Protein AF-0000000076656487 (afdb_homodimer)

Solvent-accessible surface area (backbone atoms only — not comparable to full-atom values): 69327 Å² total; per-residue (Å²): 127,83,83,84,80,89,81,85,84,72,68,58,32,57,60,30,57,75,67,74,43,91,41,79,41,43,81,70,52,23,66,66,30,58,73,63,71,46,88,78,35,45,56,78,72,77,64,76,72,67,75,60,79,67,73,49,72,67,50,54,47,40,47,51,42,39,52,40,38,48,45,38,44,49,39,44,50,46,52,57,55,64,62,66,72,78,80,74,74,78,73,80,79,76,80,75,79,82,77,78,81,76,82,73,82,84,75,84,69,83,70,85,79,80,87,70,90,79,86,76,83,74,80,77,82,72,82,71,81,64,78,79,68,79,73,66,45,65,41,53,43,55,62,68,40,82,79,50,66,53,49,63,65,45,84,58,42,56,76,17,54,47,43,48,44,57,31,70,55,35,29,73,74,72,37,87,57,64,86,55,46,49,57,56,35,49,72,67,32,82,70,50,79,64,72,51,70,53,36,41,58,57,91,75,53,76,74,64,86,63,46,67,90,73,45,46,65,21,50,52,35,18,53,66,68,44,33,43,71,55,71,49,69,58,66,69,64,44,52,53,51,46,51,50,33,50,72,72,44,67,55,87,46,66,70,38,25,36,50,24,33,43,38,13,40,10,36,36,50,72,39,76,81,52,57,88,42,81,68,68,52,58,33,40,77,36,29,31,45,20,53,18,43,48,47,40,51,53,60,70,48,76,40,80,55,73,65,54,29,50,34,30,36,50,45,13,40,45,30,19,45,64,58,34,63,68,64,15,47,54,31,31,41,50,15,41,52,36,46,44,26,32,45,67,73,34,46,73,55,52,63,72,64,66,52,56,55,52,58,48,31,42,54,53,50,42,52,52,54,51,47,56,50,46,55,61,36,82,62,77,63,58,53,55,51,74,54,53,45,42,50,74,64,55,79,66,88,56,94,81,40,66,45,49,56,49,39,51,50,50,56,56,49,46,40,53,49,19,42,46,37,40,74,75,27,48,46,71,58,79,71,58,76,61,57,58,63,61,58,46,52,54,46,56,71,41,39,65,60,51,36,51,52,53,49,50,50,51,51,48,54,56,69,62,41,57,74,93,68,45,62,61,86,91,48,83,59,70,60,66,69,24,26,53,50,51,34,52,54,21,52,52,45,22,65,58,23,40,65,36,39,50,54,56,47,60,45,57,90,87,59,80,67,56,66,69,46,48,50,39,22,42,51,18,50,52,21,32,54,53,26,59,67,38,48,55,67,64,64,70,43,47,34,64,57,42,52,57,53,46,47,49,40,52,43,35,45,49,51,52,49,44,34,41,70,55,72,42,78,85,40,62,46,92,58,47,71,60,50,45,52,49,45,39,53,60,34,52,63,63,33,32,76,57,36,44,44,32,52,47,35,54,52,48,51,54,52,51,60,61,54,63,74,75,105,137,84,80,83,79,86,80,85,83,67,66,55,32,58,63,29,56,74,66,74,43,91,39,77,39,42,80,69,51,22,66,65,31,57,72,64,71,45,87,80,34,46,56,76,70,77,62,75,71,66,73,59,79,68,70,49,71,67,51,54,47,41,46,50,41,41,50,40,39,49,44,38,44,47,41,46,50,45,54,56,55,66,64,66,73,80,80,75,74,77,73,82,76,78,82,70,78,81,80,80,85,78,83,83,82,85,75,88,81,77,87,76,90,79,89,71,91,76,86,76,85,76,79,76,81,71,82,69,83,66,78,80,71,81,73,66,46,64,46,52,43,55,64,67,41,82,78,51,67,53,48,64,66,45,83,57,40,54,75,18,53,49,42,49,45,58,31,70,57,35,30,74,74,74,37,89,58,62,85,55,46,51,57,54,34,49,72,67,32,83,70,50,77,65,72,52,70,54,38,42,57,58,91,75,53,74,74,64,87,64,47,67,91,72,44,48,66,22,49,51,36,19,54,68,68,45,33,43,71,55,70,48,69,58,67,69,65,44,52,55,51,47,51,50,34,48,73,72,44,67,56,88,46,68,71,37,25,36,50,24,32,43,39,14,39,10,36,36,50,73,40,78,82,52,58,87,42,84,67,69,52,59,33,39,78,37,30,32,44,20,52,16,42,47,46,41,49,54,61,69,49,76,41,79,55,74,63,53,29,49,35,30,37,49,47,14,40,45,29,19,45,64,58,34,64,68,66,15,45,53,32,30,43,51,16,42,53,35,45,43,27,33,44,67,75,34,46,73,56,53,64,71,63,67,51,56,55,51,58,46,31,43,54,54,51,43,52,52,53,52,48,55,51,45,56,63,37,82,63,75,62,59,53,56,52,75,54,52,45,42,49,75,64,56,79,65,96,50,94,82,42,64,46,49,54,50,40,51,50,50,55,56,48,46,40,55,50,20,42,47,36,41,75,75,26,48,46,69,54,79,69,49,80,62,60,58,62,63,57,47,52,52,46,56,73,40,38,66,60,50,38,51,52,51,48,50,50,52,51,48,54,56,71,62,42,57,74,92,69,45,60,61,87,88,49,84,57,71,59,67,70,23,26,53,50,50,34,53,54,21,52,53,46,23,66,56,24,41,65,34,39,52,54,58,48,61,44,57,90,87,60,78,67,58,65,69,45,49,50,41,22,40,50,17,50,53,21,32,53,53,26,59,67,38,48,54,66,62,62,70,42,47,34,61,57,42,52,56,52,47,46,48,39,52,44,33,44,51,52,50,49,45,34,41,70,55,72,40,77,85,40,62,46,92,59,46,69,60,50,43,51,49,43,38,54,60,34,51,65,64,33,32,77,58,35,44,43,32,52,47,34,55,52,48,52,55,54,51,60,62,54,62,74,74,106

Radius of gyration: 35.4 Å; Cα contacts (8 Å, |Δi|>4): 1581; chains: 2; bounding box: 87×119×113 Å

Structure (mmCIF, N/CA/C/O backbone):
data_AF-0000000076656487-model_v1
#
loop_
_entity.id
_entity.type
_entity.pdbx_description
1 polymer 'Zn(2)-C6 fungal-type domain-containing protein'
#
loop_
_atom_site.group_PDB
_atom_site.id
_atom_site.type_symbol
_atom_site.label_atom_id
_atom_site.label_alt_id
_atom_site.label_comp_id
_atom_site.label_asym_id
_atom_site.label_entity_id
_atom_site.label_seq_id
_atom_site.pdbx_PDB_ins_code
_atom_site.Cartn_x
_atom_site.Cartn_y
_atom_site.Cartn_z
_atom_site.occupancy
_atom_site.B_iso_or_equiv
_atom_site.auth_seq_id
_atom_site.auth_comp_id
_atom_site.auth_asym_id
_atom_site.auth_atom_id
_atom_site.pdbx_PDB_model_num
ATOM 1 N N . MET A 1 1 ? 6.395 6.832 -57.031 1 23.2 1 MET A N 1
ATOM 2 C CA . MET A 1 1 ? 7.281 7.945 -56.719 1 23.2 1 MET A CA 1
ATOM 3 C C . MET A 1 1 ? 7.98 7.719 -55.375 1 23.2 1 MET A C 1
ATOM 5 O O . MET A 1 1 ? 7.324 7.59 -54.344 1 23.2 1 MET A O 1
ATOM 9 N N . GLU A 1 2 ? 9.227 7.117 -55.375 1 25.98 2 GLU A N 1
ATOM 10 C CA . GLU A 1 2 ? 10.156 6.461 -54.469 1 25.98 2 GLU A CA 1
ATOM 11 C C . GLU A 1 2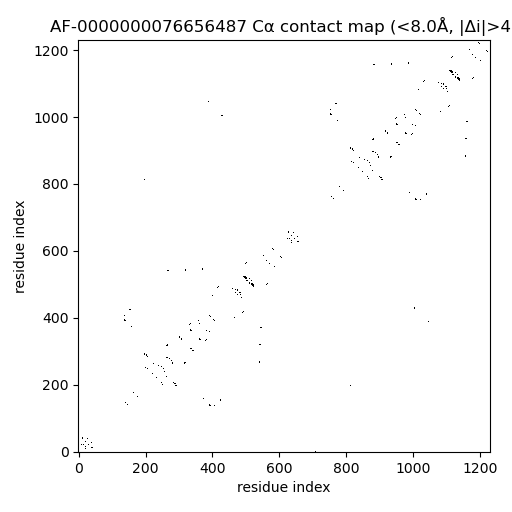 ? 10.812 7.473 -53.531 1 25.98 2 GLU A C 1
ATOM 13 O O . GLU A 1 2 ? 11.406 8.453 -54 1 25.98 2 GLU A O 1
ATOM 18 N N . SER A 1 3 ? 10.336 7.77 -52.281 1 26.08 3 SER A N 1
ATOM 19 C CA . SER A 1 3 ? 10.664 8.836 -51.344 1 26.08 3 SER A CA 1
ATOM 20 C C . SER A 1 3 ? 12.148 8.805 -50.969 1 26.08 3 SER A C 1
ATOM 22 O O . SER A 1 3 ? 12.688 7.75 -50.625 1 26.08 3 SER A O 1
ATOM 24 N N . ALA A 1 4 ? 12.969 9.789 -51.406 1 28.12 4 ALA A N 1
ATOM 25 C CA . ALA A 1 4 ? 14.398 10.07 -51.344 1 28.12 4 ALA A CA 1
ATOM 26 C C . ALA A 1 4 ? 14.914 10.039 -49.906 1 28.12 4 ALA A C 1
ATOM 28 O O . ALA A 1 4 ? 14.461 10.812 -49.062 1 28.12 4 ALA A O 1
ATOM 29 N N . LYS A 1 5 ? 15.773 9.039 -49.469 1 28.95 5 LYS A N 1
ATOM 30 C CA . LYS A 1 5 ? 16.406 8.758 -48.188 1 28.95 5 LYS A CA 1
ATOM 31 C C . LYS A 1 5 ? 17.484 9.797 -47.875 1 28.95 5 LYS A C 1
ATOM 33 O O . LYS A 1 5 ? 18.422 9.992 -48.656 1 28.95 5 LYS A O 1
ATOM 38 N N . ARG A 1 6 ? 17.453 10.859 -46.969 1 29.67 6 ARG A N 1
ATOM 39 C CA . ARG A 1 6 ? 18.422 11.891 -46.656 1 29.67 6 ARG A CA 1
ATOM 40 C C . ARG A 1 6 ? 19.719 11.289 -46.125 1 29.67 6 ARG A C 1
ATOM 42 O O . ARG A 1 6 ? 19.703 10.508 -45.156 1 29.67 6 ARG A O 1
ATOM 49 N N . LYS A 1 7 ? 20.938 11.258 -46.844 1 30.69 7 LYS A N 1
ATOM 50 C CA . LYS A 1 7 ? 22.297 10.781 -46.656 1 30.69 7 LYS A CA 1
ATOM 51 C C . LYS A 1 7 ? 22.938 11.43 -45.406 1 30.69 7 LYS A C 1
ATOM 53 O O . LYS A 1 7 ? 22.844 12.648 -45.25 1 30.69 7 LYS A O 1
ATOM 58 N N . ARG A 1 8 ? 23.516 10.68 -44.406 1 33.5 8 ARG A N 1
ATOM 59 C CA . ARG A 1 8 ? 24.188 10.961 -43.156 1 33.5 8 ARG A CA 1
ATOM 60 C C . ARG A 1 8 ? 25.5 11.68 -43.375 1 33.5 8 ARG A C 1
ATOM 62 O O . ARG A 1 8 ? 26.281 11.312 -44.25 1 33.5 8 ARG A O 1
ATOM 69 N N . ALA A 1 9 ? 25.828 12.938 -43.031 1 43.03 9 ALA A N 1
ATOM 70 C CA . ALA A 1 9 ? 26.875 13.945 -43.188 1 43.03 9 ALA A CA 1
ATOM 71 C C . ALA A 1 9 ? 28.234 13.406 -42.719 1 43.03 9 ALA A C 1
ATOM 73 O O . ALA A 1 9 ? 28.297 12.648 -41.75 1 43.03 9 ALA A O 1
ATOM 74 N N . ALA A 1 10 ? 29.375 13.477 -43.438 1 48.47 10 ALA A N 1
ATOM 75 C CA . ALA A 1 10 ? 30.781 13.047 -43.406 1 48.47 10 ALA A CA 1
ATOM 76 C C . ALA A 1 10 ? 31.484 13.578 -42.188 1 48.47 10 ALA A C 1
ATOM 78 O O . ALA A 1 10 ? 31.188 14.68 -41.719 1 48.47 10 ALA A O 1
ATOM 79 N N . LYS A 1 11 ? 32.375 12.844 -41.438 1 55.44 11 LYS A N 1
ATOM 80 C CA . LYS A 1 11 ? 33.125 13.055 -40.219 1 55.44 11 LYS A CA 1
ATOM 81 C C . LYS A 1 11 ? 34.281 14.047 -40.438 1 55.44 11 LYS A C 1
ATOM 83 O O . LYS A 1 11 ? 35.031 13.906 -41.375 1 55.44 11 LYS A O 1
ATOM 88 N N . ALA A 1 12 ? 34.406 15.18 -39.875 1 72.5 12 ALA A N 1
ATOM 89 C CA . ALA A 1 12 ? 35.344 16.281 -40.062 1 72.5 12 ALA A CA 1
ATOM 90 C C . ALA A 1 12 ? 36.656 16.016 -39.344 1 72.5 12 ALA A C 1
ATOM 92 O O . ALA A 1 12 ? 36.656 15.375 -38.281 1 72.5 12 ALA A O 1
ATOM 93 N N . CYS A 1 13 ? 37.875 16.25 -39.844 1 71.44 13 CYS A N 1
ATOM 94 C CA . CYS A 1 13 ? 39.219 16.078 -39.25 1 71.44 13 CYS A CA 1
ATOM 95 C C . CYS A 1 13 ? 39.469 17.094 -38.156 1 71.44 13 CYS A C 1
ATOM 97 O O . CYS A 1 13 ? 38.781 18.094 -38.062 1 71.44 13 CYS A O 1
ATOM 99 N N . ASN A 1 14 ? 40.438 16.938 -37.188 1 71.94 14 ASN A N 1
ATOM 100 C CA . ASN A 1 14 ? 40.719 17.781 -36.031 1 71.94 14 ASN A CA 1
ATOM 101 C C . ASN A 1 14 ? 41.062 19.219 -36.469 1 71.94 14 ASN A C 1
ATOM 103 O O . ASN A 1 14 ? 40.719 20.172 -35.781 1 71.94 14 ASN A O 1
ATOM 107 N N . TYR A 1 15 ? 41.688 19.359 -37.562 1 72.56 15 TYR A N 1
ATOM 108 C CA . TYR A 1 15 ? 42.094 20.672 -38.062 1 72.56 15 TYR A CA 1
ATOM 109 C C . TYR A 1 15 ? 40.906 21.469 -38.531 1 72.56 15 TYR A C 1
ATOM 111 O O . TYR A 1 15 ? 40.75 22.656 -38.188 1 72.56 15 TYR A O 1
ATOM 119 N N . CYS A 1 16 ? 40.062 20.859 -39.281 1 73.44 16 CYS A N 1
ATOM 120 C CA . CYS A 1 16 ? 38.875 21.5 -39.781 1 73.44 16 CYS A CA 1
ATOM 121 C C . CYS A 1 16 ? 37.875 21.812 -38.688 1 73.44 16 CYS A C 1
ATOM 123 O O . CYS A 1 16 ? 37.219 22.859 -38.688 1 73.44 16 CYS A O 1
ATOM 125 N N . ARG A 1 17 ? 37.844 20.984 -37.625 1 72.19 17 ARG A N 1
ATOM 126 C CA . ARG A 1 17 ? 37 21.203 -36.438 1 72.19 17 ARG A CA 1
ATOM 127 C C . ARG A 1 17 ? 37.469 22.422 -35.656 1 72.19 17 ARG A C 1
ATOM 129 O O . ARG A 1 17 ? 36.656 23.234 -35.219 1 72.19 17 ARG A O 1
ATOM 136 N N . LYS A 1 18 ? 38.688 22.594 -35.469 1 70.94 18 LYS A N 1
ATOM 137 C CA . LYS A 1 18 ? 39.25 23.703 -34.719 1 70.94 18 LYS A CA 1
ATOM 138 C C . LYS A 1 18 ? 39 25.031 -35.438 1 70.94 18 LYS A C 1
ATOM 140 O O . LYS A 1 18 ? 38.781 26.062 -34.781 1 70.94 18 LYS A O 1
ATOM 145 N N . ARG A 1 19 ? 38.938 24.984 -36.688 1 72.75 19 ARG A N 1
ATOM 146 C CA . ARG A 1 19 ? 38.812 26.234 -37.438 1 72.75 19 ARG A CA 1
ATOM 147 C C . ARG A 1 19 ? 37.375 26.438 -37.938 1 72.75 19 ARG A C 1
ATOM 149 O O . ARG A 1 19 ? 37.094 27.375 -38.688 1 72.75 19 ARG A O 1
ATOM 156 N N . LYS A 1 20 ? 36.469 25.484 -37.406 1 68 20 LYS A N 1
ATOM 157 C CA . LYS A 1 20 ? 35.031 25.516 -37.688 1 68 20 LYS A CA 1
ATOM 158 C C . LYS A 1 20 ? 34.781 25.641 -39.188 1 68 20 LYS A C 1
ATOM 160 O O . LYS A 1 20 ? 33.906 26.391 -39.625 1 68 20 LYS A O 1
ATOM 165 N N . ARG A 1 21 ? 35.656 24.969 -39.938 1 74.44 21 ARG A N 1
ATOM 166 C CA . ARG A 1 21 ? 35.469 24.953 -41.375 1 74.44 21 ARG A CA 1
ATOM 167 C C . ARG A 1 21 ? 34.938 23.609 -41.844 1 74.44 21 ARG A C 1
ATOM 169 O O . ARG A 1 21 ? 35.125 22.578 -41.188 1 74.44 21 ARG A O 1
ATOM 176 N N . LYS A 1 22 ? 34.219 23.562 -42.875 1 73.38 22 LYS A N 1
ATOM 177 C CA . LYS A 1 22 ? 33.594 22.375 -43.438 1 73.38 22 LYS A CA 1
ATOM 178 C C . LYS A 1 22 ? 34.625 21.422 -44 1 73.38 22 LYS A C 1
ATOM 180 O O . LYS A 1 22 ? 35.312 21.734 -44.969 1 73.38 22 LYS A O 1
ATOM 185 N N . CYS A 1 23 ? 34.812 20.328 -43.219 1 71.25 23 CYS A N 1
ATOM 186 C CA . CYS A 1 23 ? 35.812 19.312 -43.594 1 71.25 23 CYS A CA 1
ATOM 187 C C . CYS A 1 23 ? 35.219 18.375 -44.656 1 71.25 23 CYS A C 1
ATOM 189 O O . CYS A 1 23 ? 34.031 18.016 -44.562 1 71.25 23 CYS A O 1
ATOM 191 N N . ASP A 1 24 ? 35.656 18.031 -45.688 1 73.56 24 ASP A N 1
ATOM 192 C CA . ASP A 1 24 ? 35.156 17.156 -46.75 1 73.56 24 ASP A CA 1
ATOM 193 C C . ASP A 1 24 ? 35.375 15.688 -46.375 1 73.56 24 ASP A C 1
ATOM 195 O O . ASP A 1 24 ? 35 14.789 -47.125 1 73.56 24 ASP A O 1
ATOM 199 N N . GLY A 1 25 ? 35.969 15.273 -45.125 1 68.88 25 GLY A N 1
ATOM 200 C CA . GLY A 1 25 ? 36.062 13.961 -44.5 1 68.88 25 GLY A CA 1
ATOM 201 C C . GLY A 1 25 ? 37 13.039 -45.281 1 68.88 25 GLY A C 1
ATOM 202 O O . GLY A 1 25 ? 37.062 11.836 -44.969 1 68.88 25 GLY A O 1
ATOM 203 N N . ARG A 1 26 ? 37.781 13.547 -46.125 1 73.19 26 ARG A N 1
ATOM 204 C CA . ARG A 1 26 ? 38.688 12.727 -46.906 1 73.19 26 ARG A CA 1
ATOM 205 C C . ARG A 1 26 ? 39.875 12.289 -46.031 1 73.19 26 ARG A C 1
ATOM 207 O O . ARG A 1 26 ? 40.469 13.102 -45.312 1 73.19 26 ARG A O 1
ATOM 214 N N . GLN A 1 27 ? 40.188 10.914 -45.781 1 70.31 27 GLN A N 1
ATOM 215 C CA . GLN A 1 27 ? 41.312 10.352 -45.062 1 70.31 27 GLN A CA 1
ATOM 216 C C . GLN A 1 27 ? 42.438 9.945 -46.062 1 70.31 27 GLN A C 1
ATOM 218 O O . GLN A 1 27 ? 42.156 9.586 -47.188 1 70.31 27 GLN A O 1
ATOM 223 N N . PRO A 1 28 ? 43.562 10.195 -45.688 1 71.62 28 PRO A N 1
ATOM 224 C CA . PRO A 1 28 ? 44.125 10.547 -44.375 1 71.62 28 PRO A CA 1
ATOM 225 C C . PRO A 1 28 ? 44.188 12.055 -44.156 1 71.62 28 PRO A C 1
ATOM 227 O O . PRO A 1 28 ? 44.312 12.5 -43 1 71.62 28 PRO A O 1
ATOM 230 N N . VAL A 1 29 ? 44.094 12.742 -45.219 1 75.56 29 VAL A N 1
ATOM 231 C CA . VAL A 1 29 ? 44.219 14.195 -45.125 1 75.56 29 VAL A CA 1
ATOM 232 C C . VAL A 1 29 ? 43.031 14.859 -45.875 1 75.56 29 VAL A C 1
ATOM 234 O O . VAL A 1 29 ? 42.812 14.57 -47.031 1 75.56 29 VAL A O 1
ATOM 237 N N . CYS A 1 30 ? 42.312 15.688 -45.156 1 76.44 30 CYS A N 1
ATOM 238 C CA . CYS A 1 30 ? 41.219 16.406 -45.812 1 76.44 30 CYS A CA 1
ATOM 239 C C . CYS A 1 30 ? 41.75 17.562 -46.656 1 76.44 30 CYS A C 1
ATOM 241 O O . CYS A 1 30 ? 42.875 17.969 -46.5 1 76.44 30 CYS A O 1
ATOM 243 N N . THR A 1 31 ? 40.906 17.969 -47.594 1 79.88 31 THR A N 1
ATOM 244 C CA . THR A 1 31 ? 41.312 18.969 -48.594 1 79.88 31 THR A CA 1
ATOM 245 C C . THR A 1 31 ? 41.812 20.234 -47.906 1 79.88 31 THR A C 1
ATOM 247 O O . THR A 1 31 ? 42.75 20.859 -48.375 1 79.88 31 THR A O 1
ATOM 250 N N . LEU A 1 32 ? 41.188 20.516 -46.781 1 78.56 32 LEU A N 1
ATOM 251 C CA . LEU A 1 32 ? 41.562 21.734 -46.094 1 78.56 32 LEU A CA 1
ATOM 252 C C . LEU A 1 32 ? 42.938 21.578 -45.438 1 78.56 32 LEU A C 1
ATOM 254 O O . LEU A 1 32 ? 43.75 22.5 -45.438 1 78.56 32 LEU A O 1
ATOM 258 N N . CYS A 1 33 ? 43.125 20.438 -44.875 1 76 33 CYS A N 1
ATOM 259 C CA . CYS A 1 33 ? 44.406 20.141 -44.281 1 76 33 CYS A CA 1
ATOM 260 C C . CYS A 1 33 ? 45.5 20.078 -45.344 1 76 33 CYS A C 1
ATOM 262 O O . CYS A 1 33 ? 46.625 20.5 -45.125 1 76 33 CYS A O 1
ATOM 264 N N . GLU A 1 34 ? 45.188 19.516 -46.531 1 78.44 34 GLU A N 1
ATOM 265 C CA . GLU A 1 34 ? 46.125 19.453 -47.656 1 78.44 34 GLU A CA 1
ATOM 266 C C . GLU A 1 34 ? 46.531 20.859 -48.125 1 78.44 34 GLU A C 1
ATOM 268 O O . GLU A 1 34 ? 47.719 21.125 -48.406 1 78.44 34 GLU A O 1
ATOM 273 N N . GLU A 1 35 ? 45.5 21.766 -48.219 1 77.25 35 GLU A N 1
ATOM 274 C CA . GLU A 1 35 ? 45.781 23.125 -48.656 1 77.25 35 GLU A CA 1
ATOM 275 C C . GLU A 1 35 ? 46.594 23.906 -47.656 1 77.25 35 GLU A C 1
ATOM 277 O O . GLU A 1 35 ? 47.406 24.766 -48.031 1 77.25 35 GLU A O 1
ATOM 282 N N . ALA A 1 36 ? 46.25 23.609 -46.344 1 72.81 36 ALA A N 1
ATOM 283 C CA . ALA A 1 36 ? 46.938 24.344 -45.312 1 72.81 36 ALA A CA 1
ATOM 284 C C . ALA A 1 36 ? 48.312 23.75 -45.031 1 72.81 36 ALA A C 1
ATOM 286 O O . ALA A 1 36 ? 49.031 24.219 -44.125 1 72.81 36 ALA A O 1
ATOM 287 N N . ASN A 1 37 ? 48.938 22.859 -45.906 1 66.38 37 ASN A N 1
ATOM 288 C CA . ASN A 1 37 ? 50.188 22.156 -45.781 1 66.38 37 ASN A CA 1
ATOM 289 C C . ASN A 1 37 ? 50.406 21.625 -44.375 1 66.38 37 ASN A C 1
ATOM 291 O O . ASN A 1 37 ? 51.5 21.703 -43.812 1 66.38 37 ASN A O 1
ATOM 295 N N . ASN A 1 38 ? 49.156 21.484 -43.656 1 55.91 38 ASN A N 1
ATOM 296 C CA . ASN A 1 38 ? 49.219 21 -42.281 1 55.91 38 ASN A CA 1
ATOM 297 C C . ASN A 1 38 ? 49.469 19.5 -42.219 1 55.91 38 ASN A C 1
ATOM 299 O O . ASN A 1 38 ? 48.719 18.719 -42.812 1 55.91 38 ASN A O 1
ATOM 303 N N . SER A 1 39 ? 50.688 18.906 -42.062 1 58.12 39 SER A N 1
ATOM 304 C CA . SER A 1 39 ? 51.156 17.516 -41.969 1 58.12 39 SER A CA 1
ATOM 305 C C . SER A 1 39 ? 50.344 16.734 -40.938 1 58.12 39 SER A C 1
ATOM 307 O O . SER A 1 39 ? 50.375 15.5 -40.938 1 58.12 39 SER A O 1
ATOM 309 N N . GLU A 1 40 ? 49.688 17.266 -39.906 1 54.94 40 GLU A N 1
ATOM 310 C CA . GLU A 1 40 ? 49.062 16.531 -38.812 1 54.94 40 GLU A CA 1
ATOM 311 C C . GLU A 1 40 ? 47.562 16.453 -39.031 1 54.94 40 GLU A C 1
ATOM 313 O O . GLU A 1 40 ? 46.781 17.109 -38.281 1 54.94 40 GLU A O 1
ATOM 318 N N . CYS A 1 41 ? 46.969 16.234 -40.281 1 61.16 41 CYS A N 1
ATOM 319 C CA . CYS A 1 41 ? 45.562 16 -40.562 1 61.16 41 CYS A CA 1
ATOM 320 C C . CYS A 1 41 ? 45.062 14.75 -39.875 1 61.16 41 CYS A C 1
ATOM 322 O O . CYS A 1 41 ? 45.25 13.641 -40.344 1 61.16 41 CYS A O 1
ATOM 324 N N . GLU A 1 42 ? 45.125 14.625 -38.594 1 61.94 42 GLU A N 1
ATOM 325 C CA . GLU A 1 42 ? 44.75 13.461 -37.781 1 61.94 42 GLU A CA 1
ATOM 326 C C . GLU A 1 42 ? 43.25 13.328 -37.656 1 61.94 42 GLU A C 1
ATOM 328 O O . GLU A 1 42 ? 42.562 14.328 -37.438 1 61.94 42 GLU A O 1
ATOM 333 N N . TYR A 1 43 ? 42.719 12.406 -38.281 1 57.5 43 TYR A N 1
ATOM 334 C CA . TYR A 1 43 ? 41.344 12.031 -37.969 1 57.5 43 TYR A CA 1
ATOM 335 C C . TYR A 1 43 ? 41.25 11.328 -36.625 1 57.5 43 TYR A C 1
ATOM 337 O O . TYR A 1 43 ? 42.094 10.484 -36.312 1 57.5 43 TYR A O 1
ATOM 345 N N . ARG A 1 44 ? 40.812 11.922 -35.656 1 44.44 44 ARG A N 1
ATOM 346 C CA . ARG A 1 44 ? 40.688 11.203 -34.406 1 44.44 44 ARG A CA 1
ATOM 347 C C . ARG A 1 44 ? 40.094 9.812 -34.625 1 44.44 44 ARG A C 1
ATOM 349 O O . ARG A 1 44 ? 39.031 9.688 -35.219 1 44.44 44 ARG A O 1
ATOM 356 N N . ASP A 1 45 ? 40.906 8.75 -34.844 1 34.94 45 ASP A N 1
ATOM 357 C CA . ASP A 1 45 ? 40.438 7.379 -34.75 1 34.94 45 ASP A CA 1
ATOM 358 C C . ASP A 1 45 ? 39.625 7.18 -33.469 1 34.94 45 ASP A C 1
ATOM 360 O O . ASP A 1 45 ? 40.156 7.289 -32.344 1 34.94 45 ASP A O 1
ATOM 364 N N . GLU A 1 46 ? 38.531 7.77 -33.344 1 33.09 46 GLU A N 1
ATOM 365 C CA . GLU A 1 46 ? 37.844 7.473 -32.125 1 33.09 46 GLU A CA 1
ATOM 366 C C . GLU A 1 46 ? 37.844 5.977 -31.812 1 33.09 46 GLU A C 1
ATOM 368 O O . GLU A 1 46 ? 37.031 5.223 -32.344 1 33.09 46 GLU A O 1
ATOM 373 N N . GLY A 1 47 ? 38.938 5.285 -32.062 1 26.55 47 GLY A N 1
ATOM 374 C CA . GLY A 1 47 ? 39.094 3.957 -31.5 1 26.55 47 GLY A CA 1
ATOM 375 C C . GLY A 1 47 ? 38.5 3.852 -30.094 1 26.55 47 GLY A C 1
ATOM 376 O O . GLY A 1 47 ? 38.562 4.801 -29.312 1 26.55 47 GLY A O 1
ATOM 377 N N . ASN A 1 48 ? 37.562 2.971 -30.172 1 25.86 48 ASN A N 1
ATOM 378 C CA . ASN A 1 48 ? 36.719 2.502 -29.062 1 25.86 48 ASN A CA 1
ATOM 379 C C . ASN A 1 48 ? 37.562 2.217 -27.812 1 25.86 48 ASN A C 1
ATOM 381 O O . ASN A 1 48 ? 38.031 1.091 -27.625 1 25.86 48 ASN A O 1
ATOM 385 N N . GLU A 1 49 ? 38.656 2.768 -27.75 1 23.56 49 GLU A N 1
ATOM 386 C CA . GLU A 1 49 ? 39.281 2.348 -26.5 1 23.56 49 GLU A CA 1
ATOM 387 C C . GLU A 1 49 ? 38.281 2.387 -25.344 1 23.56 49 GLU A C 1
ATOM 389 O O . GLU A 1 49 ? 37.75 3.443 -25.016 1 23.56 49 GLU A O 1
ATOM 394 N N . SER A 1 50 ? 37.625 1.358 -25.422 1 23.83 50 SER A N 1
ATOM 395 C CA . SER A 1 50 ? 36.719 0.854 -24.406 1 23.83 50 SER A CA 1
ATOM 396 C C . SER A 1 50 ? 37.25 1.078 -23 1 23.83 50 SER A C 1
ATOM 398 O O . SER A 1 50 ? 38.031 0.277 -22.5 1 23.83 50 SER A O 1
ATOM 400 N N . LYS A 1 51 ? 37.812 2.123 -22.844 1 26.42 51 LYS A N 1
ATOM 401 C CA . LYS A 1 51 ? 38.312 2.246 -21.484 1 26.42 51 LYS A CA 1
ATOM 402 C C . LYS A 1 51 ? 37.281 1.771 -20.469 1 26.42 51 LYS A C 1
ATOM 404 O O . LYS A 1 51 ? 36.312 2.482 -20.188 1 26.42 51 LYS A O 1
ATOM 409 N N . ARG A 1 52 ? 37 0.602 -20.719 1 25.02 52 ARG A N 1
ATOM 410 C CA . ARG A 1 52 ? 36.281 -0.191 -19.719 1 25.02 52 ARG A CA 1
ATOM 411 C C . ARG A 1 52 ? 36.906 -0.049 -18.344 1 25.02 52 ARG A C 1
ATOM 413 O O . ARG A 1 52 ? 38.125 -0.312 -18.188 1 25.02 52 ARG A O 1
ATOM 420 N N . ILE A 1 53 ? 36.75 0.963 -17.844 1 24.5 53 ILE A N 1
ATOM 421 C CA . ILE A 1 53 ? 37.25 0.936 -16.469 1 24.5 53 ILE A CA 1
ATOM 422 C C . ILE A 1 53 ? 36.812 -0.372 -15.805 1 24.5 53 ILE A C 1
ATOM 424 O O . ILE A 1 53 ? 35.625 -0.639 -15.633 1 24.5 53 ILE A O 1
ATOM 428 N N . ALA A 1 54 ? 37.531 -1.366 -16.109 1 24.19 54 ALA A N 1
ATOM 429 C CA . ALA A 1 54 ? 37.562 -2.701 -15.523 1 24.19 54 ALA A CA 1
ATOM 430 C C . ALA A 1 54 ? 37.625 -2.623 -14 1 24.19 54 ALA A C 1
ATOM 432 O O . ALA A 1 54 ? 38.625 -2.141 -13.438 1 24.19 54 ALA A O 1
ATOM 433 N N . ILE A 1 55 ? 36.656 -2.281 -13.508 1 26.19 55 ILE A N 1
ATOM 434 C CA . ILE A 1 55 ? 36.688 -2.385 -12.055 1 26.19 55 ILE A CA 1
ATOM 435 C C . ILE A 1 55 ? 37.094 -3.797 -11.648 1 26.19 55 ILE A C 1
ATOM 437 O O . ILE A 1 55 ? 36.438 -4.773 -12 1 26.19 55 ILE A O 1
ATOM 441 N N . PRO A 1 56 ? 38.344 -4.086 -11.594 1 26.03 56 PRO A N 1
ATOM 442 C CA . PRO A 1 56 ? 38.844 -5.426 -11.297 1 26.03 56 PRO A CA 1
ATOM 443 C C . PRO A 1 56 ? 37.969 -6.184 -10.297 1 26.03 56 PRO A C 1
ATOM 445 O O . PRO A 1 56 ? 37.281 -5.566 -9.477 1 26.03 56 PRO A O 1
ATOM 448 N N . VAL A 1 57 ? 37.844 -7.43 -10.547 1 29.27 57 VAL A N 1
ATOM 449 C CA . VAL A 1 57 ? 37.094 -8.43 -9.773 1 29.27 57 VAL A CA 1
ATOM 450 C C . VAL A 1 57 ? 37.406 -8.25 -8.289 1 29.27 57 VAL A C 1
ATOM 452 O O . VAL A 1 57 ? 36.531 -8.453 -7.445 1 29.27 57 VAL A O 1
ATOM 455 N N . ASP A 1 58 ? 38.625 -7.871 -8.016 1 29.39 58 ASP A N 1
ATOM 456 C CA . ASP A 1 58 ? 39.062 -7.691 -6.633 1 29.39 58 ASP A CA 1
ATOM 457 C C . ASP A 1 58 ? 38.344 -6.523 -5.973 1 29.39 58 ASP A C 1
ATOM 459 O O . ASP A 1 58 ? 38.156 -6.496 -4.754 1 29.39 58 ASP A O 1
ATOM 463 N N . ARG A 1 59 ? 37.938 -5.582 -6.797 1 32.69 59 ARG A N 1
ATOM 464 C CA . ARG A 1 59 ? 37.344 -4.418 -6.176 1 32.69 59 ARG A CA 1
ATOM 465 C C . ARG A 1 59 ? 35.844 -4.664 -5.906 1 32.69 59 ARG A C 1
ATOM 467 O O . ARG A 1 59 ? 35.25 -4 -5.055 1 32.69 59 ARG A O 1
ATOM 474 N N . VAL A 1 60 ? 35.281 -5.461 -6.656 1 30.89 60 VAL A N 1
ATOM 475 C CA . VAL A 1 60 ? 33.938 -5.922 -6.375 1 30.89 60 VAL A CA 1
ATOM 476 C C . VAL A 1 60 ? 33.906 -6.754 -5.094 1 30.89 60 VAL A C 1
ATOM 478 O O . VAL A 1 60 ? 33 -6.625 -4.273 1 30.89 60 VAL A O 1
ATOM 481 N N . ASP A 1 61 ? 34.906 -7.551 -4.906 1 32.72 61 ASP A N 1
ATOM 482 C CA . ASP A 1 61 ? 35.125 -8.203 -3.619 1 32.72 61 ASP A CA 1
ATOM 483 C C . ASP A 1 61 ? 35.344 -7.184 -2.51 1 32.72 61 ASP A C 1
ATOM 485 O O . ASP A 1 61 ? 34.875 -7.363 -1.385 1 32.72 61 ASP A O 1
ATOM 489 N N . GLU A 1 62 ? 36 -6.113 -2.873 1 35.62 62 GLU A N 1
ATOM 490 C CA . GLU A 1 62 ? 36.25 -5.055 -1.895 1 35.62 62 GLU A CA 1
ATOM 491 C C . GLU A 1 62 ? 34.969 -4.281 -1.603 1 35.62 62 GLU A C 1
ATOM 493 O O . GLU A 1 62 ? 34.719 -3.889 -0.461 1 35.62 62 GLU A O 1
ATOM 498 N N . ILE A 1 63 ? 34.125 -4.109 -2.564 1 34.91 63 ILE A N 1
ATOM 499 C CA . ILE A 1 63 ? 32.844 -3.48 -2.277 1 34.91 63 ILE A CA 1
ATOM 500 C C . ILE A 1 63 ? 31.969 -4.43 -1.454 1 34.91 63 ILE A C 1
ATOM 502 O O . ILE A 1 63 ? 31.344 -4.02 -0.47 1 34.91 63 ILE A O 1
ATOM 506 N N . PHE A 1 64 ? 31.938 -5.641 -1.879 1 36.5 64 PHE A N 1
ATOM 507 C CA . PHE A 1 64 ? 31.25 -6.633 -1.056 1 36.5 64 PHE A CA 1
ATOM 508 C C . PHE A 1 64 ? 32 -6.867 0.246 1 36.5 64 PHE A C 1
ATOM 510 O O . PHE A 1 64 ? 31.391 -7.027 1.305 1 36.5 64 PHE A O 1
ATOM 517 N N . ASP A 1 65 ? 33.375 -6.828 0.204 1 40.25 65 ASP A N 1
ATOM 518 C CA . ASP A 1 65 ? 34.156 -6.871 1.436 1 40.25 65 ASP A CA 1
ATOM 519 C C . ASP A 1 65 ? 33.969 -5.59 2.246 1 40.25 65 ASP A C 1
ATOM 521 O O . ASP A 1 65 ? 33.875 -5.633 3.475 1 40.25 65 ASP A O 1
ATOM 525 N N . ARG A 1 66 ? 33.906 -4.477 1.58 1 36 66 ARG A N 1
ATOM 526 C CA . ARG A 1 66 ? 33.625 -3.217 2.268 1 36 66 ARG A CA 1
ATOM 527 C C . ARG A 1 66 ? 32.188 -3.131 2.715 1 36 66 ARG A C 1
ATOM 529 O O . ARG A 1 66 ? 31.891 -2.648 3.812 1 36 66 ARG A O 1
ATOM 536 N N . LEU A 1 67 ? 31.2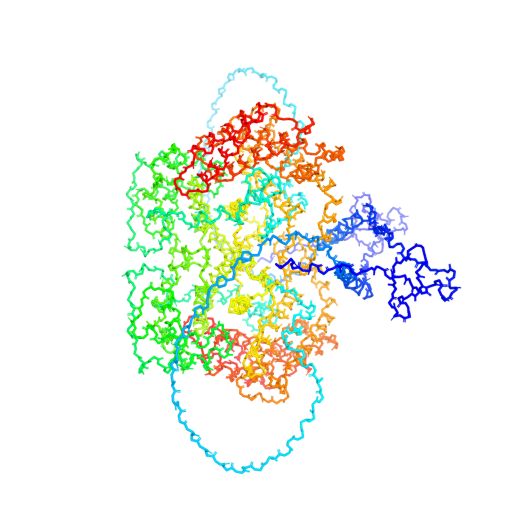81 -3.471 1.883 1 37.41 67 LEU A N 1
ATOM 537 C CA . LEU A 1 67 ? 29.906 -3.631 2.354 1 37.41 67 LEU A CA 1
ATOM 538 C C . LEU A 1 67 ? 29.812 -4.734 3.402 1 37.41 67 LEU A C 1
ATOM 540 O O . LEU A 1 67 ? 29.109 -4.586 4.406 1 37.41 67 LEU A O 1
ATOM 544 N N . GLU A 1 68 ? 30.562 -5.742 3.207 1 37.97 68 GLU A N 1
ATOM 545 C CA . GLU A 1 68 ? 30.719 -6.75 4.25 1 37.97 68 GLU A CA 1
ATOM 546 C C . GLU A 1 68 ? 31.562 -6.207 5.41 1 37.97 68 GLU A C 1
ATOM 548 O O . GLU A 1 68 ? 31.266 -6.488 6.574 1 37.97 68 GLU A O 1
ATOM 553 N N . SER A 1 69 ? 32.625 -5.492 5.098 1 37.72 69 SER A N 1
ATOM 554 C CA . SER A 1 69 ? 33.406 -4.82 6.141 1 37.72 69 SER A CA 1
ATOM 555 C C . SER A 1 69 ? 32.594 -3.695 6.781 1 37.72 69 SER A C 1
ATOM 557 O O . SER A 1 69 ? 32.656 -3.498 7.996 1 37.72 69 SER A O 1
ATOM 559 N N . LEU A 1 70 ? 31.969 -2.904 5.98 1 34.47 70 LEU A N 1
ATOM 560 C CA . LEU A 1 70 ? 31.047 -1.942 6.59 1 34.47 70 LEU A CA 1
ATOM 561 C C . LEU A 1 70 ? 29.906 -2.654 7.312 1 34.47 70 LEU A C 1
ATOM 563 O O . LEU A 1 70 ? 29.547 -2.277 8.43 1 34.47 70 LEU A O 1
ATOM 567 N N . GLU A 1 71 ? 29.375 -3.637 6.73 1 33.03 71 GLU A N 1
ATOM 568 C CA . GLU A 1 71 ? 28.422 -4.508 7.422 1 33.03 71 GLU A CA 1
ATOM 569 C C . GLU A 1 71 ? 29.109 -5.309 8.523 1 33.03 71 GLU A C 1
ATOM 571 O O . GLU A 1 71 ? 28.578 -5.453 9.625 1 33.03 71 GLU A O 1
ATOM 576 N N . SER A 1 72 ? 30.234 -5.844 8.211 1 36.44 72 SER A N 1
ATOM 577 C CA . SER A 1 72 ? 31.031 -6.477 9.266 1 36.44 72 SER A CA 1
ATOM 578 C C . SER A 1 72 ? 31.531 -5.445 10.273 1 36.44 72 SER A C 1
ATOM 580 O O . SER A 1 72 ? 31.594 -5.719 11.469 1 36.44 72 SER A O 1
ATOM 582 N N . THR A 1 73 ? 32.062 -4.312 9.797 1 33.22 73 THR A N 1
ATOM 583 C CA . THR A 1 73 ? 32.406 -3.234 10.727 1 33.22 73 THR A CA 1
ATOM 584 C C . THR A 1 73 ? 31.141 -2.736 11.438 1 33.22 73 THR A C 1
ATOM 586 O O . THR A 1 73 ? 31.172 -2.463 12.641 1 33.22 73 THR A O 1
ATOM 589 N N . PHE A 1 74 ? 30.094 -2.566 10.68 1 29.12 74 PHE A N 1
ATOM 590 C CA . PHE A 1 74 ? 28.828 -2.305 11.352 1 29.12 74 PHE A CA 1
ATOM 591 C C . PHE A 1 74 ? 28.406 -3.5 12.203 1 29.12 74 PHE A C 1
ATOM 593 O O . PHE A 1 74 ? 27.953 -3.336 13.336 1 29.12 74 PHE A O 1
ATOM 600 N N . GLN A 1 75 ? 28.625 -4.637 11.711 1 29.83 75 GLN A N 1
ATOM 601 C CA . GLN A 1 75 ? 28.391 -5.832 12.516 1 29.83 75 GLN A CA 1
ATOM 602 C C . GLN A 1 75 ? 29.438 -5.984 13.602 1 29.83 75 GLN A C 1
ATOM 604 O O . GLN A 1 75 ? 29.125 -6.352 14.734 1 29.83 75 GLN A O 1
ATOM 609 N N . SER A 1 76 ? 30.625 -5.832 13.234 1 30.59 76 SER A N 1
ATOM 610 C CA . SER A 1 76 ? 31.641 -5.883 14.281 1 30.59 76 SER A CA 1
ATOM 611 C C . SER A 1 76 ? 31.516 -4.711 15.242 1 30.59 76 SER A C 1
ATOM 613 O O . SER A 1 76 ? 31.781 -4.852 16.438 1 30.59 76 SER A O 1
ATOM 615 N N . ALA A 1 77 ? 31.25 -3.539 14.75 1 28.62 77 ALA A N 1
ATOM 616 C CA . ALA A 1 77 ? 30.953 -2.445 15.672 1 28.62 77 ALA A CA 1
ATOM 617 C C . ALA A 1 77 ? 29.656 -2.705 16.438 1 28.62 77 ALA A C 1
ATOM 619 O O . ALA A 1 77 ? 29.578 -2.408 17.625 1 28.62 77 ALA A O 1
ATOM 620 N N . ILE A 1 78 ? 28.734 -3.234 15.75 1 26.12 78 ILE A N 1
ATOM 621 C CA . ILE A 1 78 ? 27.562 -3.656 16.5 1 26.12 78 ILE A CA 1
ATOM 622 C C . ILE A 1 78 ? 27.891 -4.898 17.328 1 26.12 78 ILE A C 1
ATOM 624 O O . ILE A 1 78 ? 27.469 -5.012 18.484 1 26.12 78 ILE A O 1
ATOM 628 N N . ALA A 1 79 ? 28.672 -5.766 16.812 1 26.56 79 ALA A N 1
ATOM 629 C CA . ALA A 1 79 ? 29.062 -6.914 17.625 1 26.56 79 ALA A CA 1
ATOM 630 C C . ALA A 1 79 ? 29.859 -6.473 18.844 1 26.56 79 ALA A C 1
ATOM 632 O O . ALA A 1 79 ? 29.75 -7.066 19.922 1 26.56 79 ALA A O 1
ATOM 633 N N . ARG A 1 80 ? 30.844 -5.57 18.562 1 27.31 80 ARG A N 1
ATOM 634 C CA . ARG A 1 80 ? 31.609 -5.211 19.75 1 27.31 80 ARG A CA 1
ATOM 635 C C . ARG A 1 80 ? 30.734 -4.469 20.766 1 27.31 80 ARG A C 1
ATOM 637 O O . ARG A 1 80 ? 31.047 -4.43 21.953 1 27.31 80 ARG A O 1
ATOM 644 N N . GLN A 1 81 ? 29.891 -3.664 20.156 1 23.44 81 GLN A N 1
ATOM 645 C CA . GLN A 1 81 ? 29.156 -2.898 21.156 1 23.44 81 GLN A CA 1
ATOM 646 C C . GLN A 1 81 ? 28.188 -3.789 21.922 1 23.44 81 GLN A C 1
ATOM 648 O O . GLN A 1 81 ? 27.562 -3.346 22.891 1 23.44 81 GLN A O 1
ATOM 653 N N . ARG A 1 82 ? 27.859 -4.988 21.344 1 23.84 82 ARG A N 1
ATOM 654 C CA . ARG A 1 82 ? 27.016 -5.887 22.109 1 23.84 82 ARG A CA 1
ATOM 655 C C . ARG A 1 82 ? 27.641 -6.223 23.453 1 23.84 82 ARG A C 1
ATOM 657 O O . ARG A 1 82 ? 27 -6.824 24.312 1 23.84 82 ARG A O 1
ATOM 664 N N . ASP A 1 83 ? 28.938 -6.148 23.484 1 22.84 83 ASP A N 1
ATOM 665 C CA . ASP A 1 83 ? 29.406 -6.723 24.734 1 22.84 83 ASP A CA 1
ATOM 666 C C . ASP A 1 83 ? 29.109 -5.797 25.906 1 22.84 83 ASP A C 1
ATOM 668 O O . ASP A 1 83 ? 29.469 -6.09 27.047 1 22.84 83 ASP A O 1
ATOM 672 N N . ARG A 1 84 ? 29.125 -4.484 25.609 1 22.02 84 ARG A N 1
ATOM 673 C CA . ARG A 1 84 ? 29.25 -3.822 26.906 1 22.02 84 ARG A CA 1
ATOM 674 C C . ARG A 1 84 ? 27.906 -3.783 27.625 1 22.02 84 ARG A C 1
ATOM 676 O O . ARG A 1 84 ? 26.891 -3.377 27.047 1 22.02 84 ARG A O 1
ATOM 683 N N . SER A 1 85 ? 27.719 -4.473 28.828 1 20.25 85 SER A N 1
ATOM 684 C CA . SER A 1 85 ? 26.75 -4.773 29.875 1 20.25 85 SER A CA 1
ATOM 685 C C . SER A 1 85 ? 26.109 -3.502 30.422 1 20.25 85 SER A C 1
ATOM 687 O O . SER A 1 85 ? 26.812 -2.602 30.891 1 20.25 85 SER A O 1
ATOM 689 N N . PRO A 1 86 ? 25.109 -2.92 29.766 1 20.66 86 PRO A N 1
ATOM 690 C CA . PRO A 1 86 ? 24.594 -1.733 30.438 1 20.66 86 PRO A CA 1
ATOM 691 C C . PRO A 1 86 ? 24.469 -1.924 31.953 1 20.66 86 PRO A C 1
ATOM 693 O O . PRO A 1 86 ? 24.203 -3.033 32.406 1 20.66 86 PRO A O 1
ATOM 696 N N . ILE A 1 87 ? 25.141 -1.206 32.688 1 18.7 87 ILE A N 1
ATOM 697 C CA . ILE A 1 87 ? 25.172 -1.128 34.156 1 18.7 87 ILE A CA 1
ATOM 698 C C . ILE A 1 87 ? 23.766 -0.92 34.688 1 18.7 87 ILE A C 1
ATOM 700 O O . ILE A 1 87 ? 23.062 0.012 34.281 1 18.7 87 ILE A O 1
ATOM 704 N N . SER A 1 88 ? 23.141 -1.95 35.25 1 19.33 88 SER A N 1
ATOM 705 C CA . SER A 1 88 ? 21.922 -2.199 36.031 1 19.33 88 SER A CA 1
ATOM 706 C C . SER A 1 88 ? 21.766 -1.193 37.156 1 19.33 88 SER A C 1
ATOM 708 O O . SER A 1 88 ? 22.516 -1.234 38.125 1 19.33 88 SER A O 1
ATOM 710 N N . THR A 1 89 ? 21.719 0.082 36.906 1 18.12 89 THR A N 1
ATOM 711 C CA . THR A 1 89 ? 21.578 0.743 38.188 1 18.12 89 THR A CA 1
ATOM 712 C C . THR A 1 89 ? 20.359 0.201 38.938 1 18.12 89 THR A C 1
ATOM 714 O O . THR A 1 89 ? 19.297 0.042 38.375 1 18.12 89 THR A O 1
ATOM 717 N N . PRO A 1 90 ? 20.562 -0.354 40.125 1 18.61 90 PRO A N 1
ATOM 718 C CA . PRO A 1 90 ? 19.734 -1.088 41.062 1 18.61 90 PRO A CA 1
ATOM 719 C C . PRO A 1 90 ? 18.547 -0.264 41.594 1 18.61 90 PRO A C 1
ATOM 721 O O . PRO A 1 90 ? 18.75 0.797 42.188 1 18.61 90 PRO A O 1
ATOM 724 N N . PHE A 1 91 ? 17.625 0.189 40.719 1 18.33 91 PHE A N 1
ATOM 725 C CA . PHE A 1 91 ? 16.625 0.969 41.438 1 18.33 91 PHE A CA 1
ATOM 726 C C . PHE A 1 91 ? 16.109 0.192 42.625 1 18.33 91 PHE A C 1
ATOM 728 O O . PHE A 1 91 ? 15.992 -1.034 42.594 1 18.33 91 PHE A O 1
ATOM 735 N N . PRO A 1 92 ? 15.992 0.786 43.812 1 17.39 92 PRO A N 1
ATOM 736 C CA . PRO A 1 92 ? 15.734 0.22 45.125 1 17.39 92 PRO A CA 1
ATOM 737 C C . PRO A 1 92 ? 14.414 -0.544 45.188 1 17.39 92 PRO A C 1
ATOM 739 O O . PRO A 1 92 ? 13.516 -0.301 44.375 1 17.39 92 PRO A O 1
ATOM 742 N N . ALA A 1 93 ? 14.484 -1.688 45.844 1 17.56 93 ALA A N 1
ATOM 743 C CA . ALA A 1 93 ? 13.633 -2.82 46.188 1 17.56 93 ALA A CA 1
ATOM 744 C C . ALA A 1 93 ? 12.367 -2.352 46.906 1 17.56 93 ALA A C 1
ATOM 746 O O . ALA A 1 93 ? 12.414 -1.893 48.031 1 17.56 93 ALA A O 1
ATOM 747 N N . SER A 1 94 ? 11.492 -1.423 46.312 1 17.12 94 SER A N 1
ATOM 748 C CA . SER A 1 94 ? 10.477 -1.091 47.312 1 17.12 94 SER A CA 1
ATOM 749 C C . SER A 1 94 ? 9.883 -2.35 47.938 1 17.12 94 SER A C 1
ATOM 751 O O . SER A 1 94 ? 9.953 -3.432 47.344 1 17.12 94 SER A O 1
ATOM 753 N N . THR A 1 95 ? 9.195 -2.168 49.125 1 17.72 95 THR A N 1
ATOM 754 C CA . THR A 1 95 ? 8.75 -2.951 50.281 1 17.72 95 THR A CA 1
ATOM 755 C C . THR A 1 95 ? 7.723 -3.996 49.844 1 17.72 95 THR A C 1
ATOM 757 O O . THR A 1 95 ? 6.957 -3.775 48.906 1 17.72 95 THR A O 1
ATOM 760 N N . PRO A 1 96 ? 7.699 -5.145 50.531 1 17.36 96 PRO A N 1
ATOM 761 C CA . PRO A 1 96 ? 7.223 -6.523 50.469 1 17.36 96 PRO A CA 1
ATOM 762 C C . PRO A 1 96 ? 5.699 -6.621 50.5 1 17.36 96 PRO A C 1
ATOM 764 O O . PRO A 1 96 ? 5.141 -7.707 50.281 1 17.36 96 PRO A O 1
ATOM 767 N N . TYR A 1 97 ? 4.82 -5.766 49.75 1 17.42 97 TYR A N 1
ATOM 768 C CA . TYR A 1 97 ? 3.582 -5.961 50.5 1 17.42 97 TYR A CA 1
ATOM 769 C C . TYR A 1 97 ? 3.234 -7.441 50.594 1 17.42 97 TYR A C 1
ATOM 771 O O . TYR A 1 97 ? 3.645 -8.242 49.75 1 17.42 97 TYR A O 1
ATOM 779 N N . PRO A 1 98 ? 2.443 -7.852 51.688 1 16.27 98 PRO A N 1
ATOM 780 C CA . PRO A 1 98 ? 2.137 -9.125 52.344 1 16.27 98 PRO A CA 1
ATOM 781 C C . PRO A 1 98 ? 1.387 -10.094 51.438 1 16.27 98 PRO A C 1
ATOM 783 O O . PRO A 1 98 ? 0.76 -9.672 50.438 1 16.27 98 PRO A O 1
ATOM 786 N N . ALA A 1 99 ? 1.791 -11.297 51.5 1 17.78 99 ALA A N 1
ATOM 787 C CA . ALA A 1 99 ? 1.591 -12.641 50.969 1 17.78 99 ALA A CA 1
ATOM 788 C C . ALA A 1 99 ? 0.124 -13.047 51.062 1 17.78 99 ALA A C 1
ATOM 790 O O . ALA A 1 99 ? -0.218 -14.203 50.781 1 17.78 99 ALA A O 1
ATOM 791 N N . SER A 1 100 ? -0.887 -12.117 50.719 1 15.69 100 SER A N 1
ATOM 792 C CA . SER A 1 100 ? -2.066 -12.695 51.375 1 15.69 100 SER A CA 1
ATOM 793 C C . SER A 1 100 ? -2.217 -14.172 51.031 1 15.69 100 SER A C 1
ATOM 795 O O . SER A 1 100 ? -1.613 -14.656 50.062 1 15.69 100 SER A O 1
ATOM 797 N N . THR A 1 101 ? -3.344 -14.695 51.531 1 16.27 101 THR A N 1
ATOM 798 C CA . THR A 1 101 ? -3.889 -15.898 52.156 1 16.27 101 THR A CA 1
ATOM 799 C C . THR A 1 101 ? -4.117 -16.984 51.125 1 16.27 101 THR A C 1
ATOM 801 O O . THR A 1 101 ? -4.312 -16.703 49.938 1 16.27 101 THR A O 1
ATOM 804 N N . PRO A 1 102 ? -4.156 -18.234 51.531 1 17.34 102 PRO A N 1
ATOM 805 C CA . PRO A 1 102 ? -3.998 -19.672 51.281 1 17.34 102 PRO A CA 1
ATOM 806 C C . PRO A 1 102 ? -5.105 -20.25 50.406 1 17.34 102 PRO A C 1
ATOM 808 O O . PRO A 1 102 ? -5.066 -21.422 50.062 1 17.34 102 PRO A O 1
ATOM 811 N N . TYR A 1 103 ? -5.797 -19.422 49.438 1 15.66 103 TYR A N 1
ATOM 812 C CA . TYR A 1 103 ? -7.09 -20.094 49.344 1 15.66 103 TYR A CA 1
ATOM 813 C C . TYR A 1 103 ? -6.93 -21.547 48.969 1 15.66 103 TYR A C 1
ATOM 815 O O . TYR A 1 103 ? -5.992 -21.906 48.25 1 15.66 103 TYR A O 1
ATOM 823 N N . ALA A 1 104 ? -7.711 -22.5 49.531 1 15.98 104 ALA A N 1
ATOM 824 C CA . ALA A 1 104 ? -7.918 -23.891 49.938 1 15.98 104 ALA A CA 1
ATOM 825 C C . ALA A 1 104 ? -8.289 -24.75 48.719 1 15.98 104 ALA A C 1
ATOM 827 O O . ALA A 1 104 ? -8.094 -25.969 48.75 1 15.98 104 ALA A O 1
ATOM 828 N N . PRO A 1 105 ? -8.688 -24.219 47.5 1 16.48 105 PRO A N 1
ATOM 829 C CA . PRO A 1 105 ? -9.859 -25.062 47.281 1 16.48 105 PRO A CA 1
ATOM 830 C C . PRO A 1 105 ? -9.5 -26.531 47.094 1 16.48 105 PRO A C 1
ATOM 832 O O . PRO A 1 105 ? -8.336 -26.875 46.906 1 16.48 105 PRO A O 1
ATOM 835 N N . TYR A 1 106 ? -10.617 -27.312 46.75 1 15.99 106 TYR A N 1
ATOM 836 C CA . TYR A 1 106 ? -11.336 -28.562 46.906 1 15.99 106 TYR A CA 1
ATOM 837 C C . TYR A 1 106 ? -10.781 -29.641 45.969 1 15.99 106 TYR A C 1
ATOM 839 O O . TYR A 1 106 ? -10.148 -29.328 44.969 1 15.99 106 TYR A O 1
ATOM 847 N N . SER A 1 107 ? -11.008 -30.906 46.281 1 16.75 107 SER A N 1
ATOM 848 C CA . SER A 1 107 ? -10.602 -32.312 46.344 1 16.75 107 SER A CA 1
ATOM 849 C C . SER A 1 107 ? -10.891 -33.031 45.031 1 16.75 107 SER A C 1
ATOM 851 O O . SER A 1 107 ? -10.484 -34.156 44.844 1 16.75 107 SER A O 1
ATOM 853 N N . ILE A 1 108 ? -11.383 -32.406 43.875 1 17.14 108 ILE A N 1
ATOM 854 C CA . ILE A 1 108 ? -12.289 -33.406 43.312 1 17.14 108 ILE A CA 1
ATOM 855 C C . ILE A 1 108 ? -11.492 -34.625 42.875 1 17.14 108 ILE A C 1
ATOM 857 O O . ILE A 1 108 ? -10.445 -34.5 42.219 1 17.14 108 ILE A O 1
ATOM 861 N N . ALA A 1 109 ? -11.969 -35.844 43.188 1 17.41 109 ALA A N 1
ATOM 862 C CA . ALA A 1 109 ? -11.68 -37.25 43.375 1 17.41 109 ALA A CA 1
ATOM 863 C C . ALA A 1 109 ? -11.516 -37.969 42.031 1 17.41 109 ALA A C 1
ATOM 865 O O . ALA A 1 109 ? -11.164 -39.156 41.969 1 17.41 109 ALA A O 1
ATOM 866 N N . ARG A 1 110 ? -11.328 -37.312 40.844 1 17.72 110 ARG A N 1
ATOM 867 C CA . ARG A 1 110 ? -11.867 -38.188 39.812 1 17.72 110 ARG A CA 1
ATOM 868 C C . ARG A 1 110 ? -11.062 -39.5 39.75 1 17.72 110 ARG A C 1
ATOM 870 O O . ARG A 1 110 ? -9.836 -39.469 39.875 1 17.72 110 ARG A O 1
ATOM 877 N N . HIS A 1 111 ? -11.586 -40.625 39.969 1 16.52 111 HIS A N 1
ATOM 878 C CA . HIS A 1 111 ? -11.344 -42.062 40.219 1 16.52 111 HIS A CA 1
ATOM 879 C C . HIS A 1 111 ? -10.789 -42.719 38.969 1 16.52 111 HIS A C 1
ATOM 881 O O . HIS A 1 111 ? -10.641 -43.969 38.938 1 16.52 111 HIS A O 1
ATOM 887 N N . ASN A 1 112 ? -10.328 -42.031 37.938 1 17.33 112 ASN A N 1
ATOM 888 C CA . ASN A 1 112 ? -10.328 -42.906 36.781 1 17.33 112 ASN A CA 1
ATOM 889 C C . ASN A 1 112 ? -9.406 -44.125 36.969 1 17.33 112 ASN A C 1
ATOM 891 O O . ASN A 1 112 ? -8.32 -44 37.531 1 17.33 112 ASN A O 1
ATOM 895 N N . GLU A 1 113 ? -9.906 -45.344 36.781 1 17.52 113 GLU A N 1
ATOM 896 C CA . GLU A 1 113 ? -9.555 -46.75 36.906 1 17.52 113 GLU A CA 1
ATOM 897 C C . GLU A 1 113 ? -8.375 -47.125 36.031 1 17.52 113 GLU A C 1
ATOM 899 O O . GLU A 1 113 ? -8.141 -46.469 35 1 17.52 113 GLU A O 1
ATOM 904 N N . PRO A 1 114 ? -7.699 -48.406 36.25 1 17.72 114 PRO A N 1
ATOM 905 C CA . PRO A 1 114 ? -6.367 -49 36.25 1 17.72 114 PRO A CA 1
ATOM 906 C C . PRO A 1 114 ? -5.961 -49.594 34.906 1 17.72 114 PRO A C 1
ATOM 908 O O . PRO A 1 114 ? -4.781 -49.875 34.688 1 17.72 114 PRO A O 1
ATOM 911 N N . ILE A 1 115 ? -6.637 -49.625 33.719 1 19.28 115 ILE A N 1
ATOM 912 C CA . ILE A 1 115 ? -6.551 -50.938 33.094 1 19.28 115 ILE A CA 1
ATOM 913 C C . ILE A 1 115 ? -5.137 -51.156 32.562 1 19.28 115 ILE A C 1
ATOM 915 O O . ILE A 1 115 ? -4.555 -50.281 31.938 1 19.28 115 ILE A O 1
ATOM 919 N N . SER A 1 116 ? -4.445 -52.375 32.812 1 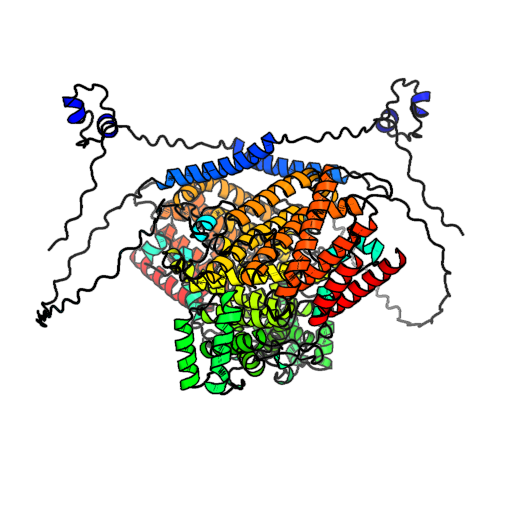16.66 116 SER A N 1
ATOM 920 C CA . SER A 1 116 ? -3.133 -53 32.969 1 16.66 116 SER A CA 1
ATOM 921 C C . SER A 1 116 ? -2.537 -53.375 31.625 1 16.66 116 SER A C 1
ATOM 923 O O . SER A 1 116 ? -1.404 -53.875 31.562 1 16.66 116 SER A O 1
ATOM 925 N N . PRO A 1 117 ? -3.049 -53.281 30.422 1 19.11 117 PRO A N 1
ATOM 926 C CA . PRO A 1 117 ? -2.664 -54.469 29.688 1 19.11 117 PRO A CA 1
ATOM 927 C C . PRO A 1 117 ? -1.159 -54.562 29.438 1 19.11 117 PRO A C 1
ATOM 929 O O . PRO A 1 117 ? -0.479 -53.531 29.391 1 19.11 117 PRO A O 1
ATOM 932 N N . GLU A 1 118 ? -0.466 -55.75 29.453 1 17.08 118 GLU A N 1
ATOM 933 C CA . GLU A 1 118 ? 0.783 -56.5 29.672 1 17.08 118 GLU A CA 1
ATOM 934 C C . GLU A 1 118 ? 1.723 -56.344 28.484 1 17.08 118 GLU A C 1
ATOM 936 O O . GLU A 1 118 ? 2.924 -56.094 28.656 1 17.08 118 GLU A O 1
ATOM 941 N N . ASP A 1 119 ? 1.468 -56.844 27.266 1 19.22 119 ASP A N 1
ATOM 942 C CA . ASP A 1 119 ? 2.391 -57.812 26.703 1 19.22 119 ASP A CA 1
ATOM 943 C C . ASP A 1 119 ? 3.648 -57.156 26.156 1 19.22 119 ASP A C 1
ATOM 945 O O . ASP A 1 119 ? 3.643 -55.969 25.859 1 19.22 119 ASP A O 1
ATOM 949 N N . GLY A 1 120 ? 4.738 -58 25.672 1 18.7 120 GLY A N 1
ATOM 950 C CA . GLY A 1 120 ? 6.172 -58.25 25.672 1 18.7 120 GLY A CA 1
ATOM 951 C C . GLY A 1 120 ? 6.891 -57.625 24.5 1 18.7 120 GLY A C 1
ATOM 952 O O . GLY A 1 120 ? 8.078 -57.844 24.281 1 18.7 120 GLY A O 1
ATOM 953 N N . ILE A 1 121 ? 6.266 -56.938 23.562 1 20.58 121 ILE A N 1
ATOM 954 C CA . ILE A 1 121 ? 6.973 -57 22.297 1 20.58 121 ILE A CA 1
ATOM 955 C C . ILE A 1 121 ? 8.383 -56.438 22.453 1 20.58 121 ILE A C 1
ATOM 957 O O . ILE A 1 121 ? 8.586 -55.438 23.156 1 20.58 121 ILE A O 1
ATOM 961 N N . VAL A 1 122 ? 9.367 -57.219 22 1 21.94 122 VAL A N 1
ATOM 962 C CA . VAL A 1 122 ? 10.828 -57.281 22.047 1 21.94 122 VAL A CA 1
ATOM 963 C C . VAL A 1 122 ? 11.438 -56.031 21.453 1 21.94 122 VAL A C 1
ATOM 965 O O . VAL A 1 122 ? 11 -55.562 20.391 1 21.94 122 VAL A O 1
ATOM 968 N N . PRO A 1 123 ? 12.289 -55.344 22.234 1 19.31 123 PRO A N 1
ATOM 969 C CA . PRO A 1 123 ? 12.867 -54.031 21.984 1 19.31 123 PRO A CA 1
ATOM 970 C C . PRO A 1 123 ? 13.906 -54.031 20.875 1 19.31 123 PRO A C 1
ATOM 972 O O . PRO A 1 123 ? 14.898 -54.75 20.953 1 19.31 123 PRO A O 1
ATOM 975 N N . ALA A 1 124 ? 13.5 -54.188 19.531 1 20.44 124 ALA A N 1
ATOM 976 C CA . ALA A 1 124 ? 14.539 -54.156 18.516 1 20.44 124 ALA A CA 1
ATOM 977 C C . ALA A 1 124 ? 15.516 -53 18.75 1 20.44 124 ALA A C 1
ATOM 979 O O . ALA A 1 124 ? 15.117 -51.906 19.125 1 20.44 124 ALA A O 1
ATOM 980 N N . SER A 1 125 ? 16.734 -53.25 19.031 1 19.41 125 SER A N 1
ATOM 981 C CA . SER A 1 125 ? 17.938 -52.5 19.422 1 19.41 125 SER A CA 1
ATOM 982 C C . SER A 1 125 ? 18.281 -51.438 18.406 1 19.41 125 SER A C 1
ATOM 984 O O . SER A 1 125 ? 18.766 -51.719 17.312 1 19.41 125 SER A O 1
ATOM 986 N N . SER A 1 126 ? 17.328 -50.562 18.031 1 19.27 126 SER A N 1
ATOM 987 C CA . SER A 1 126 ? 17.578 -49.594 16.969 1 19.27 126 SER A CA 1
ATOM 988 C C . SER A 1 126 ? 18.766 -48.688 17.297 1 19.27 126 SER A C 1
ATOM 990 O O . SER A 1 126 ? 18.828 -48.094 18.375 1 19.27 126 SER A O 1
ATOM 992 N N . VAL A 1 127 ? 19.953 -48.969 16.797 1 20.77 127 VAL A N 1
ATOM 993 C CA . VAL A 1 127 ? 21.234 -48.281 16.969 1 20.77 127 VAL A CA 1
ATOM 994 C C . VAL A 1 127 ? 21.062 -46.812 16.656 1 20.77 127 VAL A C 1
ATOM 996 O O . VAL A 1 127 ? 20.672 -46.438 15.539 1 20.77 127 VAL A O 1
ATOM 999 N N . HIS A 1 128 ? 20.703 -46 17.625 1 21.11 128 HIS A N 1
ATOM 1000 C CA . HIS A 1 128 ? 20.531 -44.531 17.719 1 21.11 128 HIS A CA 1
ATOM 1001 C C . HIS A 1 128 ? 21.859 -43.812 17.531 1 21.11 128 HIS A C 1
ATOM 1003 O O . HIS A 1 128 ? 22.656 -43.719 18.484 1 21.11 128 HIS A O 1
ATOM 1009 N N . SER A 1 129 ? 22.656 -44.156 16.562 1 22.09 129 SER A N 1
ATOM 1010 C CA . SER A 1 129 ? 23.875 -43.312 16.594 1 22.09 129 SER A CA 1
ATOM 1011 C C . SER A 1 129 ? 23.531 -41.844 16.672 1 22.09 129 SER A C 1
ATOM 1013 O O . SER A 1 129 ? 22.766 -41.312 15.852 1 22.09 129 SER A O 1
ATOM 1015 N N . THR A 1 130 ? 23.516 -41.188 17.828 1 25.55 130 THR A N 1
ATOM 1016 C CA . THR A 1 130 ? 23.234 -39.875 18.453 1 25.55 130 THR A CA 1
ATOM 1017 C C . THR A 1 130 ? 24.188 -38.812 17.938 1 25.55 130 THR A C 1
ATOM 1019 O O . THR A 1 130 ? 24.391 -37.781 18.578 1 25.55 130 THR A O 1
ATOM 1022 N N . GLY A 1 131 ? 25 -39.031 16.906 1 27.23 131 GLY A N 1
ATOM 1023 C CA . GLY A 1 131 ? 25.875 -37.844 16.828 1 27.23 131 GLY A CA 1
ATOM 1024 C C . GLY A 1 131 ? 25.109 -36.531 16.719 1 27.23 131 GLY A C 1
ATOM 1025 O O . GLY A 1 131 ? 24.031 -36.5 16.141 1 27.23 131 GLY A O 1
ATOM 1026 N N . PRO A 1 132 ? 25.172 -35.656 17.781 1 28.95 132 PRO A N 1
ATOM 1027 C CA . PRO A 1 132 ? 24.406 -34.406 17.969 1 28.95 132 PRO A CA 1
ATOM 1028 C C . PRO A 1 132 ? 24.406 -33.531 16.719 1 28.95 132 PRO A C 1
ATOM 1030 O O . PRO A 1 132 ? 25.422 -32.906 16.422 1 28.95 132 PRO A O 1
ATOM 1033 N N . GLY A 1 133 ? 24.312 -34 15.562 1 28.78 133 GLY A N 1
ATOM 1034 C CA . GLY A 1 133 ? 24.203 -33.062 14.461 1 28.78 133 GLY A CA 1
ATOM 1035 C C . GLY A 1 133 ? 23.172 -31.969 14.711 1 28.78 133 GLY A C 1
ATOM 1036 O O . GLY A 1 133 ? 21.984 -32.25 14.922 1 28.78 133 GLY A O 1
ATOM 1037 N N . THR A 1 134 ? 23.641 -30.875 15.445 1 31.88 134 THR A N 1
ATOM 1038 C CA . THR A 1 134 ? 22.859 -29.656 15.656 1 31.88 134 THR A CA 1
ATOM 1039 C C . THR A 1 134 ? 22.078 -29.297 14.398 1 31.88 134 THR A C 1
ATOM 1041 O O . THR A 1 134 ? 22.672 -28.922 13.383 1 31.88 134 THR A O 1
ATOM 1044 N N . GLN A 1 135 ? 21.172 -30 14.016 1 33.31 135 GLN A N 1
ATOM 1045 C CA . GLN A 1 135 ? 20.188 -29.625 13.008 1 33.31 135 GLN A CA 1
ATOM 1046 C C . GLN A 1 135 ? 19.703 -28.188 13.211 1 33.31 135 GLN A C 1
ATOM 1048 O O . GLN A 1 135 ? 18.891 -27.922 14.102 1 33.31 135 GLN A O 1
ATOM 1053 N N . THR A 1 136 ? 20.578 -27.188 12.969 1 42.03 136 THR A N 1
ATOM 1054 C CA . THR A 1 136 ? 20.109 -25.812 12.93 1 42.03 136 THR A CA 1
ATOM 1055 C C . THR A 1 136 ? 18.828 -25.688 12.109 1 42.03 136 THR A C 1
ATOM 1057 O O . THR A 1 136 ? 18.766 -26.156 10.977 1 42.03 136 THR A O 1
ATOM 1060 N N . SER A 1 137 ? 17.766 -25.609 12.773 1 51.16 137 SER A N 1
ATOM 1061 C CA . SER A 1 137 ? 16.438 -25.469 12.164 1 51.16 137 SER A CA 1
ATOM 1062 C C . SER A 1 137 ? 16.469 -24.5 10.992 1 51.16 137 SER A C 1
ATOM 1064 O O . SER A 1 137 ? 17.328 -23.609 10.93 1 51.16 137 SER A O 1
ATOM 1066 N N . LEU A 1 138 ? 15.898 -24.906 9.922 1 50.41 138 LEU A N 1
ATOM 1067 C CA . LEU A 1 138 ? 15.758 -24.047 8.75 1 50.41 138 LEU A CA 1
ATOM 1068 C C . LEU A 1 138 ? 15.477 -22.609 9.164 1 50.41 138 LEU A C 1
ATOM 1070 O O . LEU A 1 138 ? 16 -21.672 8.562 1 50.41 138 LEU A O 1
ATOM 1074 N N . SER A 1 139 ? 14.742 -22.547 10.227 1 52.75 139 SER A N 1
ATOM 1075 C CA . SER A 1 139 ? 14.445 -21.203 10.727 1 52.75 139 SER A CA 1
ATOM 1076 C C . SER A 1 139 ? 15.711 -20.516 11.242 1 52.75 139 SER A C 1
ATOM 1078 O O . SER A 1 139 ? 15.93 -19.344 10.977 1 52.75 139 SER A O 1
ATOM 1080 N N . GLN A 1 140 ? 16.391 -21.281 11.977 1 51.38 140 GLN A N 1
ATOM 1081 C CA . GLN A 1 140 ? 17.641 -20.734 12.523 1 51.38 140 GLN A CA 1
ATOM 1082 C C . GLN A 1 140 ? 18.625 -20.406 11.406 1 51.38 140 GLN A C 1
ATOM 1084 O O . GLN A 1 140 ? 19.297 -19.359 11.453 1 51.38 140 GLN A O 1
ATOM 1089 N N . PHE A 1 141 ? 18.594 -21.297 10.508 1 46.72 141 PHE A N 1
ATOM 1090 C CA . PHE A 1 141 ? 19.469 -21.078 9.359 1 46.72 141 PHE A CA 1
ATOM 1091 C C . PHE A 1 141 ? 19.031 -19.828 8.586 1 46.72 141 PHE A C 1
ATOM 1093 O O . PHE A 1 141 ? 19.859 -19 8.227 1 46.72 141 PHE A O 1
ATOM 1100 N N . ALA A 1 142 ? 17.797 -19.844 8.359 1 51 142 ALA A N 1
ATOM 1101 C CA . ALA A 1 142 ? 17.25 -18.719 7.613 1 51 142 ALA A CA 1
ATOM 1102 C C . ALA A 1 142 ? 17.484 -17.406 8.359 1 51 142 ALA A C 1
ATOM 1104 O O . ALA A 1 142 ? 17.797 -16.375 7.754 1 51 142 ALA A O 1
ATOM 1105 N N . ASN A 1 143 ? 17.297 -17.516 9.555 1 50.66 143 ASN A N 1
ATOM 1106 C CA . ASN A 1 143 ? 17.453 -16.328 10.383 1 50.66 143 ASN A CA 1
ATOM 1107 C C . ASN A 1 143 ? 18.922 -15.93 10.516 1 50.66 143 ASN A C 1
ATOM 1109 O O . ASN A 1 143 ? 19.234 -14.75 10.727 1 50.66 143 ASN A O 1
ATOM 1113 N N . ASN A 1 144 ? 19.766 -16.969 10.461 1 43.66 144 ASN A N 1
ATOM 1114 C CA . ASN A 1 144 ? 21.203 -16.719 10.625 1 43.66 144 ASN A CA 1
ATOM 1115 C C . ASN A 1 144 ? 21.859 -16.391 9.289 1 43.66 144 ASN A C 1
ATOM 1117 O O . ASN A 1 144 ? 23.016 -15.938 9.266 1 43.66 144 ASN A O 1
ATOM 1121 N N . ASN A 1 145 ? 21.25 -16.812 8.25 1 43.81 145 ASN A N 1
ATOM 1122 C CA . ASN A 1 145 ? 21.875 -16.594 6.945 1 43.81 145 ASN A CA 1
ATOM 1123 C C . ASN A 1 145 ? 21.562 -15.195 6.41 1 43.81 145 ASN A C 1
ATOM 1125 O O . ASN A 1 145 ? 20.516 -14.625 6.711 1 43.81 145 ASN A O 1
ATOM 1129 N N . VAL A 1 146 ? 22.578 -14.43 5.914 1 41.84 146 VAL A N 1
ATOM 1130 C CA . VAL A 1 146 ? 22.891 -13.07 5.469 1 41.84 146 VAL A CA 1
ATOM 1131 C C . VAL A 1 146 ? 21.859 -12.609 4.445 1 41.84 146 VAL A C 1
ATOM 1133 O O . VAL A 1 146 ? 21.859 -11.445 4.043 1 41.84 146 VAL A O 1
ATOM 1136 N N . PHE A 1 147 ? 21.297 -13.523 3.717 1 43.34 147 PHE A N 1
ATOM 1137 C CA . PHE A 1 147 ? 20.516 -12.992 2.602 1 43.34 147 PHE A CA 1
ATOM 1138 C C . PHE A 1 147 ? 19.234 -12.344 3.1 1 43.34 147 PHE A C 1
ATOM 1140 O O . PHE A 1 147 ? 18.188 -12.438 2.451 1 43.34 147 PHE A O 1
ATOM 1147 N N . ASN A 1 148 ? 19.297 -11.688 4.211 1 49.75 148 ASN A N 1
ATOM 1148 C CA . ASN A 1 148 ? 18.109 -11.477 5.027 1 49.75 148 ASN A CA 1
ATOM 1149 C C . ASN A 1 148 ? 17.328 -10.25 4.57 1 49.75 148 ASN A C 1
ATOM 1151 O O . ASN A 1 148 ? 16.406 -9.805 5.254 1 49.75 148 ASN A O 1
ATOM 1155 N N . THR A 1 149 ? 17.859 -9.562 3.514 1 51.66 149 THR A N 1
ATOM 1156 C CA . THR A 1 149 ? 16.969 -8.469 3.152 1 51.66 149 THR A CA 1
ATOM 1157 C C . THR A 1 149 ? 15.992 -8.906 2.062 1 51.66 149 THR A C 1
ATOM 1159 O O . THR A 1 149 ? 16.406 -9.484 1.052 1 51.66 149 THR A O 1
ATOM 1162 N N . THR A 1 150 ? 14.797 -9 2.41 1 52.75 150 THR A N 1
ATOM 1163 C CA . THR A 1 150 ? 13.758 -9.273 1.425 1 52.75 150 THR A CA 1
ATOM 1164 C C . THR A 1 150 ? 13.664 -8.141 0.404 1 52.75 150 THR A C 1
ATOM 1166 O O . THR A 1 150 ? 13.438 -6.988 0.768 1 52.75 150 THR A O 1
ATOM 1169 N N . MET A 1 151 ? 14.266 -8.367 -0.768 1 67.06 151 MET A N 1
ATOM 1170 C CA . MET A 1 151 ? 14.109 -7.379 -1.834 1 67.06 151 MET A CA 1
ATOM 1171 C C . MET A 1 151 ? 12.719 -7.461 -2.445 1 67.06 151 MET A C 1
ATOM 1173 O O . MET A 1 151 ? 12.133 -8.539 -2.537 1 67.06 151 MET A O 1
ATOM 1177 N N . ASP A 1 152 ? 12.172 -6.348 -2.693 1 75.56 152 ASP A N 1
ATOM 1178 C CA . ASP A 1 152 ? 10.906 -6.293 -3.42 1 75.56 152 ASP A CA 1
ATOM 1179 C C . ASP A 1 152 ? 11.102 -6.637 -4.895 1 75.56 152 ASP A C 1
ATOM 1181 O O . ASP A 1 152 ? 12.18 -6.414 -5.449 1 75.56 152 ASP A O 1
ATOM 1185 N N . ILE A 1 153 ? 10.094 -7.273 -5.379 1 86.75 153 ILE A N 1
ATOM 1186 C CA . ILE A 1 153 ? 10.078 -7.387 -6.832 1 86.75 153 ILE A CA 1
ATOM 1187 C C . ILE A 1 153 ? 9.969 -5.996 -7.457 1 86.75 153 ILE A C 1
ATOM 1189 O O . ILE A 1 153 ? 9.062 -5.23 -7.137 1 86.75 153 ILE A O 1
ATOM 1193 N N . PRO A 1 154 ? 10.875 -5.711 -8.273 1 83.5 154 PRO A N 1
ATOM 1194 C CA . PRO A 1 154 ? 10.805 -4.379 -8.883 1 83.5 154 PRO A CA 1
ATOM 1195 C C . PRO A 1 154 ? 9.523 -4.164 -9.68 1 83.5 154 PRO A C 1
ATOM 1197 O O . PRO A 1 154 ? 8.992 -5.109 -10.266 1 83.5 154 PRO A O 1
ATOM 1200 N N . LEU A 1 155 ? 9.055 -2.994 -9.797 1 79.69 155 LEU A N 1
ATOM 1201 C CA . LEU A 1 155 ? 7.809 -2.641 -10.469 1 79.69 155 LEU A CA 1
ATOM 1202 C C . LEU A 1 155 ? 7.891 -2.947 -11.961 1 79.69 155 LEU A C 1
ATOM 1204 O O . LEU A 1 155 ? 6.895 -3.338 -12.578 1 79.69 155 LEU A O 1
ATOM 1208 N N . SER A 1 156 ? 9.094 -2.834 -12.562 1 79.06 156 SER A N 1
ATOM 1209 C CA . SER A 1 156 ? 9.219 -2.982 -14.008 1 79.06 156 SER A CA 1
ATOM 1210 C C . SER A 1 156 ? 10.117 -4.16 -14.367 1 79.06 156 SER A C 1
ATOM 1212 O O . SER A 1 156 ? 10.852 -4.109 -15.352 1 79.06 156 SER A O 1
ATOM 1214 N N . HIS A 1 157 ? 9.93 -5.227 -13.523 1 88.06 157 HIS A N 1
ATOM 1215 C CA . HIS A 1 157 ? 10.766 -6.375 -13.852 1 88.06 157 HIS A CA 1
ATOM 1216 C C . HIS A 1 157 ? 10.32 -7.035 -15.148 1 88.06 157 HIS A C 1
ATOM 1218 O O . HIS A 1 157 ? 9.125 -7.02 -15.477 1 88.06 157 HIS A O 1
ATOM 1224 N N . SER A 1 158 ? 11.227 -7.629 -15.883 1 90.5 158 SER A N 1
ATOM 1225 C CA . SER A 1 158 ? 10.938 -8.141 -17.219 1 90.5 158 SER A CA 1
ATOM 1226 C C . SER A 1 158 ? 10.93 -9.664 -17.234 1 90.5 158 SER A C 1
ATOM 1228 O O . SER A 1 158 ? 11.219 -10.281 -18.25 1 90.5 158 SER A O 1
ATOM 1230 N N . SER A 1 159 ? 10.609 -10.25 -16.125 1 92 159 SER A N 1
ATOM 1231 C CA . SER A 1 159 ? 10.656 -11.703 -16.047 1 92 159 SER A CA 1
ATOM 1232 C C . SER A 1 159 ? 9.281 -12.32 -16.281 1 92 159 SER A C 1
ATOM 1234 O O . SER A 1 159 ? 9.117 -13.539 -16.203 1 92 159 SER A O 1
ATOM 1236 N N . THR A 1 160 ? 8.258 -11.547 -16.625 1 93.94 160 THR A N 1
ATOM 1237 C CA . THR A 1 160 ? 6.902 -12.07 -16.766 1 93.94 160 THR A CA 1
ATOM 1238 C C . THR A 1 160 ? 6.758 -12.836 -18.078 1 93.94 160 THR A C 1
ATOM 1240 O O . THR A 1 160 ? 7.555 -12.648 -19 1 93.94 160 THR A O 1
ATOM 1243 N N . THR A 1 161 ? 5.777 -13.688 -18.094 1 95.38 161 THR A N 1
ATOM 1244 C CA . THR A 1 161 ? 5.465 -14.383 -19.328 1 95.38 161 THR A CA 1
ATOM 1245 C C . THR A 1 161 ? 5.078 -13.383 -20.422 1 95.38 161 THR A C 1
ATOM 1247 O O . THR A 1 161 ? 5.359 -13.609 -21.609 1 95.38 161 THR A O 1
ATOM 1250 N N . GLY A 1 162 ? 4.438 -12.289 -19.969 1 93.25 162 GLY A N 1
ATOM 1251 C CA . GLY A 1 162 ? 4.156 -11.227 -20.922 1 93.25 162 GLY A CA 1
ATOM 1252 C C . GLY A 1 162 ? 5.406 -10.641 -21.547 1 93.25 162 GLY A C 1
ATOM 1253 O O . GLY A 1 162 ? 5.449 -10.406 -22.766 1 93.25 162 GLY A O 1
ATOM 1254 N N . ASN A 1 163 ? 6.402 -10.422 -20.797 1 91.38 163 ASN A N 1
ATOM 1255 C CA . ASN A 1 163 ? 7.68 -9.93 -21.297 1 91.38 163 ASN A CA 1
ATOM 1256 C C . ASN A 1 163 ? 8.352 -10.945 -22.219 1 91.38 163 ASN A C 1
ATOM 1258 O O . ASN A 1 163 ? 8.969 -10.578 -23.203 1 91.38 163 ASN A O 1
ATOM 1262 N N . LEU A 1 164 ? 8.195 -12.18 -21.844 1 93.56 164 LEU A N 1
ATOM 1263 C CA . LEU A 1 164 ? 8.758 -13.25 -22.672 1 93.56 164 LEU A CA 1
ATOM 1264 C C . LEU A 1 164 ? 8.141 -13.242 -24.062 1 93.56 164 LEU A C 1
ATOM 1266 O O . LEU A 1 164 ? 8.852 -13.406 -25.062 1 93.56 164 LEU A O 1
ATOM 1270 N N . LEU A 1 165 ? 6.898 -13.039 -24.141 1 94.06 165 LEU A N 1
ATOM 1271 C CA . LEU A 1 165 ? 6.191 -13 -25.406 1 94.06 165 LEU A CA 1
ATOM 1272 C C . LEU A 1 165 ? 6.656 -11.82 -26.25 1 94.06 165 LEU A C 1
ATOM 1274 O O . LEU A 1 165 ? 6.5 -11.828 -27.484 1 94.06 165 LEU A O 1
ATOM 1278 N N . ARG A 1 166 ? 7.277 -10.875 -25.641 1 91.62 166 ARG A N 1
ATOM 1279 C CA . ARG A 1 166 ? 7.719 -9.688 -26.359 1 91.62 166 ARG A CA 1
ATOM 1280 C C . ARG A 1 166 ? 9.211 -9.758 -26.672 1 91.62 166 ARG A C 1
ATOM 1282 O O . ARG A 1 166 ? 9.781 -8.82 -27.234 1 91.62 166 ARG A O 1
ATOM 1289 N N . SER A 1 167 ? 9.812 -10.797 -26.297 1 90.12 167 SER A N 1
ATOM 1290 C CA . SER A 1 167 ? 11.227 -10.984 -26.594 1 90.12 167 SER A CA 1
ATOM 1291 C C . SER A 1 167 ? 11.461 -11.125 -28.094 1 90.12 167 SER A C 1
ATOM 1293 O O . SER A 1 167 ? 10.531 -11.398 -28.844 1 90.12 167 SER A O 1
ATOM 1295 N N . ALA A 1 168 ? 12.68 -10.938 -28.5 1 88.88 168 ALA A N 1
ATOM 1296 C CA . ALA A 1 168 ? 13.031 -10.969 -29.922 1 88.88 168 ALA A CA 1
ATOM 1297 C C . ALA A 1 168 ? 12.727 -12.336 -30.531 1 88.88 168 ALA A C 1
ATOM 1299 O O . ALA A 1 168 ? 12.102 -12.43 -31.578 1 88.88 168 ALA A O 1
ATOM 1300 N N . PRO A 1 169 ? 13.086 -13.391 -29.844 1 89.12 169 PRO A N 1
ATOM 1301 C CA . PRO A 1 169 ? 12.773 -14.695 -30.438 1 89.12 169 PRO A CA 1
ATOM 1302 C C . PRO A 1 169 ? 11.273 -14.961 -30.516 1 89.12 169 PRO A C 1
ATOM 1304 O O . PRO A 1 169 ? 10.797 -15.594 -31.453 1 89.12 169 PRO A O 1
ATOM 1307 N N . ALA A 1 170 ? 10.555 -14.539 -29.562 1 92.44 170 ALA A N 1
ATOM 1308 C CA . ALA A 1 170 ? 9.109 -14.734 -29.578 1 92.44 170 ALA A CA 1
ATOM 1309 C C . ALA A 1 170 ? 8.453 -13.969 -30.719 1 92.44 170 ALA A C 1
ATOM 1311 O O . ALA A 1 170 ? 7.555 -14.484 -31.391 1 92.44 170 ALA A O 1
ATOM 1312 N N . LYS A 1 171 ? 8.969 -12.797 -30.891 1 90 171 LYS A N 1
ATOM 1313 C CA . LYS A 1 171 ? 8.445 -11.969 -31.984 1 90 171 LYS A CA 1
ATOM 1314 C C . LYS A 1 171 ? 8.703 -12.625 -33.344 1 90 171 LYS A C 1
ATOM 1316 O O . LYS A 1 171 ? 7.855 -12.57 -34.219 1 90 171 LYS A O 1
ATOM 1321 N N . ALA A 1 172 ? 9.836 -13.141 -33.438 1 86.75 172 ALA A N 1
ATOM 1322 C CA . ALA A 1 172 ? 10.219 -13.789 -34.688 1 86.75 172 ALA A CA 1
ATOM 1323 C C . ALA A 1 172 ? 9.32 -14.984 -34.969 1 86.75 172 ALA A C 1
ATOM 1325 O O . ALA A 1 172 ? 8.992 -15.258 -36.125 1 86.75 172 ALA A O 1
ATOM 1326 N N . LEU A 1 173 ? 8.883 -15.641 -33.969 1 88.56 173 LEU A N 1
ATOM 1327 C CA . LEU A 1 173 ? 8.133 -16.875 -34.156 1 88.56 173 LEU A CA 1
ATOM 1328 C C . LEU A 1 173 ? 6.633 -16.594 -34.188 1 88.56 173 LEU A C 1
ATOM 1330 O O . LEU A 1 173 ? 5.898 -17.234 -34.938 1 88.56 173 LEU A O 1
ATOM 1334 N N . LEU A 1 174 ? 6.168 -15.664 -33.312 1 93.31 174 LEU A N 1
ATOM 1335 C CA . LEU A 1 174 ? 4.734 -15.539 -33.062 1 93.31 174 LEU A CA 1
ATOM 1336 C C . LEU A 1 174 ? 4.227 -14.164 -33.469 1 93.31 174 LEU A C 1
ATOM 1338 O O . LEU A 1 174 ? 3.018 -13.938 -33.531 1 93.31 174 LEU A O 1
ATOM 1342 N N . GLY A 1 175 ? 5.102 -13.297 -33.781 1 91.38 175 GLY A N 1
ATOM 1343 C CA . GLY A 1 175 ? 4.703 -11.938 -34.094 1 91.38 175 GLY A CA 1
ATOM 1344 C C . GLY A 1 175 ? 4.652 -11.039 -32.875 1 91.38 175 GLY A C 1
ATOM 1345 O O . GLY A 1 175 ? 5.18 -11.383 -31.812 1 91.38 175 GLY A O 1
ATOM 1346 N N . HIS A 1 176 ? 4.012 -9.953 -33.031 1 91.94 176 HIS A N 1
ATOM 1347 C CA . HIS A 1 176 ? 4.016 -8.922 -32 1 91.94 176 HIS A CA 1
ATOM 1348 C C . HIS A 1 176 ? 2.818 -9.07 -31.078 1 91.94 176 HIS A C 1
ATOM 1350 O O . HIS A 1 176 ? 1.688 -9.258 -31.531 1 91.94 176 HIS A O 1
ATOM 1356 N N . TYR A 1 177 ? 3.109 -9.086 -29.828 1 92.44 177 TYR A N 1
ATOM 1357 C CA . TYR A 1 177 ? 2.078 -9.055 -28.797 1 92.44 177 TYR A CA 1
ATOM 1358 C C . TYR A 1 177 ? 2.174 -7.773 -27.969 1 92.44 177 TYR A C 1
ATOM 1360 O O . TYR A 1 177 ? 3.266 -7.238 -27.766 1 92.44 177 TYR A O 1
ATOM 1368 N N . PRO A 1 178 ? 1.015 -7.297 -27.531 1 86.75 178 PRO A N 1
ATOM 1369 C CA . PRO A 1 178 ? 1.047 -6.066 -26.734 1 86.75 178 PRO A CA 1
ATOM 1370 C C . PRO A 1 178 ? 1.658 -6.277 -25.344 1 86.75 178 PRO A C 1
ATOM 1372 O O . PRO A 1 178 ? 1.739 -7.414 -24.875 1 86.75 178 PRO A O 1
ATOM 1375 N N . SER A 1 179 ? 2.043 -5.078 -24.859 1 82.88 179 SER A N 1
ATOM 1376 C CA . SER A 1 179 ? 2.535 -5.105 -23.484 1 82.88 179 SER A CA 1
ATOM 1377 C C . SER A 1 179 ? 1.42 -5.453 -22.5 1 82.88 179 SER A C 1
ATOM 1379 O O . SER A 1 179 ? 0.268 -5.062 -22.703 1 82.88 179 SER A O 1
ATOM 1381 N N . ASP A 1 180 ? 1.599 -6.262 -21.5 1 82.94 180 ASP A N 1
ATOM 1382 C CA . ASP A 1 180 ? 0.708 -6.629 -20.406 1 82.94 180 ASP A CA 1
ATOM 1383 C C . ASP A 1 180 ? -0.53 -7.355 -20.922 1 82.94 180 ASP A C 1
ATOM 1385 O O . ASP A 1 180 ? -1.642 -7.121 -20.438 1 82.94 180 ASP A O 1
ATOM 1389 N N . LEU A 1 181 ? -0.369 -8.102 -21.953 1 92.25 181 LEU A N 1
ATOM 1390 C CA . LEU A 1 181 ? -1.43 -8.867 -22.609 1 92.25 181 LEU A CA 1
ATOM 1391 C C . LEU A 1 181 ? -2.285 -9.586 -21.562 1 92.25 181 LEU A C 1
ATOM 1393 O O . LEU A 1 181 ? -3.506 -9.43 -21.547 1 92.25 181 LEU A O 1
ATOM 1397 N N . PHE A 1 182 ? -1.686 -10.297 -20.719 1 95.75 182 PHE A N 1
ATOM 1398 C CA . PHE A 1 182 ? -2.414 -11.164 -19.797 1 95.75 182 PHE A CA 1
ATOM 1399 C C . PHE A 1 182 ? -3.148 -10.344 -18.734 1 95.75 182 PHE A C 1
ATOM 1401 O O . PHE A 1 182 ? -4.238 -10.711 -18.297 1 95.75 182 PHE A O 1
ATOM 1408 N N . LEU A 1 183 ? -2.57 -9.273 -18.312 1 93.25 183 LEU A N 1
ATOM 1409 C CA . LEU A 1 183 ? -3.266 -8.375 -17.406 1 93.25 183 LEU A CA 1
ATOM 1410 C C . LEU A 1 183 ? -4.531 -7.82 -18.047 1 93.25 183 LEU A C 1
ATOM 1412 O O . LEU A 1 183 ? -5.594 -7.793 -17.406 1 93.25 183 LEU A O 1
ATOM 1416 N N . HIS A 1 184 ? -4.43 -7.418 -19.312 1 91.5 184 HIS A N 1
ATOM 1417 C CA . HIS A 1 184 ? -5.57 -6.852 -20.016 1 91.5 184 HIS A CA 1
ATOM 1418 C C . HIS A 1 184 ? -6.688 -7.879 -20.172 1 91.5 184 HIS A C 1
ATOM 1420 O O . HIS A 1 184 ? -7.871 -7.535 -20.078 1 91.5 184 HIS A O 1
ATOM 1426 N N . ILE A 1 185 ? -6.293 -9.062 -20.375 1 96.06 185 ILE A N 1
ATOM 1427 C CA . ILE A 1 185 ? -7.273 -10.133 -20.516 1 96.06 185 ILE A CA 1
ATOM 1428 C C . ILE A 1 185 ? -8.008 -10.336 -19.188 1 96.06 185 ILE A C 1
ATOM 1430 O O . ILE A 1 185 ? -9.234 -10.422 -19.156 1 96.06 185 ILE A O 1
ATOM 1434 N N . GLU A 1 186 ? -7.27 -10.359 -18.094 1 96.19 186 GLU A N 1
ATOM 1435 C CA . GLU A 1 186 ? -7.879 -10.594 -16.797 1 96.19 186 GLU A CA 1
ATOM 1436 C C . GLU A 1 186 ? -8.75 -9.406 -16.375 1 96.19 186 GLU A C 1
ATOM 1438 O O . GLU A 1 186 ? -9.758 -9.586 -15.695 1 96.19 186 GLU A O 1
ATOM 1443 N N . LEU A 1 187 ? -8.414 -8.227 -16.812 1 93.06 187 LEU A N 1
ATOM 1444 C CA . LEU A 1 187 ? -9.195 -7.031 -16.516 1 93.06 187 LEU A CA 1
ATOM 1445 C C . LEU A 1 187 ? -10.57 -7.098 -17.172 1 93.06 187 LEU A C 1
ATOM 1447 O O . LEU A 1 187 ? -11.547 -6.555 -16.641 1 93.06 187 LEU A O 1
ATOM 1451 N N . ARG A 1 188 ? -10.641 -7.742 -18.281 1 93.06 188 ARG A N 1
ATOM 1452 C CA . ARG A 1 188 ? -11.883 -7.812 -19.031 1 93.06 188 ARG A CA 1
ATOM 1453 C C . ARG A 1 188 ? -12.656 -9.086 -18.703 1 93.06 188 ARG A C 1
ATOM 1455 O O . ARG A 1 188 ? -13.797 -9.258 -19.125 1 93.06 188 ARG A O 1
ATOM 1462 N N . ARG A 1 189 ? -11.977 -9.961 -17.969 1 95.38 189 ARG A N 1
ATOM 1463 C CA . ARG A 1 189 ? -12.609 -11.234 -17.656 1 95.38 189 ARG A CA 1
ATOM 1464 C C . ARG A 1 189 ? -13.844 -11.031 -16.781 1 95.38 189 ARG A C 1
ATOM 1466 O O . ARG A 1 189 ? -13.758 -10.43 -15.711 1 95.38 189 ARG A O 1
ATOM 1473 N N . PRO A 1 190 ? -15 -11.484 -17.203 1 93.88 190 PRO A N 1
ATOM 1474 C CA . PRO A 1 190 ? -16.203 -11.336 -16.391 1 93.88 190 PRO A CA 1
ATOM 1475 C C . PRO A 1 190 ? -16.078 -11.992 -15.016 1 93.88 190 PRO A C 1
ATOM 1477 O O . PRO A 1 190 ? -15.492 -13.07 -14.898 1 93.88 190 PRO A O 1
ATOM 1480 N N . ILE A 1 191 ? -16.625 -11.375 -14.055 1 95 191 ILE A N 1
ATOM 1481 C CA . ILE A 1 191 ? -16.594 -11.898 -12.688 1 95 191 ILE A CA 1
ATOM 1482 C C . ILE A 1 191 ? -17.984 -12.414 -12.312 1 95 191 ILE A C 1
ATOM 1484 O O . ILE A 1 191 ? -18.953 -11.648 -12.266 1 95 191 ILE A O 1
ATOM 1488 N N . PRO A 1 192 ? -18.078 -13.664 -12.031 1 94.81 192 PRO A N 1
ATOM 1489 C CA . PRO A 1 192 ? -19.375 -14.18 -11.57 1 94.81 192 PRO A CA 1
ATOM 1490 C C . PRO A 1 192 ? -19.891 -13.438 -10.344 1 94.81 192 PRO A C 1
ATOM 1492 O O . PRO A 1 192 ? -19.109 -12.984 -9.508 1 94.81 192 PRO A O 1
ATOM 1495 N N . GLU A 1 193 ? -21.188 -13.359 -10.125 1 92.44 193 GLU A N 1
ATOM 1496 C CA . GLU A 1 193 ? -21.859 -12.555 -9.102 1 92.44 193 GLU A CA 1
ATOM 1497 C C . GLU A 1 193 ? -21.359 -12.922 -7.707 1 92.44 193 GLU A C 1
ATOM 1499 O O . GLU A 1 193 ? -21.078 -12.039 -6.891 1 92.44 193 GLU A O 1
ATOM 1504 N N . GLY A 1 194 ? -21.203 -14.219 -7.52 1 94.06 194 GLY A N 1
ATOM 1505 C CA . GLY A 1 194 ? -20.812 -14.68 -6.199 1 94.06 194 GLY A CA 1
ATOM 1506 C C . GLY A 1 194 ? -19.359 -14.375 -5.867 1 94.06 194 GLY A C 1
ATOM 1507 O O . GLY A 1 194 ? -18.953 -14.438 -4.703 1 94.06 194 GLY A O 1
ATOM 1508 N N . LEU A 1 195 ? -18.547 -13.977 -6.855 1 96.75 195 LEU A N 1
ATOM 1509 C CA . LEU A 1 195 ? -17.125 -13.727 -6.672 1 96.75 195 LEU A CA 1
ATOM 1510 C C . LEU A 1 195 ? -16.828 -12.234 -6.688 1 96.75 195 LEU A C 1
ATOM 1512 O O . LEU A 1 195 ? -15.688 -11.82 -6.449 1 96.75 195 LEU A O 1
ATOM 1516 N N . ARG A 1 196 ? -17.906 -11.383 -6.852 1 94.56 196 ARG A N 1
ATOM 1517 C CA . ARG A 1 196 ? -17.719 -9.945 -6.941 1 94.56 196 ARG A CA 1
ATOM 1518 C C . ARG A 1 196 ? -17.328 -9.359 -5.586 1 94.56 196 ARG A C 1
ATOM 1520 O O . ARG A 1 196 ? -17.812 -9.82 -4.547 1 94.56 196 ARG A O 1
ATOM 1527 N N . LEU A 1 197 ? -16.438 -8.398 -5.66 1 94.81 197 LEU A N 1
ATOM 1528 C CA . LEU A 1 197 ? -15.984 -7.723 -4.449 1 94.81 197 LEU A CA 1
ATOM 1529 C C . LEU A 1 197 ? -16.969 -6.645 -4.02 1 94.81 197 LEU A C 1
ATOM 1531 O O . LEU A 1 197 ? -16.641 -5.461 -3.979 1 94.81 197 LEU A O 1
ATOM 1535 N N . ASN A 1 198 ? -18.156 -7.082 -3.59 1 89.56 198 ASN A N 1
ATOM 1536 C CA . ASN A 1 198 ? -19.219 -6.203 -3.115 1 89.56 198 ASN A CA 1
ATOM 1537 C C . ASN A 1 198 ? -19.312 -6.203 -1.592 1 89.56 198 ASN A C 1
ATOM 1539 O O . ASN A 1 198 ? -19.656 -7.223 -0.986 1 89.56 198 ASN A O 1
ATOM 1543 N N . ALA A 1 199 ? -19 -5.062 -1.118 1 89 199 ALA A N 1
ATOM 1544 C CA . ALA A 1 199 ? -19.25 -4.938 0.318 1 89 199 ALA A CA 1
ATOM 1545 C C . ALA A 1 199 ? -20.734 -4.734 0.613 1 89 199 ALA A C 1
ATOM 1547 O O . ALA A 1 199 ? -21.422 -4.023 -0.12 1 89 199 ALA A O 1
ATOM 1548 N N . GLU A 1 200 ? -21.25 -5.434 1.645 1 85.5 200 GLU A N 1
ATOM 1549 C CA . GLU A 1 200 ? -22.641 -5.328 2.07 1 85.5 200 GLU A CA 1
ATOM 1550 C C . GLU A 1 200 ? -22.75 -5.207 3.588 1 85.5 200 GLU A C 1
ATOM 1552 O O . GLU A 1 200 ? -22 -5.848 4.32 1 85.5 200 GLU A O 1
ATOM 1557 N N . PRO A 1 201 ? -23.703 -4.359 3.963 1 83.38 201 PRO A N 1
ATOM 1558 C CA . PRO A 1 201 ? -23.906 -4.309 5.41 1 83.38 201 PRO A CA 1
ATOM 1559 C C . PRO A 1 201 ? -24.25 -5.676 6.008 1 83.38 201 PRO A C 1
ATOM 1561 O O . PRO A 1 201 ? -24.969 -6.457 5.387 1 83.38 201 PRO A O 1
ATOM 1564 N N . ALA A 1 202 ? -23.797 -5.91 7.203 1 82.88 202 ALA A N 1
ATOM 1565 C CA . ALA A 1 202 ? -23.906 -7.199 7.879 1 82.88 202 ALA A CA 1
ATOM 1566 C C . ALA A 1 202 ? -25.359 -7.652 7.945 1 82.88 202 ALA A C 1
ATOM 1568 O O . ALA A 1 202 ? -25.656 -8.844 7.82 1 82.88 202 ALA A O 1
ATOM 1569 N N . SER A 1 203 ? -26.25 -6.691 8.086 1 83.06 203 SER A N 1
ATOM 1570 C CA . SER A 1 203 ? -27.672 -6.992 8.258 1 83.06 203 SER A CA 1
ATOM 1571 C C . SER A 1 203 ? -28.297 -7.512 6.961 1 83.06 203 SER A C 1
ATOM 1573 O O . SER A 1 203 ? -29.359 -8.133 6.98 1 83.06 203 SER A O 1
ATOM 1575 N N . GLN A 1 204 ? -27.578 -7.363 5.879 1 85.12 204 GLN A N 1
ATOM 1576 C CA . GLN A 1 204 ? -28.141 -7.719 4.582 1 85.12 204 GLN A CA 1
ATOM 1577 C C . GLN A 1 204 ? -27.484 -8.984 4.031 1 85.12 204 GLN A C 1
ATOM 1579 O O . GLN A 1 204 ? -27.797 -9.422 2.922 1 85.12 204 GLN A O 1
ATOM 1584 N N . ILE A 1 205 ? -26.625 -9.562 4.816 1 90.38 205 ILE A N 1
ATOM 1585 C CA . ILE A 1 205 ? -25.906 -10.742 4.34 1 90.38 205 ILE A CA 1
ATOM 1586 C C . ILE A 1 205 ? -26.609 -12.008 4.801 1 90.38 205 ILE A C 1
ATOM 1588 O O . ILE A 1 205 ? -26.875 -12.172 5.996 1 90.38 205 ILE A O 1
ATOM 1592 N N . ASP A 1 206 ? -26.953 -12.789 3.859 1 91.75 206 ASP A N 1
ATOM 1593 C CA . ASP A 1 206 ? -27.547 -14.094 4.156 1 91.75 206 ASP A CA 1
ATOM 1594 C C . ASP A 1 206 ? -26.484 -15.133 4.449 1 91.75 206 ASP A C 1
ATOM 1596 O O . ASP A 1 206 ? -25.719 -15.523 3.559 1 91.75 206 ASP A O 1
ATOM 1600 N N . LEU A 1 207 ? -26.469 -15.664 5.652 1 95.81 207 LEU A N 1
ATOM 1601 C CA . LEU A 1 207 ? -25.453 -16.641 6.059 1 95.81 207 LEU A CA 1
ATOM 1602 C C . LEU A 1 207 ? -25.984 -18.062 5.926 1 95.81 207 LEU A C 1
ATOM 1604 O O . LEU A 1 207 ? -27.156 -18.328 6.211 1 95.81 207 LEU A O 1
ATOM 1608 N N . PRO A 1 208 ? -25.203 -18.953 5.48 1 96.12 208 PRO A N 1
ATOM 1609 C CA . PRO A 1 208 ? -25.641 -20.344 5.34 1 96.12 208 PRO A CA 1
ATOM 1610 C C . PRO A 1 208 ? -25.75 -21.062 6.68 1 96.12 208 PRO A C 1
ATOM 1612 O O . PRO A 1 208 ? -25.078 -20.703 7.641 1 96.12 208 PRO A O 1
ATOM 1615 N N . THR A 1 209 ? -26.594 -22.062 6.688 1 94.88 209 THR A N 1
ATOM 1616 C CA . THR A 1 209 ? -26.672 -22.953 7.844 1 94.88 209 THR A CA 1
ATOM 1617 C C . THR A 1 209 ? -25.594 -24.031 7.773 1 94.88 209 THR A C 1
ATOM 1619 O O . THR A 1 209 ? -25.391 -24.641 6.723 1 94.88 209 THR A O 1
ATOM 1622 N N . LEU A 1 210 ? -24.969 -24.25 8.867 1 96.19 210 LEU A N 1
ATOM 1623 C CA . LEU A 1 210 ? -23.875 -25.203 8.922 1 96.19 210 LEU A CA 1
ATOM 1624 C C . LEU A 1 210 ? -24.297 -26.469 9.656 1 96.19 210 LEU A C 1
ATOM 1626 O O . LEU A 1 210 ? -24.938 -26.406 10.703 1 96.19 210 LEU A O 1
ATOM 1630 N N . SER A 1 211 ? -24.062 -27.578 9.008 1 95.25 211 SER A N 1
ATOM 1631 C CA . SER A 1 211 ? -24.266 -28.875 9.633 1 95.25 211 SER A CA 1
ATOM 1632 C C . SER A 1 211 ? -23.016 -29.734 9.547 1 95.25 211 SER A C 1
ATOM 1634 O O . SER A 1 211 ? -22.359 -29.797 8.5 1 95.25 211 SER A O 1
ATOM 1636 N N . PRO A 1 212 ? -22.719 -30.422 10.625 1 94.81 212 PRO A N 1
ATOM 1637 C CA . PRO A 1 212 ? -21.516 -31.266 10.617 1 94.81 212 PRO A CA 1
ATOM 1638 C C . PRO A 1 212 ? -21.516 -32.281 9.484 1 94.81 212 PRO A C 1
ATOM 1640 O O . PRO A 1 212 ? -20.453 -32.562 8.914 1 94.81 212 PRO A O 1
ATOM 1643 N N . ASN A 1 213 ? -22.609 -32.75 9.109 1 94.69 213 ASN A N 1
ATOM 1644 C CA . ASN A 1 213 ? -22.719 -33.75 8.047 1 94.69 213 ASN A CA 1
ATOM 1645 C C . ASN A 1 213 ? -22.281 -33.188 6.699 1 94.69 213 ASN A C 1
ATOM 1647 O O . ASN A 1 213 ? -21.734 -33.875 5.855 1 94.69 213 ASN A O 1
ATOM 1651 N N . GLU A 1 214 ? -22.453 -31.938 6.625 1 94.88 214 GLU A N 1
ATOM 1652 C CA . GLU A 1 214 ? -22.156 -31.297 5.344 1 94.88 214 GLU A CA 1
ATOM 1653 C C . GLU A 1 214 ? -20.797 -30.609 5.367 1 94.88 214 GLU A C 1
ATOM 1655 O O . GLU A 1 214 ? -20.172 -30.422 4.32 1 94.88 214 GLU A O 1
ATOM 1660 N N . THR A 1 215 ? -20.344 -30.203 6.52 1 97.88 215 THR A N 1
ATOM 1661 C CA . THR A 1 215 ? -19.219 -29.266 6.523 1 97.88 215 THR A CA 1
ATOM 1662 C C . THR A 1 215 ? -17.984 -29.906 7.152 1 97.88 215 THR A C 1
ATOM 1664 O O . THR A 1 215 ? -16.859 -29.422 6.949 1 97.88 215 THR A O 1
ATOM 1667 N N . ASP A 1 216 ? -18.047 -31 7.867 1 98 216 ASP A N 1
ATOM 1668 C CA . ASP A 1 216 ? -16.906 -31.625 8.523 1 98 216 ASP A CA 1
ATOM 1669 C C . ASP A 1 216 ? -15.852 -32.031 7.512 1 98 216 ASP A C 1
ATOM 1671 O O . ASP A 1 216 ? -14.656 -31.828 7.73 1 98 216 ASP A O 1
ATOM 1675 N N . HIS A 1 217 ? -16.328 -32.688 6.465 1 98 217 HIS A N 1
ATOM 1676 C CA . HIS A 1 217 ? -15.367 -33.188 5.473 1 98 217 HIS A CA 1
ATOM 1677 C C . HIS A 1 217 ? -14.656 -32 4.789 1 98 217 HIS A C 1
ATOM 1679 O O . HIS A 1 217 ? -13.508 -32.156 4.355 1 98 217 HIS A O 1
ATOM 1685 N N . LEU A 1 218 ? -15.328 -30.859 4.66 1 98.56 218 LEU A N 1
ATOM 1686 C CA . LEU A 1 218 ? -14.711 -29.672 4.062 1 98.56 218 LEU A CA 1
ATOM 1687 C C . LEU A 1 218 ? -13.594 -29.141 4.949 1 98.56 218 LEU A C 1
ATOM 1689 O O . LEU A 1 218 ? -12.547 -28.719 4.445 1 98.56 218 LEU A O 1
ATOM 1693 N N . VAL A 1 219 ? -13.766 -29.172 6.25 1 98.62 219 VAL A N 1
ATOM 1694 C CA . VAL A 1 219 ? -12.727 -28.75 7.18 1 98.62 219 VAL A CA 1
ATOM 1695 C C . VAL A 1 219 ? -11.531 -29.688 7.082 1 98.62 219 VAL A C 1
ATOM 1697 O O . VAL A 1 219 ? -10.383 -29.25 7.066 1 98.62 219 VAL A O 1
ATOM 1700 N N . ARG A 1 220 ? -11.797 -30.938 6.977 1 98.06 220 ARG A N 1
ATOM 1701 C CA . ARG A 1 220 ? -10.719 -31.922 6.805 1 98.06 220 ARG A CA 1
ATOM 1702 C C . ARG A 1 220 ? -9.961 -31.672 5.508 1 98.06 220 ARG A C 1
ATOM 1704 O O . ARG A 1 220 ? -8.727 -31.719 5.488 1 98.06 220 ARG A O 1
ATOM 1711 N N . ASN A 1 221 ? -10.766 -31.453 4.449 1 98.19 221 ASN A N 1
ATOM 1712 C CA . ASN A 1 221 ? -10.141 -31.125 3.176 1 98.19 221 ASN A CA 1
ATOM 1713 C C . ASN A 1 221 ? -9.211 -29.922 3.299 1 98.19 221 ASN A C 1
ATOM 1715 O O . ASN A 1 221 ? -8.102 -29.938 2.766 1 98.19 221 ASN A O 1
ATOM 1719 N N . TYR A 1 222 ? -9.727 -28.938 3.969 1 98.38 222 TYR A N 1
ATOM 1720 C CA . TYR A 1 222 ? -8.914 -27.734 4.117 1 98.38 222 TYR A CA 1
ATOM 1721 C C . TYR A 1 222 ? -7.574 -28.062 4.773 1 98.38 222 TYR A C 1
ATOM 1723 O O . TYR A 1 222 ? -6.523 -27.641 4.285 1 98.38 222 TYR A O 1
ATOM 1731 N N . PHE A 1 223 ? -7.516 -28.688 5.863 1 97.06 223 PHE A N 1
ATOM 1732 C CA . PHE A 1 223 ? -6.285 -28.922 6.613 1 97.06 223 PHE A CA 1
ATOM 1733 C C . PHE A 1 223 ? -5.379 -29.891 5.871 1 97.06 223 PHE A C 1
ATOM 1735 O O . PHE A 1 223 ? -4.152 -29.797 5.949 1 97.06 223 PHE A O 1
ATOM 1742 N N . GLN A 1 224 ? -5.922 -30.766 5.031 1 95.19 224 GLN A N 1
ATOM 1743 C CA . GLN A 1 224 ? -5.129 -31.75 4.312 1 95.19 224 GLN A CA 1
ATOM 1744 C C . GLN A 1 224 ? -4.562 -31.172 3.021 1 95.19 224 GLN A C 1
ATOM 1746 O O . GLN A 1 224 ? -3.455 -31.531 2.607 1 95.19 224 GLN A O 1
ATOM 1751 N N . LEU A 1 225 ? -5.359 -30.297 2.43 1 96.25 225 LEU A N 1
ATOM 1752 C CA . LEU A 1 225 ? -5.016 -29.938 1.062 1 96.25 225 LEU A CA 1
ATOM 1753 C C . LEU A 1 225 ? -4.562 -28.484 0.987 1 96.25 225 LEU A C 1
ATOM 1755 O O . LEU A 1 225 ? -3.842 -28.094 0.065 1 96.25 225 LEU A O 1
ATOM 1759 N N . VAL A 1 226 ? -5.035 -27.609 1.903 1 97.69 226 VAL A N 1
ATOM 1760 C CA . VAL A 1 226 ? -4.734 -26.188 1.834 1 97.69 226 VAL A CA 1
ATOM 1761 C C . VAL A 1 226 ? -3.754 -25.812 2.943 1 97.69 226 VAL A C 1
ATOM 1763 O O . VAL A 1 226 ? -2.654 -25.328 2.672 1 97.69 226 VAL A O 1
ATOM 1766 N N . HIS A 1 227 ? -4.113 -26.141 4.168 1 96.12 227 HIS A N 1
ATOM 1767 C CA . HIS A 1 227 ? -3.316 -25.781 5.336 1 96.12 227 HIS A CA 1
ATOM 1768 C C . HIS A 1 227 ? -1.911 -26.375 5.242 1 96.12 227 HIS A C 1
ATOM 1770 O O . HIS A 1 227 ? -0.946 -25.75 5.699 1 96.12 227 HIS A O 1
ATOM 1776 N N . ARG A 1 228 ? -1.884 -27.469 4.621 1 92.25 228 ARG A N 1
ATOM 1777 C CA . ARG A 1 228 ? -0.61 -28.156 4.414 1 92.25 228 ARG A CA 1
ATOM 1778 C C . ARG A 1 228 ? 0.389 -27.25 3.709 1 92.25 228 ARG A C 1
ATOM 1780 O O . ARG A 1 228 ? 1.585 -27.281 4.008 1 92.25 228 ARG A O 1
ATOM 1787 N N . PHE A 1 229 ? -0.045 -26.375 2.865 1 94.56 229 PHE A N 1
ATOM 1788 C CA . PHE A 1 229 ? 0.829 -25.516 2.072 1 94.56 229 PHE A CA 1
ATOM 1789 C C . PHE A 1 229 ? 0.768 -24.078 2.566 1 94.56 229 PHE A C 1
ATOM 1791 O O . PHE A 1 229 ? 1.639 -23.266 2.242 1 94.56 229 PHE A O 1
ATOM 1798 N N . HIS A 1 230 ? -0.227 -23.766 3.318 1 96.12 230 HIS A N 1
ATOM 1799 C CA . HIS A 1 230 ? -0.462 -22.422 3.857 1 96.12 230 HIS A CA 1
ATOM 1800 C C . HIS A 1 230 ? -0.856 -22.484 5.328 1 96.12 230 HIS A C 1
ATOM 1802 O O . HIS A 1 230 ? -1.98 -22.125 5.691 1 96.12 230 HIS A O 1
ATOM 1808 N N . PRO A 1 231 ? 0.111 -22.812 6.195 1 94.38 231 PRO A N 1
ATOM 1809 C CA . PRO A 1 231 ? -0.196 -23.125 7.594 1 94.38 231 PRO A CA 1
ATOM 1810 C C . PRO A 1 231 ? -0.287 -21.891 8.469 1 94.38 231 PRO A C 1
ATOM 1812 O O . PRO A 1 231 ? 0.492 -21.734 9.414 1 94.38 231 PRO A O 1
ATOM 1815 N N . ILE A 1 232 ? -1.355 -21.109 8.328 1 95.25 232 ILE A N 1
ATOM 1816 C CA . ILE A 1 232 ? -1.421 -19.859 9.062 1 95.25 232 ILE A CA 1
ATOM 1817 C C . ILE A 1 232 ? -2.396 -19.984 10.227 1 95.25 232 ILE A C 1
ATOM 1819 O O . ILE A 1 232 ? -2.473 -19.109 11.086 1 95.25 232 ILE A O 1
ATOM 1823 N N . LEU A 1 233 ? -3.148 -21.125 10.289 1 94.75 233 LEU A N 1
ATOM 1824 C CA . LEU A 1 233 ? -4.113 -21.312 11.367 1 94.75 233 LEU A CA 1
ATOM 1825 C C . LEU A 1 233 ? -3.611 -22.344 12.375 1 94.75 233 LEU A C 1
ATOM 1827 O O . LEU A 1 233 ? -2.928 -23.312 12 1 94.75 233 LEU A O 1
ATOM 1831 N N . ASP A 1 234 ? -3.951 -22.078 13.578 1 89.44 234 ASP A N 1
ATOM 1832 C CA . ASP A 1 234 ? -3.82 -23.125 14.578 1 89.44 234 ASP A CA 1
ATOM 1833 C C . ASP A 1 234 ? -4.98 -24.125 14.492 1 89.44 234 ASP A C 1
ATOM 1835 O O . ASP A 1 234 ? -6.141 -23.75 14.68 1 89.44 234 ASP A O 1
ATOM 1839 N N . GLN A 1 235 ? -4.707 -25.375 14.305 1 92.5 235 GLN A N 1
ATOM 1840 C CA . GLN A 1 235 ? -5.727 -26.375 14.008 1 92.5 235 GLN A CA 1
ATOM 1841 C C . GLN A 1 235 ? -6.664 -26.562 15.195 1 92.5 235 GLN A C 1
ATOM 1843 O O . GLN A 1 235 ? -7.883 -26.594 15.031 1 92.5 235 GLN A O 1
ATOM 1848 N N . ARG A 1 236 ? -6.074 -26.672 16.359 1 92.44 236 ARG A N 1
ATOM 1849 C CA . ARG A 1 236 ? -6.898 -26.906 17.547 1 92.44 236 ARG A CA 1
ATOM 1850 C C . ARG A 1 236 ? -7.812 -25.719 17.812 1 92.44 236 ARG A C 1
ATOM 1852 O O . ARG A 1 236 ? -9.008 -25.891 18.062 1 92.44 236 ARG A O 1
ATOM 1859 N N . ALA A 1 237 ? -7.203 -24.578 17.734 1 92.31 237 ALA A N 1
ATOM 1860 C CA . ALA A 1 237 ? -7.98 -23.359 17.969 1 92.31 237 ALA A CA 1
ATOM 1861 C C . ALA A 1 237 ? -9.102 -23.219 16.938 1 92.31 237 ALA A C 1
ATOM 1863 O O . ALA A 1 237 ? -10.195 -22.766 17.266 1 92.31 237 ALA A O 1
ATOM 1864 N N . PHE A 1 238 ? -8.859 -23.641 15.758 1 96.25 238 PHE A N 1
ATOM 1865 C CA . PHE A 1 238 ? -9.867 -23.516 14.711 1 96.25 238 PHE A CA 1
ATOM 1866 C C . PHE A 1 238 ? -11.008 -24.5 14.938 1 96.25 238 PHE A C 1
ATOM 1868 O O . PHE A 1 238 ? -12.18 -24.156 14.734 1 96.25 238 PHE A O 1
ATOM 1875 N N . TYR A 1 239 ? -10.672 -25.719 15.258 1 96.81 239 TYR A N 1
ATOM 1876 C CA . TYR A 1 239 ? -11.719 -26.703 15.484 1 96.81 239 TYR A CA 1
ATOM 1877 C C . TYR A 1 239 ? -12.656 -26.25 16.609 1 96.81 239 TYR A C 1
ATOM 1879 O O . TYR A 1 239 ? -13.867 -26.469 16.531 1 96.81 239 TYR A O 1
ATOM 1887 N N . ASP A 1 240 ? -12.062 -25.578 17.625 1 96.44 240 ASP A N 1
ATOM 1888 C CA . ASP A 1 240 ? -12.891 -25.016 18.688 1 96.44 240 ASP A CA 1
ATOM 1889 C C . ASP A 1 240 ? -13.828 -23.953 18.125 1 96.44 240 ASP A C 1
ATOM 1891 O O . ASP A 1 240 ? -15.008 -23.906 18.484 1 96.44 240 ASP A O 1
ATOM 1895 N N . LEU A 1 241 ? -13.289 -23.156 17.344 1 96.62 241 LEU A N 1
ATOM 1896 C CA . LEU A 1 241 ? -14.07 -22.094 16.703 1 96.62 241 LEU A CA 1
ATOM 1897 C C . LEU A 1 241 ? -15.156 -22.672 15.812 1 96.62 241 LEU A C 1
ATOM 1899 O O . LEU A 1 241 ? -16.297 -22.203 15.82 1 96.62 241 LEU A O 1
ATOM 1903 N N . TYR A 1 242 ? -14.797 -23.688 15.039 1 98 242 TYR A N 1
ATOM 1904 C CA . TYR A 1 242 ? -15.711 -24.359 14.125 1 98 242 TYR A CA 1
ATOM 1905 C C . TYR A 1 242 ? -16.875 -24.984 14.883 1 98 242 TYR A C 1
ATOM 1907 O O . TYR A 1 242 ? -18.031 -24.797 14.531 1 98 242 TYR A O 1
ATOM 1915 N N . ASP A 1 243 ? -16.562 -25.641 15.938 1 97.25 243 ASP A N 1
ATOM 1916 C CA . ASP A 1 243 ? -17.578 -26.297 16.75 1 97.25 243 ASP A CA 1
ATOM 1917 C C . ASP A 1 243 ? -18.562 -25.297 17.344 1 97.25 243 ASP A C 1
ATOM 1919 O O . ASP A 1 243 ? -19.781 -25.5 17.312 1 97.25 243 ASP A O 1
ATOM 1923 N N . ARG A 1 244 ? -18.031 -24.234 17.797 1 96.75 244 ARG A N 1
ATOM 1924 C CA . ARG A 1 244 ? -18.875 -23.188 18.375 1 96.75 244 ARG A CA 1
ATOM 1925 C C . ARG A 1 244 ? -19.781 -22.578 17.328 1 96.75 244 ARG A C 1
ATOM 1927 O O . ARG A 1 244 ? -20.953 -22.297 17.594 1 96.75 244 ARG A O 1
ATOM 1934 N N . THR A 1 245 ? -19.234 -22.375 16.141 1 97.25 245 THR A N 1
ATOM 1935 C CA . THR A 1 245 ? -20 -21.766 15.055 1 97.25 245 THR A CA 1
ATOM 1936 C C . THR A 1 245 ? -21.109 -22.703 14.594 1 97.25 245 THR A C 1
ATOM 1938 O O . THR A 1 245 ? -22.219 -22.25 14.258 1 97.25 245 THR A O 1
ATOM 1941 N N . VAL A 1 246 ? -20.812 -23.984 14.531 1 96.62 246 VAL A N 1
ATOM 1942 C CA . VAL A 1 246 ? -21.812 -24.969 14.133 1 96.62 246 VAL A CA 1
ATOM 1943 C C . VAL A 1 246 ? -22.906 -25.078 15.195 1 96.62 246 VAL A C 1
ATOM 1945 O O . VAL A 1 246 ? -24.094 -25.156 14.875 1 96.62 246 VAL A O 1
ATOM 1948 N N . ASP A 1 247 ? -22.484 -25.016 16.453 1 95.44 247 ASP A N 1
ATOM 1949 C CA . ASP A 1 247 ? -23.406 -25.172 17.562 1 95.44 247 ASP A CA 1
ATOM 1950 C C . ASP A 1 247 ? -24.344 -23.953 17.672 1 95.44 247 ASP A C 1
ATOM 1952 O O . ASP A 1 247 ? -25.547 -24.109 17.891 1 95.44 247 ASP A O 1
ATOM 1956 N N . HIS A 1 248 ? -23.766 -22.781 17.531 1 95.12 248 HIS A N 1
ATOM 1957 C CA . HIS A 1 248 ? -24.531 -21.562 17.766 1 95.12 248 HIS A CA 1
ATOM 1958 C C . HIS A 1 248 ? -25.062 -20.984 16.469 1 95.12 248 HIS A C 1
ATOM 1960 O O . HIS A 1 248 ? -25.922 -20.094 16.484 1 95.12 248 HIS A O 1
ATOM 1966 N N . GLY A 1 249 ? -24.562 -21.453 15.422 1 94.94 249 GLY A N 1
ATOM 1967 C CA . GLY A 1 249 ? -24.906 -20.875 14.125 1 94.94 249 GLY A CA 1
ATOM 1968 C C . GLY A 1 249 ? -23.969 -19.75 13.711 1 94.94 249 GLY A C 1
ATOM 1969 O O . GLY A 1 249 ? -23.453 -19.016 14.562 1 94.94 249 GLY A O 1
ATOM 1970 N N . ALA A 1 250 ? -23.859 -19.562 12.422 1 95.12 250 ALA A N 1
ATOM 1971 C CA . ALA A 1 250 ? -23.016 -18.5 11.891 1 95.12 250 ALA A CA 1
ATOM 1972 C C . ALA A 1 250 ? -23.625 -17.125 12.188 1 95.12 250 ALA A C 1
ATOM 1974 O O . ALA A 1 250 ? -24.828 -16.953 12.109 1 95.12 250 ALA A O 1
ATOM 1975 N N . ARG A 1 251 ? -22.812 -16.141 12.57 1 95.19 251 ARG A N 1
ATOM 1976 C CA . ARG A 1 251 ? -23.156 -14.75 12.805 1 95.19 251 ARG A CA 1
ATOM 1977 C C . ARG A 1 251 ? -22.375 -13.82 11.883 1 95.19 251 ARG A C 1
ATOM 1979 O O . ARG A 1 251 ? -21.359 -14.219 11.32 1 95.19 251 ARG A O 1
ATOM 1986 N N . PRO A 1 252 ? -22.875 -12.633 11.656 1 94.44 252 PRO A N 1
ATOM 1987 C CA . PRO A 1 252 ? -22.172 -11.695 10.789 1 94.44 252 PRO A CA 1
ATOM 1988 C C . PRO A 1 252 ? -20.953 -11.055 11.477 1 94.44 252 PRO A C 1
ATOM 1990 O O . PRO A 1 252 ? -20.953 -9.844 11.711 1 94.44 252 PRO A O 1
ATOM 1993 N N . ASP A 1 253 ? -20.016 -11.859 11.703 1 94.56 253 ASP A N 1
ATOM 1994 C CA . ASP A 1 253 ? -18.797 -11.391 12.352 1 94.56 253 ASP A CA 1
ATOM 1995 C C . ASP A 1 253 ? -17.547 -12.031 11.727 1 94.56 253 ASP A C 1
ATOM 1997 O O . ASP A 1 253 ? -17.672 -12.812 10.781 1 94.56 253 ASP A O 1
ATOM 2001 N N . LEU A 1 254 ? -16.438 -11.688 12.195 1 95.5 254 LEU A N 1
ATOM 2002 C CA . LEU A 1 254 ? -15.164 -12.117 11.617 1 95.5 254 LEU A CA 1
ATOM 2003 C C . LEU A 1 254 ? -14.93 -13.602 11.875 1 95.5 254 LEU A C 1
ATOM 2005 O O . LEU A 1 254 ? -14.383 -14.305 11.023 1 95.5 254 LEU A O 1
ATOM 2009 N N . THR A 1 255 ? -15.297 -14.109 13.008 1 96.5 255 THR A N 1
ATOM 2010 C CA . THR A 1 255 ? -15.109 -15.516 13.344 1 96.5 255 THR A CA 1
ATOM 2011 C C . THR A 1 255 ? -15.867 -16.406 12.375 1 96.5 255 THR A C 1
ATOM 2013 O O . THR A 1 255 ? -15.312 -17.391 11.867 1 96.5 255 THR A O 1
ATOM 2016 N N . SER A 1 256 ? -17.094 -16.062 12.133 1 97.19 256 SER A N 1
ATOM 2017 C CA . SER A 1 256 ? -17.875 -16.812 11.172 1 97.19 256 SER A CA 1
ATOM 2018 C C . SER A 1 256 ? -17.297 -16.703 9.766 1 97.19 256 SER A C 1
ATOM 2020 O O . SER A 1 256 ? -17.312 -17.672 9.008 1 97.19 256 SER A O 1
ATOM 2022 N N . SER A 1 257 ? -16.859 -15.492 9.406 1 97.62 257 SER A N 1
ATOM 2023 C CA . SER A 1 257 ? -16.25 -15.297 8.094 1 97.62 257 SER A CA 1
ATOM 2024 C C . SER A 1 257 ? -15.055 -16.219 7.895 1 97.62 257 SER A C 1
ATOM 2026 O O . SER A 1 257 ? -14.867 -16.781 6.816 1 97.62 257 SER A O 1
ATOM 2028 N N . LEU A 1 258 ? -14.242 -16.328 8.883 1 98.44 258 LEU A N 1
ATOM 2029 C CA . LEU A 1 258 ? -13.078 -17.203 8.812 1 98.44 258 LEU A CA 1
ATOM 2030 C C . LEU A 1 258 ? -13.5 -18.641 8.586 1 98.44 258 LEU A C 1
ATOM 2032 O O . LEU A 1 258 ? -12.93 -19.344 7.746 1 98.44 258 LEU A O 1
ATOM 2036 N N . VAL A 1 259 ? -14.492 -19.094 9.359 1 98.75 259 VAL A N 1
ATOM 2037 C CA . VAL A 1 259 ? -14.992 -20.453 9.227 1 98.75 259 VAL A CA 1
ATOM 2038 C C . VAL A 1 259 ? -15.516 -20.672 7.812 1 98.75 259 VAL A C 1
ATOM 2040 O O . VAL A 1 259 ? -15.211 -21.688 7.176 1 98.75 259 VAL A O 1
ATOM 2043 N N . LEU A 1 260 ? -16.266 -19.75 7.309 1 98.75 260 LEU A N 1
ATOM 2044 C CA . LEU A 1 260 ? -16.891 -19.875 5.988 1 98.75 260 LEU A CA 1
ATOM 2045 C C . LEU A 1 260 ? -15.82 -19.906 4.895 1 98.75 260 LEU A C 1
ATOM 2047 O O . LEU A 1 260 ? -15.938 -20.672 3.936 1 98.75 260 LEU A O 1
ATOM 2051 N N . VAL A 1 261 ? -14.766 -19.094 5 1 98.88 261 VAL A N 1
ATOM 2052 C CA . VAL A 1 261 ? -13.703 -19.094 4 1 98.88 261 VAL A CA 1
ATOM 2053 C C . VAL A 1 261 ? -12.977 -20.438 4.02 1 98.88 261 VAL A C 1
ATOM 2055 O O . VAL A 1 261 ? -12.594 -20.969 2.971 1 98.88 261 VAL A O 1
ATOM 2058 N N . VAL A 1 262 ? -12.758 -20.969 5.191 1 98.88 262 VAL A N 1
ATOM 2059 C CA . VAL A 1 262 ? -12.109 -22.266 5.328 1 98.88 262 VAL A CA 1
ATOM 2060 C C . VAL A 1 262 ? -12.945 -23.344 4.633 1 98.88 262 VAL A C 1
ATOM 2062 O O . VAL A 1 262 ? -12.414 -24.188 3.92 1 98.88 262 VAL A O 1
ATOM 2065 N N . LEU A 1 263 ? -14.289 -23.297 4.809 1 98.88 263 LEU A N 1
ATOM 2066 C CA . LEU A 1 263 ? -15.18 -24.234 4.148 1 98.88 263 LEU A CA 1
ATOM 2067 C C . LEU A 1 263 ? -15.109 -24.094 2.633 1 98.88 263 LEU A C 1
ATOM 2069 O O . LEU A 1 263 ? -15.094 -25.078 1.904 1 98.88 263 LEU A O 1
ATOM 2073 N N . ALA A 1 264 ? -15.039 -22.859 2.166 1 98.88 264 ALA A N 1
ATOM 2074 C CA . ALA A 1 264 ? -14.922 -22.609 0.732 1 98.88 264 ALA A CA 1
ATOM 2075 C C . ALA A 1 264 ? -13.625 -23.188 0.174 1 98.88 264 ALA A C 1
ATOM 2077 O O . ALA A 1 264 ? -13.633 -23.828 -0.88 1 98.88 264 ALA A O 1
ATOM 2078 N N . LEU A 1 265 ? -12.547 -23 0.874 1 98.88 265 LEU A N 1
ATOM 2079 C CA . LEU A 1 265 ? -11.25 -23.516 0.45 1 98.88 265 LEU A CA 1
ATOM 2080 C C . LEU A 1 265 ? -11.242 -25.047 0.463 1 98.88 265 LEU A C 1
ATOM 2082 O O . LEU A 1 265 ? -10.68 -25.672 -0.439 1 98.88 265 LEU A O 1
ATOM 2086 N N . GLY A 1 266 ? -11.859 -25.625 1.516 1 98.81 266 GLY A N 1
ATOM 2087 C CA . GLY A 1 266 ? -11.977 -27.062 1.548 1 98.81 266 GLY A CA 1
ATOM 2088 C C . GLY A 1 266 ? -12.758 -27.625 0.377 1 98.81 266 GLY A C 1
ATOM 2089 O O . GLY A 1 266 ? -12.477 -28.734 -0.09 1 98.81 266 GLY A O 1
ATOM 2090 N N . SER A 1 267 ? -13.688 -26.891 -0.107 1 98.56 267 SER A N 1
ATOM 2091 C CA . SER A 1 267 ? -14.516 -27.312 -1.233 1 98.56 267 SER A CA 1
ATOM 2092 C C . SER A 1 267 ? -13.742 -27.234 -2.547 1 98.56 267 SER A C 1
ATOM 2094 O O . SER A 1 267 ? -13.703 -28.219 -3.299 1 98.56 267 SER A O 1
ATOM 2096 N N . VAL A 1 268 ? -13.109 -26.156 -2.807 1 98.38 268 VAL A N 1
ATOM 2097 C CA . VAL A 1 268 ? -12.477 -25.938 -4.105 1 98.38 268 VAL A CA 1
ATOM 2098 C C . VAL A 1 268 ? -11.227 -26.797 -4.227 1 98.38 268 VAL A C 1
ATOM 2100 O O . VAL A 1 268 ? -10.898 -27.281 -5.312 1 98.38 268 VAL A O 1
ATOM 2103 N N . ALA A 1 269 ? -10.523 -27.016 -3.176 1 97.88 269 ALA A N 1
ATOM 2104 C CA . ALA A 1 269 ? -9.25 -27.734 -3.211 1 97.88 269 ALA A CA 1
ATOM 2105 C C . ALA A 1 269 ? -9.469 -29.203 -3.604 1 97.88 269 ALA A C 1
ATOM 2107 O O . ALA A 1 269 ? -8.57 -29.828 -4.156 1 97.88 269 ALA A O 1
ATOM 2108 N N . ALA A 1 270 ? -10.648 -29.75 -3.363 1 96.75 270 ALA A N 1
ATOM 2109 C CA . ALA A 1 270 ? -10.914 -31.156 -3.619 1 96.75 270 ALA A CA 1
ATOM 2110 C C . ALA A 1 270 ? -11.688 -31.344 -4.922 1 96.75 270 ALA A C 1
ATOM 2112 O O . ALA A 1 270 ? -11.961 -32.469 -5.336 1 96.75 270 ALA A O 1
ATOM 2113 N N . GLU A 1 271 ? -11.953 -30.297 -5.59 1 95.5 271 GLU A N 1
ATOM 2114 C CA . GLU A 1 271 ? -12.836 -30.375 -6.746 1 95.5 271 GLU A CA 1
ATOM 2115 C C . GLU A 1 271 ? -12.047 -30.547 -8.039 1 95.5 271 GLU A C 1
ATOM 2117 O O . GLU A 1 271 ? -10.883 -30.156 -8.117 1 95.5 271 GLU A O 1
ATOM 2122 N N . THR A 1 272 ? -12.648 -31.141 -8.977 1 93.75 272 THR A N 1
ATOM 2123 C CA . THR A 1 272 ? -12.109 -31.219 -10.328 1 93.75 272 THR A CA 1
ATOM 2124 C C . THR A 1 272 ? -12.617 -30.062 -11.18 1 93.75 272 THR A C 1
ATOM 2126 O O . THR A 1 272 ? -13.82 -29.781 -11.211 1 93.75 272 THR A O 1
ATOM 2129 N N . PRO A 1 273 ? -11.711 -29.422 -11.828 1 92.88 273 PRO A N 1
ATOM 2130 C CA . PRO A 1 273 ? -12.133 -28.266 -12.625 1 92.88 273 PRO A CA 1
ATOM 2131 C C . PRO A 1 273 ? -13.086 -28.641 -13.758 1 92.88 273 PRO A C 1
ATOM 2133 O O . PRO A 1 273 ? -12.914 -29.688 -14.383 1 92.88 273 PRO A O 1
ATOM 2136 N N . ASN A 1 274 ? -14.07 -27.828 -13.938 1 92.25 274 ASN A N 1
ATOM 2137 C CA . ASN A 1 274 ? -15.023 -27.953 -15.031 1 92.25 274 ASN A CA 1
ATOM 2138 C C . ASN A 1 274 ? -15.016 -26.734 -15.938 1 92.25 274 ASN A C 1
ATOM 2140 O O . ASN A 1 274 ? -15.75 -25.766 -15.688 1 92.25 274 ASN A O 1
ATOM 2144 N N . ARG A 1 275 ? -14.406 -26.812 -17.047 1 88.38 275 ARG A N 1
ATOM 2145 C CA . ARG A 1 275 ? -14.18 -25.672 -17.922 1 88.38 275 ARG A CA 1
ATOM 2146 C C . ARG A 1 275 ? -15.469 -25.266 -18.641 1 88.38 275 ARG A C 1
ATOM 2148 O O . ARG A 1 275 ? -15.586 -24.156 -19.141 1 88.38 275 ARG A O 1
ATOM 2155 N N . MET A 1 276 ? -16.375 -26.141 -18.656 1 88.62 276 MET A N 1
ATOM 2156 C CA . MET A 1 276 ? -17.625 -25.844 -19.359 1 88.62 276 MET A CA 1
ATOM 2157 C C . MET A 1 276 ? -18.516 -24.938 -18.516 1 88.62 276 MET A C 1
ATOM 2159 O O . MET A 1 276 ? -19.453 -24.328 -19.047 1 88.62 276 MET A O 1
ATOM 2163 N N . ASP A 1 277 ? -18.203 -24.906 -17.266 1 89.62 277 ASP A N 1
ATOM 2164 C CA . ASP A 1 277 ? -18.922 -24 -16.359 1 89.62 277 ASP A CA 1
ATOM 2165 C C . ASP A 1 277 ? -18.172 -22.688 -16.203 1 89.62 277 ASP A C 1
ATOM 2167 O O . ASP A 1 277 ? -17.25 -22.578 -15.383 1 89.62 277 ASP A O 1
ATOM 2171 N N . ALA A 1 278 ? -18.641 -21.703 -16.844 1 83 278 ALA A N 1
ATOM 2172 C CA . ALA A 1 278 ? -18 -20.406 -16.828 1 83 278 ALA A CA 1
ATOM 2173 C C . ALA A 1 278 ? -18 -19.812 -15.414 1 83 278 ALA A C 1
ATOM 2175 O O . ALA A 1 278 ? -17.188 -18.938 -15.102 1 83 278 ALA A O 1
ATOM 2176 N N . SER A 1 279 ? -18.844 -20.328 -14.539 1 89 279 SER A N 1
ATOM 2177 C CA . SER A 1 279 ? -18.938 -19.812 -13.18 1 89 279 SER A CA 1
ATOM 2178 C C . SER A 1 279 ? -18.422 -20.828 -12.164 1 89 279 SER A C 1
ATOM 2180 O O . SER A 1 279 ? -18.875 -20.859 -11.023 1 89 279 SER A O 1
ATOM 2182 N N . TRP A 1 280 ? -17.547 -21.641 -12.664 1 94.25 280 TRP A N 1
ATOM 2183 C CA . TRP A 1 280 ? -17 -22.656 -11.773 1 94.25 280 TRP A CA 1
ATOM 2184 C C . TRP A 1 280 ? -16.422 -22.016 -10.508 1 94.25 280 TRP A C 1
ATOM 2186 O O . TRP A 1 280 ? -15.43 -21.281 -10.57 1 94.25 280 TRP A O 1
ATOM 2196 N N . SER A 1 281 ? -17.062 -22.25 -9.375 1 96.56 281 SER A N 1
ATOM 2197 C CA . SER A 1 281 ? -16.672 -21.672 -8.086 1 96.56 281 SER A CA 1
ATOM 2198 C C . SER A 1 281 ? -17.125 -22.562 -6.934 1 96.56 281 SER A C 1
ATOM 2200 O O . SER A 1 281 ? -17.953 -22.172 -6.113 1 96.56 281 SER A O 1
ATOM 2202 N N . PRO A 1 282 ? -16.469 -23.734 -6.816 1 97.5 282 PRO A N 1
ATOM 2203 C CA . PRO A 1 282 ? -16.844 -24.609 -5.707 1 97.5 282 PRO A CA 1
ATOM 2204 C C . PRO A 1 282 ? -16.734 -23.922 -4.348 1 97.5 282 PRO A C 1
ATOM 2206 O O . PRO A 1 282 ? -15.727 -23.25 -4.066 1 97.5 282 PRO A O 1
ATOM 2209 N N . GLY A 1 283 ? -17.766 -24.109 -3.521 1 98 283 GLY A N 1
ATOM 2210 C CA . GLY A 1 283 ? -17.781 -23.531 -2.184 1 98 283 GLY A CA 1
ATOM 2211 C C . GLY A 1 283 ? -18.234 -22.094 -2.158 1 98 283 GLY A C 1
ATOM 2212 O O . GLY A 1 283 ? -18.172 -21.422 -1.119 1 98 283 GLY A O 1
ATOM 2213 N N . VAL A 1 284 ? -18.812 -21.578 -3.24 1 97.94 284 VAL A N 1
ATOM 2214 C CA . VAL A 1 284 ? -19.172 -20.156 -3.381 1 97.94 284 VAL A CA 1
ATOM 2215 C C . VAL A 1 284 ? -20.297 -19.812 -2.406 1 97.94 284 VAL A C 1
ATOM 2217 O O . VAL A 1 284 ? -20.391 -18.672 -1.938 1 97.94 284 VAL A O 1
ATOM 2220 N N . LYS A 1 285 ? -21.109 -20.781 -1.986 1 97.25 285 LYS A N 1
ATOM 2221 C CA . LYS A 1 285 ? -22.203 -20.531 -1.04 1 97.25 285 LYS A CA 1
ATOM 2222 C C . LYS A 1 285 ? -21.656 -20.109 0.32 1 97.25 285 LYS A C 1
ATOM 2224 O O . LYS A 1 285 ? -22.312 -19.359 1.053 1 97.25 285 LYS A O 1
ATOM 2229 N N . PHE A 1 286 ? -20.453 -20.609 0.647 1 98.44 286 PHE A N 1
ATOM 2230 C CA . PHE A 1 286 ? -19.781 -20.219 1.883 1 98.44 286 PHE A CA 1
ATOM 2231 C C . PHE A 1 286 ? -18.953 -18.969 1.672 1 98.44 286 PHE A C 1
ATOM 2233 O O . PHE A 1 286 ? -18.906 -18.094 2.539 1 98.44 286 PHE A O 1
ATOM 2240 N N . PHE A 1 287 ? -18.375 -18.859 0.502 1 98.62 287 PHE A N 1
ATOM 2241 C CA . PHE A 1 287 ? -17.406 -17.812 0.217 1 98.62 287 PHE A CA 1
ATOM 2242 C C . PHE A 1 287 ? -18.078 -16.453 0.109 1 98.62 287 PHE A C 1
ATOM 2244 O O . PHE A 1 287 ? -17.594 -15.461 0.653 1 98.62 287 PHE A O 1
ATOM 2251 N N . THR A 1 288 ? -19.219 -16.312 -0.572 1 98.19 288 THR A N 1
ATOM 2252 C CA . THR A 1 288 ? -19.875 -15.055 -0.914 1 98.19 288 THR A CA 1
ATOM 2253 C C . THR A 1 288 ? -20.219 -14.266 0.346 1 98.19 288 THR A C 1
ATOM 2255 O O . THR A 1 288 ? -19.828 -13.102 0.485 1 98.19 288 THR A O 1
ATOM 2258 N N . PRO A 1 289 ? -20.922 -14.883 1.298 1 97.69 289 PRO A N 1
ATOM 2259 C CA . PRO A 1 289 ? -21.219 -14.102 2.5 1 97.69 289 PRO A CA 1
ATOM 2260 C C . PRO A 1 289 ? -19.969 -13.719 3.285 1 97.69 289 PRO A C 1
ATOM 2262 O O . PRO A 1 289 ? -19.906 -12.641 3.875 1 97.69 289 PRO A O 1
ATOM 2265 N N . ALA A 1 290 ? -18.938 -14.594 3.301 1 98.12 290 ALA A N 1
ATOM 2266 C CA . ALA A 1 290 ? -17.703 -14.336 4.035 1 98.12 290 ALA A CA 1
ATOM 2267 C C . ALA A 1 290 ? -16.969 -13.125 3.465 1 98.12 290 ALA A C 1
ATOM 2269 O O . ALA A 1 290 ? -16.578 -12.219 4.207 1 98.12 290 ALA A O 1
ATOM 2270 N N . VAL A 1 291 ? -16.812 -13.109 2.119 1 97.94 291 VAL A N 1
ATOM 2271 C CA . VAL A 1 291 ? -16.016 -12.055 1.495 1 97.94 291 VAL A CA 1
ATOM 2272 C C . VAL A 1 291 ? -16.75 -10.719 1.605 1 97.94 291 VAL A C 1
ATOM 2274 O O . VAL A 1 291 ? -16.125 -9.672 1.775 1 97.94 291 VAL A O 1
ATOM 2277 N N . ARG A 1 292 ? -18.078 -10.711 1.54 1 96.12 292 ARG A N 1
ATOM 2278 C CA . ARG A 1 292 ? -18.859 -9.484 1.691 1 96.12 292 ARG A CA 1
ATOM 2279 C C . ARG A 1 292 ? -18.688 -8.898 3.09 1 96.12 292 ARG A C 1
ATOM 2281 O O . ARG A 1 292 ? -18.516 -7.684 3.244 1 96.12 292 ARG A O 1
ATOM 2288 N N . LEU A 1 293 ? -18.672 -9.734 4.074 1 95.94 293 LEU A N 1
ATOM 2289 C CA . LEU A 1 293 ? -18.469 -9.305 5.449 1 95.94 293 LEU A CA 1
ATOM 2290 C C . LEU A 1 293 ? -17.047 -8.797 5.645 1 95.94 293 LEU A C 1
ATOM 2292 O O . LEU A 1 293 ? -16.828 -7.773 6.305 1 95.94 293 LEU A O 1
ATOM 2296 N N . LEU A 1 294 ? -16.109 -9.531 5.09 1 97.12 294 LEU A N 1
ATOM 2297 C CA . LEU A 1 294 ? -14.695 -9.172 5.238 1 97.12 294 LEU A CA 1
ATOM 2298 C C . LEU A 1 294 ? -14.422 -7.809 4.609 1 97.12 294 LEU A C 1
ATOM 2300 O O . LEU A 1 294 ? -13.672 -7 5.172 1 97.12 294 LEU A O 1
ATOM 2304 N N . LEU A 1 295 ? -15.016 -7.574 3.434 1 96.62 295 LEU A N 1
ATOM 2305 C CA . LEU A 1 295 ? -14.836 -6.293 2.758 1 96.62 295 LEU A CA 1
ATOM 2306 C C . LEU A 1 295 ? -15.398 -5.152 3.596 1 96.62 295 LEU A C 1
ATOM 2308 O O . LEU A 1 295 ? -14.758 -4.113 3.748 1 96.62 295 LEU A O 1
ATOM 2312 N N . THR A 1 296 ? -16.516 -5.359 4.188 1 93.94 296 THR A N 1
ATOM 2313 C CA . THR A 1 296 ? -17.141 -4.352 5.035 1 93.94 296 THR A CA 1
ATOM 2314 C C . THR A 1 296 ? -16.281 -4.074 6.266 1 93.94 296 THR A C 1
ATOM 2316 O O . THR A 1 296 ? -16.047 -2.914 6.613 1 93.94 296 THR A O 1
ATOM 2319 N N . GLU A 1 297 ? -15.805 -5.164 6.863 1 93.81 297 GLU A N 1
ATOM 2320 C CA . GLU A 1 297 ? -14.969 -5.02 8.047 1 93.81 297 GLU A CA 1
ATOM 2321 C C . GLU A 1 297 ? -13.648 -4.34 7.715 1 93.81 297 GLU A C 1
ATOM 2323 O O . GLU A 1 297 ? -13.133 -3.541 8.5 1 93.81 297 GLU A O 1
ATOM 2328 N N . SER A 1 298 ? -13.094 -4.676 6.609 1 94.88 298 SER A N 1
ATOM 2329 C CA . SER A 1 298 ? -11.789 -4.16 6.223 1 94.88 298 SER A CA 1
ATOM 2330 C C . SER A 1 298 ? -11.836 -2.66 5.969 1 94.88 298 SER A C 1
ATOM 2332 O O . SER A 1 298 ? -10.875 -1.942 6.262 1 94.88 298 SER A O 1
ATOM 2334 N N . LEU A 1 299 ? -12.906 -2.098 5.414 1 93.31 299 LEU A N 1
ATOM 2335 C CA . LEU A 1 299 ? -13.047 -0.678 5.109 1 93.31 299 LEU A CA 1
ATOM 2336 C C . LEU A 1 299 ? -13.07 0.152 6.391 1 93.31 299 LEU A C 1
ATOM 2338 O O . LEU A 1 299 ? -12.586 1.287 6.406 1 93.31 299 LEU A O 1
ATOM 2342 N N . CYS A 1 300 ? -13.461 -0.466 7.48 1 89.31 300 CYS A N 1
ATOM 2343 C CA . CYS A 1 300 ? -13.656 0.283 8.719 1 89.31 300 CYS A CA 1
ATOM 2344 C C . CYS A 1 300 ? -12.57 -0.059 9.734 1 89.31 300 CYS A C 1
ATOM 2346 O O . CYS A 1 300 ? -12.508 0.551 10.805 1 89.31 300 CYS A O 1
ATOM 2348 N N . SER A 1 301 ? -11.727 -0.979 9.273 1 89.94 301 SER A N 1
ATOM 2349 C CA . SER A 1 301 ? -10.75 -1.456 10.25 1 89.94 301 SER A CA 1
ATOM 2350 C C . SER A 1 301 ? -9.422 -0.711 10.109 1 89.94 301 SER A C 1
ATOM 2352 O O . SER A 1 301 ? -8.977 -0.428 9 1 89.94 301 SER A O 1
ATOM 2354 N N . PHE A 1 302 ? -8.891 -0.36 11.203 1 91.19 302 PHE A N 1
ATOM 2355 C CA . PHE A 1 302 ? -7.547 0.203 11.25 1 91.19 302 PHE A CA 1
ATOM 2356 C C . PHE A 1 302 ? -6.629 -0.659 12.109 1 91.19 302 PHE A C 1
ATOM 2358 O O . PHE A 1 302 ? -5.793 -0.138 12.852 1 91.19 302 PHE A O 1
ATOM 2365 N N . GLY A 1 303 ? -6.898 -1.849 11.977 1 80 303 GLY A N 1
ATOM 2366 C CA . GLY A 1 303 ? -6.078 -2.82 12.68 1 80 303 GLY A CA 1
ATOM 2367 C C . GLY A 1 303 ? -6.605 -3.16 14.055 1 80 303 GLY A C 1
ATOM 2368 O O . GLY A 1 303 ? -7.691 -2.723 14.438 1 80 303 GLY A O 1
ATOM 2369 N N . GLY A 1 304 ? -6.344 -4.297 14.734 1 77.75 304 GLY A N 1
ATOM 2370 C CA . GLY A 1 304 ? -6.699 -4.66 16.094 1 77.75 304 GLY A CA 1
ATOM 2371 C C . GLY A 1 304 ? -7.074 -6.125 16.234 1 77.75 304 GLY A C 1
ATOM 2372 O O . GLY A 1 304 ? -6.906 -6.711 17.312 1 77.75 304 GLY A O 1
ATOM 2373 N N . ASP A 1 305 ? -7.617 -6.488 15.102 1 87.5 305 ASP A N 1
ATOM 2374 C CA . ASP A 1 305 ? -8.031 -7.883 15.172 1 87.5 305 ASP A CA 1
ATOM 2375 C C . ASP A 1 305 ? -7.246 -8.742 14.18 1 87.5 305 ASP A C 1
ATOM 2377 O O . ASP A 1 305 ? -7.41 -8.602 12.969 1 87.5 305 ASP A O 1
ATOM 2381 N N . PRO A 1 306 ? -6.52 -9.664 14.648 1 89.69 306 PRO A N 1
ATOM 2382 C CA . PRO A 1 306 ? -5.699 -10.477 13.75 1 89.69 306 PRO A CA 1
ATOM 2383 C C . PRO A 1 306 ? -6.531 -11.43 12.891 1 89.69 306 PRO A C 1
ATOM 2385 O O . PRO A 1 306 ? -6.027 -11.977 11.906 1 89.69 306 PRO A O 1
ATOM 2388 N N . LEU A 1 307 ? -7.816 -11.625 13.234 1 95 307 LEU A N 1
ATOM 2389 C CA . LEU A 1 307 ? -8.68 -12.508 12.453 1 95 307 LEU A CA 1
ATOM 2390 C C . LEU A 1 307 ? -8.938 -11.93 11.062 1 95 307 LEU A C 1
ATOM 2392 O O . LEU A 1 307 ? -9.109 -12.672 10.102 1 95 307 LEU A O 1
ATOM 2396 N N . LEU A 1 308 ? -8.891 -10.633 10.977 1 96.94 308 LEU A N 1
ATOM 2397 C CA . LEU A 1 308 ? -9.242 -9.984 9.719 1 96.94 308 LEU A CA 1
ATOM 2398 C C . LEU A 1 308 ? -8.18 -10.258 8.656 1 96.94 308 LEU A C 1
ATOM 2400 O O . LEU A 1 308 ? -8.492 -10.781 7.586 1 96.94 308 LEU A O 1
ATOM 2404 N N . PRO A 1 309 ? -6.895 -9.93 8.93 1 97.12 309 PRO A N 1
ATOM 2405 C CA . PRO A 1 309 ? -5.91 -10.242 7.895 1 97.12 309 PRO A CA 1
ATOM 2406 C C . PRO A 1 309 ? -5.801 -11.742 7.617 1 97.12 309 PRO A C 1
ATOM 2408 O O . PRO A 1 309 ? -5.516 -12.148 6.484 1 97.12 309 PRO A O 1
ATOM 2411 N N . GLN A 1 310 ? -6.027 -12.602 8.555 1 97.06 310 GLN A N 1
ATOM 2412 C CA . GLN A 1 310 ? -6.031 -14.047 8.344 1 97.06 310 GLN A CA 1
ATOM 2413 C C . GLN A 1 310 ? -7.129 -14.453 7.367 1 97.06 310 GLN A C 1
ATOM 2415 O O . GLN A 1 310 ? -6.875 -15.195 6.41 1 97.06 310 GLN A O 1
ATOM 2420 N N . ALA A 1 311 ? -8.297 -13.992 7.668 1 98.5 311 ALA A N 1
ATOM 2421 C CA . ALA A 1 311 ? -9.438 -14.344 6.828 1 98.5 311 ALA A CA 1
ATOM 2422 C C . ALA A 1 311 ? -9.297 -13.75 5.43 1 98.5 311 ALA A C 1
ATOM 2424 O O . ALA A 1 311 ? -9.641 -14.398 4.438 1 98.5 311 ALA A O 1
ATOM 2425 N N . LEU A 1 312 ? -8.82 -12.5 5.34 1 98.69 312 LEU A N 1
ATOM 2426 C CA . LEU A 1 312 ? -8.594 -11.867 4.043 1 98.69 312 LEU A CA 1
ATOM 2427 C C . LEU A 1 312 ? -7.57 -12.648 3.229 1 98.69 312 LEU A C 1
ATOM 2429 O O . LEU A 1 312 ? -7.746 -12.844 2.025 1 98.69 312 LEU A O 1
ATOM 2433 N N . TYR A 1 313 ? -6.516 -13.086 3.828 1 98.75 313 TYR A N 1
ATOM 2434 C CA . TYR A 1 313 ? -5.5 -13.891 3.158 1 98.75 313 TYR A CA 1
ATOM 2435 C C . TYR A 1 313 ? -6.098 -15.188 2.617 1 98.75 313 TYR A C 1
ATOM 2437 O O . TYR A 1 313 ? -5.863 -15.547 1.463 1 98.75 313 TYR A O 1
ATOM 2445 N N . LEU A 1 314 ? -6.816 -15.828 3.479 1 98.88 314 LEU A N 1
ATOM 2446 C CA . LEU A 1 314 ? -7.414 -17.078 3.057 1 98.88 314 LEU A CA 1
ATOM 2447 C C . LEU A 1 314 ? -8.43 -16.859 1.942 1 98.88 314 LEU A C 1
ATOM 2449 O O . LEU A 1 314 ? -8.57 -17.688 1.041 1 98.88 314 LEU A O 1
ATOM 2453 N N . ALA A 1 315 ? -9.148 -15.805 2.002 1 98.94 315 ALA A N 1
ATOM 2454 C CA . ALA A 1 315 ? -10.055 -15.461 0.908 1 98.94 315 ALA A CA 1
ATOM 2455 C C . ALA A 1 315 ? -9.289 -15.211 -0.385 1 98.94 315 ALA A C 1
ATOM 2457 O O . ALA A 1 315 ? -9.742 -15.586 -1.469 1 98.94 315 ALA A O 1
ATOM 2458 N N . ALA A 1 316 ? -8.156 -14.555 -0.295 1 98.88 316 ALA A N 1
ATOM 2459 C CA . ALA A 1 316 ? -7.297 -14.367 -1.46 1 98.88 316 ALA A CA 1
ATOM 2460 C C . ALA A 1 316 ? -6.859 -15.711 -2.039 1 98.88 316 ALA A C 1
ATOM 2462 O O . ALA A 1 316 ? -6.805 -15.875 -3.26 1 98.88 316 ALA A O 1
ATOM 2463 N N . LEU A 1 317 ? -6.57 -16.656 -1.159 1 98.81 317 LEU A N 1
ATOM 2464 C CA . LEU A 1 317 ? -6.207 -18 -1.609 1 98.81 317 LEU A CA 1
ATOM 2465 C C . LEU A 1 317 ? -7.336 -18.625 -2.416 1 98.81 317 LEU A C 1
ATOM 2467 O O . LEU A 1 317 ? -7.09 -19.297 -3.426 1 98.81 317 LEU A O 1
ATOM 2471 N N . TYR A 1 318 ? -8.562 -18.469 -1.93 1 98.88 318 TYR A N 1
ATOM 2472 C CA . TYR A 1 318 ? -9.695 -19.016 -2.656 1 98.88 318 TYR A CA 1
ATOM 2473 C C . TYR A 1 318 ? -9.703 -18.547 -4.102 1 98.88 318 TYR A C 1
ATOM 2475 O O . TYR A 1 318 ? -9.891 -19.344 -5.027 1 98.88 318 TYR A O 1
ATOM 2483 N N . TYR A 1 319 ? -9.445 -17.25 -4.316 1 98.62 319 TYR A N 1
ATOM 2484 C CA . TYR A 1 319 ? -9.375 -16.703 -5.672 1 98.62 319 TYR A CA 1
ATOM 2485 C C . TYR A 1 319 ? -8.203 -17.297 -6.434 1 98.62 319 TYR A C 1
ATOM 2487 O O . TYR A 1 319 ? -8.289 -17.531 -7.645 1 98.62 319 TYR A O 1
ATOM 2495 N N . SER A 1 320 ? -7.109 -17.547 -5.762 1 98.44 320 SER A N 1
ATOM 2496 C CA . SER A 1 320 ? -5.953 -18.156 -6.406 1 98.44 320 SER A CA 1
ATOM 2497 C C . SER A 1 320 ? -6.262 -19.578 -6.879 1 98.44 320 SER A C 1
ATOM 2499 O O . SER A 1 320 ? -5.812 -19.984 -7.949 1 98.44 320 SER A O 1
ATOM 2501 N N . TYR A 1 321 ? -7.051 -20.297 -6.055 1 98.25 321 TYR A N 1
ATOM 2502 C CA . TYR A 1 321 ? -7.461 -21.641 -6.434 1 98.25 321 TYR A CA 1
ATOM 2503 C C . TYR A 1 321 ? -8.352 -21.609 -7.672 1 98.25 321 TYR A C 1
ATOM 2505 O O . TYR A 1 321 ? -8.453 -22.609 -8.391 1 98.25 321 TYR A O 1
ATOM 2513 N N . LEU A 1 322 ? -8.93 -20.484 -7.926 1 97.06 322 LEU A N 1
ATOM 2514 C CA . LEU A 1 322 ? -9.805 -20.328 -9.086 1 97.06 322 LEU A CA 1
ATOM 2515 C C . LEU A 1 322 ? -9.047 -19.672 -10.242 1 97.06 322 LEU A C 1
ATOM 2517 O O . LEU A 1 322 ? -9.625 -19.406 -11.297 1 97.06 322 LEU A O 1
ATOM 2521 N N . SER A 1 323 ? -7.785 -19.375 -10.094 1 96.38 323 SER A N 1
ATOM 2522 C CA . SER A 1 323 ? -6.961 -18.688 -11.078 1 96.38 323 SER A CA 1
ATOM 2523 C C . SER A 1 323 ? -7.562 -17.328 -11.453 1 96.38 323 SER A C 1
ATOM 2525 O O . SER A 1 323 ? -7.777 -17.047 -12.633 1 96.38 323 SER A O 1
ATOM 2527 N N . ARG A 1 324 ? -7.902 -16.578 -10.453 1 97.19 324 ARG A N 1
ATOM 2528 C CA . ARG A 1 324 ? -8.352 -15.195 -10.602 1 97.19 324 ARG A CA 1
ATOM 2529 C C . ARG A 1 324 ? -7.387 -14.227 -9.914 1 97.19 324 ARG A C 1
ATOM 2531 O O . ARG A 1 324 ? -7.656 -13.75 -8.812 1 97.19 324 ARG A O 1
ATOM 2538 N N . PRO A 1 325 ? -6.305 -13.93 -10.633 1 97.56 325 PRO A N 1
ATOM 2539 C CA . PRO A 1 325 ? -5.172 -13.258 -9.984 1 97.56 325 PRO A CA 1
ATOM 2540 C C . PRO A 1 325 ? -5.512 -11.844 -9.523 1 97.56 325 PRO A C 1
ATOM 2542 O O . PRO A 1 325 ? -5.008 -11.391 -8.492 1 97.56 325 PRO A O 1
ATOM 2545 N N . LEU A 1 326 ? -6.367 -11.062 -10.172 1 97.38 326 LEU A N 1
ATOM 2546 C CA . LEU A 1 326 ? -6.664 -9.688 -9.805 1 97.38 326 LEU A CA 1
ATOM 2547 C C . LEU A 1 326 ? -7.477 -9.633 -8.516 1 97.38 326 LEU A C 1
ATOM 2549 O O . LEU A 1 326 ? -7.203 -8.805 -7.637 1 97.38 326 LEU A O 1
ATOM 2553 N N . LEU A 1 327 ? -8.484 -10.531 -8.43 1 98.25 327 LEU A N 1
ATOM 2554 C CA . LEU A 1 327 ? -9.289 -10.594 -7.207 1 98.25 327 LEU A CA 1
ATOM 2555 C C . LEU A 1 327 ? -8.438 -11.062 -6.027 1 98.25 327 LEU A C 1
ATOM 2557 O O . LEU A 1 327 ? -8.586 -10.547 -4.914 1 98.25 327 LEU A O 1
ATOM 2561 N N . ALA A 1 328 ? -7.551 -12.047 -6.316 1 98.69 328 ALA A N 1
ATOM 2562 C CA . ALA A 1 328 ? -6.625 -12.508 -5.285 1 98.69 328 ALA A CA 1
ATOM 2563 C C . ALA A 1 328 ? -5.727 -11.367 -4.816 1 98.69 328 ALA A C 1
ATOM 2565 O O . ALA A 1 328 ? -5.5 -11.195 -3.615 1 98.69 328 ALA A O 1
ATOM 2566 N N . TRP A 1 329 ? -5.23 -10.609 -5.73 1 98.25 329 TRP A N 1
ATOM 2567 C CA . TRP A 1 329 ? -4.359 -9.484 -5.402 1 98.25 329 TRP A CA 1
ATOM 2568 C C . TRP A 1 329 ? -5.078 -8.484 -4.504 1 98.25 329 TRP A C 1
ATOM 2570 O O . TRP A 1 329 ? -4.512 -8 -3.523 1 98.25 329 TRP A O 1
ATOM 2580 N N . ARG A 1 330 ? -6.297 -8.125 -4.824 1 98.25 330 ARG A N 1
ATOM 2581 C CA . ARG A 1 330 ? -7.043 -7.137 -4.051 1 98.25 330 ARG A CA 1
ATOM 2582 C C . ARG A 1 330 ? -7.148 -7.559 -2.588 1 98.25 330 ARG A C 1
ATOM 2584 O O . ARG A 1 330 ? -6.895 -6.754 -1.688 1 98.25 330 ARG A O 1
ATOM 2591 N N . LEU A 1 331 ? -7.492 -8.789 -2.396 1 98.62 331 LEU A N 1
ATOM 2592 C CA . LEU A 1 331 ? -7.723 -9.234 -1.027 1 98.62 331 LEU A CA 1
ATOM 2593 C C . LEU A 1 331 ? -6.406 -9.383 -0.275 1 98.62 331 LEU A C 1
ATOM 2595 O O . LEU A 1 331 ? -6.332 -9.094 0.921 1 98.62 331 LEU A O 1
ATOM 2599 N N . VAL A 1 332 ? -5.367 -9.891 -0.965 1 98.56 332 VAL A N 1
ATOM 2600 C CA . VAL A 1 332 ? -4.098 -10.039 -0.263 1 98.56 332 VAL A CA 1
ATOM 2601 C C . VAL A 1 332 ? -3.502 -8.664 0.03 1 98.56 332 VAL A C 1
ATOM 2603 O O . VAL A 1 332 ? -2.861 -8.469 1.065 1 98.56 332 VAL A O 1
ATOM 2606 N N . HIS A 1 333 ? -3.73 -7.695 -0.846 1 97.88 333 HIS A N 1
ATOM 2607 C CA . HIS A 1 333 ? -3.305 -6.32 -0.618 1 97.88 333 HIS A CA 1
ATOM 2608 C C . HIS A 1 333 ? -4.016 -5.715 0.587 1 97.88 333 HIS A C 1
ATOM 2610 O O . HIS A 1 333 ? -3.395 -5.031 1.402 1 97.88 333 HIS A O 1
ATOM 2616 N N . MET A 1 334 ? -5.297 -5.965 0.698 1 97.56 334 MET A N 1
ATOM 2617 C CA . MET A 1 334 ? -6.066 -5.516 1.853 1 97.56 334 MET A CA 1
ATOM 2618 C C . MET A 1 334 ? -5.578 -6.188 3.131 1 97.56 334 MET A C 1
ATOM 2620 O O . MET A 1 334 ? -5.453 -5.539 4.172 1 97.56 334 MET A O 1
ATOM 2624 N N . ALA A 1 335 ? -5.352 -7.488 3.006 1 98.38 335 ALA A N 1
ATOM 2625 C CA . ALA A 1 335 ? -4.805 -8.211 4.148 1 98.38 335 ALA A CA 1
ATOM 2626 C C . ALA A 1 335 ? -3.48 -7.598 4.602 1 98.38 335 ALA A C 1
ATOM 2628 O O . ALA A 1 335 ? -3.236 -7.449 5.801 1 98.38 335 ALA A O 1
ATOM 2629 N N . SER A 1 336 ? -2.664 -7.281 3.639 1 97.25 336 SER A N 1
ATOM 2630 C CA . SER A 1 336 ? -1.363 -6.68 3.912 1 97.25 336 SER A CA 1
ATOM 2631 C C . SER A 1 336 ? -1.512 -5.355 4.656 1 97.25 336 SER A C 1
ATOM 2633 O O . SER A 1 336 ? -0.812 -5.109 5.645 1 97.25 336 SER A O 1
ATOM 2635 N N . THR A 1 337 ? -2.402 -4.508 4.184 1 96.75 337 THR A N 1
ATOM 2636 C CA . THR A 1 337 ? -2.631 -3.223 4.836 1 96.75 337 THR A CA 1
ATOM 2637 C C . THR A 1 337 ? -3.086 -3.42 6.277 1 96.75 337 THR A C 1
ATOM 2639 O O . THR A 1 337 ? -2.602 -2.742 7.188 1 96.75 337 THR A O 1
ATOM 2642 N N . ASP A 1 338 ? -3.963 -4.328 6.469 1 96.25 338 ASP A N 1
ATOM 2643 C CA . ASP A 1 338 ? -4.523 -4.535 7.801 1 96.25 338 ASP A CA 1
ATOM 2644 C C . ASP A 1 338 ? -3.479 -5.113 8.75 1 96.25 338 ASP A C 1
ATOM 2646 O O . ASP A 1 338 ? -3.428 -4.738 9.93 1 96.25 338 ASP A O 1
ATOM 2650 N N . VAL A 1 339 ? -2.697 -6.078 8.273 1 95.25 339 VAL A N 1
ATOM 2651 C CA . VAL A 1 339 ? -1.717 -6.691 9.164 1 95.25 339 VAL A CA 1
ATOM 2652 C C . VAL A 1 339 ? -0.638 -5.676 9.531 1 95.25 339 VAL A C 1
ATOM 2654 O O . VAL A 1 339 ? -0.072 -5.727 10.625 1 95.25 339 VAL A O 1
ATOM 2657 N N . GLN A 1 340 ? -0.362 -4.785 8.695 1 93.12 340 GLN A N 1
ATOM 2658 C CA . GLN A 1 340 ? 0.584 -3.717 8.992 1 93.12 340 GLN A CA 1
ATOM 2659 C C . GLN A 1 340 ? 0.054 -2.809 10.102 1 93.12 340 GLN A C 1
ATOM 2661 O O . GLN A 1 340 ? 0.812 -2.377 10.969 1 93.12 340 GLN A O 1
ATOM 2666 N N . HIS A 1 341 ? -1.271 -2.504 10.016 1 92.38 341 HIS A N 1
ATOM 2667 C CA . HIS A 1 341 ? -1.883 -1.775 11.125 1 92.38 341 HIS A CA 1
ATOM 2668 C C . HIS A 1 341 ? -1.628 -2.477 12.453 1 92.38 341 HIS A C 1
ATOM 2670 O O . HIS A 1 341 ? -1.271 -1.832 13.445 1 92.38 341 HIS A O 1
ATOM 2676 N N . TYR A 1 342 ? -1.87 -3.738 12.367 1 89.06 342 TYR A N 1
ATOM 2677 C CA . TYR A 1 342 ? -1.709 -4.535 13.578 1 89.06 342 TYR A CA 1
ATOM 2678 C C . TYR A 1 342 ? -0.286 -4.43 14.117 1 89.06 342 TYR A C 1
ATOM 2680 O O . TYR A 1 342 ? -0.08 -4.262 15.32 1 89.06 342 TYR A O 1
ATOM 2688 N N . TRP A 1 343 ? 0.697 -4.539 13.234 1 86.69 343 TRP A N 1
ATOM 2689 C CA . TRP A 1 343 ? 2.105 -4.477 13.617 1 86.69 343 TRP A CA 1
ATOM 2690 C C . TRP A 1 343 ? 2.449 -3.121 14.219 1 86.69 343 TRP A C 1
ATOM 2692 O O . TRP A 1 343 ? 3.133 -3.045 15.242 1 86.69 343 TRP A O 1
ATOM 2702 N N . ILE A 1 344 ? 2.033 -2.09 13.664 1 83.62 344 ILE A N 1
ATOM 2703 C CA . ILE A 1 344 ? 2.328 -0.73 14.102 1 83.62 344 ILE A CA 1
ATOM 2704 C C . ILE A 1 344 ? 1.747 -0.501 15.5 1 83.62 344 ILE A C 1
ATOM 2706 O O . ILE A 1 344 ? 2.398 0.097 16.359 1 83.62 344 ILE A O 1
ATOM 2710 N N . ARG A 1 345 ? 0.639 -1.052 15.672 1 79.75 345 ARG A N 1
ATOM 2711 C CA . ARG A 1 345 ? -0.046 -0.851 16.938 1 79.75 345 ARG A CA 1
ATOM 2712 C C . ARG A 1 345 ? 0.541 -1.747 18.031 1 79.75 345 ARG A C 1
ATOM 2714 O O . ARG A 1 345 ? 0.483 -1.415 19.219 1 79.75 345 ARG A O 1
ATOM 2721 N N . SER A 1 346 ? 1.007 -2.936 17.484 1 73.12 346 SER A N 1
ATOM 2722 C CA . SER A 1 346 ? 1.445 -3.932 18.453 1 73.12 346 SER A CA 1
ATOM 2723 C C . SER A 1 346 ? 2.965 -3.938 18.594 1 73.12 346 SER A C 1
ATOM 2725 O O . SER A 1 346 ? 3.531 -4.82 19.25 1 73.12 346 SER A O 1
ATOM 2727 N N . GLU A 1 347 ? 3.686 -3.26 17.688 1 58.53 347 GLU A N 1
ATOM 2728 C CA . GLU A 1 347 ? 5.145 -3.314 17.656 1 58.53 347 GLU A CA 1
ATOM 2729 C C . GLU A 1 347 ? 5.727 -3.48 19.047 1 58.53 347 GLU A C 1
ATOM 2731 O O . GLU A 1 347 ? 6.66 -4.262 19.25 1 58.53 347 GLU A O 1
ATOM 2736 N N . LYS A 1 348 ? 5.09 -2.91 19.969 1 53.31 348 LYS A N 1
ATOM 2737 C CA . LYS A 1 348 ? 5.637 -3.094 21.312 1 53.31 348 LYS A CA 1
ATOM 2738 C C . LYS A 1 348 ? 5.469 -4.539 21.781 1 53.31 348 LYS A C 1
ATOM 2740 O O . LYS A 1 348 ? 6.359 -5.09 22.438 1 53.31 348 LYS A O 1
ATOM 2745 N N . LEU A 1 349 ? 4.434 -5.168 21.312 1 52.78 349 LEU A N 1
ATOM 2746 C CA . LEU A 1 349 ? 4.141 -6.512 21.812 1 52.78 349 LEU A CA 1
ATOM 2747 C C . LEU A 1 349 ? 4.965 -7.555 21.062 1 52.78 349 LEU A C 1
ATOM 2749 O O . LEU A 1 349 ? 5.352 -8.578 21.641 1 52.78 349 LEU A O 1
ATOM 2753 N N . LEU A 1 350 ? 5.25 -7.305 19.828 1 54.75 350 LEU A N 1
ATOM 2754 C CA . LEU A 1 350 ? 5.926 -8.312 19.016 1 54.75 350 LEU A CA 1
ATOM 2755 C C . LEU A 1 350 ? 7.422 -8.32 19.281 1 54.75 350 LEU A C 1
ATOM 2757 O O . LEU A 1 350 ? 8.094 -9.328 19.062 1 54.75 350 LEU A O 1
ATOM 2761 N N . ARG A 1 351 ? 7.926 -7.207 19.812 1 50.47 351 ARG A N 1
ATOM 2762 C CA . ARG A 1 351 ? 9.344 -7.094 20.141 1 50.47 351 ARG A CA 1
ATOM 2763 C C . ARG A 1 351 ? 9.703 -7.949 21.344 1 50.47 351 ARG A C 1
ATOM 2765 O O . ARG A 1 351 ? 10.828 -8.438 21.453 1 50.47 351 ARG A O 1
ATOM 2772 N N . ASP A 1 352 ? 8.82 -7.984 22.328 1 47.41 352 ASP A N 1
ATOM 2773 C CA . ASP A 1 352 ? 9.25 -8.594 23.578 1 47.41 352 ASP A CA 1
ATOM 2774 C C . ASP A 1 352 ? 9.336 -10.109 23.453 1 47.41 352 ASP A C 1
ATOM 2776 O O . ASP A 1 352 ? 9.43 -10.82 24.453 1 47.41 352 ASP A O 1
ATOM 2780 N N . GLY A 1 353 ? 9.492 -10.625 22.234 1 47.81 353 GLY A N 1
ATOM 2781 C CA . GLY A 1 353 ? 9.805 -12.039 22.109 1 47.81 353 GLY A CA 1
ATOM 2782 C C . GLY A 1 353 ? 8.578 -12.93 22.109 1 47.81 353 GLY A C 1
ATOM 2783 O O . GLY A 1 353 ? 8.672 -14.133 21.859 1 47.81 353 GLY A O 1
ATOM 2784 N N . SER A 1 354 ? 7.594 -12.57 22.828 1 49.66 354 SER A N 1
ATOM 2785 C CA . SER A 1 354 ? 6.457 -13.484 22.828 1 49.66 354 SER A CA 1
ATOM 2786 C C . SER A 1 354 ? 5.742 -13.477 21.484 1 49.66 354 SER A C 1
ATOM 2788 O O . SER A 1 354 ? 4.773 -12.734 21.297 1 49.66 354 SER A O 1
ATOM 2790 N N . GLN A 1 355 ? 6.547 -13.508 20.484 1 55 355 GLN A N 1
ATOM 2791 C CA . GLN A 1 355 ? 6.109 -13.391 19.094 1 55 355 GLN A CA 1
ATOM 2792 C C . GLN A 1 355 ? 4.875 -14.25 18.828 1 55 355 GLN A C 1
ATOM 2794 O O . GLN A 1 355 ? 4.898 -15.461 19.062 1 55 355 GLN A O 1
ATOM 2799 N N . ASP A 1 356 ? 3.715 -13.688 18.75 1 72.62 356 ASP A N 1
ATOM 2800 C CA . ASP A 1 356 ? 2.504 -14.344 18.266 1 72.62 356 ASP A CA 1
ATOM 2801 C C . ASP A 1 356 ? 2.746 -15.023 16.922 1 72.62 356 ASP A C 1
ATOM 2803 O O . ASP A 1 356 ? 2.812 -14.359 15.891 1 72.62 356 ASP A O 1
ATOM 2807 N N . GLN A 1 357 ? 3.131 -16.328 16.969 1 80 357 GLN A N 1
ATOM 2808 C CA . GLN A 1 357 ? 3.467 -17.156 15.805 1 80 357 GLN A CA 1
ATOM 2809 C C . GLN A 1 357 ? 2.377 -17.078 14.742 1 80 357 GLN A C 1
ATOM 2811 O O . GLN A 1 357 ? 2.666 -17.141 13.547 1 80 357 GLN A O 1
ATOM 2816 N N . SER A 1 358 ? 1.288 -16.875 15.234 1 83.38 358 SER A N 1
ATOM 2817 C CA . SER A 1 358 ? 0.188 -16.844 14.273 1 83.38 358 SER A CA 1
ATOM 2818 C C . SER A 1 358 ? 0.257 -15.617 13.383 1 83.38 358 SER A C 1
ATOM 2820 O O . SER A 1 358 ? 0.1 -15.711 12.164 1 83.38 358 SER A O 1
ATOM 2822 N N . ILE A 1 359 ? 0.574 -14.531 13.992 1 87.31 359 ILE A N 1
ATOM 2823 C CA . ILE A 1 359 ? 0.614 -13.289 13.227 1 87.31 359 ILE A CA 1
ATOM 2824 C C . ILE A 1 359 ? 1.871 -13.266 12.359 1 87.31 359 ILE A C 1
ATOM 2826 O O . ILE A 1 359 ? 1.853 -12.734 11.242 1 87.31 359 ILE A O 1
ATOM 2830 N N . LEU A 1 360 ? 2.93 -13.828 12.906 1 89.06 360 LEU A N 1
ATOM 2831 C CA . LEU A 1 360 ? 4.168 -13.922 12.141 1 89.06 360 LEU A CA 1
ATOM 2832 C C . LEU A 1 360 ? 3.959 -14.727 10.867 1 89.06 360 LEU A C 1
ATOM 2834 O O . LEU A 1 360 ? 4.402 -14.32 9.789 1 89.06 360 LEU A O 1
ATOM 2838 N N . ARG A 1 361 ? 3.275 -15.789 10.938 1 93.25 361 ARG A N 1
ATOM 2839 C CA . ARG A 1 361 ? 2.977 -16.625 9.781 1 93.25 361 ARG A CA 1
ATOM 2840 C C . ARG A 1 361 ? 2.141 -15.867 8.758 1 93.25 361 ARG A C 1
ATOM 2842 O O . ARG A 1 361 ? 2.359 -16 7.551 1 93.25 361 ARG A O 1
ATOM 2849 N N . VAL A 1 362 ? 1.248 -15.086 9.266 1 95.62 362 VAL A N 1
ATOM 2850 C CA . VAL A 1 362 ? 0.36 -14.336 8.383 1 95.62 362 VAL A CA 1
ATOM 2851 C C . VAL A 1 362 ? 1.166 -13.312 7.586 1 95.62 362 VAL A C 1
ATOM 2853 O O . VAL A 1 362 ? 0.96 -13.156 6.379 1 95.62 362 VAL A O 1
ATOM 2856 N N . PHE A 1 363 ? 2.139 -12.617 8.242 1 94.19 363 PHE A N 1
ATOM 2857 C CA . PHE A 1 363 ? 2.988 -11.656 7.559 1 94.19 363 PHE A CA 1
ATOM 2858 C C . PHE A 1 363 ? 3.729 -12.312 6.398 1 94.19 363 PHE A C 1
ATOM 2860 O O . PHE A 1 363 ? 3.693 -11.812 5.273 1 94.19 363 PHE A O 1
ATOM 2867 N N . TRP A 1 364 ? 4.297 -13.422 6.625 1 94.5 364 TRP A N 1
ATOM 2868 C CA . TRP A 1 364 ? 5.086 -14.109 5.613 1 94.5 364 TRP A CA 1
ATOM 2869 C C . TRP A 1 364 ? 4.195 -14.664 4.508 1 94.5 364 TRP A C 1
ATOM 2871 O O . TRP A 1 364 ? 4.531 -14.57 3.324 1 94.5 364 TRP A O 1
ATOM 2881 N N . ALA A 1 365 ? 3.117 -15.234 4.938 1 97.06 365 ALA A N 1
ATOM 2882 C CA . ALA A 1 365 ? 2.188 -15.797 3.961 1 97.06 365 ALA A CA 1
ATOM 2883 C C . ALA A 1 365 ? 1.696 -14.727 2.99 1 97.06 365 ALA A C 1
ATOM 2885 O O . ALA A 1 365 ? 1.622 -14.961 1.782 1 97.06 365 ALA A O 1
ATOM 2886 N N . ILE A 1 366 ? 1.355 -13.578 3.52 1 97.88 366 ILE A N 1
ATOM 2887 C CA . ILE A 1 366 ? 0.873 -12.469 2.701 1 97.88 366 ILE A CA 1
ATOM 2888 C C . ILE A 1 366 ? 1.968 -12.031 1.732 1 97.88 366 ILE A C 1
ATOM 2890 O O . ILE A 1 366 ? 1.708 -11.828 0.543 1 97.88 366 ILE A O 1
ATOM 2894 N N . LEU A 1 367 ? 3.18 -11.891 2.213 1 96.94 367 LEU A N 1
ATOM 2895 C CA . LEU A 1 367 ? 4.293 -11.477 1.363 1 96.94 367 LEU A CA 1
ATOM 2896 C C . LEU A 1 367 ? 4.461 -12.43 0.187 1 96.94 367 LEU A C 1
ATOM 2898 O O . LEU A 1 367 ? 4.574 -12 -0.961 1 96.94 367 LEU A O 1
ATOM 2902 N N . VAL A 1 368 ? 4.398 -13.711 0.446 1 96.69 368 VAL A N 1
ATOM 2903 C CA . VAL A 1 368 ? 4.672 -14.711 -0.58 1 96.69 368 VAL A CA 1
ATOM 2904 C C . VAL A 1 368 ? 3.557 -14.695 -1.625 1 96.69 368 VAL A C 1
ATOM 2906 O O . VAL A 1 368 ? 3.826 -14.703 -2.828 1 96.69 368 VAL A O 1
ATOM 2909 N N . LEU A 1 369 ? 2.377 -14.672 -1.155 1 97.69 369 LEU A N 1
ATOM 2910 C CA . LEU A 1 369 ? 1.27 -14.672 -2.105 1 97.69 369 LEU A CA 1
ATOM 2911 C C . LEU A 1 369 ? 1.302 -13.414 -2.973 1 97.69 369 LEU A C 1
ATOM 2913 O O . LEU A 1 369 ? 1.099 -13.492 -4.188 1 97.69 369 LEU A O 1
ATOM 2917 N N . GLU A 1 370 ? 1.515 -12.273 -2.312 1 97.25 370 GLU A N 1
ATOM 2918 C CA . GLU A 1 370 ? 1.601 -11.031 -3.082 1 97.25 370 GLU A CA 1
ATOM 2919 C C . GLU A 1 370 ? 2.711 -11.109 -4.129 1 97.25 370 GLU A C 1
ATOM 2921 O O . GLU A 1 370 ? 2.504 -10.75 -5.289 1 97.25 370 GLU A O 1
ATOM 2926 N N . CYS A 1 371 ? 3.832 -11.602 -3.771 1 96.31 371 CYS A N 1
ATOM 2927 C CA . CYS A 1 371 ? 4.965 -11.711 -4.684 1 96.31 371 CYS A CA 1
ATOM 2928 C C . CYS A 1 371 ? 4.66 -12.672 -5.824 1 96.31 371 CYS A C 1
ATOM 2930 O O . CYS A 1 371 ? 5.047 -12.43 -6.969 1 96.31 371 CYS A O 1
ATOM 2932 N N . ASP A 1 372 ? 3.994 -13.75 -5.477 1 96.25 372 ASP A N 1
ATOM 2933 C CA . ASP A 1 372 ? 3.633 -14.711 -6.52 1 96.25 372 ASP A CA 1
ATOM 2934 C C . ASP A 1 372 ? 2.762 -14.055 -7.586 1 96.25 372 ASP A C 1
ATOM 2936 O O . ASP A 1 372 ? 2.959 -14.281 -8.781 1 96.25 372 ASP A O 1
ATOM 2940 N N . ILE A 1 373 ? 1.861 -13.312 -7.172 1 97.19 373 ILE A N 1
ATOM 2941 C CA . ILE A 1 373 ? 0.979 -12.641 -8.117 1 97.19 373 ILE A CA 1
ATOM 2942 C C . ILE A 1 373 ? 1.767 -11.602 -8.914 1 97.19 373 ILE A C 1
ATOM 2944 O O . ILE A 1 373 ? 1.656 -11.531 -10.141 1 97.19 373 ILE A O 1
ATOM 2948 N N . LEU A 1 374 ? 2.631 -10.859 -8.211 1 95.56 374 LEU A N 1
ATOM 2949 C CA . LEU A 1 374 ? 3.391 -9.773 -8.805 1 95.56 374 LEU A CA 1
ATOM 2950 C C . LEU A 1 374 ? 4.441 -10.305 -9.773 1 95.56 374 LEU A C 1
ATOM 2952 O O . LEU A 1 374 ? 4.91 -9.578 -10.656 1 95.56 374 LEU A O 1
ATOM 2956 N N . ALA A 1 375 ? 4.844 -11.508 -9.602 1 95.06 375 ALA A N 1
ATOM 2957 C CA . ALA A 1 375 ? 5.836 -12.109 -10.492 1 95.06 375 ALA A CA 1
ATOM 2958 C C . ALA A 1 375 ? 5.293 -12.234 -11.914 1 95.06 375 ALA A C 1
ATOM 2960 O O . ALA A 1 375 ? 6.055 -12.195 -12.883 1 95.06 375 ALA A O 1
ATOM 2961 N N . GLU A 1 376 ? 3.957 -12.266 -12.016 1 95.19 376 GLU A N 1
ATOM 2962 C CA . GLU A 1 376 ? 3.383 -12.469 -13.344 1 95.19 376 GLU A CA 1
ATOM 2963 C C . GLU A 1 376 ? 2.59 -11.242 -13.797 1 95.19 376 GLU A C 1
ATOM 2965 O O . GLU A 1 376 ? 2.363 -11.047 -14.992 1 95.19 376 GLU A O 1
ATOM 2970 N N . HIS A 1 377 ? 2.127 -10.5 -12.82 1 94.31 377 HIS A N 1
ATOM 2971 C CA . HIS A 1 377 ? 1.294 -9.344 -13.141 1 94.31 377 HIS A CA 1
ATOM 2972 C C . HIS A 1 377 ? 1.812 -8.086 -12.453 1 94.31 377 HIS A C 1
ATOM 2974 O O . HIS A 1 377 ? 1.992 -8.07 -11.234 1 94.31 377 HIS A O 1
ATOM 2980 N N . HIS A 1 378 ? 2.062 -7.062 -13.289 1 91.31 378 HIS A N 1
ATOM 2981 C CA . HIS A 1 378 ? 2.484 -5.801 -12.695 1 91.31 378 HIS A CA 1
ATOM 2982 C C . HIS A 1 378 ? 1.329 -5.117 -11.969 1 91.31 378 HIS A C 1
ATOM 2984 O O . HIS A 1 378 ? 0.389 -4.637 -12.609 1 91.31 378 HIS A O 1
ATOM 2990 N N . LEU A 1 379 ? 1.385 -5.125 -10.703 1 94.31 379 LEU A N 1
ATOM 2991 C CA . LEU A 1 379 ? 0.386 -4.527 -9.828 1 94.31 379 LEU A CA 1
ATOM 2992 C C . LEU A 1 379 ? 1.052 -3.766 -8.688 1 94.31 379 LEU A C 1
ATOM 2994 O O . LEU A 1 379 ? 2.238 -3.961 -8.414 1 94.31 379 LEU A O 1
ATOM 2998 N N . PRO A 1 380 ? 0.299 -2.875 -8.047 1 93.38 380 PRO A N 1
ATOM 2999 C CA . PRO A 1 380 ? 0.88 -2.121 -6.934 1 93.38 380 PRO A CA 1
ATOM 3000 C C . PRO A 1 380 ? 1.343 -3.018 -5.789 1 93.38 380 PRO A C 1
ATOM 3002 O O . PRO A 1 380 ? 0.709 -4.039 -5.504 1 93.38 380 PRO A O 1
ATOM 3005 N N . ARG A 1 381 ? 2.416 -2.602 -5.137 1 93.25 381 ARG A N 1
ATOM 3006 C CA . ARG A 1 381 ? 2.934 -3.297 -3.963 1 93.25 381 ARG A CA 1
ATOM 3007 C C . ARG A 1 381 ? 2.352 -2.717 -2.68 1 93.25 381 ARG A C 1
ATOM 3009 O O . ARG A 1 381 ? 2.072 -1.518 -2.605 1 93.25 381 ARG A O 1
ATOM 3016 N N . SER A 1 382 ? 2.207 -3.555 -1.709 1 93.75 382 SER A N 1
ATOM 3017 C CA . SER A 1 382 ? 1.573 -3.109 -0.472 1 93.75 382 SER A CA 1
ATOM 3018 C C . SER A 1 382 ? 2.592 -2.494 0.48 1 93.75 382 SER A C 1
ATOM 3020 O O . SER A 1 382 ? 2.221 -1.828 1.449 1 93.75 382 SER A O 1
ATOM 3022 N N . GLY A 1 383 ? 3.877 -2.729 0.299 1 89.81 383 GLY A N 1
ATOM 3023 C CA . GLY A 1 383 ? 4.91 -2.217 1.183 1 89.81 383 GLY A CA 1
ATOM 3024 C C . GLY A 1 383 ? 5.188 -3.125 2.367 1 89.81 383 GLY A C 1
ATOM 3025 O O . GLY A 1 383 ? 5.992 -2.789 3.24 1 89.81 383 GLY A O 1
ATOM 3026 N N . ILE A 1 384 ? 4.605 -4.316 2.408 1 92.94 384 ILE A N 1
ATOM 3027 C CA . ILE A 1 384 ? 4.703 -5.223 3.547 1 92.94 384 ILE A CA 1
ATOM 3028 C C . ILE A 1 384 ? 6.152 -5.672 3.727 1 92.94 384 ILE A C 1
ATOM 3030 O O . ILE A 1 384 ? 6.547 -6.102 4.812 1 92.94 384 ILE A O 1
ATOM 3034 N N . GLU A 1 385 ? 6.973 -5.629 2.688 1 88.75 385 GLU A N 1
ATOM 3035 C CA . GLU A 1 385 ? 8.359 -6.082 2.744 1 88.75 385 GLU A CA 1
ATOM 3036 C C . GLU A 1 385 ? 9.164 -5.273 3.756 1 88.75 385 GLU A C 1
ATOM 3038 O O . GLU A 1 385 ? 10.102 -5.789 4.371 1 88.75 385 GLU A O 1
ATOM 3043 N N . LYS A 1 386 ? 8.789 -4.02 3.93 1 83.38 386 LYS A N 1
ATOM 3044 C CA . LYS A 1 386 ? 9.492 -3.16 4.879 1 83.38 386 LYS A CA 1
ATOM 3045 C C . LYS A 1 386 ? 9.383 -3.705 6.297 1 83.38 386 LYS A C 1
ATOM 3047 O O . LYS A 1 386 ? 10.297 -3.516 7.109 1 83.38 386 LYS A O 1
ATOM 3052 N N . ILE A 1 387 ? 8.297 -4.387 6.566 1 86.88 387 ILE A N 1
ATOM 3053 C CA . ILE A 1 387 ? 8.07 -4.934 7.898 1 86.88 387 ILE A CA 1
ATOM 3054 C C . ILE A 1 387 ? 8.625 -6.355 7.977 1 86.88 387 ILE A C 1
ATOM 3056 O O . ILE A 1 387 ? 9.328 -6.703 8.93 1 86.88 387 ILE A O 1
ATOM 3060 N N . VAL A 1 388 ? 8.359 -7.176 6.961 1 88.62 388 VAL A N 1
ATOM 3061 C CA . VAL A 1 388 ? 8.727 -8.586 6.98 1 88.62 388 VAL A CA 1
ATOM 3062 C C . VAL A 1 388 ? 10.25 -8.727 7.051 1 88.62 388 VAL A C 1
ATOM 3064 O O . VAL A 1 388 ? 10.766 -9.664 7.664 1 88.62 388 VAL A O 1
ATOM 3067 N N . ASP A 1 389 ? 10.922 -7.809 6.484 1 79.75 389 ASP A N 1
ATOM 3068 C CA . ASP A 1 389 ? 12.383 -7.82 6.52 1 79.75 389 ASP A CA 1
ATOM 3069 C C . ASP A 1 389 ? 12.898 -7.738 7.953 1 79.75 389 ASP A C 1
ATOM 3071 O O . ASP A 1 389 ? 14.031 -8.125 8.234 1 79.75 389 ASP A O 1
ATOM 3075 N N . LYS A 1 390 ? 12.016 -7.289 8.75 1 75.94 390 LYS A N 1
ATOM 3076 C CA . LYS A 1 390 ? 12.414 -7.113 10.141 1 75.94 390 LYS A CA 1
ATOM 3077 C C . LYS A 1 390 ? 11.914 -8.266 11.008 1 75.94 390 LYS A C 1
ATOM 3079 O O . LYS A 1 390 ? 12.211 -8.336 12.203 1 75.94 390 LYS A O 1
ATOM 3084 N N . LEU A 1 391 ? 11.219 -9.141 10.445 1 82.06 391 LEU A N 1
ATOM 3085 C CA . LEU A 1 391 ? 10.609 -10.234 11.195 1 82.06 391 LEU A CA 1
ATOM 3086 C C . LEU A 1 391 ? 11.414 -11.516 11.031 1 82.06 391 LEU A C 1
ATOM 3088 O O . LEU A 1 391 ? 11.938 -11.797 9.953 1 82.06 391 LEU A O 1
ATOM 3092 N N . PRO A 1 392 ? 11.492 -12.234 12.094 1 82.31 392 PRO A N 1
ATOM 3093 C CA . PRO A 1 392 ? 12.094 -13.562 11.938 1 82.31 392 PRO A CA 1
ATOM 3094 C C . PRO A 1 392 ? 11.195 -14.531 11.172 1 82.31 392 PRO A C 1
ATOM 3096 O O . PRO A 1 392 ? 10 -14.273 11.008 1 82.31 392 PRO A O 1
ATOM 3099 N N . TYR A 1 393 ? 11.75 -15.625 10.742 1 84.19 393 TYR A N 1
ATOM 3100 C CA . TYR A 1 393 ? 10.953 -16.703 10.172 1 84.19 393 TYR A CA 1
ATOM 3101 C C . TYR A 1 393 ? 10.086 -17.359 11.242 1 84.19 393 TYR A C 1
ATOM 3103 O O . TYR A 1 393 ? 10.5 -17.484 12.398 1 84.19 393 TYR A O 1
ATOM 3111 N N . PRO A 1 394 ? 8.898 -17.75 10.852 1 83.75 394 PRO A N 1
ATOM 3112 C CA . PRO A 1 394 ? 8.062 -18.484 11.805 1 83.75 394 PRO A CA 1
ATOM 3113 C C . PRO A 1 394 ? 8.711 -19.781 12.289 1 83.75 394 PRO A C 1
ATOM 3115 O O . PRO A 1 394 ? 9.531 -20.359 11.578 1 83.75 394 PRO A O 1
ATOM 3118 N N . TRP A 1 395 ? 8.266 -20.156 13.555 1 79 395 TRP A N 1
ATOM 3119 C CA . TRP A 1 395 ? 8.797 -21.359 14.164 1 79 395 TRP A CA 1
ATOM 3120 C C . TRP A 1 395 ? 8.062 -22.594 13.656 1 79 395 TRP A C 1
ATOM 3122 O O . TRP A 1 395 ? 6.883 -22.516 13.297 1 79 395 TRP A O 1
ATOM 3132 N N . SER A 1 396 ? 8.828 -23.656 13.438 1 67.44 396 SER A N 1
ATOM 3133 C CA . SER A 1 396 ? 8.203 -24.953 13.18 1 67.44 396 SER A CA 1
ATOM 3134 C C . SER A 1 396 ? 7.984 -25.719 14.477 1 67.44 396 SER A C 1
ATOM 3136 O O . SER A 1 396 ? 8.875 -25.797 15.328 1 67.44 396 SER A O 1
ATOM 3138 N N . ASP A 1 397 ? 6.758 -25.625 15.023 1 54.97 397 ASP A N 1
ATOM 3139 C CA . ASP A 1 397 ? 6.5 -26.359 16.25 1 54.97 397 ASP A CA 1
ATOM 3140 C C . ASP A 1 397 ? 6.906 -27.828 16.109 1 54.97 397 ASP A C 1
ATOM 3142 O O . ASP A 1 397 ? 6.102 -28.656 15.68 1 54.97 397 ASP A O 1
ATOM 3146 N N . GLY A 1 398 ? 8.195 -28.266 16.109 1 51.28 398 GLY A N 1
ATOM 3147 C CA . GLY A 1 398 ? 8.75 -29.594 16.312 1 51.28 398 GLY A CA 1
ATOM 3148 C C . GLY A 1 398 ? 9.023 -30.328 15.016 1 51.28 398 GLY A C 1
ATOM 3149 O O . GLY A 1 398 ? 8.625 -29.875 13.945 1 51.28 398 GLY A O 1
ATOM 3150 N N . PRO A 1 399 ? 10.031 -31.25 15.023 1 47.91 399 PRO A N 1
ATOM 3151 C CA . PRO A 1 399 ? 10.445 -32.094 13.898 1 47.91 399 PRO A CA 1
ATOM 3152 C C . PRO A 1 399 ? 9.258 -32.75 13.195 1 47.91 399 PRO A C 1
ATOM 3154 O O . PRO A 1 399 ? 9.406 -33.25 12.078 1 47.91 399 PRO A O 1
ATOM 3157 N N . SER A 1 400 ? 8.086 -32.625 13.836 1 49.31 400 SER A N 1
ATOM 3158 C CA . SER A 1 400 ? 7.035 -33.594 13.477 1 49.31 400 SER A CA 1
ATOM 3159 C C . SER A 1 400 ? 6.102 -33 12.422 1 49.31 400 SER A C 1
ATOM 3161 O O . SER A 1 400 ? 5.156 -33.656 11.984 1 49.31 400 SER A O 1
ATOM 3163 N N . GLU A 1 401 ? 6.402 -31.75 11.859 1 68.56 401 GLU A N 1
ATOM 3164 C CA . GLU A 1 401 ? 5.434 -31.344 10.844 1 68.56 401 GLU A CA 1
ATOM 3165 C C . GLU A 1 401 ? 6.125 -30.953 9.539 1 68.56 401 GLU A C 1
ATOM 3167 O O . GLU A 1 401 ? 6.422 -29.781 9.305 1 68.56 401 GLU A O 1
ATOM 3172 N N . PRO A 1 402 ? 6.316 -32.031 8.711 1 77.56 402 PRO A N 1
ATOM 3173 C CA . PRO A 1 402 ? 7.062 -31.828 7.469 1 77.56 402 PRO A CA 1
ATOM 3174 C C . PRO A 1 402 ? 6.484 -30.703 6.602 1 77.56 402 PRO A C 1
ATOM 3176 O O . PRO A 1 402 ? 7.227 -30.047 5.871 1 77.56 402 PRO A O 1
ATOM 3179 N N . TYR A 1 403 ? 5.172 -30.547 6.82 1 85.38 403 TYR A N 1
ATOM 3180 C CA . TYR A 1 403 ? 4.59 -29.531 5.957 1 85.38 403 TYR A CA 1
ATOM 3181 C C . TYR A 1 403 ? 5.074 -28.141 6.352 1 85.38 403 TYR A C 1
ATOM 3183 O O . TYR A 1 403 ? 5.219 -27.266 5.5 1 85.38 403 TYR A O 1
ATOM 3191 N N . MET A 1 404 ? 5.422 -27.938 7.578 1 86.44 404 MET A N 1
ATOM 3192 C CA . MET A 1 404 ? 5.938 -26.656 8.023 1 86.44 404 MET A CA 1
ATOM 3193 C C . MET A 1 404 ? 7.34 -26.406 7.465 1 86.44 404 MET A C 1
ATOM 3195 O O . MET A 1 404 ? 7.676 -25.281 7.098 1 86.44 404 MET A O 1
ATOM 3199 N N . HIS A 1 405 ? 8.117 -27.422 7.418 1 85.75 405 HIS A N 1
ATOM 3200 C CA . HIS A 1 405 ? 9.445 -27.312 6.84 1 85.75 405 HIS A CA 1
ATOM 3201 C C . HIS A 1 405 ? 9.375 -26.953 5.359 1 85.75 405 HIS A C 1
ATOM 3203 O O . HIS A 1 405 ? 10.156 -26.125 4.875 1 85.75 405 HIS A O 1
ATOM 3209 N N . ARG A 1 406 ? 8.508 -27.562 4.781 1 89.38 406 ARG A N 1
ATOM 3210 C CA . ARG A 1 406 ? 8.328 -27.266 3.365 1 89.38 406 ARG A CA 1
ATOM 3211 C C . ARG A 1 406 ? 7.879 -25.828 3.158 1 89.38 406 ARG A C 1
ATOM 3213 O O . ARG A 1 406 ? 8.336 -25.156 2.229 1 89.38 406 ARG A O 1
ATOM 3220 N N . TRP A 1 407 ? 6.969 -25.453 3.977 1 92.5 407 TRP A N 1
ATOM 3221 C CA . TRP A 1 407 ? 6.484 -24.078 3.867 1 92.5 407 TRP A CA 1
ATOM 3222 C C . TRP A 1 407 ? 7.609 -23.078 4.117 1 92.5 407 TRP A C 1
ATOM 3224 O O . TRP A 1 407 ? 7.734 -22.078 3.404 1 92.5 407 TRP A O 1
ATOM 3234 N N . LEU A 1 408 ? 8.406 -23.359 5.066 1 89.19 408 LEU A N 1
ATOM 3235 C CA . LEU A 1 408 ? 9.547 -22.5 5.363 1 89.19 408 LEU A CA 1
ATOM 3236 C C . LEU A 1 408 ? 10.531 -22.484 4.195 1 89.19 408 LEU A C 1
ATOM 3238 O O . LEU A 1 408 ? 11.125 -21.438 3.896 1 89.19 408 LEU A O 1
ATOM 3242 N N . ALA A 1 409 ? 10.68 -23.625 3.6 1 89.62 409 ALA A N 1
ATOM 3243 C CA . ALA A 1 409 ? 11.516 -23.703 2.404 1 89.62 409 ALA A CA 1
ATOM 3244 C C . ALA A 1 409 ? 10.969 -22.797 1.297 1 89.62 409 ALA A C 1
ATOM 3246 O O . ALA A 1 409 ? 11.742 -22.156 0.58 1 89.62 409 ALA A O 1
ATOM 3247 N N . ASP A 1 410 ? 9.727 -22.781 1.211 1 91.69 410 ASP A N 1
ATOM 3248 C CA . ASP A 1 410 ? 9.086 -21.922 0.215 1 91.69 410 ASP A CA 1
ATOM 3249 C C . ASP A 1 410 ? 9.32 -20.453 0.518 1 91.69 410 ASP A C 1
ATOM 3251 O O . ASP A 1 410 ? 9.555 -19.656 -0.393 1 91.69 410 ASP A O 1
ATOM 3255 N N . LEU A 1 411 ? 9.25 -20.094 1.779 1 91.06 411 LEU A N 1
ATOM 3256 C CA . LEU A 1 411 ? 9.492 -18.703 2.184 1 91.06 411 LEU A CA 1
ATOM 3257 C C . LEU A 1 411 ? 10.906 -18.266 1.825 1 91.06 411 LEU A C 1
ATOM 3259 O O . LEU A 1 411 ? 11.109 -17.188 1.272 1 91.06 411 LEU A O 1
ATOM 3263 N N . SER A 1 412 ? 11.828 -19.141 2.098 1 87.25 412 SER A N 1
ATOM 3264 C CA . SER A 1 412 ? 13.227 -18.812 1.838 1 87.25 412 SER A CA 1
ATOM 3265 C C . SER A 1 412 ? 13.508 -18.75 0.341 1 87.25 412 SER A C 1
ATOM 3267 O O . SER A 1 412 ? 14.312 -17.922 -0.108 1 87.25 412 SER A O 1
ATOM 3269 N N . SER A 1 413 ? 12.883 -19.625 -0.348 1 91.69 413 SER A N 1
ATOM 3270 C CA . SER A 1 413 ? 13.07 -19.594 -1.795 1 91.69 413 SER A CA 1
ATOM 3271 C C . SER A 1 413 ? 12.523 -18.297 -2.395 1 91.69 413 SER A C 1
ATOM 3273 O O . SER A 1 413 ? 13.039 -17.812 -3.404 1 91.69 413 SER A O 1
ATOM 3275 N N . ARG A 1 414 ? 11.469 -17.797 -1.789 1 92 414 ARG A N 1
ATOM 3276 C CA . ARG A 1 414 ? 10.875 -16.547 -2.283 1 92 414 ARG A CA 1
ATOM 3277 C C . ARG A 1 414 ? 11.852 -15.391 -2.182 1 92 414 ARG A C 1
ATOM 3279 O O . ARG A 1 414 ? 11.93 -14.555 -3.082 1 92 414 ARG A O 1
ATOM 3286 N N . ARG A 1 415 ? 12.594 -15.305 -1.193 1 88.31 415 ARG A N 1
ATOM 3287 C CA . ARG A 1 415 ? 13.609 -14.273 -1.051 1 88.31 415 ARG A CA 1
ATOM 3288 C C . ARG A 1 415 ? 14.641 -14.359 -2.172 1 88.31 415 ARG A C 1
ATOM 3290 O O . ARG A 1 415 ? 15.047 -13.336 -2.73 1 88.31 415 ARG A O 1
ATOM 3297 N N . LEU A 1 416 ? 15.055 -15.57 -2.43 1 90.62 416 LEU A N 1
ATOM 3298 C CA . LEU A 1 416 ? 16 -15.773 -3.52 1 90.62 416 LEU A CA 1
ATOM 3299 C C . LEU A 1 416 ? 15.406 -15.344 -4.852 1 90.62 416 LEU A C 1
ATOM 3301 O O . LEU A 1 416 ? 16.062 -14.672 -5.648 1 90.62 416 LEU A O 1
ATOM 3305 N N . LEU A 1 417 ? 14.172 -15.703 -5.023 1 94.25 417 LEU A N 1
ATOM 3306 C CA . LEU A 1 417 ? 13.492 -15.344 -6.262 1 94.25 417 LEU A CA 1
ATOM 3307 C C . LEU A 1 417 ? 13.375 -13.828 -6.398 1 94.25 417 LEU A C 1
ATOM 3309 O O . LEU A 1 417 ? 13.562 -13.289 -7.492 1 94.25 417 LEU A O 1
ATOM 3313 N N . ASN A 1 418 ? 13.016 -13.195 -5.336 1 92.19 418 ASN A N 1
ATOM 3314 C CA . ASN A 1 418 ? 12.945 -11.742 -5.363 1 92.19 418 ASN A CA 1
ATOM 3315 C C . ASN A 1 418 ? 14.297 -11.117 -5.699 1 92.19 418 ASN A C 1
ATOM 3317 O O . ASN A 1 418 ? 14.359 -10.133 -6.445 1 92.19 418 ASN A O 1
ATOM 3321 N N . ARG A 1 419 ? 15.297 -11.641 -5.191 1 88.12 419 ARG A N 1
ATOM 3322 C CA . ARG A 1 419 ? 16.641 -11.18 -5.512 1 88.12 419 ARG A CA 1
ATOM 3323 C C . ARG A 1 419 ? 16.938 -11.352 -6.996 1 88.12 419 ARG A C 1
ATOM 3325 O O . ARG A 1 419 ? 17.516 -10.461 -7.629 1 88.12 419 ARG A O 1
ATOM 3332 N N . ILE A 1 420 ? 16.625 -12.438 -7.5 1 92.25 420 ILE A N 1
ATOM 3333 C CA . ILE A 1 420 ? 16.859 -12.719 -8.914 1 92.25 420 ILE A CA 1
ATOM 3334 C C . ILE A 1 420 ? 16.109 -11.703 -9.773 1 92.25 420 ILE A C 1
ATOM 3336 O O . ILE A 1 420 ? 16.672 -11.133 -10.711 1 92.25 420 ILE A O 1
ATOM 3340 N N . HIS A 1 421 ? 14.852 -11.461 -9.43 1 91.94 421 HIS A N 1
ATOM 3341 C CA . HIS A 1 421 ? 14.07 -10.461 -10.164 1 91.94 421 HIS A CA 1
ATOM 3342 C C . HIS A 1 421 ? 14.75 -9.094 -10.117 1 91.94 421 HIS A C 1
ATOM 3344 O O . HIS A 1 421 ? 14.742 -8.367 -11.109 1 91.94 421 HIS A O 1
ATOM 3350 N N . TYR A 1 422 ? 15.25 -8.828 -9.039 1 85.19 422 TYR A N 1
ATOM 3351 C CA . TYR A 1 422 ? 15.859 -7.52 -8.828 1 85.19 422 TYR A CA 1
ATOM 3352 C C . TYR A 1 422 ? 17.188 -7.402 -9.578 1 85.19 422 TYR A C 1
ATOM 3354 O O . TYR A 1 422 ? 17.438 -6.387 -10.227 1 85.19 422 TYR A O 1
ATOM 3362 N N . VAL A 1 423 ? 18 -8.398 -9.562 1 84.12 423 VAL A N 1
ATOM 3363 C CA . VAL A 1 423 ? 19.375 -8.328 -10.055 1 84.12 423 VAL A CA 1
ATOM 3364 C C . VAL A 1 423 ? 19.406 -8.578 -11.562 1 84.12 423 VAL A C 1
ATOM 3366 O O . VAL A 1 423 ? 20.141 -7.918 -12.289 1 84.12 423 VAL A O 1
ATOM 3369 N N . LEU A 1 424 ? 18.578 -9.469 -12 1 89.31 424 LEU A N 1
ATOM 3370 C CA . LEU A 1 424 ? 18.703 -9.906 -13.383 1 89.31 424 LEU A CA 1
ATOM 3371 C C . LEU A 1 424 ? 17.656 -9.227 -14.266 1 89.31 424 LEU A C 1
ATOM 3373 O O . LEU A 1 424 ? 17.875 -9.07 -15.469 1 89.31 424 LEU A O 1
ATOM 3377 N N . TYR A 1 425 ? 16.594 -8.828 -13.656 1 91.12 425 TYR A N 1
ATOM 3378 C CA . TYR A 1 425 ? 15.484 -8.477 -14.539 1 91.12 425 TYR A CA 1
ATOM 3379 C C . TYR A 1 425 ? 14.992 -7.062 -14.266 1 91.12 425 TYR A C 1
ATOM 3381 O O . TYR A 1 425 ? 14.031 -6.602 -14.883 1 91.12 425 TYR A O 1
ATOM 3389 N N . ALA A 1 426 ? 15.562 -6.359 -13.344 1 83.75 426 ALA A N 1
ATOM 3390 C CA . ALA A 1 426 ? 15.133 -4.988 -13.086 1 83.75 426 ALA A CA 1
ATOM 3391 C C . ALA A 1 426 ? 15.445 -4.086 -14.273 1 83.75 426 ALA A C 1
ATOM 3393 O O . ALA A 1 426 ? 16.562 -4.109 -14.805 1 83.75 426 ALA A O 1
ATOM 3394 N N . GLU A 1 427 ? 14.469 -3.541 -14.828 1 71.25 427 GLU A N 1
ATOM 3395 C CA . GLU A 1 427 ? 14.664 -2.611 -15.938 1 71.25 427 GLU A CA 1
ATOM 3396 C C . GLU A 1 427 ? 14.766 -1.173 -15.438 1 71.25 427 GLU A C 1
ATOM 3398 O O . GLU A 1 427 ? 14.359 -0.871 -14.312 1 71.25 427 GLU A O 1
ATOM 3403 N N . ALA A 1 428 ? 15.523 -0.513 -16.266 1 54.22 428 ALA A N 1
ATOM 3404 C CA . ALA A 1 428 ? 15.602 0.913 -15.953 1 54.22 428 ALA A CA 1
ATOM 3405 C C . ALA A 1 428 ? 14.211 1.549 -15.961 1 54.22 428 ALA A C 1
ATOM 3407 O O . ALA A 1 428 ? 13.398 1.265 -16.844 1 54.22 428 ALA A O 1
ATOM 3408 N N . GLU A 1 429 ? 13.773 1.896 -14.789 1 52.34 429 GLU A N 1
ATOM 3409 C CA . GLU A 1 429 ? 12.461 2.516 -14.664 1 52.34 429 GLU A CA 1
ATOM 3410 C C . GLU A 1 429 ? 12.359 3.775 -15.523 1 52.34 429 GLU A C 1
ATOM 3412 O O . GLU A 1 429 ? 13.32 4.539 -15.625 1 52.34 429 GLU A O 1
ATOM 3417 N N . PRO A 1 430 ? 11.289 3.871 -16.266 1 46.91 430 PRO A N 1
ATOM 3418 C CA . PRO A 1 430 ? 11.133 5.07 -17.094 1 46.91 430 PRO A CA 1
ATOM 3419 C C . PRO A 1 430 ? 11.266 6.359 -16.281 1 46.91 430 PRO A C 1
ATOM 3421 O O . PRO A 1 430 ? 10.75 6.453 -15.172 1 46.91 430 PRO A O 1
ATOM 3424 N N . GLY A 1 431 ? 12.047 7.348 -16.75 1 42.44 431 GLY A N 1
ATOM 3425 C CA . GLY A 1 431 ? 12.148 8.703 -16.25 1 42.44 431 GLY A CA 1
ATOM 3426 C C . GLY A 1 431 ? 13.391 8.93 -15.398 1 42.44 431 GLY A C 1
ATOM 3427 O O . GLY A 1 431 ? 13.656 10.055 -14.969 1 42.44 431 GLY A O 1
ATOM 3428 N N . THR A 1 432 ? 13.773 7.773 -14.898 1 41.38 432 THR A N 1
ATOM 3429 C CA . THR A 1 432 ? 14.953 8.016 -14.07 1 41.38 432 THR A CA 1
ATOM 3430 C C . THR A 1 432 ? 16.172 8.273 -14.945 1 41.38 432 THR A C 1
ATOM 3432 O O . THR A 1 432 ? 17.281 8.484 -14.43 1 41.38 432 THR A O 1
ATOM 3435 N N . GLY A 1 433 ? 16.125 8.953 -15.938 1 40.16 433 GLY A N 1
ATOM 3436 C CA . GLY A 1 433 ? 17.25 9.375 -16.75 1 40.16 433 GLY A CA 1
ATOM 3437 C C . GLY A 1 433 ? 18.344 8.32 -16.844 1 40.16 433 GLY A C 1
ATOM 3438 O O . GLY A 1 433 ? 19.438 8.594 -17.328 1 40.16 433 GLY A O 1
ATOM 3439 N N . ASP A 1 434 ? 18.234 7.316 -16.203 1 40.31 434 ASP A N 1
ATOM 3440 C CA . ASP A 1 434 ? 19.281 6.309 -16.359 1 40.31 434 ASP A CA 1
ATOM 3441 C C . ASP A 1 434 ? 19.234 5.684 -17.75 1 40.31 434 ASP A C 1
ATOM 3443 O O . ASP A 1 434 ? 18.188 5.207 -18.188 1 40.31 434 ASP A O 1
ATOM 3447 N N . ASN A 1 435 ? 20.031 6 -18.641 1 38.66 435 ASN A N 1
ATOM 3448 C CA . ASN A 1 435 ? 20.188 5.418 -19.984 1 38.66 435 ASN A CA 1
ATOM 3449 C C . ASN A 1 435 ? 20.188 3.893 -19.922 1 38.66 435 ASN A C 1
ATOM 3451 O O . ASN A 1 435 ? 21.047 3.291 -19.281 1 38.66 435 ASN A O 1
ATOM 3455 N N . GLN A 1 436 ? 19.203 3.281 -20.281 1 44.66 436 GLN A N 1
ATOM 3456 C CA . GLN A 1 436 ? 18.984 1.848 -20.453 1 44.66 436 GLN A CA 1
ATOM 3457 C C . GLN A 1 436 ? 20.219 1.168 -21.016 1 44.66 436 GLN A C 1
ATOM 3459 O O . GLN A 1 436 ? 20.484 -0.004 -20.734 1 44.66 436 GLN A O 1
ATOM 3464 N N . ALA A 1 437 ? 20.922 1.882 -21.859 1 44.03 437 ALA A N 1
ATOM 3465 C CA . ALA A 1 437 ? 21.984 1.271 -22.641 1 44.03 437 ALA A CA 1
ATOM 3466 C C . ALA A 1 437 ? 23.203 0.955 -21.781 1 44.03 437 ALA A C 1
ATOM 3468 O O . ALA A 1 437 ? 23.812 -0.111 -21.906 1 44.03 437 ALA A O 1
ATOM 3469 N N . ASP A 1 438 ? 23.578 1.843 -21 1 43.66 438 ASP A N 1
ATOM 3470 C CA . ASP A 1 438 ? 24.828 1.656 -20.266 1 43.66 438 ASP A CA 1
ATOM 3471 C C . ASP A 1 438 ? 24.672 0.599 -19.188 1 43.66 438 ASP A C 1
ATOM 3473 O O . ASP A 1 438 ? 25.562 -0.224 -18.984 1 43.66 438 ASP A O 1
ATOM 3477 N N . SER A 1 439 ? 23.531 0.548 -18.5 1 47.28 439 SER A N 1
ATOM 3478 C CA . SER A 1 439 ? 23.234 -0.43 -17.453 1 47.28 439 SER A CA 1
ATOM 3479 C C . SER A 1 439 ? 23.062 -1.828 -18.031 1 47.28 439 SER A C 1
ATOM 3481 O O . SER A 1 439 ? 23.469 -2.818 -17.422 1 47.28 439 SER A O 1
ATOM 3483 N N . SER A 1 440 ? 22.625 -1.83 -19.25 1 51.5 440 SER A N 1
ATOM 3484 C CA . SER A 1 440 ? 22.438 -3.105 -19.922 1 51.5 440 SER A CA 1
ATOM 3485 C C . SER A 1 440 ? 23.766 -3.764 -20.266 1 51.5 440 SER A C 1
ATOM 3487 O O . SER A 1 440 ? 23.922 -4.973 -20.094 1 51.5 440 SER A O 1
ATOM 3489 N N . GLU A 1 441 ? 24.688 -2.912 -20.719 1 49.81 441 GLU A N 1
ATOM 3490 C CA . GLU A 1 441 ? 25.969 -3.504 -21.094 1 49.81 441 GLU A CA 1
ATOM 3491 C C . GLU A 1 441 ? 26.734 -4 -19.875 1 49.81 441 GLU A C 1
ATOM 3493 O O . GLU A 1 441 ? 27.344 -5.07 -19.906 1 49.81 441 GLU A O 1
ATOM 3498 N N . GLU A 1 442 ? 26.641 -3.137 -18.812 1 48.53 442 GLU A N 1
ATOM 3499 C CA . GLU A 1 442 ? 27.297 -3.562 -17.578 1 48.53 442 GLU A CA 1
ATOM 3500 C C . GLU A 1 442 ? 26.625 -4.809 -17.016 1 48.53 442 GLU A C 1
ATOM 3502 O O . GLU A 1 442 ? 27.312 -5.723 -16.531 1 48.53 442 GLU A O 1
ATOM 3507 N N . THR A 1 443 ? 25.406 -4.805 -17.094 1 56.66 443 THR A N 1
ATOM 3508 C CA . THR A 1 443 ? 24.688 -5.984 -16.625 1 56.66 443 THR A CA 1
ATOM 3509 C C . THR A 1 443 ? 25.016 -7.195 -17.484 1 56.66 443 THR A C 1
ATOM 3511 O O . THR A 1 443 ? 25.219 -8.305 -16.969 1 56.66 443 THR A O 1
ATOM 3514 N N . GLN A 1 444 ? 25.234 -6.918 -18.688 1 62.75 444 GLN A N 1
ATOM 3515 C CA . GLN A 1 444 ? 25.5 -8.031 -19.594 1 62.75 444 GLN A CA 1
ATOM 3516 C C . GLN A 1 444 ? 26.891 -8.609 -19.359 1 62.75 444 GLN A C 1
ATOM 3518 O O . GLN A 1 444 ? 27.094 -9.828 -19.438 1 62.75 444 GLN A O 1
ATOM 3523 N N . SER A 1 445 ? 27.828 -7.691 -19.062 1 67.81 445 SER A N 1
ATOM 3524 C CA . SER A 1 445 ? 29.172 -8.203 -18.828 1 67.81 445 SER A CA 1
ATOM 3525 C C . SER A 1 445 ? 29.25 -8.938 -17.5 1 67.81 445 SER A C 1
ATOM 3527 O O . SER A 1 445 ? 30.031 -9.883 -17.359 1 67.81 445 SER A O 1
ATOM 3529 N N . SER A 1 446 ? 28.359 -8.555 -16.672 1 81.75 446 SER A N 1
ATOM 3530 C CA . SER A 1 446 ? 28.391 -9.156 -15.336 1 81.75 446 SER A CA 1
ATOM 3531 C C . SER A 1 446 ? 27.406 -10.305 -15.219 1 81.75 446 SER A C 1
ATOM 3533 O O . SER A 1 446 ? 27.391 -11.023 -14.219 1 81.75 446 SER A O 1
ATOM 3535 N N . LEU A 1 447 ? 26.781 -10.633 -16.234 1 87.81 447 LEU A N 1
ATOM 3536 C CA . LEU A 1 447 ? 25.672 -11.562 -16.203 1 87.81 447 LEU A CA 1
ATOM 3537 C C . LEU A 1 447 ? 26.125 -12.977 -15.859 1 87.81 447 LEU A C 1
ATOM 3539 O O . LEU A 1 447 ? 25.547 -13.633 -15 1 87.81 447 LEU A O 1
ATOM 3543 N N . PRO A 1 448 ? 27.266 -13.453 -16.438 1 89 448 PRO A N 1
ATOM 3544 C CA . PRO A 1 448 ? 27.688 -14.812 -16.094 1 89 448 PRO A CA 1
ATOM 3545 C C . PRO A 1 448 ? 28.094 -14.953 -14.625 1 89 448 PRO A C 1
ATOM 3547 O O . PRO A 1 448 ? 27.766 -15.969 -14 1 89 448 PRO A O 1
ATOM 3550 N N . ASN A 1 449 ? 28.719 -13.914 -14.141 1 88.56 449 ASN A N 1
ATOM 3551 C CA . ASN A 1 449 ? 29.109 -13.953 -12.734 1 88.56 449 ASN A CA 1
ATOM 3552 C C . ASN A 1 449 ? 27.906 -13.898 -11.812 1 88.56 449 ASN A C 1
ATOM 3554 O O . ASN A 1 449 ? 27.859 -14.594 -10.797 1 88.56 449 ASN A O 1
ATOM 3558 N N . LEU A 1 450 ? 26.984 -13.117 -12.172 1 89.56 450 LEU A N 1
ATOM 3559 C CA . LEU A 1 450 ? 25.766 -13.008 -11.383 1 89.56 450 LEU A CA 1
ATOM 3560 C C . LEU A 1 450 ? 25 -14.328 -11.398 1 89.56 450 LEU A C 1
ATOM 3562 O O . LEU A 1 450 ? 24.531 -14.789 -10.352 1 89.56 450 LEU A O 1
ATOM 3566 N N . ALA A 1 451 ? 24.922 -14.883 -12.562 1 92.44 451 ALA A N 1
ATOM 3567 C CA . ALA A 1 451 ? 24.203 -16.141 -12.695 1 92.44 451 ALA A CA 1
ATOM 3568 C C . ALA A 1 451 ? 24.891 -17.25 -11.898 1 92.44 451 ALA A C 1
ATOM 3570 O O . ALA A 1 451 ? 24.219 -18.078 -11.281 1 92.44 451 ALA A O 1
ATOM 3571 N N . HIS A 1 452 ? 26.188 -17.25 -11.93 1 92.19 452 HIS A N 1
ATOM 3572 C CA . HIS A 1 452 ? 26.938 -18.234 -11.172 1 92.19 452 HIS A CA 1
ATOM 3573 C C . HIS A 1 452 ? 26.672 -18.109 -9.68 1 92.19 452 HIS A C 1
ATOM 3575 O O . HIS A 1 452 ? 26.469 -19.109 -8.992 1 92.19 452 HIS A O 1
ATOM 3581 N N . GLU A 1 453 ? 26.688 -16.891 -9.25 1 90.94 453 GLU A N 1
ATOM 3582 C CA . GLU A 1 453 ? 26.453 -16.641 -7.828 1 90.94 453 GLU A CA 1
ATOM 3583 C C . GLU A 1 453 ? 25.031 -17.031 -7.441 1 90.94 453 GLU A C 1
ATOM 3585 O O . GLU A 1 453 ? 24.797 -17.641 -6.395 1 90.94 453 GLU A O 1
ATOM 3590 N N . LEU A 1 454 ? 24.109 -16.672 -8.18 1 92.81 454 LEU A N 1
ATOM 3591 C CA . LEU A 1 454 ? 22.703 -16.984 -7.898 1 92.81 454 LEU A CA 1
ATOM 3592 C C . LEU A 1 454 ? 22.469 -18.484 -7.938 1 92.81 454 LEU A C 1
ATOM 3594 O O . LEU A 1 454 ? 21.703 -19.016 -7.137 1 92.81 454 LEU A O 1
ATOM 3598 N N . ASN A 1 455 ? 23.109 -19.141 -8.875 1 95.31 455 ASN A N 1
ATOM 3599 C CA . ASN A 1 455 ? 23 -20.594 -8.938 1 95.31 455 ASN A CA 1
ATOM 3600 C C . ASN A 1 455 ? 23.625 -21.25 -7.707 1 95.31 455 ASN A C 1
ATOM 3602 O O . ASN A 1 455 ? 23.141 -22.281 -7.234 1 95.31 455 ASN A O 1
ATOM 3606 N N . ARG A 1 456 ? 24.75 -20.719 -7.32 1 94.88 456 ARG A N 1
ATOM 3607 C CA . ARG A 1 456 ? 25.359 -21.219 -6.09 1 94.88 456 ARG A CA 1
ATOM 3608 C C . ARG A 1 456 ? 24.375 -21.094 -4.918 1 94.88 456 ARG A C 1
ATOM 3610 O O . ARG A 1 456 ? 24.266 -22.031 -4.113 1 94.88 456 ARG A O 1
ATOM 3617 N N . GLN A 1 457 ? 23.719 -20 -4.836 1 91.31 457 GLN A N 1
ATOM 3618 C CA . GLN A 1 457 ? 22.734 -19.781 -3.783 1 91.31 457 GLN A CA 1
ATOM 3619 C C . GLN A 1 457 ? 21.562 -20.766 -3.916 1 91.31 457 GLN A C 1
ATOM 3621 O O . GLN A 1 457 ? 21.031 -21.25 -2.914 1 91.31 457 GLN A O 1
ATOM 3626 N N . LEU A 1 458 ? 21.094 -21 -5.117 1 96.06 458 LEU A N 1
ATOM 3627 C CA . LEU A 1 458 ? 20.047 -21.984 -5.355 1 96.06 458 LEU A CA 1
ATOM 3628 C C . LEU A 1 458 ? 20.484 -23.359 -4.879 1 96.06 458 LEU A C 1
ATOM 3630 O O . LEU A 1 458 ? 19.703 -24.062 -4.219 1 96.06 458 LEU A O 1
ATOM 3634 N N . GLY A 1 459 ? 21.719 -23.703 -5.254 1 94.69 459 GLY A N 1
ATOM 3635 C CA . GLY A 1 459 ? 22.266 -24.953 -4.777 1 94.69 459 GLY A CA 1
ATOM 3636 C C . GLY A 1 459 ? 22.344 -25.047 -3.262 1 94.69 459 GLY A C 1
ATOM 3637 O O . GLY A 1 459 ? 22.031 -26.078 -2.672 1 94.69 459 GLY A O 1
ATOM 3638 N N . ALA A 1 460 ? 22.766 -23.938 -2.693 1 89.81 460 ALA A N 1
ATOM 3639 C CA . ALA A 1 460 ? 22.844 -23.875 -1.235 1 89.81 460 ALA A CA 1
ATOM 3640 C C . ALA A 1 460 ? 21.469 -24.031 -0.603 1 89.81 460 ALA A C 1
ATOM 3642 O O . ALA A 1 460 ? 21.312 -24.734 0.399 1 89.81 460 ALA A O 1
ATOM 3643 N N . TRP A 1 461 ? 20.516 -23.391 -1.129 1 91.38 461 TRP A N 1
ATOM 3644 C CA . TRP A 1 461 ? 19.141 -23.516 -0.658 1 91.38 461 TRP A CA 1
ATOM 3645 C C . TRP A 1 461 ? 18.703 -24.969 -0.676 1 91.38 461 TRP A C 1
ATOM 3647 O O . TRP A 1 461 ? 18.141 -25.469 0.305 1 91.38 461 TRP A O 1
ATOM 3657 N N . TYR A 1 462 ? 18.953 -25.656 -1.779 1 94.88 462 TYR A N 1
ATOM 3658 C CA . TYR A 1 462 ? 18.562 -27.062 -1.933 1 94.88 462 TYR A CA 1
ATOM 3659 C C . TYR A 1 462 ? 19.266 -27.938 -0.908 1 94.88 462 TYR A C 1
ATOM 3661 O O . TYR A 1 462 ? 18.625 -28.797 -0.287 1 94.88 462 TYR A O 1
ATOM 3669 N N . HIS A 1 463 ? 20.531 -27.688 -0.658 1 90.62 463 HIS A N 1
ATOM 3670 C CA . HIS A 1 463 ? 21.312 -28.547 0.214 1 90.62 463 HIS A CA 1
ATOM 3671 C C . HIS A 1 463 ? 21.016 -28.266 1.683 1 90.62 463 HIS A C 1
ATOM 3673 O O . HIS A 1 463 ? 21.281 -29.109 2.545 1 90.62 463 HIS A O 1
ATOM 3679 N N . LEU A 1 464 ? 20.438 -27.141 1.886 1 84.94 464 LEU A N 1
ATOM 3680 C CA . LEU A 1 464 ? 20.109 -26.781 3.262 1 84.94 464 LEU A CA 1
ATOM 3681 C C . LEU A 1 464 ? 18.75 -27.344 3.666 1 84.94 464 LEU A C 1
ATOM 3683 O O . LEU A 1 464 ? 18.406 -27.344 4.848 1 84.94 464 LEU A O 1
ATOM 3687 N N . LEU A 1 465 ? 18.031 -27.859 2.693 1 88.5 465 LEU A N 1
ATOM 3688 C CA . LEU A 1 465 ? 16.75 -28.469 3.018 1 88.5 465 LEU A CA 1
ATOM 3689 C C . LEU A 1 465 ? 16.922 -29.734 3.854 1 88.5 465 LEU A C 1
ATOM 3691 O O . LEU A 1 465 ? 17.844 -30.516 3.602 1 88.5 465 LEU A O 1
ATOM 3695 N N . PRO A 1 466 ? 16.109 -29.859 4.902 1 84.81 466 PRO A N 1
ATOM 3696 C CA . PRO A 1 466 ? 16.156 -31.141 5.625 1 84.81 466 PRO A CA 1
ATOM 3697 C C . PRO A 1 466 ? 15.93 -32.344 4.715 1 84.81 466 PRO A C 1
ATOM 3699 O O . PRO A 1 466 ? 15.188 -32.25 3.73 1 84.81 466 PRO A O 1
ATOM 3702 N N . HIS A 1 467 ? 16.453 -33.406 5.051 1 86.38 467 HIS A N 1
ATOM 3703 C CA . HIS A 1 467 ? 16.391 -34.625 4.234 1 86.38 467 HIS A CA 1
ATOM 3704 C C . HIS A 1 467 ? 14.953 -35.062 4.004 1 86.38 467 HIS A C 1
ATOM 3706 O O . HIS A 1 467 ? 14.633 -35.625 2.963 1 86.38 467 HIS A O 1
ATOM 3712 N N . SER A 1 468 ? 14.148 -34.781 4.941 1 83.25 468 SER A N 1
ATOM 3713 C CA . SER A 1 468 ? 12.766 -35.25 4.887 1 83.25 468 SER A CA 1
ATOM 3714 C C . SER A 1 468 ? 11.992 -34.562 3.775 1 83.25 468 SER A C 1
ATOM 3716 O O . SER A 1 468 ? 10.969 -35.062 3.314 1 83.25 468 SER A O 1
ATOM 3718 N N . ILE A 1 469 ? 12.484 -33.406 3.264 1 88.88 469 ILE A N 1
ATOM 3719 C CA . ILE A 1 469 ? 11.734 -32.688 2.238 1 88.88 469 ILE A CA 1
ATOM 3720 C C . ILE A 1 469 ? 12.641 -32.406 1.034 1 88.88 469 ILE A C 1
ATOM 3722 O O . ILE A 1 469 ? 12.297 -31.609 0.161 1 88.88 469 ILE A O 1
ATOM 3726 N N . ARG A 1 470 ? 13.797 -32.969 1.017 1 92.31 470 ARG A N 1
ATOM 3727 C CA . ARG A 1 470 ? 14.719 -32.781 -0.092 1 92.31 470 ARG A CA 1
ATOM 3728 C C . ARG A 1 470 ? 14.586 -33.875 -1.132 1 92.31 470 ARG A C 1
ATOM 3730 O O . ARG A 1 470 ? 15.148 -34.969 -0.97 1 92.31 470 ARG A O 1
ATOM 3737 N N . PRO A 1 471 ? 13.953 -33.594 -2.188 1 94.38 471 PRO A N 1
ATOM 3738 C CA . PRO A 1 471 ? 13.797 -34.625 -3.203 1 94.38 471 PRO A CA 1
ATOM 3739 C C . PRO A 1 471 ? 15.07 -34.875 -4.008 1 94.38 471 PRO A C 1
ATOM 3741 O O . PRO A 1 471 ? 15.93 -33.969 -4.094 1 94.38 471 PRO A O 1
ATOM 3744 N N . ASN A 1 472 ? 15.18 -36.062 -4.496 1 94 472 ASN A N 1
ATOM 3745 C CA . ASN A 1 472 ? 16.219 -36.312 -5.48 1 94 472 ASN A CA 1
ATOM 3746 C C . ASN A 1 472 ? 15.867 -35.719 -6.844 1 94 472 ASN A C 1
ATOM 3748 O O . ASN A 1 472 ? 14.945 -36.188 -7.512 1 94 472 ASN A O 1
ATOM 3752 N N . LEU A 1 473 ? 16.531 -34.781 -7.254 1 94.31 473 LEU A N 1
ATOM 3753 C CA . LEU A 1 473 ? 16.219 -34.031 -8.461 1 94.31 473 LEU A CA 1
ATOM 3754 C C . LEU A 1 473 ? 16.469 -34.875 -9.711 1 94.31 473 LEU A C 1
ATOM 3756 O O . LEU A 1 473 ? 16.047 -34.5 -10.805 1 94.31 473 LEU A O 1
ATOM 3760 N N . GLU A 1 474 ? 17.078 -36.031 -9.602 1 90.88 474 GLU A N 1
ATOM 3761 C CA . GLU A 1 474 ? 17.438 -36.875 -10.734 1 90.88 474 GLU A CA 1
ATOM 3762 C C . GLU A 1 474 ? 16.312 -37.875 -11.07 1 90.88 474 GLU A C 1
ATOM 3764 O O . GLU A 1 474 ? 16.297 -38.469 -12.156 1 90.88 474 GLU A O 1
ATOM 3769 N N . ILE A 1 475 ? 15.414 -38 -10.148 1 91 475 ILE A N 1
ATOM 3770 C CA . ILE A 1 475 ? 14.289 -38.906 -10.375 1 91 475 ILE A CA 1
ATOM 3771 C C . ILE A 1 475 ? 12.977 -38.125 -10.273 1 91 475 ILE A C 1
ATOM 3773 O O . ILE A 1 475 ? 12.93 -37.062 -9.68 1 91 475 ILE A O 1
ATOM 3777 N N . PRO A 1 476 ? 11.945 -38.688 -10.898 1 88.81 476 PRO A N 1
ATOM 3778 C CA . PRO A 1 476 ? 10.656 -38 -10.758 1 88.81 476 PRO A CA 1
ATOM 3779 C C . PRO A 1 476 ? 10.211 -37.875 -9.305 1 88.81 476 PRO A C 1
ATOM 3781 O O . PRO A 1 476 ? 10.383 -38.812 -8.516 1 88.81 476 PRO A O 1
ATOM 3784 N N . PRO A 1 477 ? 9.742 -36.719 -8.953 1 89.56 477 PRO A N 1
ATOM 3785 C CA . PRO A 1 477 ? 9.344 -36.5 -7.559 1 89.56 477 PRO A CA 1
ATOM 3786 C C . PRO A 1 477 ? 8.195 -37.406 -7.133 1 89.56 477 PRO A C 1
ATOM 3788 O O . PRO A 1 477 ? 7.305 -37.719 -7.941 1 89.56 477 PRO A O 1
ATOM 3791 N N . ILE A 1 478 ? 8.336 -37.75 -5.848 1 87.94 478 ILE A N 1
ATOM 3792 C CA . ILE A 1 478 ? 7.324 -38.625 -5.27 1 87.94 478 ILE A CA 1
ATOM 3793 C C . ILE A 1 478 ? 6.336 -37.812 -4.445 1 87.94 478 ILE A C 1
ATOM 3795 O O . ILE A 1 478 ? 6.703 -37.25 -3.408 1 87.94 478 ILE A O 1
ATOM 3799 N N . GLY A 1 479 ? 5.137 -37.75 -4.949 1 88.81 479 GLY A N 1
ATOM 3800 C CA . GLY A 1 479 ? 4.113 -37.031 -4.207 1 88.81 479 GLY A CA 1
ATOM 3801 C C . GLY A 1 479 ? 4.133 -35.531 -4.465 1 88.81 479 GLY A C 1
ATOM 3802 O O . GLY A 1 479 ? 5.016 -35.031 -5.16 1 88.81 479 GLY A O 1
ATOM 3803 N N . ILE A 1 480 ? 3.184 -34.906 -3.877 1 91.69 480 ILE A N 1
ATOM 3804 C CA . ILE A 1 480 ? 2.967 -33.469 -4.18 1 91.69 480 ILE A CA 1
ATOM 3805 C C . ILE A 1 480 ? 4.02 -32.625 -3.469 1 91.69 480 ILE A C 1
ATOM 3807 O O . ILE A 1 480 ? 4.449 -31.609 -3.99 1 91.69 480 ILE A O 1
ATOM 3811 N N . ASP A 1 481 ? 4.5 -33.031 -2.328 1 89.75 481 ASP A N 1
ATOM 3812 C CA . ASP A 1 481 ? 5.492 -32.25 -1.574 1 89.75 481 ASP A CA 1
ATOM 3813 C C . ASP A 1 481 ? 6.82 -32.188 -2.324 1 89.75 481 ASP A C 1
ATOM 3815 O O . ASP A 1 481 ? 7.383 -31.109 -2.514 1 89.75 481 ASP A O 1
ATOM 3819 N N . ASP A 1 482 ? 7.285 -33.312 -2.76 1 92.81 482 ASP A N 1
ATOM 3820 C CA . ASP A 1 482 ? 8.508 -33.375 -3.549 1 92.81 482 ASP A CA 1
ATOM 3821 C C . ASP A 1 482 ? 8.359 -32.625 -4.859 1 92.81 482 ASP A C 1
ATOM 3823 O O . ASP A 1 482 ? 9.297 -31.953 -5.309 1 92.81 482 ASP A O 1
ATOM 3827 N N . THR A 1 483 ? 7.199 -32.781 -5.367 1 95.5 483 THR A N 1
ATOM 3828 C CA . THR A 1 483 ? 6.93 -32.125 -6.648 1 95.5 483 THR A CA 1
ATOM 3829 C C . THR A 1 483 ? 7.059 -30.625 -6.535 1 95.5 483 THR A C 1
ATOM 3831 O O . THR A 1 483 ? 7.68 -29.984 -7.379 1 95.5 483 THR A O 1
ATOM 3834 N N . MET A 1 484 ? 6.5 -30.094 -5.48 1 93.75 484 MET A N 1
ATOM 3835 C CA . MET A 1 484 ? 6.512 -28.641 -5.312 1 93.75 484 MET A CA 1
ATOM 3836 C C . MET A 1 484 ? 7.93 -28.141 -5.082 1 93.75 484 MET A C 1
ATOM 3838 O O . MET A 1 484 ? 8.305 -27.078 -5.598 1 93.75 484 MET A O 1
ATOM 3842 N N . VAL A 1 485 ? 8.773 -28.812 -4.363 1 94.25 485 VAL A N 1
ATOM 3843 C CA . VAL A 1 485 ? 10.164 -28.422 -4.137 1 94.25 485 VAL A CA 1
ATOM 3844 C C . VAL A 1 485 ? 10.945 -28.516 -5.445 1 94.25 485 VAL A C 1
A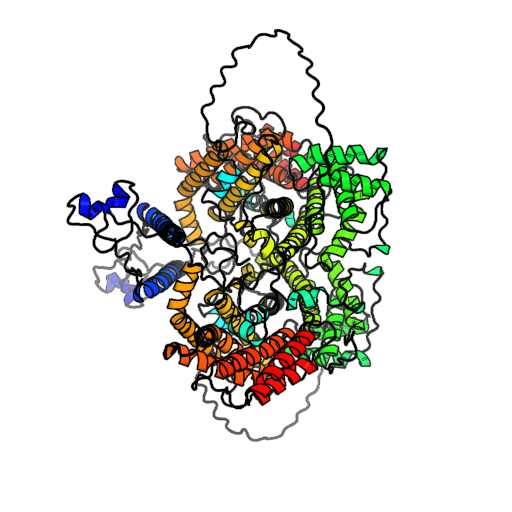TOM 3846 O O . VAL A 1 485 ? 11.742 -27.625 -5.762 1 94.25 485 VAL A O 1
ATOM 3849 N N . THR A 1 486 ? 10.672 -29.594 -6.16 1 96.56 486 THR A N 1
ATOM 3850 C CA . THR A 1 486 ? 11.336 -29.797 -7.445 1 96.56 486 THR A CA 1
ATOM 3851 C C . THR A 1 486 ? 10.992 -28.672 -8.414 1 96.56 486 THR A C 1
ATOM 3853 O O . THR A 1 486 ? 11.867 -28.141 -9.102 1 96.56 486 THR A O 1
ATOM 3856 N N . ILE A 1 487 ? 9.75 -28.359 -8.43 1 96.81 487 ILE A N 1
ATOM 3857 C CA . ILE A 1 487 ? 9.289 -27.281 -9.305 1 96.81 487 ILE A CA 1
ATOM 3858 C C . ILE A 1 487 ? 9.953 -25.969 -8.906 1 96.81 487 ILE A C 1
ATOM 3860 O O . ILE A 1 487 ? 10.422 -25.219 -9.766 1 96.81 487 ILE A O 1
ATOM 3864 N N . ARG A 1 488 ? 9.969 -25.703 -7.625 1 95.38 488 ARG A N 1
ATOM 3865 C CA . ARG A 1 488 ? 10.586 -24.469 -7.145 1 95.38 488 ARG A CA 1
ATOM 3866 C C . ARG A 1 488 ? 12.055 -24.406 -7.547 1 95.38 488 ARG A C 1
ATOM 3868 O O . ARG A 1 488 ? 12.531 -23.359 -7.984 1 95.38 488 ARG A O 1
ATOM 3875 N N . TYR A 1 489 ? 12.75 -25.469 -7.449 1 96.88 489 TYR A N 1
ATOM 3876 C CA . TYR A 1 489 ? 14.164 -25.531 -7.82 1 96.88 489 TYR A CA 1
ATOM 3877 C C . TYR A 1 489 ? 14.352 -25.234 -9.305 1 96.88 489 TYR A C 1
ATOM 3879 O O . TYR A 1 489 ? 15.172 -24.391 -9.68 1 96.88 489 TYR A O 1
ATOM 3887 N N . HIS A 1 490 ? 13.594 -25.828 -10.086 1 97.19 490 HIS A N 1
ATOM 3888 C CA . HIS A 1 490 ? 13.82 -25.734 -11.523 1 97.19 490 HIS A CA 1
ATOM 3889 C C . HIS A 1 490 ? 13.258 -24.422 -12.078 1 97.19 490 HIS A C 1
ATOM 3891 O O . HIS A 1 490 ? 13.812 -23.859 -13.023 1 97.19 490 HIS A O 1
ATOM 3897 N N . THR A 1 491 ? 12.164 -23.953 -11.508 1 96.19 491 THR A N 1
ATOM 3898 C CA . THR A 1 491 ? 11.672 -22.641 -11.906 1 96.19 491 THR A CA 1
ATOM 3899 C C . THR A 1 491 ? 12.703 -21.562 -11.617 1 96.19 491 THR A C 1
ATOM 3901 O O . THR A 1 491 ? 12.922 -20.656 -12.43 1 96.19 491 THR A O 1
ATOM 3904 N N . THR A 1 492 ? 13.281 -21.656 -10.445 1 96.56 492 THR A N 1
ATOM 3905 C CA . THR A 1 492 ? 14.32 -20.703 -10.07 1 96.56 492 THR A CA 1
ATOM 3906 C C . THR A 1 492 ? 15.523 -20.812 -11 1 96.56 492 THR A C 1
ATOM 3908 O O . THR A 1 492 ? 16.062 -19.812 -11.453 1 96.56 492 THR A O 1
ATOM 3911 N N . GLY A 1 493 ? 15.922 -22.016 -11.312 1 97.31 493 GLY A N 1
ATOM 3912 C CA . GLY A 1 493 ? 17.031 -22.25 -12.227 1 97.31 493 GLY A CA 1
ATOM 3913 C C . GLY A 1 493 ? 16.781 -21.688 -13.617 1 97.31 493 GLY A C 1
ATOM 3914 O O . GLY A 1 493 ? 17.672 -21.094 -14.219 1 97.31 493 GLY A O 1
ATOM 3915 N N . ASP A 1 494 ? 15.648 -21.906 -14.055 1 96.5 494 ASP A N 1
ATOM 3916 C CA . ASP A 1 494 ? 15.289 -21.391 -15.375 1 96.5 494 ASP A CA 1
ATOM 3917 C C . ASP A 1 494 ? 15.43 -19.875 -15.445 1 96.5 494 ASP A C 1
ATOM 3919 O O . ASP A 1 494 ? 16 -19.344 -16.406 1 96.5 494 ASP A O 1
ATOM 3923 N N . ILE A 1 495 ? 14.93 -19.188 -14.477 1 95.94 495 ILE A N 1
ATOM 3924 C CA . ILE A 1 495 ? 14.914 -17.719 -14.492 1 95.94 495 ILE A CA 1
ATOM 3925 C C . ILE A 1 495 ? 16.344 -17.203 -14.336 1 95.94 495 ILE A C 1
ATOM 3927 O O . ILE A 1 495 ? 16.672 -16.125 -14.844 1 95.94 495 ILE A O 1
ATOM 3931 N N . ILE A 1 496 ? 17.188 -17.938 -13.656 1 96.69 496 ILE A N 1
ATOM 3932 C CA . ILE A 1 496 ? 18.578 -17.547 -13.523 1 96.69 496 ILE A CA 1
ATOM 3933 C C . ILE A 1 496 ? 19.266 -17.594 -14.883 1 96.69 496 ILE A C 1
ATOM 3935 O O . ILE A 1 496 ? 20.016 -16.688 -15.234 1 96.69 496 ILE A O 1
ATOM 3939 N N . TYR A 1 497 ? 18.969 -18.578 -15.727 1 97.19 497 TYR A N 1
ATOM 3940 C CA . TYR A 1 497 ? 19.75 -18.844 -16.922 1 97.19 497 TYR A CA 1
ATOM 3941 C C . TYR A 1 497 ? 19.016 -18.359 -18.172 1 97.19 497 TYR A C 1
ATOM 3943 O O . TYR A 1 497 ? 19.594 -18.312 -19.266 1 97.19 497 TYR A O 1
ATOM 3951 N N . ARG A 1 498 ? 17.859 -17.938 -18.047 1 96.19 498 ARG A N 1
ATOM 3952 C CA . ARG A 1 498 ? 17 -17.516 -19.156 1 96.19 498 ARG A CA 1
ATOM 3953 C C . ARG A 1 498 ? 17.672 -16.438 -20 1 96.19 498 ARG A C 1
ATOM 3955 O O . ARG A 1 498 ? 17.594 -16.469 -21.234 1 96.19 498 ARG A O 1
ATOM 3962 N N . PRO A 1 499 ? 18.312 -15.453 -19.375 1 93.06 499 PRO A N 1
ATOM 3963 C CA . PRO A 1 499 ? 18.938 -14.398 -20.172 1 93.06 499 PRO A CA 1
ATOM 3964 C C . PRO A 1 499 ? 19.953 -14.93 -21.172 1 93.06 499 PRO A C 1
ATOM 3966 O O . PRO A 1 499 ? 20.125 -14.359 -22.25 1 93.06 499 PRO A O 1
ATOM 3969 N N . PHE A 1 500 ? 20.625 -16.031 -20.906 1 94.38 500 PHE A N 1
ATOM 3970 C CA . PHE A 1 500 ? 21.625 -16.594 -21.797 1 94.38 500 PHE A CA 1
ATOM 3971 C C . PHE A 1 500 ? 20.969 -17.234 -23.016 1 94.38 500 PHE A C 1
ATOM 3973 O O . PHE A 1 500 ? 21.5 -17.156 -24.125 1 94.38 500 PHE A O 1
ATOM 3980 N N . LEU A 1 501 ? 19.891 -17.828 -22.75 1 94.44 501 LEU A N 1
ATOM 3981 C CA . LEU A 1 501 ? 19.141 -18.406 -23.859 1 94.44 501 LEU A CA 1
ATOM 3982 C C . LEU A 1 501 ? 18.672 -17.312 -24.812 1 94.44 501 LEU A C 1
ATOM 3984 O O . LEU A 1 501 ? 18.734 -17.469 -26.031 1 94.44 501 LEU A O 1
ATOM 3988 N N . TYR A 1 502 ? 18.203 -16.172 -24.25 1 90 502 TYR A N 1
ATOM 3989 C CA . TYR A 1 502 ? 17.812 -15.023 -25.047 1 90 502 TYR A CA 1
ATOM 3990 C C . TYR A 1 502 ? 18.969 -14.57 -25.938 1 90 502 TYR A C 1
ATOM 3992 O O . TYR A 1 502 ? 18.781 -14.312 -27.141 1 90 502 TYR A O 1
ATOM 4000 N N . GLN A 1 503 ? 20.047 -14.477 -25.344 1 88.38 503 GLN A N 1
ATOM 4001 C CA . GLN A 1 503 ? 21.219 -13.969 -26.047 1 88.38 503 GLN A CA 1
ATOM 4002 C C . GLN A 1 503 ? 21.609 -14.875 -27.203 1 88.38 503 GLN A C 1
ATOM 4004 O O . GLN A 1 503 ? 21.891 -14.398 -28.312 1 88.38 503 GLN A O 1
ATOM 4009 N N . VAL A 1 504 ? 21.578 -16.109 -26.953 1 91.69 504 VAL A N 1
ATOM 4010 C CA . VAL A 1 504 ? 22 -17.062 -27.953 1 91.69 504 VAL A CA 1
ATOM 4011 C C . VAL A 1 504 ? 20.984 -17.094 -29.109 1 91.69 504 VAL A C 1
ATOM 4013 O O . VAL A 1 504 ? 21.359 -17.141 -30.281 1 91.69 504 VAL A O 1
ATOM 4016 N N . CYS A 1 505 ? 19.75 -17.031 -28.75 1 90.25 505 CYS A N 1
ATOM 4017 C CA . CYS A 1 505 ? 18.688 -17.141 -29.75 1 90.25 505 CYS A CA 1
ATOM 4018 C C . CYS A 1 505 ? 18.531 -15.836 -30.516 1 90.25 505 CYS A C 1
ATOM 4020 O O . CYS A 1 505 ? 17.922 -15.812 -31.594 1 90.25 505 CYS A O 1
ATOM 4022 N N . ALA A 1 506 ? 19.016 -14.805 -29.969 1 82.88 506 ALA A N 1
ATOM 4023 C CA . ALA A 1 506 ? 18.906 -13.508 -30.625 1 82.88 506 ALA A CA 1
ATOM 4024 C C . ALA A 1 506 ? 20.062 -13.289 -31.594 1 82.88 506 ALA A C 1
ATOM 4026 O O . ALA A 1 506 ? 20.047 -12.344 -32.375 1 82.88 506 ALA A O 1
ATOM 4027 N N . LEU A 1 507 ? 21.016 -14.164 -31.547 1 83.12 507 LEU A N 1
ATOM 4028 C CA . LEU A 1 507 ? 22.188 -14.023 -32.406 1 83.12 507 LEU A CA 1
ATOM 4029 C C . LEU A 1 507 ? 21.781 -14.219 -33.875 1 83.12 507 LEU A C 1
ATOM 4031 O O . LEU A 1 507 ? 20.875 -14.992 -34.188 1 83.12 507 LEU A O 1
ATOM 4035 N N . ALA A 1 508 ? 22.5 -13.445 -34.688 1 79.06 508 ALA A N 1
ATOM 4036 C CA . ALA A 1 508 ? 22.281 -13.594 -36.125 1 79.06 508 ALA A CA 1
ATOM 4037 C C . ALA A 1 508 ? 22.625 -15.008 -36.594 1 79.06 508 ALA A C 1
ATOM 4039 O O . ALA A 1 508 ? 23.531 -15.641 -36.031 1 79.06 508 ALA A O 1
ATOM 4040 N N . PRO A 1 509 ? 21.828 -15.438 -37.594 1 76.5 509 PRO A N 1
ATOM 4041 C CA . PRO A 1 509 ? 22.156 -16.766 -38.156 1 76.5 509 PRO A CA 1
ATOM 4042 C C . PRO A 1 509 ? 23.609 -16.891 -38.562 1 76.5 509 PRO A C 1
ATOM 4044 O O . PRO A 1 509 ? 24.156 -15.977 -39.188 1 76.5 509 PRO A O 1
ATOM 4047 N N . GLY A 1 510 ? 24.25 -17.844 -38.125 1 75.88 510 GLY A N 1
ATOM 4048 C CA . GLY A 1 510 ? 25.641 -18.094 -38.5 1 75.88 510 GLY A CA 1
ATOM 4049 C C . GLY A 1 510 ? 26.641 -17.656 -37.438 1 75.88 510 GLY A C 1
ATOM 4050 O O . GLY A 1 510 ? 27.812 -18.031 -37.5 1 75.88 510 GLY A O 1
ATOM 4051 N N . THR A 1 511 ? 26.141 -16.797 -36.5 1 83 511 THR A N 1
ATOM 4052 C CA . THR A 1 511 ? 27.031 -16.344 -35.438 1 83 511 THR A CA 1
ATOM 4053 C C . THR A 1 511 ? 27.188 -17.406 -34.344 1 83 511 THR A C 1
ATOM 4055 O O . THR A 1 511 ? 26.188 -17.938 -33.844 1 83 511 THR A O 1
ATOM 4058 N N . GLN A 1 512 ? 28.484 -17.75 -34.156 1 84 512 GLN A N 1
ATOM 4059 C CA . GLN A 1 512 ? 28.734 -18.75 -33.094 1 84 512 GLN A CA 1
ATOM 4060 C C . GLN A 1 512 ? 28.766 -18.094 -31.719 1 84 512 GLN A C 1
ATOM 4062 O O . GLN A 1 512 ? 29.562 -17.188 -31.484 1 84 512 GLN A O 1
ATOM 4067 N N . PRO A 1 513 ? 27.891 -18.531 -30.906 1 88.56 513 PRO A N 1
ATOM 4068 C CA . PRO A 1 513 ? 27.844 -17.953 -29.562 1 88.56 513 PRO A CA 1
ATOM 4069 C C . PRO A 1 513 ? 29.062 -18.328 -28.719 1 88.56 513 PRO A C 1
ATOM 4071 O O . PRO A 1 513 ? 29.719 -19.344 -29 1 88.56 513 PRO A O 1
ATOM 4074 N N . ASN A 1 514 ? 29.375 -17.5 -27.734 1 89.31 514 ASN A N 1
ATOM 4075 C CA . ASN A 1 514 ? 30.391 -17.828 -26.734 1 89.31 514 ASN A CA 1
ATOM 4076 C C . ASN A 1 514 ? 30.047 -19.141 -26.031 1 89.31 514 ASN A C 1
ATOM 4078 O O . ASN A 1 514 ? 28.906 -19.375 -25.641 1 89.31 514 ASN A O 1
ATOM 4082 N N . PRO A 1 515 ? 31.047 -20.047 -25.922 1 91.12 515 PRO A N 1
ATOM 4083 C CA . PRO A 1 515 ? 30.797 -21.375 -25.328 1 91.12 515 PRO A CA 1
ATOM 4084 C C . PRO A 1 515 ? 30.203 -21.281 -23.922 1 91.12 515 PRO A C 1
ATOM 4086 O O . PRO A 1 515 ? 29.359 -22.094 -23.562 1 91.12 515 PRO A O 1
ATOM 4089 N N . ALA A 1 516 ? 30.703 -20.359 -23.172 1 91.31 516 ALA A N 1
ATOM 4090 C CA . ALA A 1 516 ? 30.172 -20.219 -21.812 1 91.31 516 ALA A CA 1
ATOM 4091 C C . ALA A 1 516 ? 28.688 -19.828 -21.844 1 91.31 516 ALA A C 1
ATOM 4093 O O . ALA A 1 516 ? 27.906 -20.344 -21.031 1 91.31 516 ALA A O 1
ATOM 4094 N N . THR A 1 517 ? 28.344 -18.938 -22.688 1 93.38 517 THR A N 1
ATOM 4095 C CA . THR A 1 517 ? 26.969 -18.516 -22.828 1 93.38 517 THR A CA 1
ATOM 4096 C C . THR A 1 517 ? 26.094 -19.672 -23.328 1 93.38 517 THR A C 1
ATOM 4098 O O . THR A 1 517 ? 24.969 -19.844 -22.875 1 93.38 517 THR A O 1
ATOM 4101 N N . LEU A 1 518 ? 26.656 -20.406 -24.219 1 94.75 518 LEU A N 1
ATOM 4102 C CA . LEU A 1 518 ? 25.938 -21.562 -24.75 1 94.75 518 LEU A CA 1
ATOM 4103 C C . LEU A 1 518 ? 25.688 -22.609 -23.672 1 94.75 518 LEU A C 1
ATOM 4105 O O . LEU A 1 518 ? 24.625 -23.203 -23.609 1 94.75 518 LEU A O 1
ATOM 4109 N N . GLU A 1 519 ? 26.688 -22.828 -22.844 1 95.12 519 GLU A N 1
ATOM 4110 C CA . GLU A 1 519 ? 26.531 -23.781 -21.75 1 95.12 519 GLU A CA 1
ATOM 4111 C C . GLU A 1 519 ? 25.453 -23.328 -20.781 1 95.12 519 GLU A C 1
ATOM 4113 O O . GLU A 1 519 ? 24.672 -24.141 -20.281 1 95.12 519 GLU A O 1
ATOM 4118 N N . ASN A 1 520 ? 25.453 -22.125 -20.422 1 95.81 520 ASN A N 1
ATOM 4119 C CA . ASN A 1 520 ? 24.422 -21.578 -19.547 1 95.81 520 ASN A CA 1
ATOM 4120 C C . ASN A 1 520 ? 23.047 -21.672 -20.172 1 95.81 520 ASN A C 1
ATOM 4122 O O . ASN A 1 520 ? 22.062 -21.938 -19.469 1 95.81 520 ASN A O 1
ATOM 4126 N N . ALA A 1 521 ? 22.969 -21.438 -21.469 1 96.44 521 ALA A N 1
ATOM 4127 C CA . ALA A 1 521 ? 21.719 -21.609 -22.172 1 96.44 521 ALA A CA 1
ATOM 4128 C C . ALA A 1 521 ? 21.25 -23.062 -22.094 1 96.44 521 ALA A C 1
ATOM 4130 O O . ALA A 1 521 ? 20.047 -23.328 -21.953 1 96.44 521 ALA A O 1
ATOM 4131 N N . ARG A 1 522 ? 22.156 -23.969 -22.219 1 96.69 522 ARG A N 1
ATOM 4132 C CA . ARG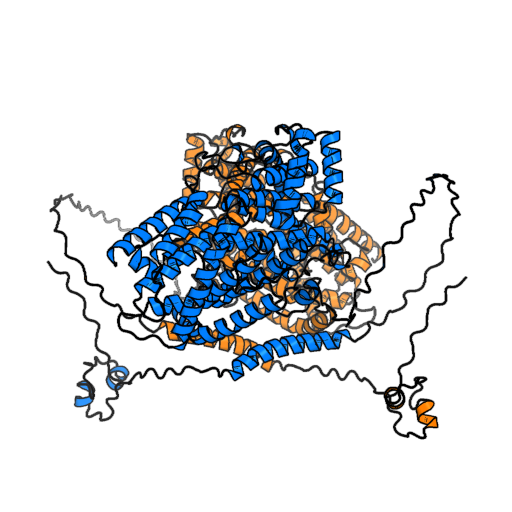 A 1 522 ? 21.828 -25.391 -22.109 1 96.69 522 ARG A CA 1
ATOM 4133 C C . ARG A 1 522 ? 21.281 -25.719 -20.734 1 96.69 522 ARG A C 1
ATOM 4135 O O . ARG A 1 522 ? 20.359 -26.516 -20.594 1 96.69 522 ARG A O 1
ATOM 4142 N N . GLN A 1 523 ? 21.891 -25.109 -19.719 1 96.44 523 GLN A N 1
ATOM 4143 C CA . GLN A 1 523 ? 21.391 -25.312 -18.359 1 96.44 523 GLN A CA 1
ATOM 4144 C C . GLN A 1 523 ? 19.938 -24.844 -18.234 1 96.44 523 GLN A C 1
ATOM 4146 O O . GLN A 1 523 ? 19.141 -25.453 -17.531 1 96.44 523 GLN A O 1
ATOM 4151 N N . CYS A 1 524 ? 19.641 -23.75 -18.844 1 97.62 524 CYS A N 1
ATOM 4152 C CA . CYS A 1 524 ? 18.266 -23.266 -18.859 1 97.62 524 CYS A CA 1
ATOM 4153 C C . CYS A 1 524 ? 17.312 -24.312 -19.406 1 97.62 524 CYS A C 1
ATOM 4155 O O . CYS A 1 524 ? 16.266 -24.578 -18.812 1 97.62 524 CYS A O 1
ATOM 4157 N N . LEU A 1 525 ? 17.688 -25 -20.469 1 97.31 525 LEU A N 1
ATOM 4158 C CA . LEU A 1 525 ? 16.844 -26 -21.094 1 97.31 525 LEU A CA 1
ATOM 4159 C C . LEU A 1 525 ? 16.641 -27.203 -20.172 1 97.31 525 LEU A C 1
ATOM 4161 O O . LEU A 1 525 ? 15.562 -27.797 -20.141 1 97.31 525 LEU A O 1
ATOM 4165 N N . VAL A 1 526 ? 17.703 -27.531 -19.469 1 96.75 526 VAL A N 1
ATOM 4166 C CA . VAL A 1 526 ? 17.609 -28.641 -18.516 1 96.75 526 VAL A CA 1
ATOM 4167 C C . VAL A 1 526 ? 16.531 -28.328 -17.469 1 96.75 526 VAL A C 1
ATOM 4169 O O . VAL A 1 526 ? 15.68 -29.172 -17.172 1 96.75 526 VAL A O 1
ATOM 4172 N N . HIS A 1 527 ? 16.562 -27.156 -16.938 1 97.81 527 HIS A N 1
ATOM 4173 C CA . HIS A 1 527 ? 15.578 -26.734 -15.953 1 97.81 527 HIS A CA 1
ATOM 4174 C C . HIS A 1 527 ? 14.172 -26.703 -16.547 1 97.81 527 HIS A C 1
ATOM 4176 O O . HIS A 1 527 ? 13.211 -27.109 -15.906 1 97.81 527 HIS A O 1
ATOM 4182 N N . CYS A 1 528 ? 14.07 -26.234 -17.781 1 97.94 528 CYS A N 1
ATOM 4183 C CA . CYS A 1 528 ? 12.781 -26.156 -18.453 1 97.94 528 CYS A CA 1
ATOM 4184 C C . CYS A 1 528 ? 12.156 -27.547 -18.594 1 97.94 528 CYS A C 1
ATOM 4186 O O . CYS A 1 528 ? 10.977 -27.734 -18.281 1 97.94 528 CYS A O 1
ATOM 4188 N N . ARG A 1 529 ? 12.93 -28.531 -19.047 1 96.5 529 ARG A N 1
ATOM 4189 C CA . ARG A 1 529 ? 12.438 -29.891 -19.25 1 96.5 529 ARG A CA 1
ATOM 4190 C C . ARG A 1 529 ? 12.008 -30.516 -17.922 1 96.5 529 ARG A C 1
ATOM 4192 O O . ARG A 1 529 ? 10.945 -31.141 -17.844 1 96.5 529 ARG A O 1
ATOM 4199 N N . ARG A 1 530 ? 12.844 -30.328 -16.938 1 96.88 530 ARG A N 1
ATOM 4200 C CA . ARG A 1 530 ? 12.547 -30.906 -15.641 1 96.88 530 ARG A CA 1
ATOM 4201 C C . ARG A 1 530 ? 11.312 -30.266 -15.016 1 96.88 530 ARG A C 1
ATOM 4203 O O . ARG A 1 530 ? 10.516 -30.938 -14.352 1 96.88 530 ARG A O 1
ATOM 4210 N N . TYR A 1 531 ? 11.172 -28.984 -15.148 1 97.44 531 TYR A N 1
ATOM 4211 C CA . TYR A 1 531 ? 9.969 -28.297 -14.688 1 97.44 531 TYR A CA 1
ATOM 4212 C C . TYR A 1 531 ? 8.719 -28.875 -15.336 1 97.44 531 TYR A C 1
ATOM 4214 O O . TYR A 1 531 ? 7.742 -29.188 -14.656 1 97.44 531 TYR A O 1
ATOM 4222 N N . LEU A 1 532 ? 8.742 -29 -16.672 1 97.06 532 LEU A N 1
ATOM 4223 C CA . LEU A 1 532 ? 7.586 -29.469 -17.422 1 97.06 532 LEU A CA 1
ATOM 4224 C C . LEU A 1 532 ? 7.195 -30.875 -17.016 1 97.06 532 LEU A C 1
ATOM 4226 O O . LEU A 1 532 ? 6.008 -31.219 -16.984 1 97.06 532 LEU A O 1
ATOM 4230 N N . ASN A 1 533 ? 8.141 -31.656 -16.625 1 94.25 533 ASN A N 1
ATOM 4231 C CA . ASN A 1 533 ? 7.875 -33.031 -16.203 1 94.25 533 ASN A CA 1
ATOM 4232 C C . ASN A 1 533 ? 7.203 -33.062 -14.828 1 94.25 533 ASN A C 1
ATOM 4234 O O . ASN A 1 533 ? 6.418 -33.969 -14.547 1 94.25 533 ASN A O 1
ATOM 4238 N N . ALA A 1 534 ? 7.516 -32.125 -14.039 1 95.81 534 ALA A N 1
ATOM 4239 C CA . ALA A 1 534 ? 7.02 -32.125 -12.664 1 95.81 534 ALA A CA 1
ATOM 4240 C C . ALA A 1 534 ? 5.684 -31.391 -12.562 1 95.81 534 ALA A C 1
ATOM 4242 O O . ALA A 1 534 ? 4.816 -31.781 -11.773 1 95.81 534 ALA A O 1
ATOM 4243 N N . VAL A 1 535 ? 5.426 -30.344 -13.352 1 97.25 535 VAL A N 1
ATOM 4244 C CA . VAL A 1 535 ? 4.324 -29.406 -13.148 1 97.25 535 VAL A CA 1
ATOM 4245 C C . VAL A 1 535 ? 2.998 -30.094 -13.469 1 97.25 535 VAL A C 1
ATOM 4247 O O . VAL A 1 535 ? 1.96 -29.734 -12.906 1 97.25 535 VAL A O 1
ATOM 4250 N N . GLU A 1 536 ? 3.014 -31.062 -14.344 1 94.19 536 GLU A N 1
ATOM 4251 C CA . GLU A 1 536 ? 1.783 -31.766 -14.703 1 94.19 536 GLU A CA 1
ATOM 4252 C C . GLU A 1 536 ? 1.12 -32.375 -13.477 1 94.19 536 GLU A C 1
ATOM 4254 O O . GLU A 1 536 ? -0.102 -32.312 -13.32 1 94.19 536 GLU A O 1
ATOM 4259 N N . PHE A 1 537 ? 1.927 -32.906 -12.648 1 94.06 537 PHE A N 1
ATOM 4260 C CA . PHE A 1 537 ? 1.406 -33.531 -11.43 1 94.06 537 PHE A CA 1
ATOM 4261 C C . PHE A 1 537 ? 0.864 -32.469 -10.477 1 94.06 537 PHE A C 1
ATOM 4263 O O . PHE A 1 537 ? -0.166 -32.656 -9.836 1 94.06 537 PHE A O 1
ATOM 4270 N N . ALA A 1 538 ? 1.534 -31.406 -10.375 1 94.44 538 ALA A N 1
ATOM 4271 C CA . ALA A 1 538 ? 1.18 -30.344 -9.43 1 94.44 538 ALA A CA 1
ATOM 4272 C C . ALA A 1 538 ? -0.169 -29.719 -9.781 1 94.44 538 ALA A C 1
ATOM 4274 O O . ALA A 1 538 ? -0.924 -29.312 -8.898 1 94.44 538 ALA A O 1
ATOM 4275 N N . VAL A 1 539 ? -0.552 -29.656 -11.07 1 95 539 VAL A N 1
ATOM 4276 C CA . VAL A 1 539 ? -1.751 -28.922 -11.477 1 95 539 VAL A CA 1
ATOM 4277 C C . VAL A 1 539 ? -2.865 -29.906 -11.812 1 95 539 VAL A C 1
ATOM 4279 O O . VAL A 1 539 ? -3.873 -29.547 -12.414 1 95 539 VAL A O 1
ATOM 4282 N N . HIS A 1 540 ? -2.619 -31.156 -11.438 1 92.94 540 HIS A N 1
ATOM 4283 C CA . HIS A 1 540 ? -3.688 -32.125 -11.633 1 92.94 540 HIS A CA 1
ATOM 4284 C C . HIS A 1 540 ? -4.906 -31.797 -10.781 1 92.94 540 HIS A C 1
ATOM 4286 O O . HIS A 1 540 ? -6.031 -32.156 -11.133 1 92.94 540 HIS A O 1
ATOM 4292 N N . ALA A 1 541 ? -4.645 -31.172 -9.656 1 93.5 541 ALA A N 1
ATOM 4293 C CA . ALA A 1 541 ? -5.664 -30.672 -8.75 1 93.5 541 ALA A CA 1
ATOM 4294 C C . ALA A 1 541 ? -5.488 -29.172 -8.508 1 93.5 541 ALA A C 1
ATOM 4296 O O . ALA A 1 541 ? -4.422 -28.609 -8.781 1 93.5 541 ALA A O 1
ATOM 4297 N N . PRO A 1 542 ? -6.617 -28.562 -8.031 1 95.12 542 PRO A N 1
ATOM 4298 C CA . PRO A 1 542 ? -6.496 -27.125 -7.754 1 95.12 542 PRO A CA 1
ATOM 4299 C C . PRO A 1 542 ? -5.418 -26.812 -6.715 1 95.12 542 PRO A C 1
ATOM 4301 O O . PRO A 1 542 ? -5.25 -27.562 -5.75 1 95.12 542 PRO A O 1
ATOM 4304 N N . THR A 1 543 ? -4.688 -25.766 -6.977 1 96.19 543 THR A N 1
ATOM 4305 C CA . THR A 1 543 ? -3.672 -25.281 -6.047 1 96.19 543 THR A CA 1
ATOM 4306 C C . THR A 1 543 ? -3.621 -23.766 -6.047 1 96.19 543 THR A C 1
ATOM 4308 O O . THR A 1 543 ? -4.051 -23.125 -7.008 1 96.19 543 THR A O 1
ATOM 4311 N N . ALA A 1 544 ? -3.143 -23.219 -4.965 1 96.12 544 ALA A N 1
ATOM 4312 C CA . ALA A 1 544 ? -3.057 -21.75 -4.859 1 96.12 544 ALA A CA 1
ATOM 4313 C C . ALA A 1 544 ? -2.045 -21.188 -5.855 1 96.12 544 ALA A C 1
ATOM 4315 O O . ALA A 1 544 ? -2.127 -20.031 -6.238 1 96.12 544 ALA A O 1
ATOM 4316 N N . SER A 1 545 ? -1.094 -22 -6.32 1 96.06 545 SER A N 1
ATOM 4317 C CA . SER A 1 545 ? -0.037 -21.562 -7.227 1 96.06 545 SER A CA 1
ATOM 4318 C C . SER A 1 545 ? -0.416 -21.812 -8.68 1 96.06 545 SER A C 1
ATOM 4320 O O . SER A 1 545 ? 0.439 -21.766 -9.57 1 96.06 545 SER A O 1
ATOM 4322 N N . LEU A 1 546 ? -1.662 -22.078 -8.906 1 97 546 LEU A N 1
ATOM 4323 C CA . LEU A 1 546 ? -2.145 -22.5 -10.219 1 97 546 LEU A CA 1
ATOM 4324 C C . LEU A 1 546 ? -1.726 -21.5 -11.297 1 97 546 LEU A C 1
ATOM 4326 O O . LEU A 1 546 ? -1.141 -21.891 -12.312 1 97 546 LEU A O 1
ATOM 4330 N N . GLU A 1 547 ? -2.012 -20.25 -11.086 1 96.69 547 GLU A N 1
ATOM 4331 C CA . GLU A 1 547 ? -1.695 -19.219 -12.055 1 96.69 547 GLU A CA 1
ATOM 4332 C C . GLU A 1 547 ? -0.204 -19.188 -12.375 1 96.69 547 GLU A C 1
ATOM 4334 O O . GLU A 1 547 ? 0.184 -19.172 -13.547 1 96.69 547 GLU A O 1
ATOM 4339 N N . ASN A 1 548 ? 0.632 -19.219 -11.422 1 96.81 548 ASN A N 1
ATOM 4340 C CA . ASN A 1 548 ? 2.082 -19.188 -11.586 1 96.81 548 ASN A CA 1
ATOM 4341 C C . ASN A 1 548 ? 2.598 -20.422 -12.32 1 96.81 548 ASN A C 1
ATOM 4343 O O . ASN A 1 548 ? 3.471 -20.312 -13.18 1 96.81 548 ASN A O 1
ATOM 4347 N N . LEU A 1 549 ? 2.094 -21.547 -11.953 1 98.12 549 LEU A N 1
ATOM 4348 C CA . LEU A 1 549 ? 2.543 -22.797 -12.555 1 98.12 549 LEU A CA 1
ATOM 4349 C C . LEU A 1 549 ? 2.164 -22.859 -14.031 1 98.12 549 LEU A C 1
ATOM 4351 O O . LEU A 1 549 ? 2.949 -23.328 -14.859 1 98.12 549 LEU A O 1
ATOM 4355 N N . LEU A 1 550 ? 1.036 -22.375 -14.336 1 98.38 550 LEU A N 1
ATOM 4356 C CA . LEU A 1 550 ? 0.595 -22.422 -15.727 1 98.38 550 LEU A CA 1
ATOM 4357 C C . LEU A 1 550 ? 1.348 -21.406 -16.578 1 98.38 550 LEU A C 1
ATOM 4359 O O . LEU A 1 550 ? 1.725 -21.688 -17.703 1 98.38 550 LEU A O 1
ATOM 4363 N N . HIS A 1 551 ? 1.548 -20.203 -16.031 1 97.88 551 HIS A N 1
ATOM 4364 C CA . HIS A 1 551 ? 2.41 -19.25 -16.719 1 97.88 551 HIS A CA 1
ATOM 4365 C C . HIS A 1 551 ? 3.816 -19.812 -16.906 1 97.88 551 HIS A C 1
ATOM 4367 O O . HIS A 1 551 ? 4.426 -19.641 -17.969 1 97.88 551 HIS A O 1
ATOM 4373 N N . GLY A 1 552 ? 4.297 -20.453 -15.852 1 97.75 552 GLY A N 1
ATOM 4374 C CA . GLY A 1 552 ? 5.582 -21.125 -15.969 1 97.75 552 GLY A CA 1
ATOM 4375 C C . GLY A 1 552 ? 5.613 -22.172 -17.062 1 97.75 552 GLY A C 1
ATOM 4376 O O . GLY A 1 552 ? 6.602 -22.297 -17.781 1 97.75 552 GLY A O 1
ATOM 4377 N N . THR A 1 553 ? 4.59 -22.906 -17.188 1 98.44 553 THR A N 1
ATOM 4378 C CA . THR A 1 553 ? 4.48 -23.938 -18.219 1 98.44 553 THR A CA 1
ATOM 4379 C C . THR A 1 553 ? 4.578 -23.312 -19.609 1 98.44 553 THR A C 1
ATOM 4381 O O . THR A 1 553 ? 5.324 -23.797 -20.469 1 98.44 553 THR A O 1
ATOM 4384 N N . MET A 1 554 ? 3.822 -22.297 -19.828 1 98.06 554 MET A N 1
ATOM 4385 C CA . MET A 1 554 ? 3.898 -21.625 -21.125 1 98.06 554 MET A CA 1
ATOM 4386 C C . MET A 1 554 ? 5.305 -21.094 -21.375 1 98.06 554 MET A C 1
ATOM 4388 O O . MET A 1 554 ? 5.832 -21.234 -22.484 1 98.06 554 MET A O 1
ATOM 4392 N N . ALA A 1 555 ? 5.867 -20.453 -20.344 1 97.44 555 ALA A N 1
ATOM 4393 C CA . ALA A 1 555 ? 7.203 -19.891 -20.484 1 97.44 555 ALA A CA 1
ATOM 4394 C C . ALA A 1 555 ? 8.211 -20.953 -20.906 1 97.44 555 ALA A C 1
ATOM 4396 O O . ALA A 1 555 ? 9 -20.734 -21.828 1 97.44 555 ALA A O 1
ATOM 4397 N N . VAL A 1 556 ? 8.164 -22.078 -20.281 1 97.88 556 VAL A N 1
ATOM 4398 C CA . VAL A 1 556 ? 9.141 -23.125 -20.547 1 97.88 556 VAL A CA 1
ATOM 4399 C C . VAL A 1 556 ? 8.922 -23.688 -21.953 1 97.88 556 VAL A C 1
ATOM 4401 O O . VAL A 1 556 ? 9.891 -24 -22.656 1 97.88 556 VAL A O 1
ATOM 4404 N N . VAL A 1 557 ? 7.727 -23.812 -22.375 1 97.81 557 VAL A N 1
ATOM 4405 C CA . VAL A 1 557 ? 7.445 -24.312 -23.719 1 97.81 557 VAL A CA 1
ATOM 4406 C C . VAL A 1 557 ? 7.965 -23.312 -24.75 1 97.81 557 VAL A C 1
ATOM 4408 O O . VAL A 1 557 ? 8.523 -23.703 -25.781 1 97.81 557 VAL A O 1
ATOM 4411 N N . LEU A 1 558 ? 7.758 -22.031 -24.5 1 96.81 558 LEU A N 1
ATOM 4412 C CA . LEU A 1 558 ? 8.289 -21 -25.375 1 96.81 558 LEU A CA 1
ATOM 4413 C C . LEU A 1 558 ? 9.812 -21.078 -25.453 1 96.81 558 LEU A C 1
ATOM 4415 O O . LEU A 1 558 ? 10.391 -21.062 -26.531 1 96.81 558 LEU A O 1
ATOM 4419 N N . LEU A 1 559 ? 10.438 -21.203 -24.344 1 96.94 559 LEU A N 1
ATOM 4420 C CA . LEU A 1 559 ? 11.898 -21.25 -24.281 1 96.94 559 LEU A CA 1
ATOM 4421 C C . LEU A 1 559 ? 12.445 -22.453 -25.031 1 96.94 559 LEU A C 1
ATOM 4423 O O . LEU A 1 559 ? 13.422 -22.344 -25.766 1 96.94 559 LEU A O 1
ATOM 4427 N N . LEU A 1 560 ? 11.812 -23.594 -24.828 1 96.88 560 LEU A N 1
ATOM 4428 C CA . LEU A 1 560 ? 12.211 -24.797 -25.562 1 96.88 560 LEU A CA 1
ATOM 4429 C C . LEU A 1 560 ? 12.023 -24.609 -27.062 1 96.88 560 LEU A C 1
ATOM 4431 O O . LEU A 1 560 ? 12.844 -25.078 -27.859 1 96.88 560 LEU A O 1
ATOM 4435 N N . SER A 1 561 ? 11.016 -23.953 -27.422 1 95.75 561 SER A N 1
ATOM 4436 C CA . SER A 1 561 ? 10.773 -23.672 -28.844 1 95.75 561 SER A CA 1
ATOM 4437 C C . SER A 1 561 ? 11.828 -22.719 -29.406 1 95.75 561 SER A C 1
ATOM 4439 O O . SER A 1 561 ? 12.297 -22.906 -30.531 1 95.75 561 SER A O 1
ATOM 4441 N N . PHE A 1 562 ? 12.188 -21.656 -28.578 1 93.94 562 PHE A N 1
ATOM 4442 C CA . PHE A 1 562 ? 13.242 -20.75 -29 1 93.94 562 PHE A CA 1
ATOM 4443 C C . PHE A 1 562 ? 14.523 -21.516 -29.312 1 93.94 562 PHE A C 1
ATOM 4445 O O . PHE A 1 562 ? 15.164 -21.281 -30.328 1 93.94 562 PHE A O 1
ATOM 4452 N N . ALA A 1 563 ? 14.836 -22.406 -28.438 1 94 563 ALA A N 1
ATOM 4453 C CA . ALA A 1 563 ? 16.047 -23.203 -28.594 1 94 563 ALA A CA 1
ATOM 4454 C C . ALA A 1 563 ? 15.992 -24.047 -29.859 1 94 563 ALA A C 1
ATOM 4456 O O . ALA A 1 563 ? 16.953 -24.094 -30.625 1 94 563 ALA A O 1
ATOM 4457 N N . ALA A 1 564 ? 14.914 -24.656 -30.094 1 92.25 564 ALA A N 1
ATOM 4458 C CA . ALA A 1 564 ? 14.758 -25.516 -31.266 1 92.25 564 ALA A CA 1
ATOM 4459 C C . ALA A 1 564 ? 14.891 -24.719 -32.562 1 92.25 564 ALA A C 1
ATOM 4461 O O . ALA A 1 564 ? 15.445 -25.203 -33.531 1 92.25 564 ALA A O 1
ATOM 4462 N N . PHE A 1 565 ? 14.461 -23.562 -32.594 1 88.62 565 PHE A N 1
ATOM 4463 C CA . PHE A 1 565 ? 14.438 -22.75 -33.812 1 88.62 565 PHE A CA 1
ATOM 4464 C C . PHE A 1 565 ? 15.781 -22.047 -34.031 1 88.62 565 PHE A C 1
ATOM 4466 O O . PHE A 1 565 ? 16.047 -21.516 -35.094 1 88.62 565 PHE A O 1
ATOM 4473 N N . SER A 1 566 ? 16.609 -21.984 -33 1 86.62 566 SER A N 1
ATOM 4474 C CA . SER A 1 566 ? 17.938 -21.406 -33.188 1 86.62 566 SER A CA 1
ATOM 4475 C C . SER A 1 566 ? 18.797 -22.266 -34.094 1 86.62 566 SER A C 1
ATOM 4477 O O . SER A 1 566 ? 19.781 -21.781 -34.656 1 86.62 566 SER A O 1
ATOM 4479 N N . ARG A 1 567 ? 18.625 -23.547 -34.312 1 82.19 567 ARG A N 1
ATOM 4480 C CA . ARG A 1 567 ? 19.281 -24.531 -35.156 1 82.19 567 ARG A CA 1
ATOM 4481 C C . ARG A 1 567 ? 20.719 -24.781 -34.719 1 82.19 567 ARG A C 1
ATOM 4483 O O . ARG A 1 567 ? 21.531 -25.281 -35.469 1 82.19 567 ARG A O 1
ATOM 4490 N N . LEU A 1 568 ? 20.922 -24.359 -33.469 1 88.12 568 LEU A N 1
ATOM 4491 C CA . LEU A 1 568 ? 22.219 -24.688 -32.875 1 88.12 568 LEU A CA 1
ATOM 4492 C C . LEU A 1 568 ? 22.219 -26.125 -32.344 1 88.12 568 LEU A C 1
ATOM 4494 O O . LEU A 1 568 ? 21.281 -26.531 -31.656 1 88.12 568 LEU A O 1
ATOM 4498 N N . ASP A 1 569 ? 23.203 -26.844 -32.594 1 87 569 ASP A N 1
ATOM 4499 C CA . ASP A 1 569 ? 23.281 -28.25 -32.25 1 87 569 ASP A CA 1
ATOM 4500 C C . ASP A 1 569 ? 23.234 -28.438 -30.734 1 87 569 ASP A C 1
ATOM 4502 O O . ASP A 1 569 ? 22.641 -29.391 -30.219 1 87 569 ASP A O 1
ATOM 4506 N N . ALA A 1 570 ? 23.828 -27.547 -30.047 1 88.06 570 ALA A N 1
ATOM 4507 C CA . ALA A 1 570 ? 23.922 -27.656 -28.594 1 88.06 570 ALA A CA 1
ATOM 4508 C C . ALA A 1 570 ? 22.562 -27.422 -27.953 1 88.06 570 ALA A C 1
ATOM 4510 O O . ALA A 1 570 ? 22.344 -27.828 -26.797 1 88.06 570 ALA A O 1
ATOM 4511 N N . LEU A 1 571 ? 21.625 -26.859 -28.656 1 93.12 571 LEU A N 1
ATOM 4512 C CA . LEU A 1 571 ? 20.328 -26.5 -28.094 1 93.12 571 LEU A CA 1
ATOM 4513 C C . LEU A 1 571 ? 19.219 -27.297 -28.781 1 93.12 571 LEU A C 1
ATOM 4515 O O . LEU A 1 571 ? 18.062 -26.859 -28.812 1 93.12 571 LEU A O 1
ATOM 4519 N N . ARG A 1 572 ? 19.578 -28.391 -29.344 1 92.44 572 ARG A N 1
ATOM 4520 C CA . ARG A 1 572 ? 18.609 -29.203 -30.062 1 92.44 572 ARG A CA 1
ATOM 4521 C C . ARG A 1 572 ? 17.547 -29.766 -29.109 1 92.44 572 ARG A C 1
ATOM 4523 O O . ARG A 1 572 ? 17.859 -30.188 -28 1 92.44 572 ARG A O 1
ATOM 4530 N N . VAL A 1 573 ? 16.344 -29.703 -29.547 1 94.62 573 VAL A N 1
ATOM 4531 C CA . VAL A 1 573 ? 15.203 -30.25 -28.812 1 94.62 573 VAL A CA 1
ATOM 4532 C C . VAL A 1 573 ? 14.438 -31.234 -29.703 1 94.62 573 VAL A C 1
ATOM 4534 O O . VAL A 1 573 ? 13.367 -30.906 -30.219 1 94.62 573 VAL A O 1
ATOM 4537 N N . PRO A 1 574 ? 14.859 -32.438 -29.797 1 92.38 574 PRO A N 1
ATOM 4538 C CA . PRO A 1 574 ? 14.305 -33.375 -30.766 1 92.38 574 PRO A CA 1
ATOM 4539 C C . PRO A 1 574 ? 12.852 -33.719 -30.469 1 92.38 574 PRO A C 1
ATOM 4541 O O . PRO A 1 574 ? 12.102 -34.094 -31.391 1 92.38 574 PRO A O 1
ATOM 4544 N N . ASP A 1 575 ? 12.469 -33.688 -29.25 1 95.06 575 ASP A N 1
ATOM 4545 C CA . ASP A 1 575 ? 11.102 -34.031 -28.875 1 95.06 575 ASP A CA 1
ATOM 4546 C C . ASP A 1 575 ? 10.242 -32.812 -28.672 1 95.06 575 ASP A C 1
ATOM 4548 O O . ASP A 1 575 ? 9.375 -32.781 -27.781 1 95.06 575 ASP A O 1
ATOM 4552 N N . LEU A 1 576 ? 10.469 -31.734 -29.375 1 95.38 576 LEU A N 1
ATOM 4553 C CA . LEU A 1 576 ? 9.789 -30.469 -29.188 1 95.38 576 LEU A CA 1
ATOM 4554 C C . LEU A 1 576 ? 8.281 -30.625 -29.312 1 95.38 576 LEU A C 1
ATOM 4556 O O . LEU A 1 576 ? 7.52 -30.109 -28.484 1 95.38 576 LEU A O 1
ATOM 4560 N N . ASN A 1 577 ? 7.832 -31.375 -30.359 1 94.81 577 ASN A N 1
ATOM 4561 C CA . ASN A 1 577 ? 6.402 -31.547 -30.594 1 94.81 577 ASN A CA 1
ATOM 4562 C C . ASN A 1 577 ? 5.711 -32.188 -29.375 1 94.81 577 ASN A C 1
ATOM 4564 O O . ASN A 1 577 ? 4.621 -31.75 -29 1 94.81 577 ASN A O 1
ATOM 4568 N N . GLN A 1 578 ? 6.371 -33.156 -28.828 1 95.88 578 GLN A N 1
ATOM 4569 C CA . GLN A 1 578 ? 5.812 -33.812 -27.656 1 95.88 578 GLN A CA 1
ATOM 4570 C C . GLN A 1 578 ? 5.754 -32.875 -26.469 1 95.88 578 GLN A C 1
ATOM 4572 O O . GLN A 1 578 ? 4.789 -32.875 -25.703 1 95.88 578 GLN A O 1
ATOM 4577 N N . LEU A 1 579 ? 6.754 -32.094 -26.312 1 96.94 579 LEU A N 1
ATOM 4578 C CA . LEU A 1 579 ? 6.824 -31.156 -25.203 1 96.94 579 LEU A CA 1
ATOM 4579 C C . LEU A 1 579 ? 5.785 -30.062 -25.344 1 96.94 579 LEU A C 1
ATOM 4581 O O . LEU A 1 579 ? 5.152 -29.656 -24.375 1 96.94 579 LEU A O 1
ATOM 4585 N N . GLN A 1 580 ? 5.609 -29.547 -26.547 1 97.38 580 GLN A N 1
ATOM 4586 C CA . GLN A 1 580 ? 4.59 -28.547 -26.828 1 97.38 580 GLN A CA 1
ATOM 4587 C C . GLN A 1 580 ? 3.189 -29.094 -26.562 1 97.38 580 GLN A C 1
ATOM 4589 O O . GLN A 1 580 ? 2.363 -28.422 -25.938 1 97.38 580 GLN A O 1
ATOM 4594 N N . ASP A 1 581 ? 2.928 -30.312 -27.016 1 97.44 581 ASP A N 1
ATOM 4595 C CA . ASP A 1 581 ? 1.632 -30.938 -26.781 1 97.44 581 ASP A CA 1
ATOM 4596 C C . ASP A 1 581 ? 1.361 -31.109 -25.297 1 97.44 581 ASP A C 1
ATOM 4598 O O . ASP A 1 581 ? 0.231 -30.938 -24.844 1 97.44 581 ASP A O 1
ATOM 4602 N N . LYS A 1 582 ? 2.387 -31.484 -24.625 1 97.5 582 LYS A N 1
ATOM 4603 C CA . LYS A 1 582 ? 2.264 -31.625 -23.172 1 97.5 582 LYS A CA 1
ATOM 4604 C C . LYS A 1 582 ? 1.887 -30.297 -22.516 1 97.5 582 LYS A C 1
ATOM 4606 O O . LYS A 1 582 ? 0.985 -30.25 -21.688 1 97.5 582 LYS A O 1
ATOM 4611 N N . GLY A 1 583 ? 2.586 -29.234 -22.891 1 98.19 583 GLY A N 1
ATOM 4612 C CA . GLY A 1 583 ? 2.262 -27.906 -22.359 1 98.19 583 GLY A CA 1
ATOM 4613 C C . GLY A 1 583 ? 0.839 -27.484 -22.672 1 98.19 583 GLY A C 1
ATOM 4614 O O . GLY A 1 583 ? 0.152 -26.938 -21.797 1 98.19 583 GLY A O 1
ATOM 4615 N N . ILE A 1 584 ? 0.368 -27.734 -23.875 1 98.12 584 ILE A N 1
ATOM 4616 C CA . ILE A 1 584 ? -0.986 -27.391 -24.297 1 98.12 584 ILE A CA 1
ATOM 4617 C C . ILE A 1 584 ? -2 -28.156 -23.453 1 98.12 584 ILE A C 1
ATOM 4619 O O . ILE A 1 584 ? -2.959 -27.562 -22.938 1 98.12 584 ILE A O 1
ATOM 4623 N N . ARG A 1 585 ? -1.769 -29.406 -23.219 1 97.38 585 ARG A N 1
ATOM 4624 C CA . ARG A 1 585 ? -2.686 -30.234 -22.453 1 97.38 585 ARG A CA 1
ATOM 4625 C C . ARG A 1 585 ? -2.773 -29.75 -21 1 97.38 585 ARG A C 1
ATOM 4627 O O . ARG A 1 585 ? -3.865 -29.672 -20.438 1 97.38 585 ARG A O 1
ATOM 4634 N N . ILE A 1 586 ? -1.666 -29.453 -20.453 1 97.38 586 ILE A N 1
ATOM 4635 C CA . ILE A 1 586 ? -1.604 -29 -19.078 1 97.38 586 ILE A CA 1
ATOM 4636 C C . ILE A 1 586 ? -2.41 -27.703 -18.906 1 97.38 586 ILE A C 1
ATOM 4638 O O . ILE A 1 586 ? -3.25 -27.609 -18.016 1 97.38 586 ILE A O 1
ATOM 4642 N N . CYS A 1 587 ? -2.229 -26.734 -19.797 1 97.81 587 CYS A N 1
ATOM 4643 C CA . CYS A 1 587 ? -2.91 -25.453 -19.703 1 97.81 587 CYS A CA 1
ATOM 4644 C C . CYS A 1 587 ? -4.383 -25.594 -20.062 1 97.81 587 CYS A C 1
ATOM 4646 O O . CYS A 1 587 ? -5.238 -24.906 -19.484 1 97.81 587 CYS A O 1
ATOM 4648 N N . GLU A 1 588 ? -4.672 -26.484 -20.984 1 97.12 588 GLU A N 1
ATOM 4649 C CA . GLU A 1 588 ? -6.031 -26.641 -21.5 1 97.12 588 GLU A CA 1
ATOM 4650 C C . GLU A 1 588 ? -6.984 -27.094 -20.406 1 97.12 588 GLU A C 1
ATOM 4652 O O . GLU A 1 588 ? -8.164 -26.719 -20.406 1 97.12 588 GLU A O 1
ATOM 4657 N N . ARG A 1 589 ? -6.477 -27.812 -19.484 1 94.94 589 ARG A N 1
ATOM 4658 C CA . ARG A 1 589 ? -7.281 -28.297 -18.375 1 94.94 589 ARG A CA 1
ATOM 4659 C C . ARG A 1 589 ? -7.855 -27.141 -17.562 1 94.94 589 ARG A C 1
ATOM 4661 O O . ARG A 1 589 ? -8.906 -27.281 -16.938 1 94.94 589 ARG A O 1
ATOM 4668 N N . TRP A 1 590 ? -7.223 -26.016 -17.594 1 96.75 590 TRP A N 1
ATOM 4669 C CA . TRP A 1 590 ? -7.594 -24.875 -16.75 1 96.75 590 TRP A CA 1
ATOM 4670 C C . TRP A 1 590 ? -7.965 -23.672 -17.594 1 96.75 590 TRP A C 1
ATOM 4672 O O . TRP A 1 590 ? -8 -22.547 -17.094 1 96.75 590 TRP A O 1
ATOM 4682 N N . ALA A 1 591 ? -8.211 -23.875 -18.875 1 96.69 591 ALA A N 1
ATOM 4683 C CA . ALA A 1 591 ? -8.484 -22.797 -19.812 1 96.69 591 ALA A CA 1
ATOM 4684 C C . ALA A 1 591 ? -9.93 -22.312 -19.719 1 96.69 591 ALA A C 1
ATOM 4686 O O . ALA A 1 591 ? -10.703 -22.469 -20.656 1 96.69 591 ALA A O 1
ATOM 4687 N N . PHE A 1 592 ? -10.32 -21.688 -18.656 1 96.12 592 PHE A N 1
ATOM 4688 C CA . PHE A 1 592 ? -11.664 -21.156 -18.453 1 96.12 592 PHE A CA 1
ATOM 4689 C C . PHE A 1 592 ? -11.93 -19.984 -19.406 1 96.12 592 PHE A C 1
ATOM 4691 O O . PHE A 1 592 ? -11.008 -19.25 -19.75 1 96.12 592 PHE A O 1
ATOM 4698 N N . PRO A 1 593 ? -13.164 -19.797 -19.719 1 94 593 PRO A N 1
ATOM 4699 C CA . PRO A 1 593 ? -13.492 -18.75 -20.688 1 94 593 PRO A CA 1
ATOM 4700 C C . PRO A 1 593 ? -13.102 -17.344 -20.219 1 94 593 PRO A C 1
ATOM 4702 O O . PRO A 1 593 ? -13.398 -16.969 -19.078 1 94 593 PRO A O 1
ATOM 4705 N N . GLY A 1 594 ? -12.398 -16.656 -21.109 1 94.25 594 GLY A N 1
ATOM 4706 C CA . GLY A 1 594 ? -12.023 -15.281 -20.859 1 94.25 594 GLY A CA 1
ATOM 4707 C C . GLY A 1 594 ? -10.766 -15.148 -20.016 1 94.25 594 GLY A C 1
ATOM 4708 O O . GLY A 1 594 ? -10.289 -14.039 -19.781 1 94.25 594 GLY A O 1
ATOM 4709 N N . SER A 1 595 ? -10.164 -16.234 -19.625 1 96.12 595 SER A N 1
ATOM 4710 C CA . SER A 1 595 ? -9 -16.203 -18.75 1 96.12 595 SER A CA 1
ATOM 4711 C C . SER A 1 595 ? -7.707 -16.031 -19.531 1 96.12 595 SER A C 1
ATOM 4713 O O . SER A 1 595 ? -7.688 -16.25 -20.75 1 96.12 595 SER A O 1
ATOM 4715 N N . SER A 1 596 ? -6.656 -15.617 -18.891 1 96.88 596 SER A N 1
ATOM 4716 C CA . SER A 1 596 ? -5.32 -15.578 -19.469 1 96.88 596 SER A CA 1
ATOM 4717 C C . SER A 1 596 ? -4.871 -16.969 -19.906 1 96.88 596 SER A C 1
ATOM 4719 O O . SER A 1 596 ? -4.18 -17.109 -20.922 1 96.88 596 SER A O 1
ATOM 4721 N N . ILE A 1 597 ? -5.312 -18.016 -19.219 1 97.62 597 ILE A N 1
ATOM 4722 C CA . ILE A 1 597 ? -4.898 -19.391 -19.5 1 97.62 597 ILE A CA 1
ATOM 4723 C C . ILE A 1 597 ? -5.5 -19.828 -20.828 1 97.62 597 ILE A C 1
ATOM 4725 O O . ILE A 1 597 ? -4.848 -20.531 -21.609 1 97.62 597 ILE A O 1
ATOM 4729 N N . GLU A 1 598 ? -6.73 -19.422 -21.047 1 97 598 GLU A N 1
ATOM 4730 C CA . GLU A 1 598 ? -7.316 -19.719 -22.359 1 97 598 GLU A CA 1
ATOM 4731 C C . GLU A 1 598 ? -6.492 -19.109 -23.484 1 97 598 GLU A C 1
ATOM 4733 O O . GLU A 1 598 ? -6.246 -19.75 -24.5 1 97 598 GLU A O 1
ATOM 4738 N N . GLN A 1 599 ? -6.098 -17.875 -23.312 1 97.38 599 GLN A N 1
ATOM 4739 C CA . GLN A 1 599 ? -5.277 -17.203 -24.312 1 97.38 599 GLN A CA 1
ATOM 4740 C C . GLN A 1 599 ? -3.926 -17.906 -24.469 1 97.38 599 GLN A C 1
ATOM 4742 O O . GLN A 1 599 ? -3.383 -17.969 -25.578 1 97.38 599 GLN A O 1
ATOM 4747 N N . MET A 1 600 ? -3.373 -18.359 -23.391 1 97.81 600 MET A N 1
ATOM 4748 C CA . MET A 1 600 ? -2.111 -19.094 -23.453 1 97.81 600 MET A CA 1
ATOM 4749 C C . MET A 1 600 ? -2.24 -20.328 -24.328 1 97.81 600 MET A C 1
ATOM 4751 O O . MET A 1 600 ? -1.339 -20.641 -25.109 1 97.81 600 MET A O 1
ATOM 4755 N N . VAL A 1 601 ? -3.354 -21.016 -24.188 1 98.06 601 VAL A N 1
ATOM 4756 C CA . VAL A 1 601 ? -3.582 -22.203 -25 1 98.06 601 VAL A CA 1
ATOM 4757 C C . VAL A 1 601 ? -3.619 -21.828 -26.469 1 98.06 601 VAL A C 1
ATOM 4759 O O . VAL A 1 601 ? -3.045 -22.516 -27.312 1 98.06 601 VAL A O 1
ATOM 4762 N N . VAL A 1 602 ? -4.254 -20.719 -26.781 1 97.62 602 VAL A N 1
ATOM 4763 C CA . VAL A 1 602 ? -4.328 -20.25 -28.156 1 97.62 602 VAL A CA 1
ATOM 4764 C C . VAL A 1 602 ? -2.92 -19.953 -28.672 1 97.62 602 VAL A C 1
ATOM 4766 O O . VAL A 1 602 ? -2.574 -20.344 -29.797 1 97.62 602 VAL A O 1
ATOM 4769 N N . ILE A 1 603 ? -2.109 -19.328 -27.891 1 96.94 603 ILE A N 1
ATOM 4770 C CA . ILE A 1 603 ? -0.753 -18.953 -28.281 1 96.94 603 ILE A CA 1
ATOM 4771 C C . ILE A 1 603 ? 0.097 -20.219 -28.469 1 96.94 603 ILE A C 1
ATOM 4773 O O . ILE A 1 603 ? 0.845 -20.328 -29.438 1 96.94 603 ILE A O 1
ATOM 4777 N N . LEU A 1 604 ? -0.036 -21.172 -27.562 1 97.44 604 LEU A N 1
ATOM 4778 C CA . LEU A 1 604 ? 0.741 -22.391 -27.625 1 97.44 604 LEU A CA 1
ATOM 4779 C C . LEU A 1 604 ? 0.357 -23.219 -28.844 1 97.44 604 LEU A C 1
ATOM 4781 O O . LEU A 1 604 ? 1.216 -23.844 -29.469 1 97.44 604 LEU A O 1
ATOM 4785 N N . ARG A 1 605 ? -0.888 -23.234 -29.156 1 96.94 605 ARG A N 1
ATOM 4786 C CA . ARG A 1 605 ? -1.328 -23.938 -30.344 1 96.94 605 ARG A CA 1
ATOM 4787 C C . ARG A 1 605 ? -0.784 -23.281 -31.609 1 96.94 605 ARG A C 1
ATOM 4789 O O . ARG A 1 605 ? -0.426 -23.953 -32.562 1 96.94 605 ARG A O 1
ATOM 4796 N N . ALA A 1 606 ? -0.784 -21.953 -31.578 1 94.69 606 ALA A N 1
ATOM 4797 C CA . ALA A 1 606 ? -0.18 -21.234 -32.688 1 94.69 606 ALA A CA 1
ATOM 4798 C C . ALA A 1 606 ? 1.303 -21.578 -32.844 1 94.69 606 ALA A C 1
ATOM 4800 O O . ALA A 1 606 ? 1.814 -21.734 -33.938 1 94.69 606 ALA A O 1
ATOM 4801 N N . LEU A 1 607 ? 1.942 -21.656 -31.766 1 94.88 607 LEU A N 1
ATOM 4802 C CA . LEU A 1 607 ? 3.355 -22.016 -31.75 1 94.88 607 LEU A CA 1
ATOM 4803 C C . LEU A 1 607 ? 3.562 -23.438 -32.281 1 94.88 607 LEU A C 1
ATOM 4805 O O . LEU A 1 607 ? 4.473 -23.672 -33.094 1 94.88 607 LEU A O 1
ATOM 4809 N N . ARG A 1 608 ? 2.725 -24.359 -31.891 1 94.31 608 ARG A N 1
ATOM 4810 C CA . ARG A 1 608 ? 2.791 -25.75 -32.312 1 94.31 608 ARG A CA 1
ATOM 4811 C C . ARG A 1 608 ? 2.586 -25.875 -33.812 1 94.31 608 ARG A C 1
ATOM 4813 O O . ARG A 1 608 ? 3.227 -26.703 -34.469 1 94.31 608 ARG A O 1
ATOM 4820 N N . ALA A 1 609 ? 1.746 -25.094 -34.344 1 90.62 609 ALA A N 1
ATOM 4821 C CA . ALA A 1 609 ? 1.434 -25.125 -35.75 1 90.62 609 ALA A CA 1
ATOM 4822 C C . ALA A 1 609 ? 2.621 -24.656 -36.594 1 90.62 609 ALA A C 1
ATOM 4824 O O . ALA A 1 609 ? 2.801 -25.094 -37.719 1 90.62 609 ALA A O 1
ATOM 4825 N N . LYS A 1 610 ? 3.4 -23.828 -36.094 1 84.81 610 LYS A N 1
ATOM 4826 C CA . LYS A 1 610 ? 4.57 -23.328 -36.812 1 84.81 610 LYS A CA 1
ATOM 4827 C C . LYS A 1 610 ? 5.684 -24.359 -36.844 1 84.81 610 LYS A C 1
ATOM 4829 O O . LYS A 1 610 ? 6.547 -24.328 -37.719 1 84.81 610 LYS A O 1
ATOM 4834 N N . CYS A 1 611 ? 5.746 -25.219 -35.906 1 76.31 611 CYS A N 1
ATOM 4835 C CA . CYS A 1 611 ? 6.816 -26.203 -35.812 1 76.31 611 CYS A CA 1
ATOM 4836 C C . CYS A 1 611 ? 6.5 -27.438 -36.688 1 76.31 611 CYS A C 1
ATOM 4838 O O . CYS A 1 611 ? 7.379 -28.266 -36.938 1 76.31 611 CYS A O 1
ATOM 4840 N N . ILE A 1 612 ? 5.328 -27.859 -37 1 62 612 ILE A N 1
ATOM 4841 C CA . ILE A 1 612 ? 5.008 -28.969 -37.906 1 62 612 ILE A CA 1
ATOM 4842 C C . ILE A 1 612 ? 5.637 -28.719 -39.281 1 62 612 ILE A C 1
ATOM 4844 O O . ILE A 1 612 ? 6.102 -29.656 -39.938 1 62 612 ILE A O 1
ATOM 4848 N N . ASP A 1 613 ? 5.754 -27.422 -39.719 1 49.78 613 ASP A N 1
ATOM 4849 C CA . ASP A 1 613 ? 6.246 -27.188 -41.094 1 49.78 613 ASP A CA 1
ATOM 4850 C C . ASP A 1 613 ? 7.766 -27.344 -41.156 1 49.78 613 ASP A C 1
ATOM 4852 O O . ASP A 1 613 ? 8.352 -27.328 -42.219 1 49.78 613 ASP A O 1
ATOM 4856 N N . THR A 1 614 ? 8.461 -27.391 -40 1 44.72 614 THR A N 1
ATOM 4857 C CA . THR A 1 614 ? 9.906 -27.531 -40.094 1 44.72 614 THR A CA 1
ATOM 4858 C C . THR A 1 614 ? 10.32 -29 -40 1 44.72 614 THR A C 1
ATOM 4860 O O . THR A 1 614 ? 11.508 -29.328 -40.031 1 44.72 614 THR A O 1
ATOM 4863 N N . GLY A 1 615 ? 9.453 -30 -39.781 1 35.97 615 GLY A N 1
ATOM 4864 C CA . GLY A 1 615 ? 9.836 -31.391 -40 1 35.97 615 GLY A CA 1
ATOM 4865 C C . GLY A 1 615 ? 9.719 -31.812 -41.438 1 35.97 615 GLY A C 1
ATOM 4866 O O . GLY A 1 615 ? 8.969 -31.203 -42.219 1 35.97 615 GLY A O 1
ATOM 4867 N N . MET B 1 1 ? 11.594 -9.25 56.406 1 24.88 1 MET B N 1
ATOM 4868 C CA . MET B 1 1 ? 12.734 -10 55.875 1 24.88 1 MET B CA 1
ATOM 4869 C C . MET B 1 1 ? 13.258 -9.367 54.594 1 24.88 1 MET B C 1
ATOM 4871 O O . MET B 1 1 ? 12.516 -9.242 53.625 1 24.88 1 MET B O 1
ATOM 4875 N N . GLU B 1 2 ? 14.328 -8.438 54.75 1 26.86 2 GLU B N 1
ATOM 4876 C CA . GLU B 1 2 ? 15.008 -7.445 53.906 1 26.86 2 GLU B CA 1
ATOM 4877 C C . GLU B 1 2 ? 15.766 -8.102 52.781 1 26.86 2 GLU B C 1
ATOM 4879 O O . GLU B 1 2 ? 16.625 -8.953 53 1 26.86 2 GLU B O 1
ATOM 4884 N N .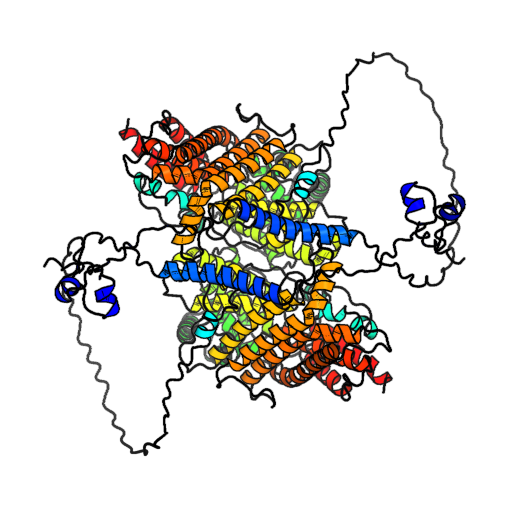 SER B 1 3 ? 15.18 -8.391 51.625 1 26.64 3 SER B N 1
ATOM 4885 C CA . SER B 1 3 ? 15.648 -9.234 50.531 1 26.64 3 SER B CA 1
ATOM 4886 C C . SER B 1 3 ? 17 -8.758 50 1 26.64 3 SER B C 1
ATOM 4888 O O . SER B 1 3 ? 17.188 -7.559 49.781 1 26.64 3 SER B O 1
ATOM 4890 N N . ALA B 1 4 ? 18.062 -9.531 50.25 1 28.19 4 ALA B N 1
ATOM 4891 C CA . ALA B 1 4 ? 19.484 -9.477 49.969 1 28.19 4 ALA B CA 1
ATOM 4892 C C . ALA B 1 4 ? 19.766 -9.148 48.531 1 28.19 4 ALA B C 1
ATOM 4894 O O . ALA B 1 4 ? 19.5 -9.969 47.625 1 28.19 4 ALA B O 1
ATOM 4895 N N . LYS B 1 5 ? 19.859 -7.848 48.094 1 28.73 5 LYS B N 1
ATOM 4896 C CA . LYS B 1 5 ? 20.25 -7.336 46.781 1 28.73 5 LYS B CA 1
ATOM 4897 C C . LYS B 1 5 ? 21.672 -7.77 46.438 1 28.73 5 LYS B C 1
ATOM 4899 O O . LYS B 1 5 ? 22.625 -7.512 47.188 1 28.73 5 LYS B O 1
ATOM 4904 N N . ARG B 1 6 ? 22.047 -8.703 45.469 1 29.92 6 ARG B N 1
ATOM 4905 C CA . ARG B 1 6 ? 23.281 -9.328 44.969 1 29.92 6 ARG B CA 1
ATOM 4906 C C . ARG B 1 6 ? 24.266 -8.281 44.469 1 29.92 6 ARG B C 1
ATOM 4908 O O . ARG B 1 6 ? 23.938 -7.453 43.625 1 29.92 6 ARG B O 1
ATOM 4915 N N . LYS B 1 7 ? 25.406 -7.957 45.156 1 31.14 7 LYS B N 1
ATOM 4916 C CA . LYS B 1 7 ? 26.562 -7.09 44.938 1 31.14 7 LYS B CA 1
ATOM 4917 C C . LYS B 1 7 ? 27.266 -7.391 43.625 1 31.14 7 LYS B C 1
ATOM 4919 O O . LYS B 1 7 ? 27.438 -8.555 43.25 1 31.14 7 LYS B O 1
ATOM 4924 N N . ARG B 1 8 ? 27.594 -6.426 42.75 1 33.28 8 ARG B N 1
ATOM 4925 C CA . ARG B 1 8 ? 28.234 -6.324 41.438 1 33.28 8 ARG B CA 1
ATOM 4926 C C . ARG B 1 8 ? 29.703 -6.734 41.5 1 33.28 8 ARG B C 1
ATOM 4928 O O . ARG B 1 8 ? 30.438 -6.289 42.406 1 33.28 8 ARG B O 1
ATOM 4935 N N . ALA B 1 9 ? 30.266 -7.855 41.062 1 43.34 9 ALA B N 1
ATOM 4936 C CA . ALA B 1 9 ? 31.531 -8.562 41.094 1 43.34 9 ALA B CA 1
ATOM 4937 C C . ALA B 1 9 ? 32.688 -7.664 40.594 1 43.34 9 ALA B C 1
ATOM 4939 O O . ALA B 1 9 ? 32.5 -6.875 39.656 1 43.34 9 ALA B O 1
ATOM 4940 N N . ALA B 1 10 ? 33.844 -7.453 41.312 1 48.41 10 ALA B N 1
ATOM 4941 C CA . ALA B 1 10 ? 35.062 -6.68 41.25 1 48.41 10 ALA B CA 1
ATOM 4942 C C . ALA B 1 10 ? 35.844 -6.973 39.969 1 48.41 10 ALA B C 1
ATOM 4944 O O . ALA B 1 10 ? 35.844 -8.102 39.469 1 48.41 10 ALA B O 1
ATOM 4945 N N . LYS B 1 11 ? 36.406 -6 39.219 1 56.12 11 LYS B N 1
ATOM 4946 C CA . LYS B 1 11 ? 37.188 -5.969 37.969 1 56.12 11 LYS B CA 1
ATOM 4947 C C . LYS B 1 11 ? 38.531 -6.672 38.125 1 56.12 11 LYS B C 1
ATOM 4949 O O . LYS B 1 11 ? 39.281 -6.387 39.062 1 56.12 11 LYS B O 1
ATOM 4954 N N . ALA B 1 12 ? 38.844 -7.719 37.531 1 72.62 12 ALA B N 1
ATOM 4955 C CA . ALA B 1 12 ? 40.031 -8.57 37.688 1 72.62 12 ALA B CA 1
ATOM 4956 C C . ALA B 1 12 ? 41.219 -7.992 36.938 1 72.62 12 ALA B C 1
ATOM 4958 O O . ALA B 1 12 ? 41.062 -7.363 35.875 1 72.62 12 ALA B O 1
ATOM 4959 N N . CYS B 1 13 ? 42.5 -7.934 37.375 1 71.19 13 CYS B N 1
ATOM 4960 C CA . CYS B 1 13 ? 43.719 -7.449 36.781 1 71.19 13 CYS B CA 1
ATOM 4961 C C . CYS B 1 13 ? 44.188 -8.359 35.625 1 71.19 13 CYS B C 1
ATOM 4963 O O . CYS B 1 13 ? 43.75 -9.5 35.531 1 71.19 13 CYS B O 1
ATOM 4965 N N . ASN B 1 14 ? 45.031 -7.984 34.625 1 72.19 14 ASN B N 1
ATOM 4966 C CA . ASN B 1 14 ? 45.469 -8.727 33.438 1 72.19 14 ASN B CA 1
ATOM 4967 C C . ASN B 1 14 ? 46.156 -10.039 33.844 1 72.19 14 ASN B C 1
ATOM 4969 O O . ASN B 1 14 ? 46 -11.047 33.125 1 72.19 14 ASN B O 1
ATOM 4973 N N . TYR B 1 15 ? 46.844 -10.07 34.938 1 73 15 TYR B N 1
ATOM 4974 C CA . TYR B 1 15 ? 47.531 -11.258 35.438 1 73 15 TYR B CA 1
ATOM 4975 C C . TYR B 1 15 ? 46.562 -12.32 35.906 1 73 15 TYR B C 1
ATOM 4977 O O . TYR B 1 15 ? 46.688 -13.492 35.562 1 73 15 TYR B O 1
ATOM 4985 N N . CYS B 1 16 ? 45.625 -11.906 36.688 1 73.12 16 CYS B N 1
ATOM 4986 C CA . CYS B 1 16 ? 44.625 -12.828 37.219 1 73.12 16 CYS B CA 1
ATOM 4987 C C . CYS B 1 16 ? 43.688 -13.328 36.125 1 73.12 16 CYS B C 1
ATOM 4989 O O . CYS B 1 16 ? 43.281 -14.492 36.125 1 73.12 16 CYS B O 1
ATOM 4991 N N . ARG B 1 17 ? 43.406 -12.523 35.094 1 72.19 17 ARG B N 1
ATOM 4992 C CA . ARG B 1 17 ? 42.625 -12.898 33.938 1 72.19 17 ARG B CA 1
ATOM 4993 C C . ARG B 1 17 ? 43.312 -13.969 33.094 1 72.19 17 ARG B C 1
ATOM 4995 O O . ARG B 1 17 ? 42.688 -14.938 32.656 1 72.19 17 ARG B O 1
ATOM 5002 N N . LYS B 1 18 ? 44.531 -13.859 32.875 1 71.19 18 LYS B N 1
ATOM 5003 C CA . LYS B 1 18 ? 45.312 -14.805 32.094 1 71.19 18 LYS B CA 1
ATOM 5004 C C . LYS B 1 18 ? 45.406 -16.172 32.75 1 71.19 18 LYS B C 1
ATOM 5006 O O . LYS B 1 18 ? 45.406 -17.203 32.094 1 71.19 18 LYS B O 1
ATOM 5011 N N . ARG B 1 19 ? 45.375 -16.172 34.031 1 72.62 19 ARG B N 1
ATOM 5012 C CA . ARG B 1 19 ? 45.562 -17.422 34.781 1 72.62 19 ARG B CA 1
ATOM 5013 C C . ARG B 1 19 ? 44.219 -17.938 35.312 1 72.62 19 ARG B C 1
ATOM 5015 O O . ARG B 1 19 ? 44.188 -18.922 36.031 1 72.62 19 ARG B O 1
ATOM 5022 N N . LYS B 1 20 ? 43.094 -17.219 34.781 1 68.25 20 LYS B N 1
ATOM 5023 C CA . LYS B 1 20 ? 41.719 -17.562 35.125 1 68.25 20 LYS B CA 1
ATOM 5024 C C . LYS B 1 20 ? 41.562 -17.766 36.625 1 68.25 20 LYS B C 1
ATOM 5026 O O . LYS B 1 20 ? 40.875 -18.688 37.062 1 68.25 20 LYS B O 1
ATOM 5031 N N . ARG B 1 21 ? 42.25 -16.922 37.344 1 73.88 21 ARG B N 1
ATOM 5032 C CA . ARG B 1 21 ? 42.094 -16.969 38.812 1 73.88 21 ARG B CA 1
ATOM 5033 C C . ARG B 1 21 ? 41.25 -15.805 39.312 1 73.88 21 ARG B C 1
ATOM 5035 O O . ARG B 1 21 ? 41.188 -14.75 38.688 1 73.88 21 ARG B O 1
ATOM 5042 N N . LYS B 1 22 ? 40.625 -15.961 40.375 1 73.12 22 LYS B N 1
ATOM 5043 C CA . LYS B 1 22 ? 39.75 -14.961 40.969 1 73.12 22 LYS B CA 1
ATOM 5044 C C . LYS B 1 22 ? 40.562 -13.789 41.531 1 73.12 22 LYS B C 1
ATOM 5046 O O . LYS B 1 22 ? 41.312 -13.945 42.5 1 73.12 22 LYS B O 1
ATOM 5051 N N . CYS B 1 23 ? 40.5 -12.68 40.719 1 71.06 23 CYS B N 1
ATOM 5052 C CA . CYS B 1 23 ? 41.219 -11.469 41.125 1 71.06 23 CYS B CA 1
ATOM 5053 C C . CYS B 1 23 ? 40.438 -10.695 42.188 1 71.06 23 CYS B C 1
ATOM 5055 O O . CYS B 1 23 ? 39.219 -10.625 42.125 1 71.06 23 CYS B O 1
ATOM 5057 N N . ASP B 1 24 ? 40.812 -10.281 43.25 1 73.19 24 ASP B N 1
ATOM 5058 C CA . ASP B 1 24 ? 40.125 -9.547 44.312 1 73.19 24 ASP B CA 1
ATOM 5059 C C . ASP B 1 24 ? 40 -8.062 43.969 1 73.19 24 ASP B C 1
ATOM 5061 O O . ASP B 1 24 ? 39.469 -7.281 44.75 1 73.19 24 ASP B O 1
ATOM 5065 N N . GLY B 1 25 ? 40.469 -7.523 42.719 1 68.69 25 GLY B N 1
ATOM 5066 C CA . GLY B 1 25 ? 40.25 -6.207 42.125 1 68.69 25 GLY B CA 1
ATOM 5067 C C . GLY B 1 25 ? 40.969 -5.105 42.875 1 68.69 25 GLY B C 1
ATOM 5068 O O . GLY B 1 25 ? 40.781 -3.922 42.625 1 68.69 25 GLY B O 1
ATOM 5069 N N . ARG B 1 26 ? 41.844 -5.43 43.719 1 73.12 26 ARG B N 1
ATOM 5070 C CA . ARG B 1 26 ? 42.562 -4.43 44.5 1 73.12 26 ARG B CA 1
ATOM 5071 C C . ARG B 1 26 ? 43.594 -3.719 43.656 1 73.12 26 ARG B C 1
ATOM 5073 O O . ARG B 1 26 ? 44.344 -4.359 42.906 1 73.12 26 ARG B O 1
ATOM 5080 N N . GLN B 1 27 ? 43.562 -2.307 43.406 1 70.5 27 GLN B N 1
ATOM 5081 C CA . GLN B 1 27 ? 44.562 -1.483 42.688 1 70.5 27 GLN B CA 1
ATOM 5082 C C . GLN B 1 27 ? 45.531 -0.853 43.656 1 70.5 27 GLN B C 1
ATOM 5084 O O . GLN B 1 27 ? 45.219 -0.586 44.812 1 70.5 27 GLN B O 1
ATOM 5089 N N . PRO B 1 28 ? 46.688 -0.81 43.25 1 71.75 28 PRO B N 1
ATOM 5090 C CA . PRO B 1 28 ? 47.281 -1 41.938 1 71.75 28 PRO B CA 1
ATOM 5091 C C . PRO B 1 28 ? 47.719 -2.447 41.688 1 71.75 28 PRO B C 1
ATOM 5093 O O . PRO B 1 28 ? 47.906 -2.84 40.531 1 71.75 28 PRO B O 1
ATOM 5096 N N . VAL B 1 29 ? 47.781 -3.166 42.75 1 75.88 29 VAL B N 1
ATOM 5097 C CA . VAL B 1 29 ? 48.219 -4.551 42.594 1 75.88 29 VAL B CA 1
ATOM 5098 C C . VAL B 1 29 ? 47.25 -5.473 43.344 1 75.88 29 VAL B C 1
ATOM 5100 O O . VAL B 1 29 ? 46.969 -5.258 44.531 1 75.88 29 VAL B O 1
ATOM 5103 N N . CYS B 1 30 ? 46.688 -6.445 42.688 1 76.62 30 CYS B N 1
ATOM 5104 C CA . CYS B 1 30 ? 45.781 -7.391 43.344 1 76.62 30 CYS B CA 1
ATOM 5105 C C . CYS B 1 30 ? 46.562 -8.422 44.156 1 76.62 30 CYS B C 1
ATOM 5107 O O . CYS B 1 30 ? 47.781 -8.562 43.969 1 76.62 30 CYS B O 1
ATOM 5109 N N . THR B 1 31 ? 45.875 -9.008 45.062 1 79.56 31 THR B N 1
ATOM 5110 C CA . THR B 1 31 ? 46.5 -9.898 46.062 1 79.56 31 THR B CA 1
ATOM 5111 C C . THR B 1 31 ? 47.281 -11.008 45.344 1 79.56 31 THR B C 1
ATOM 5113 O O . THR B 1 31 ? 48.344 -11.414 45.812 1 79.56 31 THR B O 1
ATOM 5116 N N . LEU B 1 32 ? 46.719 -11.406 44.25 1 78.25 32 LEU B N 1
ATOM 5117 C CA . LEU B 1 32 ? 47.344 -12.508 43.531 1 78.25 32 LEU B CA 1
ATOM 5118 C C . LEU B 1 32 ? 48.625 -12.047 42.844 1 78.25 32 LEU B C 1
ATOM 5120 O O . LEU B 1 32 ? 49.625 -12.758 42.812 1 78.25 32 LEU B O 1
ATOM 5124 N N . CYS B 1 33 ? 48.531 -10.875 42.281 1 76 33 CYS B N 1
ATOM 5125 C CA . CYS B 1 33 ? 49.719 -10.289 41.688 1 76 33 CYS B CA 1
ATOM 5126 C C . CYS B 1 33 ? 50.781 -9.984 42.719 1 76 33 CYS B C 1
ATOM 5128 O O . CYS B 1 33 ? 51.969 -10.125 42.469 1 76 33 CYS B O 1
ATOM 5130 N N . GLU B 1 34 ? 50.344 -9.516 43.938 1 78.31 34 GLU B N 1
ATOM 5131 C CA . GLU B 1 34 ? 51.25 -9.266 45.031 1 78.31 34 GLU B CA 1
ATOM 5132 C C . GLU B 1 34 ? 51.969 -10.539 45.469 1 78.31 34 GLU B C 1
ATOM 5134 O O . GLU B 1 34 ? 53.188 -10.523 45.719 1 78.31 34 GLU B O 1
ATOM 5139 N N . GLU B 1 35 ? 51.219 -11.648 45.562 1 77.19 35 GLU B N 1
ATOM 5140 C CA . GLU B 1 35 ? 51.781 -12.914 46 1 77.19 35 GLU B CA 1
ATOM 5141 C C . GLU B 1 35 ? 52.75 -13.477 44.969 1 77.19 35 GLU B C 1
ATOM 5143 O O . GLU B 1 35 ? 53.75 -14.125 45.312 1 77.19 35 GLU B O 1
ATOM 5148 N N . ALA B 1 36 ? 52.312 -13.258 43.688 1 72.31 36 ALA B N 1
ATOM 5149 C CA . ALA B 1 36 ? 53.125 -13.805 42.594 1 72.31 36 ALA B CA 1
ATOM 5150 C C . ALA B 1 36 ? 54.312 -12.914 42.312 1 72.31 36 ALA B C 1
ATOM 5152 O O . ALA B 1 36 ? 55.094 -13.188 41.406 1 72.31 36 ALA B O 1
ATOM 5153 N N . ASN B 1 37 ? 54.688 -11.945 43.219 1 66.44 37 ASN B N 1
ATOM 5154 C CA . ASN B 1 37 ? 55.781 -10.984 43.094 1 66.44 37 ASN B CA 1
ATOM 5155 C C . ASN B 1 37 ? 55.844 -10.391 41.688 1 66.44 37 ASN B C 1
ATOM 5157 O O . ASN B 1 37 ? 56.938 -10.211 41.125 1 66.44 37 ASN B O 1
ATOM 5161 N N . ASN B 1 38 ? 54.594 -10.484 40.969 1 56.31 38 ASN B N 1
ATOM 5162 C CA . ASN B 1 38 ? 54.5 -9.945 39.625 1 56.31 38 ASN B CA 1
ATOM 5163 C C . ASN B 1 38 ? 54.406 -8.422 39.625 1 56.31 38 ASN B C 1
ATOM 5165 O O . ASN B 1 38 ? 53.531 -7.848 40.25 1 56.31 38 ASN B O 1
ATOM 5169 N N . SER B 1 39 ? 55.469 -7.559 39.531 1 58.78 39 SER B N 1
ATOM 5170 C CA . SER B 1 39 ? 55.625 -6.105 39.5 1 58.78 39 SER B CA 1
ATOM 5171 C C . SER B 1 39 ? 54.656 -5.469 38.531 1 58.78 39 SER B C 1
ATOM 5173 O O . SER B 1 39 ? 54.406 -4.266 38.594 1 58.78 39 SER B O 1
ATOM 5175 N N . GLU B 1 40 ? 54.188 -6.082 37.438 1 55.25 40 GLU B N 1
ATOM 5176 C CA . GLU B 1 40 ? 53.375 -5.461 36.375 1 55.25 40 GLU B CA 1
ATOM 5177 C C . GLU B 1 40 ? 51.906 -5.797 36.531 1 55.25 40 GLU B C 1
ATOM 5179 O O . GLU B 1 40 ? 51.344 -6.613 35.781 1 55.25 40 GLU B O 1
ATOM 5184 N N . CYS B 1 41 ? 51.25 -5.766 37.812 1 61.31 41 CYS B N 1
ATOM 5185 C CA . CYS B 1 41 ? 49.844 -5.922 38.062 1 61.31 41 CYS B CA 1
ATOM 5186 C C . CYS B 1 41 ? 49.031 -4.84 37.375 1 61.31 41 CYS B C 1
ATOM 5188 O O . CYS B 1 41 ? 48.906 -3.715 37.844 1 61.31 41 CYS B O 1
ATOM 5190 N N . GLU B 1 42 ? 49.031 -4.723 36.094 1 62.28 42 GLU B N 1
ATOM 5191 C CA . GLU B 1 42 ? 48.406 -3.678 35.281 1 62.28 42 GLU B CA 1
ATOM 5192 C C . GLU B 1 42 ? 46.906 -3.904 35.156 1 62.28 42 GLU B C 1
ATOM 5194 O O . GLU B 1 42 ? 46.438 -5.035 34.969 1 62.28 42 GLU B O 1
ATOM 5199 N N . TYR B 1 43 ? 46.156 -3.166 35.875 1 57.94 43 TYR B N 1
ATOM 5200 C CA . TYR B 1 43 ? 44.75 -3.123 35.594 1 57.94 43 TYR B CA 1
ATOM 5201 C C . TYR B 1 43 ? 44.469 -2.453 34.25 1 57.94 43 TYR B C 1
ATOM 5203 O O . TYR B 1 43 ? 45.094 -1.438 33.906 1 57.94 43 TYR B O 1
ATOM 5211 N N . ARG B 1 44 ? 44.156 -3.164 33.281 1 44.31 44 ARG B N 1
ATOM 5212 C CA . ARG B 1 44 ? 43.844 -2.479 32.031 1 44.31 44 ARG B CA 1
ATOM 5213 C C . ARG B 1 44 ? 42.938 -1.263 32.281 1 44.31 44 ARG B C 1
ATOM 5215 O O . ARG B 1 44 ? 41.875 -1.377 32.906 1 44.31 44 ARG B O 1
ATOM 5222 N N . ASP B 1 45 ? 43.531 -0.075 32.531 1 35.56 45 ASP B N 1
ATOM 5223 C CA . ASP B 1 45 ? 42.75 1.157 32.438 1 35.56 45 ASP B CA 1
ATOM 5224 C C . ASP B 1 45 ? 41.875 1.188 31.188 1 35.56 45 ASP B C 1
ATOM 5226 O O . ASP B 1 45 ? 42.406 1.201 30.078 1 35.56 45 ASP B O 1
ATOM 5230 N N . GLU B 1 46 ? 40.938 0.359 31.125 1 33.06 46 GLU B N 1
ATOM 5231 C CA . GLU B 1 46 ? 40.156 0.522 29.906 1 33.06 46 GLU B CA 1
ATOM 5232 C C . GLU B 1 46 ? 39.875 1.996 29.609 1 33.06 46 GLU B C 1
ATOM 5234 O O . GLU B 1 46 ? 38.969 2.594 30.156 1 33.06 46 GLU B O 1
ATOM 5239 N N . GLY B 1 47 ? 40.812 2.865 29.875 1 26.53 47 GLY B N 1
ATOM 5240 C CA . GLY B 1 47 ? 40.688 4.207 29.328 1 26.53 47 GLY B CA 1
ATOM 5241 C C . GLY B 1 47 ? 40.031 4.23 27.953 1 26.53 47 GLY B C 1
ATOM 5242 O O . GLY B 1 47 ? 40.219 3.303 27.156 1 26.53 47 GLY B O 1
ATOM 5243 N N . ASN B 1 48 ? 39 5.004 28.062 1 26.31 48 ASN B N 1
ATOM 5244 C CA . ASN B 1 48 ? 38.062 5.379 27.031 1 26.31 48 ASN B CA 1
ATOM 5245 C C . ASN B 1 48 ? 38.75 5.746 25.719 1 26.31 48 ASN B C 1
ATOM 5247 O O . ASN B 1 48 ? 39.031 6.918 25.469 1 26.31 48 ASN B O 1
ATOM 5251 N N . GLU B 1 49 ? 39.906 5.375 25.609 1 23.91 49 GLU B N 1
ATOM 5252 C CA . GLU B 1 49 ? 40.406 5.879 24.328 1 23.91 49 GLU B CA 1
ATOM 5253 C C . GLU B 1 49 ? 39.375 5.621 23.219 1 23.91 49 GLU B C 1
ATOM 5255 O O . GLU B 1 49 ? 39.031 4.469 22.953 1 23.91 49 GLU B O 1
ATOM 5260 N N . SER B 1 50 ? 38.562 6.531 23.312 1 23.97 50 SER B N 1
ATOM 5261 C CA . SER B 1 50 ? 37.531 6.809 22.312 1 23.97 50 SER B CA 1
ATOM 5262 C C . SER B 1 50 ? 38.062 6.586 20.891 1 23.97 50 SER B C 1
ATOM 5264 O O . SER B 1 50 ? 38.656 7.48 20.312 1 23.97 50 SER B O 1
ATOM 5266 N N . LYS B 1 51 ? 38.781 5.656 20.797 1 26.95 51 LYS B N 1
ATOM 5267 C CA . LYS B 1 51 ? 39.25 5.555 19.422 1 26.95 51 LYS B CA 1
ATOM 5268 C C . LYS B 1 51 ? 38.094 5.766 18.438 1 26.95 51 LYS B C 1
ATOM 5270 O O . LYS B 1 51 ? 37.281 4.875 18.234 1 26.95 51 LYS B O 1
ATOM 5275 N N . ARG B 1 52 ? 37.594 6.883 18.625 1 25.42 52 ARG B N 1
ATOM 5276 C CA . ARG B 1 52 ? 36.719 7.48 17.625 1 25.42 52 ARG B CA 1
ATOM 5277 C C . ARG B 1 52 ? 37.312 7.355 16.234 1 25.42 52 ARG B C 1
ATOM 5279 O O . ARG B 1 52 ? 38.438 7.805 15.984 1 25.42 52 ARG B O 1
ATOM 5286 N N . ILE B 1 53 ? 37.312 6.328 15.836 1 24.5 53 ILE B N 1
ATOM 5287 C CA . ILE B 1 53 ? 37.75 6.383 14.438 1 24.5 53 ILE B CA 1
ATOM 5288 C C . ILE B 1 53 ? 37 7.516 13.727 1 24.5 53 ILE B C 1
ATOM 5290 O O . ILE B 1 53 ? 35.781 7.48 13.602 1 24.5 53 ILE B O 1
ATOM 5294 N N . ALA B 1 54 ? 37.5 8.672 13.914 1 25.11 54 ALA B N 1
ATOM 5295 C CA . ALA B 1 54 ? 37.219 9.961 13.297 1 25.11 54 ALA B CA 1
ATOM 5296 C C . ALA B 1 54 ? 37.25 9.867 11.773 1 25.11 54 ALA B C 1
ATOM 5298 O O . ALA B 1 54 ? 38.281 9.617 11.18 1 25.11 54 ALA B O 1
ATOM 5299 N N . ILE B 1 55 ? 36.312 9.32 11.344 1 26.23 55 ILE B N 1
ATOM 5300 C CA . ILE B 1 55 ? 36.281 9.406 9.891 1 26.23 55 ILE B CA 1
ATOM 5301 C C . ILE B 1 55 ? 36.375 10.867 9.453 1 26.23 55 ILE B C 1
ATOM 5303 O O . ILE B 1 55 ? 35.5 11.68 9.828 1 26.23 55 ILE B O 1
ATOM 5307 N N . PRO B 1 56 ? 37.5 11.43 9.344 1 26.2 56 PRO B N 1
ATOM 5308 C CA . PRO B 1 56 ? 37.688 12.852 9.016 1 26.2 56 PRO B CA 1
ATOM 5309 C C . PRO B 1 56 ? 36.625 13.375 8.062 1 26.2 56 PRO B C 1
ATOM 5311 O O . PRO B 1 56 ? 36.062 12.609 7.277 1 26.2 56 PRO B O 1
ATOM 5314 N N . VAL B 1 57 ? 36.219 14.562 8.328 1 29.2 57 VAL B N 1
ATOM 5315 C CA . VAL B 1 57 ? 35.25 15.352 7.578 1 29.2 57 VAL B CA 1
ATOM 5316 C C . VAL B 1 57 ? 35.5 15.203 6.078 1 29.2 57 VAL B C 1
ATOM 5318 O O . VAL B 1 57 ? 34.562 15.188 5.281 1 29.2 57 VAL B O 1
ATOM 5321 N N . ASP B 1 58 ? 36.781 15.109 5.754 1 29.2 58 ASP B N 1
ATOM 5322 C CA . ASP B 1 58 ? 37.156 15 4.352 1 29.2 58 ASP B CA 1
ATOM 5323 C C . ASP B 1 58 ? 36.719 13.672 3.75 1 29.2 58 ASP B C 1
ATOM 5325 O O . ASP B 1 58 ? 36.5 13.578 2.539 1 29.2 58 ASP B O 1
ATOM 5329 N N . ARG B 1 59 ? 36.594 12.695 4.602 1 32.94 59 ARG B N 1
ATOM 5330 C CA . ARG B 1 59 ? 36.25 11.414 4.008 1 32.94 59 ARG B CA 1
ATOM 5331 C C . ARG B 1 59 ? 34.75 11.297 3.818 1 32.94 59 ARG B C 1
ATOM 5333 O O . ARG B 1 59 ? 34.281 10.508 2.992 1 32.94 59 ARG B O 1
ATOM 5340 N N . VAL B 1 60 ? 34.062 11.953 4.617 1 30.5 60 VAL B N 1
ATOM 5341 C CA . VAL B 1 60 ? 32.625 12.062 4.41 1 30.5 60 VAL B CA 1
ATOM 5342 C C . VAL B 1 60 ? 32.344 12.859 3.139 1 30.5 60 VAL B C 1
ATOM 5344 O O . VAL B 1 60 ? 31.453 12.5 2.361 1 30.5 60 VAL B O 1
ATOM 5347 N N . ASP B 1 61 ? 33.094 13.867 2.898 1 32.12 61 ASP B N 1
ATOM 5348 C CA . ASP B 1 61 ? 33.062 14.539 1.603 1 32.12 61 ASP B CA 1
ATOM 5349 C C . ASP B 1 61 ? 33.469 13.586 0.483 1 32.12 61 ASP B C 1
ATOM 5351 O O . ASP B 1 61 ? 32.938 13.641 -0.618 1 32.12 61 ASP B O 1
ATOM 5355 N N . GLU B 1 62 ? 34.406 12.711 0.82 1 35.56 62 GLU B N 1
ATOM 5356 C CA . GLU B 1 62 ? 34.844 11.742 -0.182 1 35.56 62 GLU B CA 1
ATOM 5357 C C . GLU B 1 62 ? 33.75 10.688 -0.416 1 35.56 62 GLU B C 1
ATOM 5359 O O . GLU B 1 62 ? 33.531 10.258 -1.55 1 35.56 62 GLU B O 1
ATOM 5364 N N . ILE B 1 63 ? 33.031 10.312 0.581 1 34.72 63 ILE B N 1
ATOM 5365 C CA . ILE B 1 63 ? 31.922 9.398 0.349 1 34.72 63 ILE B CA 1
ATOM 5366 C C . ILE B 1 63 ? 30.797 10.125 -0.391 1 34.72 63 ILE B C 1
ATOM 5368 O O . ILE B 1 63 ? 30.234 9.594 -1.349 1 34.72 63 ILE B O 1
ATOM 5372 N N . PHE B 1 64 ? 30.5 11.281 0.061 1 36.25 64 PHE B N 1
ATOM 5373 C CA . PHE B 1 64 ? 29.562 12.086 -0.702 1 36.25 64 PHE B CA 1
ATOM 5374 C C . PHE B 1 64 ? 30.156 12.508 -2.037 1 36.25 64 PHE B C 1
ATOM 5376 O O . PHE B 1 64 ? 29.469 12.523 -3.059 1 36.25 64 PHE B O 1
ATOM 5383 N N . ASP B 1 65 ? 31.484 12.805 -2.078 1 39.97 65 ASP B N 1
ATOM 5384 C CA . ASP B 1 65 ? 32.156 13.031 -3.344 1 39.97 65 ASP B CA 1
ATOM 5385 C C . ASP B 1 65 ? 32.25 11.75 -4.16 1 39.97 65 ASP B C 1
ATOM 5387 O O . ASP B 1 65 ? 32.094 11.766 -5.383 1 39.97 65 ASP B O 1
ATOM 5391 N N . ARG B 1 66 ? 32.469 10.648 -3.504 1 36.03 66 ARG B N 1
ATOM 5392 C CA . ARG B 1 66 ? 32.469 9.367 -4.203 1 36.03 66 ARG B CA 1
ATOM 5393 C C . ARG B 1 66 ? 31.047 8.953 -4.57 1 36.03 66 ARG B C 1
ATOM 5395 O O . ARG B 1 66 ? 30.812 8.422 -5.656 1 36.03 66 ARG B O 1
ATOM 5402 N N . LEU B 1 67 ? 30.156 9.094 -3.676 1 37.31 67 LEU B N 1
ATOM 5403 C CA . LEU B 1 67 ? 28.766 8.922 -4.07 1 37.31 67 LEU B CA 1
ATOM 5404 C C . LEU B 1 67 ? 28.359 9.992 -5.082 1 37.31 67 LEU B C 1
ATOM 5406 O O . LEU B 1 67 ? 27.656 9.688 -6.051 1 37.31 67 LEU B O 1
ATOM 5410 N N . GLU B 1 68 ? 28.828 11.148 -4.898 1 37.47 68 GLU B N 1
ATOM 5411 C CA . GLU B 1 68 ? 28.703 12.172 -5.93 1 37.47 68 GLU B CA 1
ATOM 5412 C C . GLU B 1 68 ? 29.562 11.852 -7.145 1 37.47 68 GLU B C 1
ATOM 5414 O O . GLU B 1 68 ? 29.156 12.07 -8.281 1 37.47 68 GLU B O 1
ATOM 5419 N N . SER B 1 69 ? 30.781 11.398 -6.918 1 37.62 69 SER B N 1
ATOM 5420 C CA . SER B 1 69 ? 31.625 10.93 -8.008 1 37.62 69 SER B CA 1
ATOM 5421 C C . SER B 1 69 ? 31.047 9.656 -8.633 1 37.62 69 SER B C 1
ATOM 5423 O O . SER B 1 69 ? 31.094 9.492 -9.859 1 37.62 69 SER B O 1
ATOM 5425 N N . LEU B 1 70 ? 30.641 8.742 -7.816 1 34.53 70 LEU B N 1
ATOM 5426 C CA . LEU B 1 70 ? 29.938 7.605 -8.391 1 34.53 70 LEU B CA 1
ATOM 5427 C C . LEU B 1 70 ? 28.625 8.047 -9.031 1 34.53 70 LEU B C 1
ATOM 5429 O O . LEU B 1 70 ? 28.281 7.613 -10.133 1 34.53 70 LEU B O 1
ATOM 5433 N N . GLU B 1 71 ? 27.922 8.891 -8.383 1 33.41 71 GLU B N 1
ATOM 5434 C CA . GLU B 1 71 ? 26.766 9.516 -9 1 33.41 71 GLU B CA 1
ATOM 5435 C C . GLU B 1 71 ? 27.172 10.461 -10.125 1 33.41 71 GLU B C 1
ATOM 5437 O O . GLU B 1 71 ? 26.547 10.477 -11.188 1 33.41 71 GLU B O 1
ATOM 5442 N N . SER B 1 72 ? 28.141 11.25 -9.891 1 36.41 72 SER B N 1
ATOM 5443 C CA . SER B 1 72 ? 28.703 12.055 -10.969 1 36.41 72 SER B CA 1
ATOM 5444 C C . SER B 1 72 ? 29.359 11.172 -12.023 1 36.41 72 SER B C 1
ATOM 5446 O O . SER B 1 72 ? 29.281 11.469 -13.219 1 36.41 72 SER B O 1
ATOM 5448 N N . THR B 1 73 ? 30.141 10.195 -11.609 1 33.12 73 THR B N 1
ATOM 5449 C CA . THR B 1 73 ? 30.656 9.227 -12.578 1 33.12 73 THR B CA 1
ATOM 5450 C C . THR B 1 73 ? 29.5 8.469 -13.234 1 33.12 73 THR B C 1
ATOM 5452 O O . THR B 1 73 ? 29.531 8.219 -14.438 1 33.12 73 THR B O 1
ATOM 5455 N N . PHE B 1 74 ? 28.547 8.102 -12.398 1 29.22 74 PHE B N 1
ATOM 5456 C CA . PHE B 1 74 ? 27.328 7.57 -13.008 1 29.22 74 PHE B CA 1
ATOM 5457 C C . PHE B 1 74 ? 26.609 8.648 -13.82 1 29.22 74 PHE B C 1
ATOM 5459 O O . PHE B 1 74 ? 26.156 8.391 -14.938 1 29.22 74 PHE B O 1
ATOM 5466 N N . GLN B 1 75 ? 26.609 9.797 -13.32 1 29.91 75 GLN B N 1
ATOM 5467 C CA . GLN B 1 75 ? 26.062 10.906 -14.086 1 29.91 75 GLN B CA 1
ATOM 5468 C C . GLN B 1 75 ? 26.984 11.297 -15.242 1 29.91 75 GLN B C 1
ATOM 5470 O O . GLN B 1 75 ? 26.516 11.578 -16.344 1 29.91 75 GLN B O 1
ATOM 5475 N N . SER B 1 76 ? 28.172 11.414 -14.977 1 30.31 76 SER B N 1
ATOM 5476 C CA . SER B 1 76 ? 29.094 11.695 -16.078 1 30.31 76 SER B CA 1
ATOM 5477 C C . SER B 1 76 ? 29.172 10.523 -17.047 1 30.31 76 SER B C 1
ATOM 5479 O O . SER B 1 76 ? 29.328 10.719 -18.266 1 30.31 76 SER B O 1
ATOM 5481 N N . ALA B 1 77 ? 29.188 9.312 -16.562 1 28.39 77 ALA B N 1
ATOM 5482 C CA . ALA B 1 77 ? 29.094 8.18 -17.469 1 28.39 77 ALA B CA 1
ATOM 5483 C C . ALA B 1 77 ? 27.734 8.133 -18.172 1 28.39 77 ALA B C 1
ATOM 5485 O O . ALA B 1 77 ? 27.656 7.824 -19.359 1 28.39 77 ALA B O 1
ATOM 5486 N N . ILE B 1 78 ? 26.719 8.438 -17.422 1 26.28 78 ILE B N 1
ATOM 5487 C CA . ILE B 1 78 ? 25.438 8.562 -18.109 1 26.28 78 ILE B CA 1
ATOM 5488 C C . ILE B 1 78 ? 25.438 9.828 -18.953 1 26.28 78 ILE B C 1
ATOM 5490 O O . ILE B 1 78 ? 24.922 9.828 -20.078 1 26.28 78 ILE B O 1
ATOM 5494 N N . ALA B 1 79 ? 26.031 10.859 -18.516 1 26.33 79 ALA B N 1
ATOM 5495 C CA . ALA B 1 79 ? 26.094 12.047 -19.359 1 26.33 79 ALA B CA 1
ATOM 5496 C C . ALA B 1 79 ? 26.906 11.773 -20.625 1 26.33 79 ALA B C 1
ATOM 5498 O O . ALA B 1 79 ? 26.609 12.312 -21.688 1 26.33 79 ALA B O 1
ATOM 5499 N N . ARG B 1 80 ? 28.047 11.078 -20.391 1 26.77 80 ARG B N 1
ATOM 5500 C CA . ARG B 1 80 ? 28.797 10.875 -21.625 1 26.77 80 ARG B CA 1
ATOM 5501 C C . ARG B 1 80 ? 28.062 9.93 -22.578 1 26.77 80 ARG B C 1
ATOM 5503 O O . ARG B 1 80 ? 28.328 9.914 -23.781 1 26.77 80 ARG B O 1
ATOM 5510 N N . GLN B 1 81 ? 27.438 8.977 -21.922 1 23.12 81 GLN B N 1
ATOM 5511 C CA . GLN B 1 81 ? 26.859 8.016 -22.859 1 23.12 81 GLN B CA 1
ATOM 5512 C C . GLN B 1 81 ? 25.672 8.617 -23.609 1 23.12 81 GLN B C 1
ATOM 5514 O O . GLN B 1 81 ? 25.125 7.984 -24.5 1 23.12 81 GLN B O 1
ATOM 5519 N N . ARG B 1 82 ? 25.109 9.703 -23.031 1 23.8 82 ARG B N 1
ATOM 5520 C CA . ARG B 1 82 ? 24.031 10.336 -23.797 1 23.8 82 ARG B CA 1
ATOM 5521 C C . ARG B 1 82 ? 24.5 10.703 -25.203 1 23.8 82 ARG B C 1
ATOM 5523 O O . ARG B 1 82 ? 23.703 11.094 -26.047 1 23.8 82 ARG B O 1
ATOM 5530 N N . ASP B 1 83 ? 25.797 10.867 -25.312 1 22.53 83 ASP B N 1
ATOM 5531 C CA . ASP B 1 83 ? 26.062 11.438 -26.625 1 22.53 83 ASP B CA 1
ATOM 5532 C C . ASP B 1 83 ? 25.922 10.383 -27.719 1 22.53 83 ASP B C 1
ATOM 5534 O O . ASP B 1 83 ? 26.156 10.664 -28.891 1 22.53 83 ASP B O 1
ATOM 5538 N N . ARG B 1 84 ? 26.172 9.109 -27.312 1 21.47 84 ARG B N 1
ATOM 5539 C CA . ARG B 1 84 ? 26.406 8.406 -28.578 1 21.47 84 ARG B CA 1
ATOM 5540 C C . ARG B 1 84 ? 25.094 8.016 -29.234 1 21.47 84 ARG B C 1
ATOM 5542 O O . ARG B 1 84 ? 24.203 7.453 -28.594 1 21.47 84 ARG B O 1
ATOM 5549 N N . SER B 1 85 ? 24.75 8.461 -30.531 1 20.33 85 SER B N 1
ATOM 5550 C CA . SER B 1 85 ? 23.734 8.492 -31.562 1 20.33 85 SER B CA 1
ATOM 5551 C C . SER B 1 85 ? 23.344 7.086 -32 1 20.33 85 SER B C 1
ATOM 5553 O O . SER B 1 85 ? 24.203 6.297 -32.406 1 20.33 85 SER B O 1
ATOM 5555 N N . PRO B 1 86 ? 22.422 6.395 -31.344 1 20.56 86 PRO B N 1
ATOM 5556 C CA . PRO B 1 86 ? 22.094 5.07 -31.875 1 20.56 86 PRO B CA 1
ATOM 5557 C C . PRO B 1 86 ? 21.969 5.055 -33.406 1 20.56 86 PRO B C 1
ATOM 5559 O O . PRO B 1 86 ? 21.578 6.062 -34 1 20.56 86 PRO B O 1
ATOM 5562 N N . ILE B 1 87 ? 22.656 4.254 -34.062 1 18.53 87 ILE B N 1
ATOM 5563 C CA . ILE B 1 87 ? 22.734 3.986 -35.5 1 18.53 87 ILE B CA 1
ATOM 5564 C C . ILE B 1 87 ? 21.359 3.561 -36 1 18.53 87 ILE B C 1
ATOM 5566 O O . ILE B 1 87 ? 20.734 2.654 -35.469 1 18.53 87 ILE B O 1
ATOM 5570 N N . SER B 1 88 ? 20.703 4.348 -36.844 1 19.83 88 SER B N 1
ATOM 5571 C CA . SER B 1 88 ? 19.484 4.402 -37.656 1 19.83 88 SER B CA 1
ATOM 5572 C C . SER B 1 88 ? 19.375 3.199 -38.594 1 19.83 88 SER B C 1
ATOM 5574 O O . SER B 1 88 ? 20.016 3.176 -39.656 1 19.83 88 SER B O 1
ATOM 5576 N N . THR B 1 89 ? 19.516 1.988 -38.188 1 17.98 89 THR B N 1
ATOM 5577 C CA . THR B 1 89 ? 19.469 1.141 -39.375 1 17.98 89 THR B CA 1
ATOM 5578 C C . THR B 1 89 ? 18.156 1.328 -40.094 1 17.98 89 THR B C 1
ATOM 5580 O O . THR B 1 89 ? 17.078 1.349 -39.5 1 17.98 89 THR B O 1
ATOM 5583 N N . PRO B 1 90 ? 18.203 1.629 -41.406 1 19.28 90 PRO B N 1
ATOM 5584 C CA . PRO B 1 90 ? 17.234 2.055 -42.406 1 19.28 90 PRO B CA 1
ATOM 5585 C C . PRO B 1 90 ? 16.219 0.976 -42.75 1 19.28 90 PRO B C 1
ATOM 5587 O O . PRO B 1 90 ? 16.578 -0.11 -43.219 1 19.28 90 PRO B O 1
ATOM 5590 N N . PHE B 1 91 ? 15.414 0.495 -41.844 1 18.75 91 PHE B N 1
ATOM 5591 C CA . PHE B 1 91 ? 14.617 -0.574 -42.438 1 18.75 91 PHE B CA 1
ATOM 5592 C C . PHE B 1 91 ? 13.898 -0.086 -43.688 1 18.75 91 PHE B C 1
ATOM 5594 O O . PHE B 1 91 ? 13.492 1.074 -43.781 1 18.75 91 PHE B O 1
ATOM 5601 N N . PRO B 1 92 ? 13.914 -0.808 -44.781 1 18.14 92 PRO B N 1
ATOM 5602 C CA . PRO B 1 92 ? 13.531 -0.478 -46.156 1 18.14 92 PRO B CA 1
ATOM 5603 C C . PRO B 1 92 ? 12.047 -0.127 -46.281 1 18.14 92 PRO B C 1
ATOM 5605 O O . PRO B 1 92 ? 11.219 -0.652 -45.531 1 18.14 92 PRO B O 1
ATOM 5608 N N . ALA B 1 93 ? 11.82 1.071 -46.719 1 18.52 93 ALA B N 1
ATOM 5609 C CA . ALA B 1 93 ? 10.578 1.821 -46.906 1 18.52 93 ALA B CA 1
ATOM 5610 C C . ALA B 1 93 ? 9.586 1.044 -47.75 1 18.52 93 ALA B C 1
ATOM 5612 O O . ALA B 1 93 ? 9.906 0.662 -48.875 1 18.52 93 ALA B O 1
ATOM 5613 N N . SER B 1 94 ? 8.828 0.121 -47.219 1 17.5 94 SER B N 1
ATOM 5614 C CA . SER B 1 94 ? 7.965 -0.497 -48.219 1 17.5 94 SER B CA 1
ATOM 5615 C C . SER B 1 94 ? 7.266 0.557 -49.094 1 17.5 94 SER B C 1
ATOM 5617 O O . SER B 1 94 ? 7.145 1.713 -48.656 1 17.5 94 SER B O 1
ATOM 5619 N N . THR B 1 95 ? 6.648 0.143 -50.219 1 18.3 95 THR B N 1
ATOM 5620 C CA . THR B 1 95 ? 6.184 0.688 -51.5 1 18.3 95 THR B CA 1
ATOM 5621 C C . THR B 1 95 ? 5.016 1.645 -51.281 1 18.3 95 THR B C 1
ATOM 5623 O O . THR B 1 95 ? 4.16 1.403 -50.406 1 18.3 95 THR B O 1
ATOM 5626 N N . PRO B 1 96 ? 4.945 2.811 -51.969 1 17.48 96 PRO B N 1
ATOM 5627 C CA . PRO B 1 96 ? 4.281 4.117 -52 1 17.48 96 PRO B CA 1
ATOM 5628 C C . PRO B 1 96 ? 2.779 4.012 -52.219 1 17.48 96 PRO B C 1
ATOM 5630 O O . PRO B 1 96 ? 2.35 3.451 -53.25 1 17.48 96 PRO B O 1
ATOM 5633 N N . TYR B 1 97 ? 1.902 3.371 -51.344 1 17.81 97 TYR B N 1
ATOM 5634 C CA . TYR B 1 97 ? 0.637 3.271 -52.062 1 17.81 97 TYR B CA 1
ATOM 5635 C C . TYR B 1 97 ? 0.179 4.641 -52.562 1 17.81 97 TYR B C 1
ATOM 5637 O O . TYR B 1 97 ? 0.542 5.668 -51.969 1 17.81 97 TYR B O 1
ATOM 5645 N N . PRO B 1 98 ? -0.709 4.734 -53.625 1 16.7 98 PRO B N 1
ATOM 5646 C CA . PRO B 1 98 ? -1.064 5.766 -54.594 1 16.7 98 PRO B CA 1
ATOM 5647 C C . PRO B 1 98 ? -1.803 6.945 -53.969 1 16.7 98 PRO B C 1
ATOM 5649 O O . PRO B 1 98 ? -2.363 6.816 -52.875 1 16.7 98 PRO B O 1
ATOM 5652 N N . ALA B 1 99 ? -1.707 8.109 -54.594 1 17.06 99 ALA B N 1
ATOM 5653 C CA . ALA B 1 99 ? -1.879 9.555 -54.531 1 17.06 99 ALA B CA 1
ATOM 5654 C C . ALA B 1 99 ? -3.352 9.93 -54.375 1 17.06 99 ALA B C 1
ATOM 5656 O O . ALA B 1 99 ? -4.113 9.836 -55.344 1 17.06 99 ALA B O 1
ATOM 5657 N N . SER B 1 100 ? -4.145 9.375 -53.344 1 15.78 100 SER B N 1
ATOM 5658 C CA . SER B 1 100 ? -5.492 9.727 -53.781 1 15.78 100 SER B CA 1
ATOM 5659 C C . SER B 1 100 ? -5.625 11.227 -54.031 1 15.78 100 SER B C 1
ATOM 5661 O O . SER B 1 100 ? -4.816 12.016 -53.531 1 15.78 100 SER B O 1
ATOM 5663 N N . THR B 1 101 ? -6.922 11.648 -54.406 1 16.27 101 THR B N 1
ATOM 5664 C CA . THR B 1 101 ? -7.52 12.625 -55.312 1 16.27 101 THR B CA 1
ATOM 5665 C C . THR B 1 101 ? -7.535 14.016 -54.688 1 16.27 101 THR B C 1
ATOM 5667 O O . THR B 1 101 ? -7.531 14.133 -53.438 1 16.27 101 THR B O 1
ATOM 5670 N N . PRO B 1 102 ? -7.914 15.125 -55.438 1 15.98 102 PRO B N 1
ATOM 5671 C CA . PRO B 1 102 ? -7.668 16.531 -55.75 1 15.98 102 PRO B CA 1
ATOM 5672 C C . PRO B 1 102 ? -8.461 17.484 -54.875 1 15.98 102 PRO B C 1
ATOM 5674 O O . PRO B 1 102 ? -8.297 18.703 -54.969 1 15.98 102 PRO B O 1
ATOM 5677 N N . TYR B 1 103 ? -9.016 17.094 -53.594 1 15.87 103 TYR B N 1
ATOM 5678 C CA . TYR B 1 103 ? -10.203 17.938 -53.531 1 15.87 103 TYR B CA 1
ATOM 5679 C C . TYR B 1 103 ? -9.82 19.422 -53.531 1 15.87 103 TYR B C 1
ATOM 5681 O O . TYR B 1 103 ? -8.719 19.797 -53.125 1 15.87 103 TYR B O 1
ATOM 5689 N N . ALA B 1 104 ? -10.805 20.281 -54.031 1 15.84 104 ALA B N 1
ATOM 5690 C CA . ALA B 1 104 ? -10.969 21.547 -54.719 1 15.84 104 ALA B CA 1
ATOM 5691 C C . ALA B 1 104 ? -10.742 22.734 -53.812 1 15.84 104 ALA B C 1
ATOM 5693 O O . ALA B 1 104 ? -10.883 22.609 -52.594 1 15.84 104 ALA B O 1
ATOM 5694 N N . PRO B 1 105 ? -10.633 24 -54.375 1 15.92 105 PRO B N 1
ATOM 5695 C CA . PRO B 1 105 ? -9.93 25.281 -54.281 1 15.92 105 PRO B CA 1
ATOM 5696 C C . PRO B 1 105 ? -10.617 26.266 -53.344 1 15.92 105 PRO B C 1
ATOM 5698 O O . PRO B 1 105 ? -9.969 27.188 -52.844 1 15.92 105 PRO B O 1
ATOM 5701 N N . TYR B 1 106 ? -11.898 26.078 -52.688 1 15.79 106 TYR B N 1
ATOM 5702 C CA . TYR B 1 106 ? -12.664 27.281 -52.969 1 15.79 106 TYR B CA 1
ATOM 5703 C C . TYR B 1 106 ? -12.133 28.469 -52.188 1 15.79 106 TYR B C 1
ATOM 5705 O O . TYR B 1 106 ? -11.492 28.297 -51.156 1 15.79 106 TYR B O 1
ATOM 5713 N N . SER B 1 107 ? -12.547 29.781 -52.531 1 15.84 107 SER B N 1
ATOM 5714 C CA . SER B 1 107 ? -12.164 31.172 -52.781 1 15.84 107 SER B CA 1
ATOM 5715 C C . SER B 1 107 ? -12.414 32.062 -51.562 1 15.84 107 SER B C 1
ATOM 5717 O O . SER B 1 107 ? -12.039 33.219 -51.562 1 15.84 107 SER B O 1
ATOM 5719 N N . ILE B 1 108 ? -12.852 31.656 -50.344 1 16.69 108 ILE B N 1
ATOM 5720 C CA . ILE B 1 108 ? -13.703 32.75 -49.906 1 16.69 108 ILE B CA 1
ATOM 5721 C C . ILE B 1 108 ? -12.852 33.969 -49.594 1 16.69 108 ILE B C 1
ATOM 5723 O O . ILE B 1 108 ? -11.805 33.844 -48.938 1 16.69 108 ILE B O 1
ATOM 5727 N N . ALA B 1 109 ? -13.352 35.156 -49.938 1 15.46 109 ALA B N 1
ATOM 5728 C CA . ALA B 1 109 ? -13.055 36.562 -50.219 1 15.46 109 ALA B CA 1
ATOM 5729 C C . ALA B 1 109 ? -12.695 37.312 -48.938 1 15.46 109 ALA B C 1
ATOM 5731 O O . ALA B 1 109 ? -13.352 37.125 -47.906 1 15.46 109 ALA B O 1
ATOM 5732 N N . ARG B 1 110 ? -11.555 38.062 -48.938 1 15.12 110 ARG B N 1
ATOM 5733 C CA . ARG B 1 110 ? -10.547 38.781 -48.156 1 15.12 110 ARG B CA 1
ATOM 5734 C C . ARG B 1 110 ? -11.07 40.125 -47.688 1 15.12 110 ARG B C 1
ATOM 5736 O O . ARG B 1 110 ? -10.32 40.938 -47.125 1 15.12 110 ARG B O 1
ATOM 5743 N N . HIS B 1 111 ? -12.336 40.406 -47.469 1 15.55 111 HIS B N 1
ATOM 5744 C CA . HIS B 1 111 ? -12.461 41.844 -47.656 1 15.55 111 HIS B CA 1
ATOM 5745 C C . HIS B 1 111 ? -11.742 42.625 -46.562 1 15.55 111 HIS B C 1
ATOM 5747 O O . HIS B 1 111 ? -11.562 42.094 -45.469 1 15.55 111 HIS B O 1
ATOM 5753 N N . ASN B 1 112 ? -11.164 43.969 -46.781 1 15.58 112 ASN B N 1
ATOM 5754 C CA . ASN B 1 112 ? -10.125 45 -46.656 1 15.58 112 ASN B CA 1
ATOM 5755 C C . ASN B 1 112 ? -10.383 45.906 -45.469 1 15.58 112 ASN B C 1
ATOM 5757 O O . ASN B 1 112 ? -9.469 46.594 -45 1 15.58 112 ASN B O 1
ATOM 5761 N N . GLU B 1 113 ? -11.539 46.188 -44.812 1 17.11 113 GLU B N 1
ATOM 5762 C CA . GLU B 1 113 ? -11.688 47.625 -44.656 1 17.11 113 GLU B CA 1
ATOM 5763 C C . GLU B 1 113 ? -10.812 48.156 -43.5 1 17.11 113 GLU B C 1
ATOM 5765 O O . GLU B 1 113 ? -10.609 47.438 -42.531 1 17.11 113 GLU B O 1
ATOM 5770 N N . PRO B 1 114 ? -10.234 49.562 -43.531 1 16.83 114 PRO B N 1
ATOM 5771 C CA . PRO B 1 114 ? -9.086 50.375 -43.125 1 16.83 114 PRO B CA 1
ATOM 5772 C C . PRO B 1 114 ? -9.203 50.938 -41.719 1 16.83 114 PRO B C 1
ATOM 5774 O O . PRO B 1 114 ? -8.195 51.281 -41.094 1 16.83 114 PRO B O 1
ATOM 5777 N N . ILE B 1 115 ? -10.234 51.031 -40.875 1 18.17 115 ILE B N 1
ATOM 5778 C CA . ILE B 1 115 ? -10.469 52.344 -40.312 1 18.17 115 ILE B CA 1
ATOM 5779 C C . ILE B 1 115 ? -9.414 52.625 -39.25 1 18.17 115 ILE B C 1
ATOM 5781 O O . ILE B 1 115 ? -9.109 51.781 -38.406 1 18.17 115 ILE B O 1
ATOM 5785 N N . SER B 1 116 ? -8.766 53.906 -39.125 1 16.36 116 SER B N 1
ATOM 5786 C CA . SER B 1 116 ? -7.598 54.719 -38.812 1 16.36 116 SER B CA 1
ATOM 5787 C C . SER B 1 116 ? -7.602 55.094 -37.312 1 16.36 116 SER B C 1
ATOM 5789 O O . SER B 1 116 ? -6.684 55.781 -36.844 1 16.36 116 SER B O 1
ATOM 5791 N N . PRO B 1 117 ? -8.312 54.719 -36.312 1 17.55 117 PRO B N 1
ATOM 5792 C CA . PRO B 1 117 ? -8.445 55.875 -35.406 1 17.55 117 PRO B CA 1
ATOM 5793 C C . PRO B 1 117 ? -7.137 56.25 -34.719 1 17.55 117 PRO B C 1
ATOM 5795 O O . PRO B 1 117 ? -6.301 55.375 -34.469 1 17.55 117 PRO B O 1
ATOM 5798 N N . GLU B 1 118 ? -6.637 57.5 -34.625 1 16.75 118 GLU B N 1
ATOM 5799 C CA . GLU B 1 118 ? -5.5 58.406 -34.406 1 16.75 118 GLU B CA 1
ATOM 5800 C C . GLU B 1 118 ? -5.027 58.344 -32.969 1 16.75 118 GLU B C 1
ATOM 5802 O O . GLU B 1 118 ? -3.826 58.344 -32.688 1 16.75 118 GLU B O 1
ATOM 5807 N N . ASP B 1 119 ? -5.812 58.656 -31.938 1 17.61 119 ASP B N 1
ATOM 5808 C CA . ASP B 1 119 ? -5.391 59.688 -31.031 1 17.61 119 ASP B CA 1
ATOM 5809 C C . ASP B 1 119 ? -4.203 59.25 -30.188 1 17.61 119 ASP B C 1
ATOM 5811 O O . ASP B 1 119 ? -3.955 58.031 -30.031 1 17.61 119 ASP B O 1
ATOM 5815 N N . GLY B 1 120 ? -3.643 60.125 -29.219 1 17.98 120 GLY B N 1
ATOM 5816 C CA . GLY B 1 120 ? -2.455 60.812 -28.719 1 17.98 120 GLY B CA 1
ATOM 5817 C C . GLY B 1 120 ? -1.808 60.094 -27.547 1 17.98 120 GLY B C 1
ATOM 5818 O O . GLY B 1 120 ? -0.754 60.5 -27.062 1 17.98 120 GLY B O 1
ATOM 5819 N N . ILE B 1 121 ? -2.506 59.312 -26.766 1 19.59 121 ILE B N 1
ATOM 5820 C CA . ILE B 1 121 ? -2.123 59.438 -25.359 1 19.59 121 ILE B CA 1
ATOM 5821 C C . ILE B 1 121 ? -0.669 59 -25.188 1 19.59 121 ILE B C 1
ATOM 5823 O O . ILE B 1 121 ? -0.235 58 -25.766 1 19.59 121 ILE B O 1
ATOM 5827 N N . VAL B 1 122 ? 0.109 59.812 -24.641 1 20.69 122 VAL B N 1
ATOM 5828 C CA . VAL B 1 122 ? 1.534 60.031 -24.406 1 20.69 122 VAL B CA 1
ATOM 5829 C C . VAL B 1 122 ? 2.133 58.812 -23.703 1 20.69 122 VAL B C 1
ATOM 5831 O O . VAL B 1 122 ? 1.479 58.188 -22.859 1 20.69 122 VAL B O 1
ATOM 5834 N N . PRO B 1 123 ? 3.406 58.406 -24.094 1 18.44 123 PRO B N 1
ATOM 5835 C CA . PRO B 1 123 ? 4.27 57.25 -23.938 1 18.44 123 PRO B CA 1
ATOM 5836 C C . PRO B 1 123 ? 4.922 57.156 -22.562 1 18.44 123 PRO B C 1
ATOM 5838 O O . PRO B 1 123 ? 5.746 58.031 -22.219 1 18.44 123 PRO B O 1
ATOM 5841 N N . ALA B 1 124 ? 4.184 57.25 -21.391 1 20.16 124 ALA B N 1
ATOM 5842 C CA . ALA B 1 124 ? 5.016 57.344 -20.203 1 20.16 124 ALA B CA 1
ATOM 5843 C C . ALA B 1 124 ? 6.137 56.312 -20.219 1 20.16 124 ALA B C 1
ATOM 5845 O O . ALA B 1 124 ? 5.961 55.219 -20.734 1 20.16 124 ALA B O 1
ATOM 5846 N N . SER B 1 125 ? 7.375 56.656 -20.078 1 18.66 125 SER B N 1
ATOM 5847 C CA . SER B 1 125 ? 8.719 56.125 -20.219 1 18.66 125 SER B CA 1
ATOM 5848 C C . SER B 1 125 ? 8.93 54.906 -19.297 1 18.66 125 SER B C 1
ATOM 5850 O O . SER B 1 125 ? 9.047 55.094 -18.078 1 18.66 125 SER B O 1
ATOM 5852 N N . SER B 1 126 ? 8.117 53.906 -19.328 1 17.7 126 SER B N 1
ATOM 5853 C CA . SER B 1 126 ? 8.195 52.812 -18.359 1 17.7 126 SER B CA 1
ATOM 5854 C C . SER B 1 126 ? 9.547 52.094 -18.422 1 17.7 126 SER B C 1
ATOM 5856 O O . SER B 1 126 ? 9.938 51.562 -19.469 1 17.7 126 SER B O 1
ATOM 5858 N N . VAL B 1 127 ? 10.531 52.562 -17.688 1 19.83 127 VAL B N 1
ATOM 5859 C CA . VAL B 1 127 ? 11.891 52.031 -17.625 1 19.83 127 VAL B CA 1
ATOM 5860 C C . VAL B 1 127 ? 11.852 50.531 -17.344 1 19.83 127 VAL B C 1
ATOM 5862 O O . VAL B 1 127 ? 11.391 50.125 -16.266 1 19.83 127 VAL B O 1
ATOM 5865 N N . HIS B 1 128 ? 11.539 49.719 -18.281 1 20.31 128 HIS B N 1
ATOM 5866 C CA . HIS B 1 128 ? 11.453 48.25 -18.312 1 20.31 128 HIS B CA 1
ATOM 5867 C C . HIS B 1 128 ? 12.828 47.625 -18.156 1 20.31 128 HIS B C 1
ATOM 5869 O O . HIS B 1 128 ? 13.594 47.531 -19.125 1 20.31 128 HIS B O 1
ATOM 5875 N N . SER B 1 129 ? 13.57 47.969 -17.156 1 20.81 129 SER B N 1
ATOM 5876 C CA . SER B 1 129 ? 14.859 47.281 -17.141 1 20.81 129 SER B CA 1
ATOM 5877 C C . SER B 1 129 ? 14.68 45.781 -17.25 1 20.81 129 SER B C 1
ATOM 5879 O O . SER B 1 129 ? 13.977 45.156 -16.453 1 20.81 129 SER B O 1
ATOM 5881 N N . THR B 1 130 ? 14.703 45.156 -18.359 1 24.58 130 THR B N 1
ATOM 5882 C CA . THR B 1 130 ? 14.562 43.844 -19 1 24.58 130 THR B CA 1
ATOM 5883 C C . THR B 1 130 ? 15.68 42.906 -18.547 1 24.58 130 THR B C 1
ATOM 5885 O O . THR B 1 130 ? 15.93 41.875 -19.172 1 24.58 130 THR B O 1
ATOM 5888 N N . GLY B 1 131 ? 16.5 43.219 -17.547 1 26.08 131 GLY B N 1
ATOM 5889 C CA . GLY B 1 131 ? 17.531 42.188 -17.531 1 26.08 131 GLY B CA 1
ATOM 5890 C C . GLY B 1 131 ? 16.969 40.781 -17.406 1 26.08 131 GLY B C 1
ATOM 5891 O O . GLY B 1 131 ? 15.953 40.562 -16.75 1 26.08 131 GLY B O 1
ATOM 5892 N N . PRO B 1 132 ? 17.062 39.875 -18.438 1 28.8 132 PRO B N 1
ATOM 5893 C CA . PRO B 1 132 ? 16.484 38.562 -18.625 1 28.8 132 PRO B CA 1
ATOM 5894 C C . PRO B 1 132 ? 16.734 37.625 -17.422 1 28.8 132 PRO B C 1
ATOM 5896 O O . PRO B 1 132 ? 17.844 37.156 -17.219 1 28.8 132 PRO B O 1
ATOM 5899 N N . GLY B 1 133 ? 16.625 38 -16.219 1 28.94 133 GLY B N 1
ATOM 5900 C CA . GLY B 1 133 ? 16.75 37.062 -15.125 1 28.94 133 GLY B CA 1
ATOM 5901 C C . GLY B 1 133 ? 15.953 35.781 -15.344 1 28.94 133 GLY B C 1
ATOM 5902 O O . GLY B 1 133 ? 14.734 35.844 -15.516 1 28.94 133 GLY B O 1
ATOM 5903 N N . THR B 1 134 ? 16.578 34.781 -16.094 1 31.73 134 THR B N 1
ATOM 5904 C CA . THR B 1 134 ? 16.047 33.438 -16.312 1 31.73 134 THR B CA 1
ATOM 5905 C C . THR B 1 134 ? 15.398 32.906 -15.023 1 31.73 134 THR B C 1
ATOM 5907 O O . THR B 1 134 ? 16.094 32.625 -14.047 1 31.73 134 THR B O 1
ATOM 5910 N N . GLN B 1 135 ? 14.398 33.375 -14.562 1 33.38 135 GLN B N 1
ATOM 5911 C CA . GLN B 1 135 ? 13.547 32.812 -13.531 1 33.38 135 GLN B CA 1
ATOM 5912 C C . GLN B 1 135 ? 13.32 31.328 -13.773 1 33.38 135 GLN B C 1
ATOM 5914 O O . GLN B 1 135 ? 12.531 30.953 -14.641 1 33.38 135 GLN B O 1
ATOM 5919 N N . THR B 1 136 ? 14.328 30.469 -13.586 1 42.72 136 THR B N 1
ATOM 5920 C CA . THR B 1 136 ? 14.125 29.016 -13.586 1 42.72 136 THR B CA 1
ATOM 5921 C C . THR B 1 136 ? 12.914 28.641 -12.734 1 42.72 136 THR B C 1
ATOM 5923 O O . THR B 1 136 ? 12.805 29.062 -11.578 1 42.72 136 THR B O 1
ATOM 5926 N N . SER B 1 137 ? 11.867 28.344 -13.359 1 51.62 137 SER B N 1
ATOM 5927 C CA . SER B 1 137 ? 10.617 27.969 -12.703 1 51.62 137 SER B CA 1
ATOM 5928 C C . SER B 1 137 ? 10.875 26.984 -11.555 1 51.62 137 SER B C 1
ATOM 5930 O O . SER B 1 137 ? 11.875 26.266 -11.555 1 51.62 137 SER B O 1
ATOM 5932 N N . LEU B 1 138 ? 10.281 27.25 -10.461 1 50.34 138 LEU B N 1
ATOM 5933 C CA . LEU B 1 138 ? 10.352 26.375 -9.305 1 50.34 138 LEU B CA 1
ATOM 5934 C C . LEU B 1 138 ? 10.336 24.906 -9.742 1 50.34 138 LEU B C 1
ATOM 5936 O O . LEU B 1 138 ? 11.047 24.078 -9.18 1 50.34 138 LEU B O 1
ATOM 5940 N N . SER B 1 139 ? 9.586 24.719 -10.773 1 52.59 139 SER B N 1
ATOM 5941 C CA . SER B 1 139 ? 9.523 23.359 -11.289 1 52.59 139 SER B CA 1
ATOM 5942 C C . SER B 1 139 ? 10.867 22.922 -11.859 1 52.59 139 SER B C 1
ATOM 5944 O O . SER B 1 139 ? 11.32 21.797 -11.633 1 52.59 139 SER B O 1
ATOM 5946 N N . GLN B 1 140 ? 11.375 23.797 -12.609 1 51.62 140 GLN B N 1
ATOM 5947 C CA . GLN B 1 140 ? 12.672 23.516 -13.203 1 51.62 140 GLN B CA 1
ATOM 5948 C C . GLN B 1 140 ? 13.75 23.359 -12.133 1 51.62 140 GLN B C 1
ATOM 5950 O O . GLN B 1 140 ? 14.602 22.484 -12.219 1 51.62 140 GLN B O 1
ATOM 5955 N N . PHE B 1 141 ? 13.578 24.219 -11.211 1 46.62 141 PHE B N 1
ATOM 5956 C CA . PHE B 1 141 ? 14.516 24.156 -10.094 1 46.62 141 PHE B CA 1
ATOM 5957 C C . PHE B 1 141 ? 14.352 22.859 -9.328 1 46.62 141 PHE B C 1
ATOM 5959 O O . PHE B 1 141 ? 15.344 22.188 -9.016 1 46.62 141 PHE B O 1
ATOM 5966 N N . ALA B 1 142 ? 13.156 22.641 -9.062 1 51.31 142 ALA B N 1
ATOM 5967 C CA . ALA B 1 142 ? 12.875 21.406 -8.32 1 51.31 142 ALA B CA 1
ATOM 5968 C C . ALA B 1 142 ? 13.328 20.172 -9.102 1 51.31 142 ALA B C 1
ATOM 5970 O O . ALA B 1 142 ? 13.867 19.234 -8.516 1 51.31 142 ALA B O 1
ATOM 5971 N N . ASN B 1 143 ? 13.062 20.25 -10.289 1 50.78 143 ASN B N 1
ATOM 5972 C CA . ASN B 1 143 ? 13.414 19.125 -11.133 1 50.78 143 ASN B CA 1
ATOM 5973 C C . ASN B 1 143 ? 14.93 19.016 -11.336 1 50.78 143 ASN B C 1
ATOM 5975 O O . ASN B 1 143 ? 15.453 17.922 -11.57 1 50.78 143 ASN B O 1
ATOM 5979 N N . ASN B 1 144 ? 15.547 20.203 -11.305 1 43.91 144 ASN B N 1
ATOM 5980 C CA . ASN B 1 144 ? 16.984 20.266 -11.539 1 43.91 144 ASN B CA 1
ATOM 5981 C C . ASN B 1 144 ? 17.781 20.047 -10.25 1 43.91 144 ASN B C 1
ATOM 5983 O O . ASN B 1 144 ? 18.984 19.812 -10.289 1 43.91 144 ASN B O 1
ATOM 5987 N N . ASN B 1 145 ? 17.156 20.312 -9.164 1 43.62 145 ASN B N 1
ATOM 5988 C CA . ASN B 1 145 ? 17.891 20.203 -7.902 1 43.62 145 ASN B CA 1
ATOM 5989 C C . ASN B 1 145 ? 17.859 18.781 -7.367 1 43.62 145 ASN B C 1
ATOM 5991 O O . ASN B 1 145 ? 16.906 18.047 -7.582 1 43.62 145 ASN B O 1
ATOM 5995 N N . VAL B 1 146 ? 19.031 18.188 -6.988 1 41.66 146 VAL B N 1
ATOM 5996 C CA . VAL B 1 146 ? 19.594 16.891 -6.605 1 41.66 146 VAL B CA 1
ATOM 5997 C C . VAL B 1 146 ? 18.75 16.281 -5.488 1 41.66 146 VAL B C 1
ATOM 5999 O O . VAL B 1 146 ? 18.984 15.125 -5.094 1 41.66 146 VAL B O 1
ATOM 6002 N N . PHE B 1 147 ? 18.109 17.078 -4.711 1 43.22 147 PHE B N 1
ATOM 6003 C CA . PHE B 1 147 ? 17.5 16.453 -3.535 1 43.22 147 PHE B CA 1
ATOM 6004 C C . PHE B 1 147 ? 16.328 15.578 -3.932 1 43.22 147 PHE B C 1
ATOM 6006 O O . PHE B 1 147 ? 15.359 15.453 -3.182 1 43.22 147 PHE B O 1
ATOM 6013 N N . ASN B 1 148 ? 16.438 14.945 -5.074 1 49.56 148 ASN B N 1
ATOM 6014 C CA . ASN B 1 148 ? 15.219 14.539 -5.781 1 49.56 148 ASN B CA 1
ATOM 6015 C C . ASN B 1 148 ? 14.727 13.18 -5.305 1 49.56 148 ASN B C 1
ATOM 6017 O O . ASN B 1 148 ? 13.852 12.578 -5.93 1 49.56 148 ASN B O 1
ATOM 6021 N N . THR B 1 149 ? 15.469 12.594 -4.312 1 50.78 149 THR B N 1
ATOM 6022 C CA . THR B 1 149 ? 14.812 11.344 -3.93 1 50.78 149 THR B CA 1
ATOM 6023 C C . THR B 1 149 ? 13.828 11.578 -2.791 1 50.78 149 THR B C 1
ATOM 6025 O O . THR B 1 149 ? 14.172 12.203 -1.782 1 50.78 149 THR B O 1
ATOM 6028 N N . THR B 1 150 ? 12.633 11.469 -3.086 1 52.81 150 THR B N 1
ATOM 6029 C CA . THR B 1 150 ? 11.602 11.531 -2.055 1 52.81 150 THR B CA 1
ATOM 6030 C C . THR B 1 150 ? 11.781 10.406 -1.039 1 52.81 150 THR B C 1
ATOM 6032 O O . THR B 1 150 ? 11.805 9.234 -1.405 1 52.81 150 THR B O 1
ATOM 6035 N N . MET B 1 151 ? 12.352 10.766 0.12 1 66 151 MET B N 1
ATOM 6036 C CA . MET B 1 151 ? 12.438 9.766 1.181 1 66 151 MET B CA 1
ATOM 6037 C C . MET B 1 151 ? 11.086 9.57 1.857 1 66 151 MET B C 1
ATOM 6039 O O . MET B 1 151 ? 10.312 10.516 1.992 1 66 151 MET B O 1
ATOM 6043 N N . ASP B 1 152 ? 10.781 8.375 2.119 1 75.44 152 ASP B N 1
ATOM 6044 C CA . ASP B 1 152 ? 9.586 8.07 2.906 1 75.44 152 ASP B CA 1
ATOM 6045 C C . ASP B 1 152 ? 9.781 8.453 4.371 1 75.44 152 ASP B C 1
ATOM 6047 O O . ASP B 1 152 ? 10.906 8.445 4.875 1 75.44 152 ASP B O 1
ATOM 6051 N N . ILE B 1 153 ? 8.695 8.891 4.898 1 87 153 ILE B N 1
ATOM 6052 C CA . ILE B 1 153 ? 8.727 9.008 6.352 1 87 153 ILE B CA 1
ATOM 6053 C C . ILE B 1 153 ? 8.922 7.625 6.973 1 87 153 ILE B C 1
ATOM 6055 O O . ILE B 1 153 ? 8.164 6.695 6.691 1 87 153 ILE B O 1
ATOM 6059 N N . PRO B 1 154 ? 9.906 7.527 7.746 1 83.69 154 PRO B N 1
ATOM 6060 C CA . PRO B 1 154 ? 10.125 6.211 8.352 1 83.69 154 PRO B CA 1
ATOM 6061 C C . PRO B 1 154 ? 8.945 5.754 9.203 1 83.69 154 PRO B C 1
ATOM 6063 O O . PRO B 1 154 ? 8.273 6.578 9.828 1 83.69 154 PRO B O 1
ATOM 6066 N N . LEU B 1 155 ? 8.719 4.512 9.344 1 79.88 155 LEU B N 1
ATOM 6067 C CA . LEU B 1 155 ? 7.602 3.924 10.078 1 79.88 155 LEU B CA 1
ATOM 6068 C C . LEU B 1 155 ? 7.695 4.25 11.562 1 79.88 155 LEU B C 1
ATOM 6070 O O . LEU B 1 155 ? 6.672 4.438 12.227 1 79.88 155 LEU B O 1
ATOM 6074 N N . SER B 1 156 ? 8.922 4.391 12.109 1 79.31 156 SER B N 1
ATOM 6075 C CA . SER B 1 156 ? 9.078 4.57 13.547 1 79.31 156 SER B CA 1
ATOM 6076 C C . SER B 1 156 ? 9.742 5.906 13.867 1 79.31 156 SER B C 1
ATOM 6078 O O . SER B 1 156 ? 10.516 6.008 14.82 1 79.31 156 SER B O 1
ATOM 6080 N N . HIS B 1 157 ? 9.32 6.91 13.047 1 88.19 157 HIS B N 1
ATOM 6081 C CA . HIS B 1 157 ? 9.93 8.203 13.336 1 88.19 157 HIS B CA 1
ATOM 6082 C C . HIS B 1 157 ? 9.414 8.773 14.648 1 88.19 157 HIS B C 1
ATOM 6084 O O . HIS B 1 157 ? 8.273 8.523 15.031 1 88.19 157 HIS B O 1
ATOM 6090 N N . SER B 1 158 ? 10.219 9.539 15.344 1 90.69 158 SER B N 1
ATOM 6091 C CA . SER B 1 158 ? 9.898 9.992 16.688 1 90.69 158 SER B CA 1
ATOM 6092 C C . SER B 1 158 ? 9.586 11.484 16.719 1 90.69 158 SER B C 1
ATOM 6094 O O . SER B 1 158 ? 9.797 12.156 17.734 1 90.69 158 SER B O 1
ATOM 6096 N N . SER B 1 159 ? 9.109 11.992 15.633 1 92.19 159 SER B N 1
ATOM 6097 C CA . SER B 1 159 ? 8.867 13.43 15.555 1 92.19 159 SER B CA 1
ATOM 6098 C C . SER B 1 159 ? 7.41 13.758 15.859 1 92.19 159 SER B C 1
ATOM 6100 O O . SER B 1 159 ? 7.016 14.93 15.828 1 92.19 159 SER B O 1
ATOM 6102 N N . THR B 1 160 ? 6.57 12.797 16.234 1 94.12 160 THR B N 1
ATOM 6103 C CA . THR B 1 160 ? 5.148 13.039 16.438 1 94.12 160 THR B CA 1
ATOM 6104 C C . THR B 1 160 ? 4.914 13.766 17.766 1 94.12 160 THR B C 1
ATOM 6106 O O . THR B 1 160 ? 5.77 13.75 18.656 1 94.12 160 THR B O 1
ATOM 6109 N N . THR B 1 161 ? 3.791 14.422 17.812 1 95.38 161 THR B N 1
ATOM 6110 C CA . THR B 1 161 ? 3.4 15.047 19.078 1 95.38 161 THR B CA 1
ATOM 6111 C C . THR B 1 161 ? 3.27 14 20.172 1 95.38 161 THR B C 1
ATOM 6113 O O . THR B 1 161 ? 3.557 14.273 21.344 1 95.38 161 THR B O 1
ATOM 6116 N N . GLY B 1 162 ? 2.832 12.797 19.75 1 93.38 162 GLY B N 1
ATOM 6117 C CA . GLY B 1 162 ? 2.807 11.703 20.719 1 93.38 162 GLY B CA 1
ATOM 6118 C C . GLY B 1 162 ? 4.176 11.375 21.281 1 93.38 162 GLY B C 1
ATOM 6119 O O . GLY B 1 162 ? 4.32 11.156 22.484 1 93.38 162 GLY B O 1
ATOM 6120 N N . ASN B 1 163 ? 5.156 11.352 20.469 1 91.44 163 ASN B N 1
ATOM 6121 C CA . ASN B 1 163 ? 6.523 11.117 20.906 1 91.44 163 ASN B CA 1
ATOM 6122 C C . ASN B 1 163 ? 7.027 12.25 21.812 1 91.44 163 ASN B C 1
ATOM 6124 O O . ASN B 1 163 ? 7.758 12.008 22.766 1 91.44 163 ASN B O 1
ATOM 6128 N N . LEU B 1 164 ? 6.621 13.43 21.453 1 93.62 164 LEU B N 1
ATOM 6129 C CA . LEU B 1 164 ? 7 14.594 22.25 1 93.62 164 LEU B CA 1
ATOM 6130 C C . LEU B 1 164 ? 6.461 14.469 23.672 1 93.62 164 LEU B C 1
ATOM 6132 O O . LEU B 1 164 ? 7.168 14.773 24.641 1 93.62 164 LEU B O 1
ATOM 6136 N N . LEU B 1 165 ? 5.289 14.023 23.797 1 94.06 165 LEU B N 1
ATOM 6137 C CA . LEU B 1 165 ? 4.656 13.852 25.094 1 94.06 165 LEU B CA 1
ATOM 6138 C C . LEU B 1 165 ? 5.383 12.789 25.906 1 94.06 165 LEU B C 1
ATOM 6140 O O . LEU B 1 165 ? 5.281 12.766 27.141 1 94.06 165 LEU B O 1
ATOM 6144 N N . ARG B 1 166 ? 6.152 11.977 25.281 1 91.69 166 ARG B N 1
ATOM 6145 C CA . ARG B 1 166 ? 6.859 10.906 25.969 1 91.69 166 ARG B CA 1
ATOM 6146 C C . ARG B 1 166 ? 8.32 11.273 26.203 1 91.69 166 ARG B C 1
ATOM 6148 O O . ARG B 1 166 ? 9.086 10.469 26.75 1 91.69 166 ARG B O 1
ATOM 6155 N N . SER B 1 167 ? 8.688 12.414 25.812 1 90.19 167 SER B N 1
ATOM 6156 C CA . SER B 1 167 ? 10.047 12.875 26.047 1 90.19 167 SER B CA 1
ATOM 6157 C C . SER B 1 167 ? 10.32 13.062 27.547 1 90.19 167 SER B C 1
ATOM 6159 O O . SER B 1 167 ? 9.391 13.156 28.344 1 90.19 167 SER B O 1
ATOM 6161 N N . ALA B 1 168 ? 11.57 13.125 27.891 1 88.81 168 ALA B N 1
ATOM 6162 C CA . ALA B 1 168 ? 11.961 13.234 29.281 1 88.81 168 ALA B CA 1
ATOM 6163 C C . ALA B 1 168 ? 11.43 14.516 29.906 1 88.81 168 ALA B C 1
ATOM 6165 O O . ALA B 1 168 ? 10.844 14.492 31 1 88.81 168 ALA B O 1
ATOM 6166 N N . PRO B 1 169 ? 11.531 15.625 29.234 1 89 169 PRO B N 1
ATOM 6167 C CA . PRO B 1 169 ? 10.992 16.844 29.844 1 89 169 PRO B CA 1
ATOM 6168 C C . PRO B 1 169 ? 9.477 16.812 29.984 1 89 169 PRO B C 1
ATOM 6170 O O . PRO B 1 169 ? 8.93 17.344 30.953 1 89 169 PRO B O 1
ATOM 6173 N N . ALA B 1 170 ? 8.812 16.234 29.078 1 92.44 170 ALA B N 1
ATOM 6174 C CA . ALA B 1 170 ? 7.355 16.141 29.141 1 92.44 170 ALA B CA 1
ATOM 6175 C C . ALA B 1 170 ? 6.918 15.273 30.312 1 92.44 170 ALA B C 1
ATOM 6177 O O . ALA B 1 170 ? 5.965 15.602 31.031 1 92.44 170 ALA B O 1
ATOM 6178 N N . LYS B 1 171 ? 7.664 14.227 30.453 1 90 171 LYS B N 1
ATOM 6179 C CA . LYS B 1 171 ? 7.359 13.32 31.562 1 90 171 LYS B CA 1
ATOM 6180 C C . LYS B 1 171 ? 7.543 14.016 32.906 1 90 171 LYS B C 1
ATOM 6182 O O . LYS B 1 171 ? 6.766 13.797 33.844 1 90 171 LYS B O 1
ATOM 6187 N N . ALA B 1 172 ? 8.562 14.75 32.969 1 86.56 172 ALA B N 1
ATOM 6188 C CA . ALA B 1 172 ? 8.859 15.469 34.188 1 86.56 172 ALA B CA 1
ATOM 6189 C C . ALA B 1 172 ? 7.754 16.469 34.531 1 86.56 172 ALA B C 1
ATOM 6191 O O . ALA B 1 172 ? 7.43 16.672 35.688 1 86.56 172 ALA B O 1
ATOM 6192 N N . LEU B 1 173 ? 7.156 17.031 33.531 1 88.5 173 LEU B N 1
ATOM 6193 C CA . LEU B 1 173 ? 6.18 18.094 33.75 1 88.5 173 LEU B CA 1
ATOM 6194 C C . LEU B 1 173 ? 4.77 17.531 33.844 1 88.5 173 LEU B C 1
ATOM 6196 O O . LEU B 1 173 ? 3.957 18.016 34.656 1 88.5 173 LEU B O 1
ATOM 6200 N N . LEU B 1 174 ? 4.465 16.516 33 1 93.25 174 LEU B N 1
ATOM 6201 C CA . LEU B 1 174 ? 3.074 16.109 32.812 1 93.25 174 LEU B CA 1
ATOM 6202 C C . LEU B 1 174 ? 2.867 14.656 33.25 1 93.25 174 LEU B C 1
ATOM 6204 O O . LEU B 1 174 ? 1.729 14.195 33.344 1 93.25 174 LEU B O 1
ATOM 6208 N N . GLY B 1 175 ? 3.896 13.977 33.5 1 91.31 175 GLY B N 1
ATOM 6209 C CA . GLY B 1 175 ? 3.789 12.562 33.844 1 91.31 175 GLY B CA 1
ATOM 6210 C C . GLY B 1 175 ? 3.863 11.664 32.625 1 91.31 175 GLY B C 1
ATOM 6211 O O . GLY B 1 175 ? 4.254 12.109 31.531 1 91.31 175 GLY B O 1
ATOM 6212 N N . HIS B 1 176 ? 3.471 10.469 32.812 1 91.94 176 HIS B N 1
ATOM 6213 C CA . HIS B 1 176 ? 3.633 9.453 31.781 1 91.94 176 HIS B CA 1
ATOM 6214 C C . HIS B 1 176 ? 2.387 9.352 30.906 1 91.94 176 HIS B C 1
ATOM 6216 O O . HIS B 1 176 ? 1.267 9.305 31.422 1 91.94 176 HIS B O 1
ATOM 6222 N N . TYR B 1 177 ? 2.611 9.43 29.641 1 92.5 177 TYR B N 1
ATOM 6223 C CA . TYR B 1 177 ? 1.558 9.188 28.656 1 92.5 177 TYR B CA 1
ATOM 6224 C C . TYR B 1 177 ? 1.866 7.949 27.828 1 92.5 177 TYR B C 1
ATOM 6226 O O . TYR B 1 177 ? 3.033 7.637 27.562 1 92.5 177 TYR B O 1
ATOM 6234 N N . PRO B 1 178 ? 0.808 7.242 27.422 1 86.69 178 PRO B N 1
ATOM 6235 C CA . PRO B 1 178 ? 1.046 6.043 26.625 1 86.69 178 PRO B CA 1
ATOM 6236 C C . PRO B 1 178 ? 1.542 6.363 25.203 1 86.69 178 PRO B C 1
ATOM 6238 O O . PRO B 1 178 ? 1.379 7.488 24.734 1 86.69 178 PRO B O 1
ATOM 6241 N N . SER B 1 179 ? 2.137 5.262 24.703 1 82.81 179 SER B N 1
ATOM 6242 C CA . SER B 1 179 ? 2.555 5.383 23.297 1 82.81 179 SER B CA 1
ATOM 6243 C C . SER B 1 179 ? 1.351 5.492 22.375 1 82.81 179 SER B C 1
ATOM 6245 O O . SER B 1 179 ? 0.309 4.879 22.625 1 82.81 179 SER B O 1
ATOM 6247 N N . ASP B 1 180 ? 1.324 6.312 21.359 1 82.94 180 ASP B N 1
ATOM 6248 C CA . ASP B 1 180 ? 0.329 6.488 20.312 1 82.94 180 ASP B CA 1
ATOM 6249 C C . ASP B 1 180 ? -1.004 6.961 20.891 1 82.94 180 ASP B C 1
ATOM 6251 O O . ASP B 1 180 ? -2.066 6.504 20.453 1 82.94 180 ASP B O 1
ATOM 6255 N N . LEU B 1 181 ? -0.946 7.727 21.938 1 92.25 181 LEU B N 1
ATOM 6256 C CA . LEU B 1 181 ? -2.107 8.273 22.625 1 92.25 181 LEU B CA 1
ATOM 6257 C C . LEU B 1 181 ? -3.135 8.805 21.625 1 92.25 181 LEU B C 1
ATOM 6259 O O . LEU B 1 181 ? -4.301 8.406 21.672 1 92.25 181 LEU B O 1
ATOM 6263 N N . PHE B 1 182 ? -2.734 9.625 20.75 1 95.81 182 PHE B N 1
ATOM 6264 C CA . PHE B 1 182 ? -3.662 10.32 19.875 1 95.81 182 PHE B CA 1
ATOM 6265 C C . PHE B 1 182 ? -4.266 9.367 18.859 1 95.81 182 PHE B C 1
ATOM 6267 O O . PHE B 1 182 ? -5.43 9.516 18.469 1 95.81 182 PHE B O 1
ATOM 6274 N N . LEU B 1 183 ? -3.506 8.43 18.391 1 93.19 183 LEU B N 1
ATOM 6275 C CA . LEU B 1 183 ? -4.051 7.406 17.5 1 93.19 183 LEU B CA 1
ATOM 6276 C C . LEU B 1 183 ? -5.152 6.613 18.203 1 93.19 183 LEU B C 1
ATOM 6278 O O . LEU B 1 183 ? -6.211 6.371 17.609 1 93.19 183 LEU B O 1
ATOM 6282 N N . HIS B 1 184 ? -4.918 6.242 19.453 1 91.56 184 HIS B N 1
ATOM 6283 C CA . HIS B 1 184 ? -5.887 5.461 20.219 1 91.56 184 HIS B CA 1
ATOM 6284 C C . HIS B 1 184 ? -7.18 6.246 20.422 1 91.56 184 HIS B C 1
ATOM 6286 O O . HIS B 1 184 ? -8.273 5.676 20.375 1 91.56 184 HIS B O 1
ATOM 6292 N N . ILE B 1 185 ? -7.012 7.477 20.609 1 96.12 185 ILE B N 1
ATOM 6293 C CA . ILE B 1 185 ? -8.18 8.328 20.812 1 96.12 185 ILE B CA 1
ATOM 6294 C C . ILE B 1 185 ? -9 8.383 19.516 1 96.12 185 ILE B C 1
ATOM 6296 O O . ILE B 1 185 ? -10.219 8.227 19.547 1 96.12 185 ILE B O 1
ATOM 6300 N N . GLU B 1 186 ? -8.336 8.547 18.391 1 96.19 186 GLU B N 1
ATOM 6301 C CA . GLU B 1 186 ? -9.031 8.641 17.125 1 96.19 186 GLU B CA 1
ATOM 6302 C C . GLU B 1 186 ? -9.672 7.312 16.734 1 96.19 186 GLU B C 1
ATOM 6304 O O . GLU B 1 186 ? -10.727 7.281 16.094 1 96.19 186 GLU B O 1
ATOM 6309 N N . LEU B 1 187 ? -9.086 6.215 17.156 1 93.12 187 LEU B N 1
ATOM 6310 C CA . LEU B 1 187 ? -9.633 4.887 16.875 1 93.12 187 LEU B CA 1
ATOM 6311 C C . LEU B 1 187 ? -10.953 4.688 17.609 1 93.12 187 LEU B C 1
ATOM 6313 O O . LEU B 1 187 ? -11.828 3.959 17.125 1 93.12 187 LEU B O 1
ATOM 6317 N N . ARG B 1 188 ? -11.102 5.316 18.719 1 93.06 188 ARG B N 1
ATOM 6318 C CA . ARG B 1 188 ? -12.297 5.145 19.531 1 93.06 188 ARG B CA 1
ATOM 6319 C C . ARG B 1 188 ? -13.32 6.238 19.25 1 93.06 188 ARG B C 1
ATOM 6321 O O . ARG B 1 188 ? -14.453 6.18 19.734 1 93.06 188 ARG B O 1
ATOM 6328 N N . ARG B 1 189 ? -12.867 7.234 18.484 1 95.38 189 ARG B N 1
ATOM 6329 C CA . ARG B 1 189 ? -13.758 8.352 18.203 1 95.38 189 ARG B CA 1
ATOM 6330 C C . ARG B 1 189 ? -14.961 7.906 17.391 1 95.38 189 ARG B C 1
ATOM 6332 O O . ARG B 1 189 ? -14.805 7.324 16.312 1 95.38 189 ARG B O 1
ATOM 6339 N N . PRO B 1 190 ? -16.172 8.109 17.875 1 93.88 190 PRO B N 1
ATOM 6340 C CA . PRO B 1 190 ? -17.359 7.711 17.109 1 93.88 190 PRO B CA 1
ATOM 6341 C C . PRO B 1 190 ? -17.438 8.383 15.742 1 93.88 190 PRO B C 1
ATOM 6343 O O . PRO B 1 190 ? -17.078 9.555 15.602 1 93.88 190 PRO B O 1
ATOM 6346 N N . ILE B 1 191 ? -17.875 7.66 14.797 1 95 191 ILE B N 1
ATOM 6347 C CA . ILE B 1 191 ? -18.016 8.172 13.438 1 95 191 ILE B CA 1
ATOM 6348 C C . ILE B 1 191 ? -19.5 8.391 13.125 1 95 191 ILE B C 1
ATOM 6350 O O . ILE B 1 191 ? -20.297 7.445 13.117 1 95 191 ILE B O 1
ATOM 6354 N N . PRO B 1 192 ? -19.859 9.609 12.852 1 94.81 192 PRO B N 1
ATOM 6355 C CA . PRO B 1 192 ? -21.25 9.852 12.453 1 94.81 192 PRO B CA 1
ATOM 6356 C C . PRO B 1 192 ? -21.672 9.016 11.25 1 94.81 192 PRO B C 1
ATOM 6358 O O . PRO B 1 192 ? -20.844 8.727 10.375 1 94.81 192 PRO B O 1
ATOM 6361 N N . GLU B 1 193 ? -22.938 8.68 11.086 1 92.44 193 GLU B N 1
ATOM 6362 C CA . GLU B 1 193 ? -23.469 7.758 10.086 1 92.44 193 GLU B CA 1
ATOM 6363 C C . GLU B 1 193 ? -23.109 8.211 8.672 1 92.44 193 GLU B C 1
ATOM 6365 O O . GLU B 1 193 ? -22.703 7.398 7.84 1 92.44 193 GLU B O 1
ATOM 6370 N N . GLY B 1 194 ? -23.219 9.508 8.5 1 94.12 194 GLY B N 1
ATOM 6371 C CA . GLY B 1 194 ? -22.984 10.031 7.164 1 94.12 194 GLY B CA 1
ATOM 6372 C C . GLY B 1 194 ? -21.516 10.016 6.766 1 94.12 194 GLY B C 1
ATOM 6373 O O . GLY B 1 194 ? -21.188 10.148 5.586 1 94.12 194 GLY B O 1
ATOM 6374 N N . LEU B 1 195 ? -20.609 9.789 7.715 1 96.75 195 LEU B N 1
ATOM 6375 C CA . LEU B 1 195 ? -19.172 9.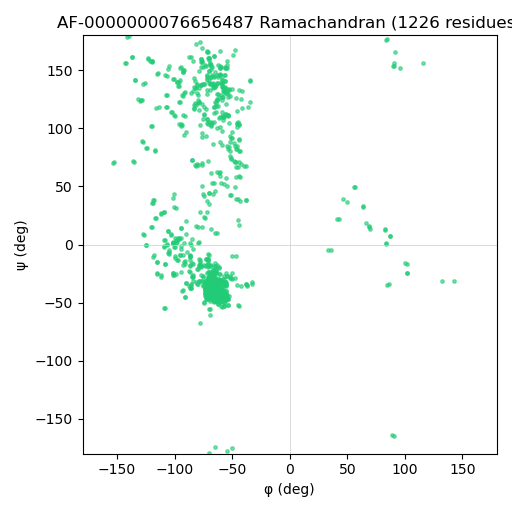828 7.469 1 96.75 195 LEU B CA 1
ATOM 6376 C C . LEU B 1 195 ? -18.578 8.422 7.457 1 96.75 195 LEU B C 1
ATOM 6378 O O . LEU B 1 195 ? -17.391 8.242 7.168 1 96.75 195 LEU B O 1
ATOM 6382 N N . ARG B 1 196 ? -19.453 7.391 7.676 1 94.5 196 ARG B N 1
ATOM 6383 C CA . ARG B 1 196 ? -18.969 6.016 7.75 1 94.5 196 ARG B CA 1
ATOM 6384 C C . ARG B 1 196 ? -18.547 5.512 6.375 1 94.5 196 ARG B C 1
ATOM 6386 O O . ARG B 1 196 ? -19.141 5.871 5.359 1 94.5 196 ARG B O 1
ATOM 6393 N N . LEU B 1 197 ? -17.484 4.727 6.398 1 94.75 197 LEU B N 1
ATOM 6394 C CA . LEU B 1 197 ? -16.969 4.148 5.164 1 94.75 197 LEU B CA 1
ATOM 6395 C C . LEU B 1 197 ? -17.75 2.893 4.781 1 94.75 197 LEU B C 1
ATOM 6397 O O . LEU B 1 197 ? -17.172 1.8 4.715 1 94.75 197 LEU B O 1
ATOM 6401 N N . ASN B 1 198 ? -19.016 3.094 4.41 1 89.56 198 ASN B N 1
ATOM 6402 C CA . ASN B 1 198 ? -19.906 2.021 3.982 1 89.56 198 ASN B CA 1
ATOM 6403 C C . ASN B 1 198 ? -20.062 1.992 2.465 1 89.56 198 ASN B C 1
ATOM 6405 O O . ASN B 1 198 ? -20.609 2.918 1.876 1 89.56 198 ASN B O 1
ATOM 6409 N N . ALA B 1 199 ? -19.547 0.923 1.98 1 89 199 ALA B N 1
ATOM 6410 C CA . ALA B 1 199 ? -19.812 0.745 0.557 1 89 199 ALA B CA 1
ATOM 6411 C C . ALA B 1 199 ? -21.25 0.246 0.33 1 89 199 ALA B C 1
ATOM 6413 O O . ALA B 1 199 ? -21.75 -0.576 1.098 1 89 199 ALA B O 1
ATOM 6414 N N . GLU B 1 200 ? -21.953 0.825 -0.688 1 85.44 200 GLU B N 1
ATOM 6415 C CA . GLU B 1 200 ? -23.312 0.438 -1.051 1 85.44 200 GLU B CA 1
ATOM 6416 C C . GLU B 1 200 ? -23.453 0.286 -2.562 1 85.44 200 GLU B C 1
ATOM 6418 O O . GLU B 1 200 ? -22.875 1.057 -3.328 1 85.44 200 GLU B O 1
ATOM 6423 N N . PRO B 1 201 ? -24.219 -0.729 -2.895 1 83.31 201 PRO B N 1
ATOM 6424 C CA . PRO B 1 201 ? -24.484 -0.829 -4.332 1 83.31 201 PRO B CA 1
ATOM 6425 C C . PRO B 1 201 ? -25.109 0.439 -4.906 1 83.31 201 PRO B C 1
ATOM 6427 O O . PRO B 1 201 ? -25.953 1.07 -4.254 1 83.31 201 PRO B O 1
ATOM 6430 N N . ALA B 1 202 ? -24.766 0.749 -6.117 1 82.94 202 ALA B N 1
ATOM 6431 C CA . ALA B 1 202 ? -25.156 1.988 -6.777 1 82.94 202 ALA B CA 1
ATOM 6432 C C . ALA B 1 202 ? -26.688 2.148 -6.777 1 82.94 202 ALA B C 1
ATOM 6434 O O . ALA B 1 202 ? -27.188 3.262 -6.633 1 82.94 202 ALA B O 1
ATOM 6435 N N . SER B 1 203 ? -27.375 1.039 -6.891 1 83.12 203 SER B N 1
ATOM 6436 C CA . SER B 1 203 ? -28.828 1.059 -6.996 1 83.12 203 SER B CA 1
ATOM 6437 C C . SER B 1 203 ? -29.484 1.443 -5.668 1 83.12 203 SER B C 1
ATOM 6439 O O . SER B 1 203 ? -30.641 1.841 -5.633 1 83.12 203 SER B O 1
ATOM 6441 N N . GLN B 1 204 ? -28.688 1.438 -4.621 1 85.25 204 GLN B N 1
ATOM 6442 C CA . GLN B 1 204 ? -29.25 1.681 -3.295 1 85.25 204 GLN B CA 1
ATOM 6443 C C . GLN B 1 204 ? -28.844 3.053 -2.768 1 85.25 204 GLN B C 1
ATOM 6445 O O . GLN B 1 204 ? -29.172 3.41 -1.635 1 85.25 204 GLN B O 1
ATOM 6450 N N . ILE B 1 205 ? -28.156 3.789 -3.6 1 90.44 205 ILE B N 1
ATOM 6451 C CA . ILE B 1 205 ? -27.656 5.086 -3.148 1 90.44 205 ILE B CA 1
ATOM 6452 C C . ILE B 1 205 ? -28.625 6.184 -3.576 1 90.44 205 ILE B C 1
ATOM 6454 O O . ILE B 1 205 ? -28.984 6.293 -4.754 1 90.44 205 ILE B O 1
ATOM 6458 N N . ASP B 1 206 ? -29.078 6.898 -2.609 1 91.75 206 ASP B N 1
ATOM 6459 C CA . ASP B 1 206 ? -29.938 8.047 -2.873 1 91.75 206 ASP B CA 1
ATOM 6460 C C . ASP B 1 206 ? -29.094 9.281 -3.217 1 91.75 206 ASP B C 1
ATOM 6462 O O . ASP B 1 206 ? -28.391 9.82 -2.361 1 91.75 206 ASP B O 1
ATOM 6466 N N . LEU B 1 207 ? -29.25 9.789 -4.418 1 95.88 207 LEU B N 1
ATOM 6467 C CA . LEU B 1 207 ? -28.469 10.938 -4.871 1 95.88 207 LEU B CA 1
ATOM 6468 C C . LEU B 1 207 ? -29.266 12.234 -4.707 1 95.88 207 LEU B C 1
ATOM 6470 O O . LEU B 1 207 ? -30.484 12.258 -4.934 1 95.88 207 LEU B O 1
ATOM 6474 N N . PRO B 1 208 ? -28.672 13.266 -4.297 1 96.06 208 PRO B N 1
ATOM 6475 C CA . PRO B 1 208 ? -29.359 14.555 -4.133 1 96.06 208 PRO B CA 1
ATOM 6476 C C . PRO B 1 208 ? -29.688 15.227 -5.465 1 96.06 208 PRO B C 1
ATOM 6478 O O . PRO B 1 208 ? -28.984 15.008 -6.453 1 96.06 208 PRO B O 1
ATOM 6481 N N . THR B 1 209 ? -30.703 16.016 -5.434 1 94.94 209 THR B N 1
ATOM 6482 C CA . THR B 1 209 ? -31.016 16.875 -6.582 1 94.94 209 THR B CA 1
ATOM 6483 C C . THR B 1 209 ? -30.172 18.141 -6.559 1 94.94 209 THR B C 1
ATOM 6485 O O . THR B 1 209 ? -30.047 18.797 -5.516 1 94.94 209 THR B O 1
ATOM 6488 N N . LEU B 1 210 ? -29.641 18.469 -7.676 1 96.19 210 LEU B N 1
ATOM 6489 C CA . LEU B 1 210 ? -28.766 19.625 -7.77 1 96.19 210 LEU B CA 1
ATOM 6490 C C . LEU B 1 210 ? -29.453 20.781 -8.484 1 96.19 210 LEU B C 1
ATOM 6492 O O . LEU B 1 210 ? -30.125 20.578 -9.5 1 96.19 210 LEU B O 1
ATOM 6496 N N . SER B 1 211 ? -29.406 21.922 -7.848 1 95.25 211 SER B N 1
ATOM 6497 C CA . SER B 1 211 ? -29.906 23.141 -8.453 1 95.25 211 SER B CA 1
ATOM 6498 C C . SER B 1 211 ? -28.844 24.25 -8.414 1 95.25 211 SER B C 1
ATOM 6500 O O . SER B 1 211 ? -28.172 24.438 -7.402 1 95.25 211 SER B O 1
ATOM 6502 N N . PRO B 1 212 ? -28.734 24.969 -9.492 1 94.81 212 PRO B N 1
ATOM 6503 C CA . PRO B 1 212 ? -27.734 26.031 -9.539 1 94.81 212 PRO B CA 1
ATOM 6504 C C . PRO B 1 212 ? -27.875 27.031 -8.391 1 94.81 212 PRO B C 1
ATOM 6506 O O . PRO B 1 212 ? -26.875 27.531 -7.867 1 94.81 212 PRO B O 1
ATOM 6509 N N . ASN B 1 213 ? -29.031 27.297 -7.977 1 94.69 213 ASN B N 1
ATOM 6510 C CA . ASN B 1 213 ? -29.281 28.25 -6.898 1 94.69 213 ASN B CA 1
ATOM 6511 C C . ASN B 1 213 ? -28.688 27.766 -5.578 1 94.69 213 ASN B C 1
ATOM 6513 O O . ASN B 1 213 ? -28.266 28.578 -4.754 1 94.69 213 ASN B O 1
ATOM 6517 N N . GLU B 1 214 ? -28.609 26.531 -5.504 1 94.81 214 GLU B N 1
ATOM 6518 C CA . GLU B 1 214 ? -28.141 25.969 -4.238 1 94.81 214 GLU B CA 1
ATOM 6519 C C . GLU B 1 214 ? -26.672 25.562 -4.324 1 94.81 214 GLU B C 1
ATOM 6521 O O . GLU B 1 214 ? -25.984 25.5 -3.305 1 94.81 214 GLU B O 1
ATOM 6526 N N . THR B 1 215 ? -26.188 25.25 -5.508 1 97.88 215 THR B N 1
ATOM 6527 C CA . THR B 1 215 ? -24.906 24.562 -5.562 1 97.88 215 THR B CA 1
ATOM 6528 C C . THR B 1 215 ? -23.844 25.438 -6.246 1 97.88 215 THR B C 1
ATOM 6530 O O . THR B 1 215 ? -22.641 25.203 -6.098 1 97.88 215 THR B O 1
ATOM 6533 N N . ASP B 1 216 ? -24.172 26.484 -6.949 1 98 216 ASP B N 1
ATOM 6534 C CA . ASP B 1 216 ? -23.219 27.328 -7.656 1 98 216 ASP B CA 1
ATOM 6535 C C . ASP B 1 216 ? -22.203 27.953 -6.688 1 98 216 ASP B C 1
ATOM 6537 O O . ASP B 1 216 ? -21 27.984 -6.969 1 98 216 ASP B O 1
ATOM 6541 N N . HIS B 1 217 ? -22.75 28.5 -5.621 1 98.06 217 HIS B N 1
ATOM 6542 C CA . HIS B 1 217 ? -21.859 29.172 -4.672 1 98.06 217 HIS B CA 1
ATOM 6543 C C . HIS B 1 217 ? -20.906 28.172 -4.027 1 98.06 217 HIS B C 1
ATOM 6545 O O . HIS B 1 217 ? -19.797 28.531 -3.645 1 98.06 217 HIS B O 1
ATOM 6551 N N . LEU B 1 218 ? -21.312 26.906 -3.871 1 98.56 218 LEU B N 1
ATOM 6552 C CA . LEU B 1 218 ? -20.453 25.875 -3.311 1 98.56 218 LEU B CA 1
ATOM 6553 C C . LEU B 1 218 ? -19.297 25.562 -4.246 1 98.56 218 LEU B C 1
ATOM 6555 O O . LEU B 1 218 ? -18.156 25.344 -3.797 1 98.56 218 LEU B O 1
ATOM 6559 N N . VAL B 1 219 ? -19.531 25.547 -5.543 1 98.62 219 VAL B N 1
ATOM 6560 C CA . VAL B 1 219 ? -18.469 25.328 -6.523 1 98.62 219 VAL B CA 1
ATOM 6561 C C . VAL B 1 219 ? -17.484 26.5 -6.473 1 98.62 219 VAL B C 1
ATOM 6563 O O . VAL B 1 219 ? -16.281 26.297 -6.512 1 98.62 219 VAL B O 1
ATOM 6566 N N . ARG B 1 220 ? -17.984 27.672 -6.355 1 98.06 220 ARG B N 1
ATOM 6567 C CA . ARG B 1 220 ? -17.125 28.844 -6.23 1 98.06 220 ARG B CA 1
ATOM 6568 C C . ARG B 1 220 ? -16.266 28.766 -4.973 1 98.06 220 ARG B C 1
ATOM 6570 O O . ARG B 1 220 ? -15.07 29.062 -5.004 1 98.06 220 ARG B O 1
ATOM 6577 N N . ASN B 1 221 ? -16.969 28.391 -3.879 1 98.19 221 ASN B N 1
ATOM 6578 C CA . ASN B 1 221 ? -16.219 28.203 -2.635 1 98.19 221 ASN B CA 1
ATOM 6579 C C . ASN B 1 221 ? -15.086 27.203 -2.807 1 98.19 221 ASN B C 1
ATOM 6581 O O . ASN B 1 221 ? -13.977 27.438 -2.324 1 98.19 221 ASN B O 1
ATOM 6585 N N . TYR B 1 222 ? -15.422 26.125 -3.451 1 98.38 222 TYR B N 1
ATOM 6586 C CA . TYR B 1 222 ? -14.391 25.109 -3.641 1 98.38 222 TYR B CA 1
ATOM 6587 C C . TYR B 1 222 ? -13.18 25.688 -4.355 1 98.38 222 TYR B C 1
ATOM 6589 O O . TYR B 1 222 ? -12.039 25.484 -3.92 1 98.38 222 TYR B O 1
ATOM 6597 N N . PHE B 1 223 ? -13.297 26.312 -5.449 1 97 223 PHE B N 1
ATOM 6598 C CA . PHE B 1 223 ? -12.172 26.781 -6.25 1 97 223 PHE B CA 1
ATOM 6599 C C . PHE B 1 223 ? -11.445 27.922 -5.551 1 97 223 PHE B C 1
ATOM 6601 O O . PHE B 1 223 ? -10.227 28.078 -5.688 1 97 223 PHE B O 1
ATOM 6608 N N . GLN B 1 224 ? -12.109 28.672 -4.676 1 95.12 224 GLN B N 1
ATOM 6609 C CA . GLN B 1 224 ? -11.492 29.812 -3.988 1 95.12 224 GLN B CA 1
ATOM 6610 C C . GLN B 1 224 ? -10.766 29.359 -2.727 1 95.12 224 GLN B C 1
ATOM 6612 O O . GLN B 1 224 ? -9.734 29.922 -2.363 1 95.12 224 GLN B O 1
ATOM 6617 N N . LEU B 1 225 ? -11.352 28.344 -2.102 1 96.25 225 LEU B N 1
ATOM 6618 C CA . LEU B 1 225 ? -10.883 28.062 -0.751 1 96.25 225 LEU B CA 1
ATOM 6619 C C . LEU B 1 225 ? -10.148 26.719 -0.704 1 96.25 225 LEU B C 1
ATOM 6621 O O . LEU B 1 225 ? -9.336 26.484 0.19 1 96.25 225 LEU B O 1
ATOM 6625 N N . VAL B 1 226 ? -10.469 25.781 -1.613 1 97.75 226 VAL B N 1
ATOM 6626 C CA . VAL B 1 226 ? -9.891 24.438 -1.563 1 97.75 226 VAL B CA 1
ATOM 6627 C C . VAL B 1 226 ? -8.906 24.266 -2.717 1 97.75 226 VAL B C 1
ATOM 6629 O O . VAL B 1 226 ? -7.723 24 -2.498 1 97.75 226 VAL B O 1
ATOM 6632 N N . HIS B 1 227 ? -9.383 24.516 -3.92 1 96.06 227 HIS B N 1
ATOM 6633 C CA . HIS B 1 227 ? -8.586 24.312 -5.125 1 96.06 227 HIS B CA 1
ATOM 6634 C C . HIS B 1 227 ? -7.32 25.172 -5.094 1 96.06 227 HIS B C 1
ATOM 6636 O O . HIS B 1 227 ? -6.273 24.75 -5.598 1 96.06 227 HIS B O 1
ATOM 6642 N N . ARG B 1 228 ? -7.473 26.266 -4.473 1 92.12 228 ARG B N 1
ATOM 6643 C CA . ARG B 1 228 ? -6.352 27.172 -4.32 1 92.12 228 ARG B CA 1
ATOM 6644 C C . ARG B 1 228 ? -5.16 26.484 -3.666 1 92.12 228 ARG B C 1
ATOM 6646 O O . ARG B 1 228 ? -4.008 26.75 -4.016 1 92.12 228 ARG B O 1
ATOM 6653 N N . PHE B 1 229 ? -5.375 25.547 -2.809 1 94.62 229 PHE B N 1
ATOM 6654 C CA . PHE B 1 229 ? -4.316 24.891 -2.059 1 94.62 229 PHE B CA 1
ATOM 6655 C C . PHE B 1 229 ? -4.113 23.453 -2.557 1 94.62 229 PHE B C 1
ATOM 6657 O O . PHE B 1 229 ? -3.088 22.844 -2.275 1 94.62 229 PHE B O 1
ATOM 6664 N N . HIS B 1 230 ? -5.066 22.953 -3.256 1 96.12 230 HIS B N 1
ATOM 6665 C CA . HIS B 1 230 ? -5.059 21.594 -3.789 1 96.12 230 HIS B CA 1
ATOM 6666 C C . HIS B 1 230 ? -5.527 21.562 -5.242 1 96.12 230 HIS B C 1
ATOM 6668 O O . HIS B 1 230 ? -6.574 21 -5.551 1 96.12 230 HIS B O 1
ATOM 6674 N N . PRO B 1 231 ? -4.68 22.078 -6.152 1 94.25 231 PRO B N 1
ATOM 6675 C CA . PRO B 1 231 ? -5.113 22.328 -7.531 1 94.25 231 PRO B CA 1
ATOM 6676 C C . PRO B 1 231 ? -4.996 21.078 -8.414 1 94.25 231 PRO B C 1
ATOM 6678 O O . PRO B 1 231 ? -4.254 21.078 -9.398 1 94.25 231 PRO B O 1
ATOM 6681 N N . ILE B 1 232 ? -5.883 20.109 -8.219 1 95.19 232 ILE B N 1
ATOM 6682 C CA . ILE B 1 232 ? -5.73 18.859 -8.953 1 95.19 232 ILE B CA 1
ATOM 6683 C C . ILE B 1 232 ? -6.766 18.781 -10.07 1 95.19 232 ILE B C 1
ATOM 6685 O O . ILE B 1 232 ? -6.707 17.891 -10.922 1 95.19 232 ILE B O 1
ATOM 6689 N N . LEU B 1 233 ? -7.719 19.766 -10.102 1 94.56 233 LEU B N 1
ATOM 6690 C CA . LEU B 1 233 ? -8.75 19.75 -11.133 1 94.56 233 LEU B CA 1
ATOM 6691 C C . LEU B 1 233 ? -8.508 20.859 -12.156 1 94.56 233 LEU B C 1
ATOM 6693 O O . LEU B 1 233 ? -8.016 21.922 -11.805 1 94.56 233 LEU B O 1
ATOM 6697 N N . ASP B 1 234 ? -8.852 20.516 -13.336 1 89.31 234 ASP B N 1
ATOM 6698 C CA . ASP B 1 234 ? -8.984 21.578 -14.344 1 89.31 234 ASP B CA 1
ATOM 6699 C C . ASP B 1 234 ? -10.312 22.312 -14.195 1 89.31 234 ASP B C 1
ATOM 6701 O O . ASP B 1 234 ? -11.375 21.719 -14.336 1 89.31 234 ASP B O 1
ATOM 6705 N N . GLN B 1 235 ? -10.273 23.578 -14 1 92.44 235 GLN B N 1
ATOM 6706 C CA . GLN B 1 235 ? -11.461 24.359 -13.656 1 92.44 235 GLN B CA 1
ATOM 6707 C C . GLN B 1 235 ? -12.469 24.359 -14.797 1 92.44 235 GLN B C 1
ATOM 6709 O O . GLN B 1 235 ? -13.664 24.141 -14.578 1 92.44 235 GLN B O 1
ATOM 6714 N N . ARG B 1 236 ? -11.969 24.594 -16 1 92.25 236 ARG B N 1
ATOM 6715 C CA . ARG B 1 236 ? -12.875 24.641 -17.141 1 92.25 236 ARG B CA 1
ATOM 6716 C C . ARG B 1 236 ? -13.547 23.297 -17.375 1 92.25 236 ARG B C 1
ATOM 6718 O O . ARG B 1 236 ? -14.766 23.219 -17.547 1 92.25 236 ARG B O 1
ATOM 6725 N N . ALA B 1 237 ? -12.719 22.297 -17.328 1 92.31 237 ALA B N 1
ATOM 6726 C CA . ALA B 1 237 ? -13.242 20.953 -17.547 1 92.31 237 ALA B CA 1
ATOM 6727 C C . ALA B 1 237 ? -14.266 20.594 -16.469 1 92.31 237 ALA B C 1
ATOM 6729 O O . ALA B 1 237 ? -15.266 19.922 -16.75 1 92.31 237 ALA B O 1
ATOM 6730 N N . PHE B 1 238 ? -14.07 21.062 -15.281 1 96.25 238 PHE B N 1
ATOM 6731 C CA . PHE B 1 238 ? -14.977 20.75 -14.188 1 96.25 238 PHE B CA 1
ATOM 6732 C C . PHE B 1 238 ? -16.312 21.469 -14.359 1 96.25 238 PHE B C 1
ATOM 6734 O O . PHE B 1 238 ? -17.375 20.906 -14.102 1 96.25 238 PHE B O 1
ATOM 6741 N N . TYR B 1 239 ? -16.234 22.734 -14.68 1 96.81 239 TYR B N 1
ATOM 6742 C CA . TYR B 1 239 ? -17.469 23.5 -14.859 1 96.81 239 TYR B CA 1
ATOM 6743 C C . TYR B 1 239 ? -18.344 22.859 -15.938 1 96.81 239 TYR B C 1
ATOM 6745 O O . TYR B 1 239 ? -19.562 22.828 -15.812 1 96.81 239 TYR B O 1
ATOM 6753 N N . ASP B 1 240 ? -17.672 22.328 -17 1 96.44 240 ASP B N 1
ATOM 6754 C CA . ASP B 1 240 ? -18.422 21.594 -18.016 1 96.44 240 ASP B CA 1
ATOM 6755 C C . ASP B 1 240 ? -19.094 20.359 -17.422 1 96.44 240 ASP B C 1
ATOM 6757 O O . ASP B 1 240 ? -20.266 20.094 -17.719 1 96.44 240 ASP B O 1
ATOM 6761 N N . LEU B 1 241 ? -18.375 19.688 -16.672 1 96.69 241 LEU B N 1
ATOM 6762 C CA . LEU B 1 241 ? -18.891 18.5 -16.016 1 96.69 241 LEU B CA 1
ATOM 6763 C C . LEU B 1 241 ? -20.031 18.859 -15.062 1 96.69 241 LEU B C 1
ATOM 6765 O O . LEU B 1 241 ? -21.062 18.172 -15.023 1 96.69 241 LEU B O 1
ATOM 6769 N N . TYR B 1 242 ? -19.844 19.922 -14.305 1 98 242 TYR B N 1
ATOM 6770 C CA . TYR B 1 242 ? -20.844 20.406 -13.344 1 98 242 TYR B CA 1
ATOM 6771 C C . TYR B 1 242 ? -22.141 20.797 -14.047 1 98 242 TYR B C 1
ATOM 6773 O O . TYR B 1 242 ? -23.219 20.375 -13.641 1 98 242 TYR B O 1
ATOM 6781 N N . ASP B 1 243 ? -22.016 21.484 -15.109 1 97.25 243 ASP B N 1
ATOM 6782 C CA . ASP B 1 243 ? -23.188 21.922 -15.867 1 97.25 243 ASP B CA 1
ATOM 6783 C C . ASP B 1 243 ? -23.969 20.734 -16.422 1 97.25 243 ASP B C 1
ATOM 6785 O O . ASP B 1 243 ? -25.203 20.703 -16.344 1 97.25 243 ASP B O 1
ATOM 6789 N N . ARG B 1 244 ? -23.25 19.812 -16.906 1 96.75 244 ARG B N 1
ATOM 6790 C CA . ARG B 1 244 ? -23.891 18.625 -17.453 1 96.75 244 ARG B CA 1
ATOM 6791 C C . ARG B 1 244 ? -24.625 17.844 -16.359 1 96.75 244 ARG B C 1
ATOM 6793 O O . ARG B 1 244 ? -25.719 17.328 -16.578 1 96.75 244 ARG B O 1
ATOM 6800 N N . THR B 1 245 ? -23.984 17.75 -15.195 1 97.31 245 THR B N 1
ATOM 6801 C CA . THR B 1 245 ? -24.578 17.016 -14.086 1 97.31 245 THR B CA 1
ATOM 6802 C C . THR B 1 245 ? -25.828 17.703 -13.57 1 97.31 245 THR B C 1
ATOM 6804 O O . THR B 1 245 ? -26.797 17.047 -13.188 1 97.31 245 THR B O 1
ATOM 6807 N N . VAL B 1 246 ? -25.781 19.016 -13.523 1 96.69 246 VAL B N 1
ATOM 6808 C CA . VAL B 1 246 ? -26.938 19.781 -13.07 1 96.69 246 VAL B CA 1
ATOM 6809 C C . VAL B 1 246 ? -28.078 19.656 -14.086 1 96.69 246 VAL B C 1
ATOM 6811 O O . VAL B 1 246 ? -29.234 19.5 -13.711 1 96.69 246 VAL B O 1
ATOM 6814 N N . ASP B 1 247 ? -27.719 19.703 -15.352 1 95.44 247 ASP B N 1
ATOM 6815 C CA . ASP B 1 247 ? -28.703 19.656 -16.422 1 95.44 247 ASP B CA 1
ATOM 6816 C C . ASP B 1 247 ? -29.375 18.281 -16.5 1 95.44 247 ASP B C 1
ATOM 6818 O O . ASP B 1 247 ? -30.594 18.188 -16.656 1 95.44 247 ASP B O 1
ATOM 6822 N N . HIS B 1 248 ? -28.578 17.234 -16.375 1 95.12 248 HIS B N 1
ATOM 6823 C CA . HIS B 1 248 ? -29.094 15.883 -16.578 1 95.12 248 HIS B CA 1
ATOM 6824 C C . HIS B 1 248 ? -29.438 15.219 -15.258 1 95.12 248 HIS B C 1
ATOM 6826 O O . HIS B 1 248 ? -30.109 14.188 -15.234 1 95.12 248 HIS B O 1
ATOM 6832 N N . GLY B 1 249 ? -29 15.789 -14.242 1 94.88 249 GLY B N 1
ATOM 6833 C CA . GLY B 1 249 ? -29.156 15.164 -12.938 1 94.88 249 GLY B CA 1
ATOM 6834 C C . GLY B 1 249 ? -28 14.25 -12.57 1 94.88 249 GLY B C 1
ATOM 6835 O O . GLY B 1 249 ? -27.391 13.641 -13.445 1 94.88 249 GLY B O 1
ATOM 6836 N N . ALA B 1 250 ? -27.781 14.094 -11.281 1 95.12 250 ALA B N 1
ATOM 6837 C CA . ALA B 1 250 ? -26.719 13.219 -10.797 1 95.12 250 ALA B CA 1
ATOM 6838 C C . ALA B 1 250 ? -27.047 11.75 -11.062 1 95.12 250 ALA B C 1
ATOM 6840 O O . ALA B 1 250 ? -28.203 11.336 -10.93 1 95.12 250 ALA B O 1
ATOM 6841 N N . ARG B 1 251 ? -26.078 10.969 -11.492 1 95.19 251 ARG B N 1
ATOM 6842 C CA . ARG B 1 251 ? -26.172 9.523 -11.711 1 95.19 251 ARG B CA 1
ATOM 6843 C C . ARG B 1 251 ? -25.172 8.773 -10.836 1 95.19 251 ARG B C 1
ATOM 6845 O O . ARG B 1 251 ? -24.219 9.375 -10.312 1 95.19 251 ARG B O 1
ATOM 6852 N N . PRO B 1 252 ? -25.422 7.508 -10.586 1 94.44 252 PRO B N 1
ATOM 6853 C CA . PRO B 1 252 ? -24.484 6.738 -9.758 1 94.44 252 PRO B CA 1
ATOM 6854 C C . PRO B 1 252 ? -23.219 6.348 -10.508 1 94.44 252 PRO B C 1
ATOM 6856 O O . PRO B 1 252 ? -22.969 5.164 -10.75 1 94.44 252 PRO B O 1
ATOM 6859 N N . ASP B 1 253 ? -22.438 7.316 -10.766 1 94.56 253 ASP B N 1
ATOM 6860 C CA . ASP B 1 253 ? -21.188 7.102 -11.477 1 94.56 253 ASP B CA 1
ATOM 6861 C C . ASP B 1 253 ? -20.078 7.984 -10.914 1 94.56 253 ASP B C 1
ATOM 6863 O O . ASP B 1 253 ? -20.297 8.727 -9.953 1 94.56 253 ASP B O 1
ATOM 6867 N N . LEU B 1 254 ? -18.938 7.855 -11.438 1 95.44 254 LEU B N 1
ATOM 6868 C CA . LEU B 1 254 ? -17.75 8.531 -10.914 1 95.44 254 LEU B CA 1
ATOM 6869 C C . LEU B 1 254 ? -17.828 10.031 -11.18 1 95.44 254 LEU B C 1
ATOM 6871 O O . LEU B 1 254 ? -17.391 10.836 -10.352 1 95.44 254 LEU B O 1
ATOM 6875 N N . THR B 1 255 ? -18.344 10.453 -12.289 1 96.5 255 THR B N 1
ATOM 6876 C CA . THR B 1 255 ? -18.453 11.867 -12.633 1 96.5 255 THR B CA 1
ATOM 6877 C C . THR B 1 255 ? -19.328 12.602 -11.625 1 96.5 255 THR B C 1
ATOM 6879 O O . THR B 1 255 ? -18.969 13.672 -11.141 1 96.5 255 THR B O 1
ATOM 6882 N N . SER B 1 256 ? -20.438 12.008 -11.32 1 97.19 256 SER B N 1
ATOM 6883 C CA . SER B 1 256 ? -21.328 12.602 -10.32 1 97.19 256 SER B CA 1
ATOM 6884 C C . SER B 1 256 ? -20.672 12.609 -8.945 1 97.19 256 SER B C 1
ATOM 6886 O O . SER B 1 256 ? -20.828 13.562 -8.18 1 97.19 256 SER B O 1
ATOM 6888 N N . SER B 1 257 ? -19.969 11.508 -8.609 1 97.69 257 SER B N 1
ATOM 6889 C CA . SER B 1 257 ? -19.281 11.445 -7.328 1 97.69 257 SER B CA 1
ATOM 6890 C C . SER B 1 257 ? -18.281 12.578 -7.184 1 97.69 257 SER B C 1
ATOM 6892 O O . SER B 1 257 ? -18.156 13.18 -6.109 1 97.69 257 SER B O 1
ATOM 6894 N N . LEU B 1 258 ? -17.562 12.852 -8.211 1 98.44 258 LEU B N 1
ATOM 6895 C CA . LEU B 1 258 ? -16.594 13.938 -8.195 1 98.44 258 LEU B CA 1
ATOM 6896 C C . LEU B 1 258 ? -17.281 15.281 -7.945 1 98.44 258 LEU B C 1
ATOM 6898 O O . LEU B 1 258 ? -16.812 16.078 -7.129 1 98.44 258 LEU B O 1
ATOM 6902 N N . VAL B 1 259 ? -18.391 15.508 -8.656 1 98.75 259 VAL B N 1
ATOM 6903 C CA . VAL B 1 259 ? -19.141 16.75 -8.492 1 98.75 259 VAL B CA 1
ATOM 6904 C C . VAL B 1 259 ? -19.625 16.859 -7.051 1 98.75 259 VAL B C 1
ATOM 6906 O O . VAL B 1 259 ? -19.5 17.922 -6.426 1 98.75 259 VAL B O 1
ATOM 6909 N N . LEU B 1 260 ? -20.156 15.812 -6.516 1 98.75 260 LEU B N 1
ATOM 6910 C CA . LEU B 1 260 ? -20.719 15.812 -5.172 1 98.75 260 LEU B CA 1
ATOM 6911 C C . LEU B 1 260 ? -19.641 16.062 -4.129 1 98.75 260 LEU B C 1
ATOM 6913 O O . LEU B 1 260 ? -19.859 16.797 -3.162 1 98.75 260 LEU B O 1
ATOM 6917 N N . VAL B 1 261 ? -18.453 15.484 -4.289 1 98.88 261 VAL B N 1
ATOM 6918 C CA . VAL B 1 261 ? -17.359 15.695 -3.34 1 98.88 261 VAL B CA 1
ATOM 6919 C C . VAL B 1 261 ? -16.922 17.156 -3.387 1 98.88 261 VAL B C 1
ATOM 6921 O O . VAL B 1 261 ? -16.594 17.75 -2.354 1 98.88 261 VAL B O 1
ATOM 6924 N N . VAL B 1 262 ? -16.875 17.719 -4.562 1 98.88 262 VAL B N 1
ATOM 6925 C CA . VAL B 1 262 ? -16.5 19.109 -4.723 1 98.88 262 VAL B CA 1
ATOM 6926 C C . VAL B 1 262 ? -17.5 20 -3.986 1 98.88 262 VAL B C 1
ATOM 6928 O O . VAL B 1 262 ? -17.109 20.938 -3.293 1 98.88 262 VAL B O 1
ATOM 6931 N N . LEU B 1 263 ? -18.797 19.688 -4.098 1 98.88 263 LEU B N 1
ATOM 6932 C CA . LEU B 1 263 ? -19.828 20.453 -3.393 1 98.88 263 LEU B CA 1
ATOM 6933 C C . LEU B 1 263 ? -19.672 20.312 -1.883 1 98.88 263 LEU B C 1
ATOM 6935 O O . LEU B 1 263 ? -19.812 21.297 -1.15 1 98.88 263 LEU B O 1
ATOM 6939 N N . ALA B 1 264 ? -19.344 19.141 -1.422 1 98.88 264 ALA B N 1
ATOM 6940 C CA . ALA B 1 264 ? -19.109 18.922 0.002 1 98.88 264 ALA B CA 1
ATOM 6941 C C . ALA B 1 264 ? -17.922 19.75 0.502 1 98.88 264 ALA B C 1
ATOM 6943 O O . ALA B 1 264 ? -18 20.375 1.56 1 98.88 264 ALA B O 1
ATOM 6944 N N . LEU B 1 265 ? -16.859 19.766 -0.257 1 98.88 265 LEU B N 1
ATOM 6945 C CA . LEU B 1 265 ? -15.672 20.531 0.108 1 98.88 265 LEU B CA 1
ATOM 6946 C C . LEU B 1 265 ? -15.969 22.031 0.104 1 98.88 265 LEU B C 1
ATOM 6948 O O . LEU B 1 265 ? -15.508 22.766 0.982 1 98.88 265 LEU B O 1
ATOM 6952 N N . GLY B 1 266 ? -16.734 22.469 -0.912 1 98.81 266 GLY B N 1
ATOM 6953 C CA . GLY B 1 266 ? -17.141 23.875 -0.929 1 98.81 266 GLY B CA 1
ATOM 6954 C C . GLY B 1 266 ? -17.969 24.266 0.28 1 98.81 266 GLY B C 1
ATOM 6955 O O . GLY B 1 266 ? -17.891 25.406 0.742 1 98.81 266 GLY B O 1
ATOM 6956 N N . SER B 1 267 ? -18.703 23.359 0.792 1 98.62 267 SER B N 1
ATOM 6957 C CA . SER B 1 267 ? -19.547 23.609 1.958 1 98.62 267 SER B CA 1
ATOM 6958 C C . SER B 1 267 ? -18.719 23.703 3.232 1 98.62 267 SER B C 1
ATOM 6960 O O . SER B 1 267 ? -18.844 24.656 3.988 1 98.62 267 SER B O 1
ATOM 6962 N N . VAL B 1 268 ? -17.875 22.766 3.461 1 98.44 268 VAL B N 1
ATOM 6963 C CA . VAL B 1 268 ? -17.156 22.688 4.727 1 98.44 268 VAL B CA 1
ATOM 6964 C C . VAL B 1 268 ? -16.078 23.781 4.793 1 98.44 268 VAL B C 1
ATOM 6966 O O . VAL B 1 268 ? -15.812 24.328 5.863 1 98.44 268 VAL B O 1
ATOM 6969 N N . ALA B 1 269 ? -15.492 24.125 3.703 1 97.88 269 ALA B N 1
ATOM 6970 C CA . ALA B 1 269 ? -14.391 25.094 3.682 1 97.88 269 ALA B CA 1
ATOM 6971 C C . ALA B 1 269 ? -14.867 26.484 4.09 1 97.88 269 ALA B C 1
ATOM 6973 O O . ALA B 1 269 ? -14.094 27.281 4.605 1 97.88 269 ALA B O 1
ATOM 6974 N N . ALA B 1 270 ? -16.141 26.781 3.908 1 96.75 270 ALA B N 1
ATOM 6975 C CA . ALA B 1 270 ? -16.672 28.125 4.184 1 96.75 270 ALA B CA 1
ATOM 6976 C C . ALA B 1 270 ? -17.406 28.156 5.523 1 96.75 270 ALA B C 1
ATOM 6978 O O . ALA B 1 270 ? -17.859 29.203 5.961 1 96.75 270 ALA B O 1
ATOM 6979 N N . GLU B 1 271 ? -17.422 27.078 6.195 1 95.56 271 GLU B N 1
ATOM 6980 C CA . GLU B 1 271 ? -18.266 26.969 7.391 1 95.56 271 GLU B CA 1
ATOM 6981 C C . GLU B 1 271 ? -17.453 27.297 8.648 1 95.56 271 GLU B C 1
ATOM 6983 O O . GLU B 1 271 ? -16.234 27.156 8.664 1 95.56 271 GLU B O 1
ATOM 6988 N N . THR B 1 272 ? -18.125 27.781 9.617 1 93.88 272 THR B N 1
ATOM 6989 C CA . THR B 1 272 ? -17.547 27.969 10.945 1 93.88 272 THR B CA 1
ATOM 6990 C C . THR B 1 272 ? -17.781 26.734 11.812 1 93.88 272 THR B C 1
ATOM 6992 O O . THR B 1 272 ? -18.906 26.219 11.891 1 93.88 272 THR B O 1
ATOM 6995 N N . PRO B 1 273 ? -16.734 26.281 12.422 1 93.19 273 PRO B N 1
ATOM 6996 C CA . PRO B 1 273 ? -16.891 25.078 13.234 1 93.19 273 PRO B CA 1
ATOM 6997 C C . PRO B 1 273 ? -17.859 25.266 14.406 1 93.19 273 PRO B C 1
ATOM 6999 O O . PRO B 1 273 ? -17.859 26.328 15.031 1 93.19 273 PRO B O 1
ATOM 7002 N N . ASN B 1 274 ? -18.656 24.281 14.633 1 92.44 274 ASN B N 1
ATOM 7003 C CA . ASN B 1 274 ? -19.562 24.234 15.766 1 92.44 274 ASN B CA 1
ATOM 7004 C C . ASN B 1 274 ? -19.297 23.031 16.672 1 92.44 274 ASN B C 1
ATOM 7006 O O . ASN B 1 274 ? -19.844 21.938 16.438 1 92.44 274 ASN B O 1
ATOM 7010 N N . ARG B 1 275 ? -18.672 23.219 17.75 1 88.69 275 ARG B N 1
ATOM 7011 C CA . ARG B 1 275 ? -18.203 22.156 18.625 1 88.69 275 ARG B CA 1
ATOM 7012 C C . ARG B 1 275 ? -19.359 21.516 19.391 1 88.69 275 ARG B C 1
ATOM 7014 O O . ARG B 1 275 ? -19.25 20.391 19.891 1 88.69 275 ARG B O 1
ATOM 7021 N N . MET B 1 276 ? -20.422 22.203 19.438 1 88.75 276 MET B N 1
ATOM 7022 C CA . MET B 1 276 ? -21.562 21.688 20.188 1 88.75 276 MET B CA 1
ATOM 7023 C C . MET B 1 276 ? -22.297 20.609 19.375 1 88.75 276 MET B C 1
ATOM 7025 O O . MET B 1 276 ? -23.062 19.828 19.938 1 88.75 276 MET B O 1
ATOM 7029 N N . ASP B 1 277 ? -22 20.625 18.125 1 89.62 277 ASP B N 1
ATOM 7030 C CA . ASP B 1 277 ? -22.562 19.594 17.25 1 89.62 277 ASP B CA 1
ATOM 7031 C C . ASP B 1 277 ? -21.578 18.453 17.062 1 89.62 277 ASP B C 1
ATOM 7033 O O . ASP B 1 277 ? -20.688 18.516 16.203 1 89.62 277 ASP B O 1
ATOM 7037 N N . ALA B 1 278 ? -21.828 17.406 17.719 1 83.06 278 ALA B N 1
ATOM 7038 C CA . ALA B 1 278 ? -20.922 16.266 17.672 1 83.06 278 ALA B CA 1
ATOM 7039 C C . ALA B 1 278 ? -20.875 15.664 16.266 1 83.06 278 ALA B C 1
ATOM 7041 O O . ALA B 1 278 ? -19.906 14.969 15.93 1 83.06 278 ALA B O 1
ATOM 7042 N N . SER B 1 279 ? -21.828 16 15.43 1 89 279 SER B N 1
ATOM 7043 C CA . SER B 1 279 ? -21.875 15.469 14.078 1 89 279 SER B CA 1
ATOM 7044 C C . SER B 1 279 ? -21.609 16.562 13.039 1 89 279 SER B C 1
ATOM 7046 O O . SER B 1 279 ? -22.094 16.484 11.914 1 89 279 SER B O 1
ATOM 7048 N N . TRP B 1 280 ? -20.891 17.531 13.492 1 94.25 280 TRP B N 1
ATOM 7049 C CA . TRP B 1 280 ? -20.578 18.625 12.578 1 94.25 280 TRP B CA 1
ATOM 7050 C C . TRP B 1 280 ? -19.953 18.094 11.289 1 94.25 280 TRP B C 1
ATOM 7052 O O . TRP B 1 280 ? -18.828 17.578 11.312 1 94.25 280 TRP B O 1
ATOM 7062 N N . SER B 1 281 ? -20.672 18.172 10.195 1 96.56 281 SER B N 1
ATOM 7063 C CA . SER B 1 281 ? -20.234 17.688 8.891 1 96.56 281 SER B CA 1
ATOM 7064 C C . SER B 1 281 ? -20.906 18.469 7.762 1 96.56 281 SER B C 1
ATOM 7066 O O . SER B 1 281 ? -21.672 17.906 6.98 1 96.56 281 SER B O 1
ATOM 7068 N N . PRO B 1 282 ? -20.5 19.75 7.609 1 97.5 282 PRO B N 1
ATOM 7069 C CA . PRO B 1 282 ? -21.094 20.531 6.52 1 97.5 282 PRO B CA 1
ATOM 7070 C C . PRO B 1 282 ? -20.906 19.859 5.156 1 97.5 282 PRO B C 1
ATOM 7072 O O . PRO B 1 282 ? -19.812 19.406 4.832 1 97.5 282 PRO B O 1
ATOM 7075 N N . GLY B 1 283 ? -22 19.844 4.375 1 98 283 GLY B N 1
ATOM 7076 C CA . GLY B 1 283 ? -21.953 19.266 3.039 1 98 283 GLY B CA 1
ATOM 7077 C C . GLY B 1 283 ? -22.125 17.766 3.029 1 98 283 GLY B C 1
ATOM 7078 O O . GLY B 1 283 ? -21.969 17.125 1.985 1 98 283 GLY B O 1
ATOM 7079 N N . VAL B 1 284 ? -22.547 17.141 4.129 1 97.94 284 VAL B N 1
ATOM 7080 C CA . VAL B 1 284 ? -22.609 15.695 4.281 1 97.94 284 VAL B CA 1
ATOM 7081 C C . VAL B 1 284 ? -23.688 15.125 3.357 1 97.94 284 VAL B C 1
ATOM 7083 O O . VAL B 1 284 ? -23.578 13.984 2.893 1 97.94 284 VAL B O 1
ATOM 7086 N N . LYS B 1 285 ? -24.688 15.906 2.979 1 97.25 285 LYS B N 1
ATOM 7087 C CA . LYS B 1 285 ? -25.734 15.445 2.08 1 97.25 285 LYS B CA 1
ATOM 7088 C C . LYS B 1 285 ? -25.188 15.125 0.696 1 97.25 285 LYS B C 1
ATOM 7090 O O . LYS B 1 285 ? -25.719 14.266 -0.011 1 97.25 285 LYS B O 1
ATOM 7095 N N . PHE B 1 286 ? -24.125 15.859 0.32 1 98.44 286 PHE B N 1
ATOM 7096 C CA . PHE B 1 286 ? -23.438 15.602 -0.944 1 98.44 286 PHE B CA 1
ATOM 7097 C C . PHE B 1 286 ? -22.375 14.531 -0.771 1 98.44 286 PHE B C 1
ATOM 7099 O O . PHE B 1 286 ? -22.188 13.68 -1.643 1 98.44 286 PHE B O 1
ATOM 7106 N N . PHE B 1 287 ? -21.719 14.562 0.369 1 98.62 287 PHE B N 1
ATOM 7107 C CA . PHE B 1 287 ? -20.547 13.727 0.609 1 98.62 287 PHE B CA 1
ATOM 7108 C C . PHE B 1 287 ? -20.953 12.266 0.742 1 98.62 287 PHE B C 1
ATOM 7110 O O . PHE B 1 287 ? -20.297 11.383 0.178 1 98.62 287 PHE B O 1
ATOM 7117 N N . THR B 1 288 ? -22 11.906 1.478 1 98.19 288 THR B N 1
ATOM 7118 C CA . THR B 1 288 ? -22.375 10.547 1.843 1 98.19 288 THR B CA 1
ATOM 7119 C C . THR B 1 288 ? -22.609 9.695 0.597 1 98.19 288 THR B C 1
ATOM 7121 O O . THR B 1 288 ? -22.016 8.633 0.44 1 98.19 288 THR B O 1
ATOM 7124 N N . PRO B 1 289 ? -23.469 10.164 -0.316 1 97.75 289 PRO B N 1
ATOM 7125 C CA . PRO B 1 289 ? -23.656 9.328 -1.507 1 97.75 289 PRO B CA 1
ATOM 7126 C C . PRO B 1 289 ? -22.391 9.203 -2.348 1 97.75 289 PRO B C 1
ATOM 7128 O O . PRO B 1 289 ? -22.141 8.148 -2.941 1 97.75 289 PRO B O 1
ATOM 7131 N N . ALA B 1 290 ? -21.562 10.258 -2.41 1 98.19 290 ALA B N 1
ATOM 7132 C CA . ALA B 1 290 ? -20.344 10.242 -3.197 1 98.19 290 ALA B CA 1
ATOM 7133 C C . ALA B 1 290 ? -19.359 9.203 -2.662 1 98.19 290 ALA B C 1
ATOM 7135 O O . ALA B 1 290 ? -18.828 8.391 -3.426 1 98.19 290 ALA B O 1
ATOM 7136 N N . VAL B 1 291 ? -19.141 9.227 -1.329 1 98 291 VAL B N 1
ATOM 7137 C CA . VAL B 1 291 ? -18.125 8.352 -0.744 1 98 291 VAL B CA 1
ATOM 7138 C C . VAL B 1 291 ? -18.578 6.895 -0.829 1 98 291 VAL B C 1
ATOM 7140 O O . VAL B 1 291 ? -17.766 5.992 -1.029 1 98 291 VAL B O 1
ATOM 7143 N N . ARG B 1 292 ? -19.875 6.633 -0.706 1 96.12 292 ARG B N 1
ATOM 7144 C CA . ARG B 1 292 ? -20.406 5.277 -0.83 1 96.12 292 ARG B CA 1
ATOM 7145 C C . ARG B 1 292 ? -20.172 4.73 -2.236 1 96.12 292 ARG B C 1
ATOM 7147 O O . ARG B 1 292 ? -19.781 3.574 -2.402 1 96.12 292 ARG B O 1
ATOM 7154 N N . LEU B 1 293 ? -20.391 5.547 -3.215 1 95.94 293 LEU B N 1
ATOM 7155 C CA . LEU B 1 293 ? -20.156 5.156 -4.602 1 95.94 293 LEU B CA 1
ATOM 7156 C C . LEU B 1 293 ? -18.672 4.934 -4.859 1 95.94 293 LEU B C 1
ATOM 7158 O O . LEU B 1 293 ? -18.281 3.975 -5.531 1 95.94 293 LEU B O 1
ATOM 7162 N N . LEU B 1 294 ? -17.875 5.844 -4.348 1 97.12 294 LEU B N 1
ATOM 7163 C CA . LEU B 1 294 ? -16.422 5.766 -4.559 1 97.12 294 LEU B CA 1
ATOM 7164 C C . LEU B 1 294 ? -15.859 4.488 -3.947 1 97.12 294 LEU B C 1
ATOM 7166 O O . LEU B 1 294 ? -14.992 3.842 -4.543 1 97.12 294 LEU B O 1
ATOM 7170 N N . LEU B 1 295 ? -16.344 4.148 -2.744 1 96.62 295 LEU B N 1
ATOM 7171 C CA . LEU B 1 295 ? -15.875 2.934 -2.082 1 96.62 295 LEU B CA 1
ATOM 7172 C C . LEU B 1 295 ? -16.234 1.698 -2.9 1 96.62 295 LEU B C 1
ATOM 7174 O O . LEU B 1 295 ? -15.406 0.805 -3.082 1 96.62 295 LEU B O 1
ATOM 7178 N N . THR B 1 296 ? -17.406 1.683 -3.441 1 94 296 THR B N 1
ATOM 7179 C CA . THR B 1 296 ? -17.844 0.566 -4.266 1 94 296 THR B CA 1
ATOM 7180 C C . THR B 1 296 ? -17.016 0.457 -5.535 1 94 296 THR B C 1
ATOM 7182 O O . THR B 1 296 ? -16.562 -0.632 -5.895 1 94 296 THR B O 1
ATOM 7185 N N . GLU B 1 297 ? -16.797 1.62 -6.148 1 93.69 297 GLU B N 1
ATOM 7186 C CA . GLU B 1 297 ? -15.992 1.641 -7.375 1 93.69 297 GLU B CA 1
ATOM 7187 C C . GLU B 1 297 ? -14.547 1.234 -7.098 1 93.69 297 GLU B C 1
ATOM 7189 O O . GLU B 1 297 ? -13.93 0.547 -7.91 1 93.69 297 GLU B O 1
ATOM 7194 N N . SER B 1 298 ? -14.016 1.686 -6.023 1 94.75 298 SER B N 1
ATOM 7195 C CA . SER B 1 298 ? -12.617 1.443 -5.695 1 94.75 298 SER B CA 1
ATOM 7196 C C . SER B 1 298 ? -12.359 -0.038 -5.441 1 94.75 298 SER B C 1
ATOM 7198 O O . SER B 1 298 ? -11.289 -0.554 -5.785 1 94.75 298 SER B O 1
ATOM 7200 N N . LEU B 1 299 ? -13.266 -0.786 -4.836 1 93.38 299 LEU B N 1
ATOM 7201 C CA . LEU B 1 299 ? -13.109 -2.203 -4.527 1 93.38 299 LEU B CA 1
ATOM 7202 C C . LEU B 1 299 ? -13.031 -3.031 -5.809 1 93.38 299 LEU B C 1
ATOM 7204 O O . LEU B 1 299 ? -12.336 -4.047 -5.852 1 93.38 299 LEU B O 1
ATOM 7208 N N . CYS B 1 300 ? -13.594 -2.512 -6.879 1 89.38 300 CYS B N 1
ATOM 7209 C CA . CYS B 1 300 ? -13.695 -3.297 -8.102 1 89.38 300 CYS B CA 1
ATOM 7210 C C . CYS B 1 300 ? -12.758 -2.76 -9.18 1 89.38 300 CYS B C 1
ATOM 7212 O O . CYS B 1 300 ? -12.641 -3.35 -10.25 1 89.38 300 CYS B O 1
ATOM 7214 N N . SER B 1 301 ? -12.086 -1.688 -8.758 1 90 301 SER B N 1
ATOM 7215 C CA . SER B 1 301 ? -11.273 -1.041 -9.781 1 90 301 SER B CA 1
ATOM 7216 C C . SER B 1 301 ? -9.82 -1.494 -9.703 1 90 301 SER B C 1
ATOM 7218 O O . SER B 1 301 ? -9.273 -1.653 -8.609 1 90 301 SER B O 1
ATOM 7220 N N . PHE B 1 302 ? -9.281 -1.753 -10.82 1 91.31 302 PHE B N 1
ATOM 7221 C CA . PHE B 1 302 ? -7.855 -2.031 -10.93 1 91.31 302 PHE B CA 1
ATOM 7222 C C . PHE B 1 302 ? -7.172 -1.004 -11.82 1 91.31 302 PHE B C 1
ATOM 7224 O O . PHE B 1 302 ? -6.277 -1.346 -12.602 1 91.31 302 PHE B O 1
ATOM 7231 N N . GLY B 1 303 ? -7.684 0.143 -11.68 1 80.69 303 GLY B N 1
ATOM 7232 C CA . GLY B 1 303 ? -7.113 1.267 -12.406 1 80.69 303 GLY B CA 1
ATOM 7233 C C . GLY B 1 303 ? -7.762 1.502 -13.758 1 80.69 303 GLY B C 1
ATOM 7234 O O . GLY B 1 303 ? -8.797 0.907 -14.062 1 80.69 303 GLY B O 1
ATOM 7235 N N . GLY B 1 304 ? -7.602 2.607 -14.461 1 77.88 304 GLY B N 1
ATOM 7236 C CA . GLY B 1 304 ? -8.07 2.896 -15.812 1 77.88 304 GLY B CA 1
ATOM 7237 C C . GLY B 1 304 ? -8.766 4.242 -15.922 1 77.88 304 GLY B C 1
ATOM 7238 O O . GLY B 1 304 ? -8.766 4.855 -16.984 1 77.88 304 GLY B O 1
ATOM 7239 N N . ASP B 1 305 ? -9.359 4.496 -14.773 1 87.5 305 ASP B N 1
ATOM 7240 C CA . ASP B 1 305 ? -10.062 5.777 -14.812 1 87.5 305 ASP B CA 1
ATOM 7241 C C . ASP B 1 305 ? -9.422 6.781 -13.859 1 87.5 305 ASP B C 1
ATOM 7243 O O . ASP B 1 305 ? -9.484 6.621 -12.641 1 87.5 305 ASP B O 1
ATOM 7247 N N . PRO B 1 306 ? -8.93 7.84 -14.352 1 89.69 306 PRO B N 1
ATOM 7248 C CA . PRO B 1 306 ? -8.242 8.812 -13.492 1 89.69 306 PRO B CA 1
ATOM 7249 C C . PRO B 1 306 ? -9.211 9.57 -12.578 1 89.69 306 PRO B C 1
ATOM 7251 O O . PRO B 1 306 ? -8.781 10.211 -11.617 1 89.69 306 PRO B O 1
ATOM 7254 N N . LEU B 1 307 ? -10.523 9.523 -12.859 1 94.88 307 LEU B N 1
ATOM 7255 C CA . LEU B 1 307 ? -11.508 10.211 -12.031 1 94.88 307 LEU B CA 1
ATOM 7256 C C . LEU B 1 307 ? -11.578 9.594 -10.641 1 94.88 307 LEU B C 1
ATOM 7258 O O . LEU B 1 307 ? -11.852 10.297 -9.664 1 94.88 307 LEU B O 1
ATOM 7262 N N . LEU B 1 308 ? -11.281 8.328 -10.57 1 96.88 308 LEU B N 1
ATOM 7263 C CA . LEU B 1 308 ? -11.445 7.633 -9.297 1 96.88 308 LEU B CA 1
ATOM 7264 C C . LEU B 1 308 ? -10.414 8.109 -8.281 1 96.88 308 LEU B C 1
ATOM 7266 O O . LEU B 1 308 ? -10.773 8.57 -7.191 1 96.88 308 LEU B O 1
ATOM 7270 N N . PRO B 1 309 ? -9.094 8.039 -8.609 1 97.12 309 PRO B N 1
ATOM 7271 C CA . PRO B 1 309 ? -8.148 8.547 -7.617 1 97.12 309 PRO B CA 1
ATOM 7272 C C . PRO B 1 309 ? -8.328 10.039 -7.336 1 97.12 309 PRO B C 1
ATOM 7274 O O . PRO B 1 309 ? -8.078 10.492 -6.215 1 97.12 309 PRO B O 1
ATOM 7277 N N . GLN B 1 310 ? -8.766 10.836 -8.258 1 97 310 GLN B N 1
ATOM 7278 C CA . GLN B 1 310 ? -9.047 12.25 -8.039 1 97 310 GLN B CA 1
ATOM 7279 C C . GLN B 1 310 ? -10.156 12.438 -7.012 1 97 310 GLN B C 1
ATOM 7281 O O . GLN B 1 310 ? -10.016 13.219 -6.07 1 97 310 GLN B O 1
ATOM 7286 N N . ALA B 1 311 ? -11.219 11.75 -7.27 1 98.5 311 ALA B N 1
ATOM 7287 C CA . ALA B 1 311 ? -12.375 11.867 -6.379 1 98.5 311 ALA B CA 1
ATOM 7288 C C . ALA B 1 311 ? -12.055 11.328 -4.988 1 98.5 311 ALA B C 1
ATOM 7290 O O . ALA B 1 311 ? -12.477 11.891 -3.979 1 98.5 311 ALA B O 1
ATOM 7291 N N . LEU B 1 312 ? -11.328 10.195 -4.918 1 98.69 312 LEU B N 1
ATOM 7292 C CA . LEU B 1 312 ? -10.922 9.625 -3.639 1 98.69 312 LEU B CA 1
ATOM 7293 C C . LEU B 1 312 ? -10.039 10.602 -2.867 1 98.69 312 LEU B C 1
ATOM 7295 O O . LEU B 1 312 ? -10.195 10.766 -1.654 1 98.69 312 LEU B O 1
ATOM 7299 N N . TYR B 1 313 ? -9.117 11.242 -3.516 1 98.75 313 TYR B N 1
ATOM 7300 C CA . TYR B 1 313 ? -8.25 12.234 -2.893 1 98.75 313 TYR B CA 1
ATOM 7301 C C . TYR B 1 313 ? -9.07 13.391 -2.318 1 98.75 313 TYR B C 1
ATOM 7303 O O . TYR B 1 313 ? -8.859 13.797 -1.174 1 98.75 313 TYR B O 1
ATOM 7311 N N . LEU B 1 314 ? -9.945 13.859 -3.141 1 98.88 314 LEU B N 1
ATOM 7312 C CA . LEU B 1 314 ? -10.766 14.977 -2.689 1 98.88 314 LEU B CA 1
ATOM 7313 C C . LEU B 1 314 ? -11.664 14.562 -1.532 1 98.88 314 LEU B C 1
ATOM 7315 O O . LEU B 1 314 ? -11.93 15.352 -0.624 1 98.88 314 LEU B O 1
ATOM 7319 N N . ALA B 1 315 ? -12.164 13.383 -1.562 1 98.94 315 ALA B N 1
ATOM 7320 C CA . ALA B 1 315 ? -12.93 12.875 -0.427 1 98.94 315 ALA B CA 1
ATOM 7321 C C . ALA B 1 315 ? -12.07 12.789 0.828 1 98.94 315 ALA B C 1
ATOM 7323 O O . ALA B 1 315 ? -12.539 13.07 1.933 1 98.94 315 ALA B O 1
ATOM 7324 N N . ALA B 1 316 ? -10.836 12.375 0.684 1 98.88 316 ALA B N 1
ATOM 7325 C CA . ALA B 1 316 ? -9.906 12.367 1.806 1 98.88 316 ALA B CA 1
ATOM 7326 C C . ALA B 1 316 ? -9.711 13.773 2.371 1 98.88 316 ALA B C 1
ATOM 7328 O O . ALA B 1 316 ? -9.641 13.953 3.59 1 98.88 316 ALA B O 1
ATOM 7329 N N . LEU B 1 317 ? -9.664 14.75 1.487 1 98.81 317 LEU B N 1
ATOM 7330 C CA . LEU B 1 317 ? -9.547 16.141 1.924 1 98.81 317 LEU B CA 1
ATOM 7331 C C . LEU B 1 317 ? -10.742 16.547 2.783 1 98.81 317 LEU B C 1
ATOM 7333 O O . LEU B 1 317 ? -10.586 17.25 3.783 1 98.81 317 LEU B O 1
ATOM 7337 N N . TYR B 1 318 ? -11.938 16.141 2.35 1 98.88 318 TYR B N 1
ATOM 7338 C CA . TYR B 1 318 ? -13.125 16.469 3.129 1 98.88 318 TYR B CA 1
ATOM 7339 C C . TYR B 1 318 ? -12.969 16 4.574 1 98.88 318 TYR B C 1
ATOM 7341 O O . TYR B 1 318 ? -13.273 16.75 5.508 1 98.88 318 TYR B O 1
ATOM 7349 N N . TYR B 1 319 ? -12.453 14.781 4.766 1 98.62 319 TYR B N 1
ATOM 7350 C CA . TYR B 1 319 ? -12.219 14.273 6.113 1 98.62 319 TYR B CA 1
ATOM 7351 C C . TYR B 1 319 ? -11.148 15.102 6.824 1 98.62 319 TYR B C 1
ATOM 7353 O O . TYR B 1 319 ? -11.227 15.312 8.039 1 98.62 319 TYR B O 1
ATOM 7361 N N . SER B 1 320 ? -10.156 15.547 6.105 1 98.5 320 SER B N 1
ATOM 7362 C CA . SER B 1 320 ? -9.117 16.375 6.699 1 98.5 320 SER B CA 1
ATOM 7363 C C . SER B 1 320 ? -9.68 17.703 7.191 1 98.5 320 SER B C 1
ATOM 7365 O O . SER B 1 320 ? -9.273 18.203 8.242 1 98.5 320 SER B O 1
ATOM 7367 N N . TYR B 1 321 ? -10.633 18.266 6.402 1 98.25 321 TYR B N 1
ATOM 7368 C CA . TYR B 1 321 ? -11.289 19.5 6.801 1 98.25 321 TYR B CA 1
ATOM 7369 C C . TYR B 1 321 ? -12.094 19.297 8.078 1 98.25 321 TYR B C 1
ATOM 7371 O O . TYR B 1 321 ? -12.367 20.266 8.805 1 98.25 321 TYR B O 1
ATOM 7379 N N . LEU B 1 322 ? -12.43 18.078 8.359 1 97.12 322 LEU B N 1
ATOM 7380 C CA . LEU B 1 322 ? -13.195 17.75 9.555 1 97.12 322 LEU B CA 1
ATOM 7381 C C . LEU B 1 322 ? -12.273 17.266 10.672 1 97.12 322 LEU B C 1
ATOM 7383 O O . LEU B 1 322 ? -12.742 16.891 11.75 1 97.12 322 LEU B O 1
ATOM 7387 N N . SER B 1 323 ? -10.992 17.234 10.469 1 96.38 323 SER B N 1
ATOM 7388 C CA . SER B 1 323 ? -10.008 16.719 11.414 1 96.38 323 SER B CA 1
ATOM 7389 C C . SER B 1 323 ? -10.312 15.281 11.805 1 96.38 323 SER B C 1
ATOM 7391 O O . SER B 1 323 ? -10.414 14.969 12.992 1 96.38 323 SER B O 1
ATOM 7393 N N . ARG B 1 324 ? -10.531 14.469 10.828 1 97.19 324 ARG B N 1
ATOM 7394 C CA . ARG B 1 324 ? -10.695 13.023 10.984 1 97.19 324 ARG B CA 1
ATOM 7395 C C . ARG B 1 324 ? -9.594 12.266 10.25 1 97.19 324 ARG B C 1
ATOM 7397 O O . ARG B 1 324 ? -9.812 11.742 9.164 1 97.19 324 ARG B O 1
ATOM 7404 N N . PRO B 1 325 ? -8.438 12.188 10.914 1 97.56 325 PRO B N 1
ATOM 7405 C CA . PRO B 1 325 ? -7.227 11.758 10.219 1 97.56 325 PRO B CA 1
ATOM 7406 C C . PRO B 1 325 ? -7.297 10.297 9.766 1 97.56 325 PRO B C 1
ATOM 7408 O O . PRO B 1 325 ? -6.758 9.953 8.711 1 97.56 325 PRO B O 1
ATOM 7411 N N . LEU B 1 326 ? -7.945 9.375 10.453 1 97.38 326 LEU B N 1
ATOM 7412 C CA . LEU B 1 326 ? -7.977 7.961 10.094 1 97.38 326 LEU B CA 1
ATOM 7413 C C . LEU B 1 326 ? -8.82 7.738 8.844 1 97.38 326 LEU B C 1
ATOM 7415 O O . LEU B 1 326 ? -8.438 6.977 7.953 1 97.38 326 LEU B O 1
ATOM 7419 N N . LEU B 1 327 ? -9.992 8.414 8.805 1 98.25 327 LEU B N 1
ATOM 7420 C CA . LEU B 1 327 ? -10.844 8.312 7.621 1 98.25 327 LEU B CA 1
ATOM 7421 C C . LEU B 1 327 ? -10.156 8.93 6.406 1 98.25 327 LEU B C 1
ATOM 7423 O O . LEU B 1 327 ? -10.25 8.391 5.301 1 98.25 327 LEU B O 1
ATOM 7427 N N . ALA B 1 328 ? -9.477 10.078 6.66 1 98.69 328 ALA B N 1
ATOM 7428 C CA . ALA B 1 328 ? -8.703 10.703 5.59 1 98.69 328 ALA B CA 1
ATOM 7429 C C . ALA B 1 328 ? -7.621 9.766 5.074 1 98.69 328 ALA B C 1
ATOM 7431 O O . ALA B 1 328 ? -7.426 9.633 3.865 1 98.69 328 ALA B O 1
ATOM 7432 N N . TRP B 1 329 ? -6.957 9.117 5.965 1 98.25 329 TRP B N 1
ATOM 7433 C CA . TRP B 1 329 ? -5.895 8.188 5.598 1 98.25 329 TRP B CA 1
ATOM 7434 C C . TRP B 1 329 ? -6.441 7.059 4.73 1 98.25 329 TRP B C 1
ATOM 7436 O O . TRP B 1 329 ? -5.832 6.691 3.723 1 98.25 329 TRP B O 1
ATOM 7446 N N . ARG B 1 330 ? -7.535 6.469 5.105 1 98.25 330 ARG B N 1
ATOM 7447 C CA . ARG B 1 330 ? -8.109 5.352 4.363 1 98.25 330 ARG B CA 1
ATOM 7448 C C . ARG B 1 330 ? -8.359 5.734 2.906 1 98.25 330 ARG B C 1
ATOM 7450 O O . ARG B 1 330 ? -7.988 4.992 1.992 1 98.25 330 ARG B O 1
ATOM 7457 N N . LEU B 1 331 ? -8.953 6.867 2.732 1 98.62 331 LEU B N 1
ATOM 7458 C CA . LEU B 1 331 ? -9.328 7.254 1.377 1 98.62 331 LEU B CA 1
ATOM 7459 C C . LEU B 1 331 ? -8.102 7.66 0.567 1 98.62 331 LEU B C 1
ATOM 7461 O O . LEU B 1 331 ? -8.031 7.387 -0.633 1 98.62 331 LEU B O 1
ATOM 7465 N N . VAL B 1 332 ? -7.152 8.367 1.211 1 98.56 332 VAL B N 1
ATOM 7466 C CA . VAL B 1 332 ? -5.973 8.758 0.452 1 98.56 332 VAL B CA 1
ATOM 7467 C C . VAL B 1 332 ? -5.129 7.527 0.13 1 98.56 332 VAL B C 1
ATOM 7469 O O . VAL B 1 332 ? -4.512 7.453 -0.934 1 98.56 332 VAL B O 1
ATOM 7472 N N . HIS B 1 333 ? -5.117 6.535 1.007 1 97.88 333 HIS B N 1
ATOM 7473 C CA . HIS B 1 333 ? -4.441 5.27 0.753 1 97.88 333 HIS B CA 1
ATOM 7474 C C . HIS B 1 333 ? -5.074 4.531 -0.421 1 97.88 333 HIS B C 1
ATOM 7476 O O . HIS B 1 333 ? -4.367 3.979 -1.268 1 97.88 333 HIS B O 1
ATOM 7482 N N . MET B 1 334 ? -6.379 4.52 -0.473 1 97.56 334 MET B N 1
ATOM 7483 C CA . MET B 1 334 ? -7.098 3.92 -1.594 1 97.56 334 MET B CA 1
ATOM 7484 C C . MET B 1 334 ? -6.812 4.672 -2.889 1 97.56 334 MET B C 1
ATOM 7486 O O . MET B 1 334 ? -6.605 4.059 -3.938 1 97.56 334 MET B O 1
ATOM 7490 N N . ALA B 1 335 ? -6.836 5.996 -2.77 1 98.38 335 ALA B N 1
ATOM 7491 C CA . ALA B 1 335 ? -6.492 6.812 -3.934 1 98.38 335 ALA B CA 1
ATOM 7492 C C . ALA B 1 335 ? -5.098 6.473 -4.449 1 98.38 335 ALA B C 1
ATOM 7494 O O . ALA B 1 335 ? -4.887 6.371 -5.66 1 98.38 335 ALA B O 1
ATOM 7495 N N . SER B 1 336 ? -4.191 6.32 -3.525 1 97.25 336 SER B N 1
ATOM 7496 C CA . SER B 1 336 ? -2.812 5.984 -3.863 1 97.25 336 SER B CA 1
ATOM 7497 C C . SER B 1 336 ? -2.73 4.656 -4.605 1 97.25 336 SER B C 1
ATOM 7499 O O . SER B 1 336 ? -2.047 4.547 -5.625 1 97.25 336 SER B O 1
ATOM 7501 N N . THR B 1 337 ? -3.416 3.65 -4.094 1 96.81 337 THR B N 1
ATOM 7502 C CA . THR B 1 337 ? -3.414 2.342 -4.738 1 96.81 337 THR B CA 1
ATOM 7503 C C . THR B 1 337 ? -3.967 2.439 -6.16 1 96.81 337 THR B C 1
ATOM 7505 O O . THR B 1 337 ? -3.4 1.865 -7.09 1 96.81 337 THR B O 1
ATOM 7508 N N . ASP B 1 338 ? -5.02 3.16 -6.305 1 96.25 338 ASP B N 1
ATOM 7509 C CA . ASP B 1 338 ? -5.672 3.244 -7.609 1 96.25 338 ASP B CA 1
ATOM 7510 C C . ASP B 1 338 ? -4.805 4.008 -8.609 1 96.25 338 ASP B C 1
ATOM 7512 O O . ASP B 1 338 ? -4.73 3.643 -9.781 1 96.25 338 ASP B O 1
ATOM 7516 N N . VAL B 1 339 ? -4.211 5.109 -8.164 1 95.25 339 VAL B N 1
ATOM 7517 C CA . VAL B 1 339 ? -3.416 5.906 -9.102 1 95.25 339 VAL B CA 1
ATOM 7518 C C . VAL B 1 339 ? -2.176 5.121 -9.516 1 95.25 339 VAL B C 1
ATOM 7520 O O . VAL B 1 339 ? -1.684 5.277 -10.641 1 95.25 339 VAL B O 1
ATOM 7523 N N . GLN B 1 340 ? -1.686 4.301 -8.703 1 93.19 340 GLN B N 1
ATOM 7524 C CA . GLN B 1 340 ? -0.561 3.439 -9.055 1 93.19 340 GLN B CA 1
ATOM 7525 C C . GLN B 1 340 ? -0.949 2.441 -10.141 1 93.19 340 GLN B C 1
ATOM 7527 O O . GLN B 1 340 ? -0.16 2.164 -11.047 1 93.19 340 GLN B O 1
ATOM 7532 N N . HIS B 1 341 ? -2.18 1.882 -10 1 92.44 341 HIS B N 1
ATOM 7533 C CA . HIS B 1 341 ? -2.682 1.044 -11.086 1 92.44 341 HIS B CA 1
ATOM 7534 C C . HIS B 1 341 ? -2.631 1.78 -12.422 1 92.44 341 HIS B C 1
ATOM 7536 O O . HIS B 1 341 ? -2.201 1.218 -13.43 1 92.44 341 HIS B O 1
ATOM 7542 N N . TYR B 1 342 ? -3.121 2.973 -12.305 1 88.81 342 TYR B N 1
ATOM 7543 C CA . TYR B 1 342 ? -3.178 3.783 -13.523 1 88.81 342 TYR B CA 1
ATOM 7544 C C . TYR B 1 342 ? -1.788 3.961 -14.117 1 88.81 342 TYR B C 1
ATOM 7546 O O . TYR B 1 342 ? -1.607 3.834 -15.336 1 88.81 342 TYR B O 1
ATOM 7554 N N . TRP B 1 343 ? -0.807 4.254 -13.289 1 86.5 343 TRP B N 1
ATOM 7555 C CA . TRP B 1 343 ? 0.568 4.473 -13.727 1 86.5 343 TRP B CA 1
ATOM 7556 C C . TRP B 1 343 ? 1.147 3.207 -14.352 1 86.5 343 TRP B C 1
ATOM 7558 O O . TRP B 1 343 ? 1.789 3.264 -15.406 1 86.5 343 TRP B O 1
ATOM 7568 N N . ILE B 1 344 ? 0.97 2.111 -13.789 1 83.69 344 ILE B N 1
ATOM 7569 C CA . ILE B 1 344 ? 1.51 0.836 -14.242 1 83.69 344 ILE B CA 1
ATOM 7570 C C . ILE B 1 344 ? 0.926 0.492 -15.617 1 83.69 344 ILE B C 1
ATOM 7572 O O . ILE B 1 344 ? 1.646 0.033 -16.5 1 83.69 344 ILE B O 1
ATOM 7576 N N . ARG B 1 345 ? -0.28 0.808 -15.742 1 79.88 345 ARG B N 1
ATOM 7577 C CA . ARG B 1 345 ? -0.964 0.471 -16.984 1 79.88 345 ARG B CA 1
ATOM 7578 C C . ARG B 1 345 ? -0.615 1.465 -18.094 1 79.88 345 ARG B C 1
ATOM 7580 O O . ARG B 1 345 ? -0.657 1.125 -19.266 1 79.88 345 ARG B O 1
ATOM 7587 N N . SER B 1 346 ? -0.375 2.723 -17.562 1 73 346 SER B N 1
ATOM 7588 C CA . SER B 1 346 ? -0.187 3.783 -18.547 1 73 346 SER B CA 1
ATOM 7589 C C . SER B 1 346 ? 1.293 4.086 -18.766 1 73 346 SER B C 1
ATOM 7591 O O . SER B 1 346 ? 1.644 5.07 -19.406 1 73 346 SER B O 1
ATOM 7593 N N . GLU B 1 347 ? 2.182 3.537 -17.922 1 58.59 347 GLU B N 1
ATOM 7594 C CA . GLU B 1 347 ? 3.6 3.875 -17.953 1 58.59 347 GLU B CA 1
ATOM 7595 C C . GLU B 1 347 ? 4.066 4.191 -19.375 1 58.59 347 GLU B C 1
ATOM 7597 O O . GLU B 1 347 ? 4.82 5.145 -19.578 1 58.59 347 GLU B O 1
ATOM 7602 N N . LYS B 1 348 ? 3.496 3.564 -20.297 1 53.22 348 LYS B N 1
ATOM 7603 C CA . LYS B 1 348 ? 3.924 3.887 -21.656 1 53.22 348 LYS B CA 1
ATOM 7604 C C . LYS B 1 348 ? 3.457 5.281 -22.062 1 53.22 348 LYS B C 1
ATOM 7606 O O . LYS B 1 348 ? 4.188 6.016 -22.719 1 53.22 348 LYS B O 1
ATOM 7611 N N . LEU B 1 349 ? 2.336 5.672 -21.531 1 52.66 349 LEU B N 1
ATOM 7612 C CA . LEU B 1 349 ? 1.759 6.941 -21.969 1 52.66 349 LEU B CA 1
ATOM 7613 C C . LEU B 1 349 ? 2.41 8.109 -21.25 1 52.66 349 LEU B C 1
ATOM 7615 O O . LEU B 1 349 ? 2.551 9.195 -21.812 1 52.66 349 LEU B O 1
ATOM 7619 N N . LEU B 1 350 ? 2.816 7.883 -20.016 1 54.56 350 LEU B N 1
ATOM 7620 C CA . LEU B 1 350 ? 3.342 8.984 -19.219 1 54.56 350 LEU B CA 1
ATOM 7621 C C . LEU B 1 350 ? 4.793 9.281 -19.594 1 54.56 350 LEU B C 1
ATOM 7623 O O . LEU B 1 350 ? 5.273 10.398 -19.391 1 54.56 350 LEU B O 1
ATOM 7627 N N . ARG B 1 351 ? 5.461 8.289 -20.203 1 50.19 351 ARG B N 1
ATOM 7628 C CA . ARG B 1 351 ? 6.852 8.453 -20.609 1 50.19 351 ARG B CA 1
ATOM 7629 C C . ARG B 1 351 ? 6.957 9.367 -21.828 1 50.19 351 ARG B C 1
ATOM 7631 O O . ARG B 1 351 ? 7.953 10.062 -22 1 50.19 351 ARG B O 1
ATOM 7638 N N . ASP B 1 352 ? 6.031 9.242 -22.75 1 47.38 352 ASP B N 1
ATOM 7639 C CA . ASP B 1 352 ? 6.254 9.93 -24.016 1 47.38 352 ASP B CA 1
ATOM 7640 C C . ASP B 1 352 ? 6.031 11.43 -23.875 1 47.38 352 ASP B C 1
ATOM 7642 O O . ASP B 1 352 ? 5.918 12.148 -24.875 1 47.38 352 ASP B O 1
ATOM 7646 N N . GLY B 1 353 ? 6.16 11.961 -22.656 1 47.78 353 GLY B N 1
ATOM 7647 C CA . GLY B 1 353 ? 6.195 13.406 -22.531 1 47.78 353 GLY B CA 1
ATOM 7648 C C . GLY B 1 353 ? 4.816 14.031 -22.469 1 47.78 353 GLY B C 1
ATOM 7649 O O . GLY B 1 353 ? 4.684 15.227 -22.219 1 47.78 353 GLY B O 1
ATOM 7650 N N . SER B 1 354 ? 3.893 13.484 -23.156 1 49.53 354 SER B N 1
ATOM 7651 C CA . SER B 1 354 ? 2.6 14.156 -23.094 1 49.53 354 SER B CA 1
ATOM 7652 C C . SER B 1 354 ? 1.965 14 -21.719 1 49.53 354 SER B C 1
ATOM 7654 O O . SER B 1 354 ? 1.166 13.086 -21.484 1 49.53 354 SER B O 1
ATOM 7656 N N . GLN B 1 355 ? 2.777 14.195 -20.75 1 54.84 355 GLN B N 1
ATOM 7657 C CA . GLN B 1 355 ? 2.438 14 -19.359 1 54.84 355 GLN B CA 1
ATOM 7658 C C . GLN B 1 355 ? 1.07 14.594 -19.031 1 54.84 355 GLN B C 1
ATOM 7660 O O . GLN B 1 355 ? 0.83 15.773 -19.266 1 54.84 355 GLN B O 1
ATOM 7665 N N . ASP B 1 356 ? 0.055 13.789 -18.891 1 72 356 ASP B N 1
ATOM 7666 C CA . ASP B 1 356 ? -1.233 14.195 -18.344 1 72 356 ASP B CA 1
ATOM 7667 C C . ASP B 1 356 ? -1.056 14.922 -17 1 72 356 ASP B C 1
ATOM 7669 O O . ASP B 1 356 ? -0.804 14.289 -15.977 1 72 356 ASP B O 1
ATOM 7673 N N . GLN B 1 357 ? -0.944 16.281 -17.062 1 79.62 357 GLN B N 1
ATOM 7674 C CA . GLN B 1 357 ? -0.712 17.156 -15.914 1 79.62 357 GLN B CA 1
ATOM 7675 C C . GLN B 1 357 ? -1.706 16.875 -14.797 1 79.62 357 GLN B C 1
ATOM 7677 O O . GLN B 1 357 ? -1.369 16.984 -13.617 1 79.62 357 GLN B O 1
ATOM 7682 N N . SER B 1 358 ? -2.758 16.453 -15.227 1 83 358 SER B N 1
ATOM 7683 C CA . SER B 1 358 ? -3.779 16.234 -14.211 1 83 358 SER B CA 1
ATOM 7684 C C . SER B 1 358 ? -3.43 15.039 -13.336 1 83 358 SER B C 1
ATOM 7686 O O . SER B 1 358 ? -3.537 15.109 -12.109 1 83 358 SER B O 1
ATOM 7688 N N . ILE B 1 359 ? -2.947 14.031 -13.969 1 87.19 359 ILE B N 1
ATOM 7689 C CA . ILE B 1 359 ? -2.631 12.828 -13.211 1 87.19 359 ILE B CA 1
ATOM 7690 C C . ILE B 1 359 ? -1.351 13.039 -12.406 1 87.19 359 ILE B C 1
ATOM 7692 O O . ILE B 1 359 ? -1.21 12.523 -11.305 1 87.19 359 ILE B O 1
ATOM 7696 N N . LEU B 1 360 ? -0.45 13.805 -13.008 1 88.94 360 LEU B N 1
ATOM 7697 C CA . LEU B 1 360 ? 0.78 14.141 -12.297 1 88.94 360 LEU B CA 1
ATOM 7698 C C . LEU B 1 360 ? 0.476 14.898 -11.008 1 88.94 360 LEU B C 1
ATOM 7700 O O . LEU B 1 360 ? 1.044 14.594 -9.961 1 88.94 360 LEU B O 1
ATOM 7704 N N . ARG B 1 361 ? -0.406 15.805 -11.055 1 93.19 361 ARG B N 1
ATOM 7705 C CA . ARG B 1 361 ? -0.81 16.578 -9.883 1 93.19 361 ARG B CA 1
ATOM 7706 C C . ARG B 1 361 ? -1.431 15.672 -8.82 1 93.19 361 ARG B C 1
ATOM 7708 O O . ARG B 1 361 ? -1.192 15.852 -7.625 1 93.19 361 ARG B O 1
ATOM 7715 N N . VAL B 1 362 ? -2.176 14.719 -9.289 1 95.56 362 VAL B N 1
ATOM 7716 C CA . VAL B 1 362 ? -2.857 13.812 -8.367 1 95.56 362 VAL B CA 1
ATOM 7717 C C . VAL B 1 362 ? -1.829 12.977 -7.617 1 95.56 362 VAL B C 1
ATOM 7719 O O . VAL B 1 362 ? -1.944 12.781 -6.406 1 95.56 362 VAL B O 1
ATOM 7722 N N . PHE B 1 363 ? -0.767 12.484 -8.32 1 94.12 363 PHE B N 1
ATOM 7723 C CA . PHE B 1 363 ? 0.288 11.711 -7.68 1 94.12 363 PHE B CA 1
ATOM 7724 C C . PHE B 1 363 ? 0.934 12.508 -6.555 1 94.12 363 PHE B C 1
ATOM 7726 O O . PHE B 1 363 ? 1.055 12.016 -5.43 1 94.12 363 PHE B O 1
ATOM 7733 N N . TRP B 1 364 ? 1.257 13.703 -6.797 1 94.44 364 TRP B N 1
ATOM 7734 C CA . TRP B 1 364 ? 1.939 14.547 -5.82 1 94.44 364 TRP B CA 1
ATOM 7735 C C . TRP B 1 364 ? 1.007 14.914 -4.672 1 94.44 364 TRP B C 1
ATOM 7737 O O . TRP B 1 364 ? 1.411 14.898 -3.506 1 94.44 364 TRP B O 1
ATOM 7747 N N . ALA B 1 365 ? -0.179 15.258 -5.047 1 97 365 ALA B N 1
ATOM 7748 C CA . ALA B 1 365 ? -1.155 15.633 -4.027 1 97 365 ALA B CA 1
ATOM 7749 C C . ALA B 1 365 ? -1.378 14.484 -3.041 1 97 365 ALA B C 1
ATOM 7751 O O . ALA B 1 365 ? -1.443 14.711 -1.829 1 97 365 ALA B O 1
ATOM 7752 N N . ILE B 1 366 ? -1.506 13.289 -3.564 1 97.88 366 ILE B N 1
ATOM 7753 C CA . ILE B 1 366 ? -1.719 12.117 -2.729 1 97.88 366 ILE B CA 1
ATOM 7754 C C . ILE B 1 366 ? -0.516 11.906 -1.811 1 97.88 366 ILE B C 1
ATOM 7756 O O . ILE B 1 366 ? -0.676 11.672 -0.612 1 97.88 366 ILE B O 1
ATOM 7760 N N . LEU B 1 367 ? 0.675 12.008 -2.355 1 96.88 367 LEU B N 1
ATOM 7761 C CA . LEU B 1 367 ? 1.884 11.828 -1.558 1 96.88 367 LEU B CA 1
ATOM 7762 C C . LEU B 1 367 ? 1.913 12.812 -0.388 1 96.88 367 LEU B C 1
ATOM 7764 O O . LEU B 1 367 ? 2.162 12.414 0.752 1 96.88 367 LEU B O 1
ATOM 7768 N N . VAL B 1 368 ? 1.587 14.047 -0.634 1 96.69 368 VAL B N 1
ATOM 7769 C CA . VAL B 1 368 ? 1.699 15.086 0.382 1 96.69 368 VAL B CA 1
ATOM 7770 C C . VAL B 1 368 ? 0.662 14.852 1.478 1 96.69 368 VAL B C 1
ATOM 7772 O O . VAL B 1 368 ? 0.979 14.93 2.666 1 96.69 368 VAL B O 1
ATOM 7775 N N . LEU B 1 369 ? -0.511 14.594 1.061 1 97.69 369 LEU B N 1
ATOM 7776 C CA . LEU B 1 369 ? -1.55 14.375 2.062 1 97.69 369 LEU B CA 1
ATOM 7777 C C . LEU B 1 369 ? -1.228 13.156 2.924 1 97.69 369 LEU B C 1
ATOM 7779 O O . LEU B 1 369 ? -1.386 13.203 4.148 1 97.69 369 LEU B O 1
ATOM 7783 N N . GLU B 1 370 ? -0.821 12.078 2.25 1 97.19 370 GLU B N 1
ATOM 7784 C CA . GLU B 1 370 ? -0.456 10.891 3.012 1 97.19 370 GLU B CA 1
ATOM 7785 C C . GLU B 1 370 ? 0.664 11.188 4.004 1 97.19 370 GLU B C 1
ATOM 7787 O O . GLU B 1 370 ? 0.586 10.797 5.172 1 97.19 370 GLU B O 1
ATOM 7792 N N . CYS B 1 371 ? 1.651 11.898 3.6 1 96.31 371 CYS B N 1
ATOM 7793 C CA . CYS B 1 371 ? 2.783 12.227 4.457 1 96.31 371 CYS B CA 1
ATOM 7794 C C . CYS B 1 371 ? 2.346 13.117 5.617 1 96.31 371 CYS B C 1
ATOM 7796 O O . CYS B 1 371 ? 2.826 12.961 6.738 1 96.31 371 CYS B O 1
ATOM 7798 N N . ASP B 1 372 ? 1.46 14.039 5.301 1 96.31 372 ASP B N 1
ATOM 7799 C CA . ASP B 1 372 ? 0.965 14.914 6.363 1 96.31 372 ASP B CA 1
ATOM 7800 C C . ASP B 1 372 ? 0.289 14.109 7.469 1 96.31 372 ASP B C 1
ATOM 7802 O O . ASP B 1 372 ? 0.497 14.375 8.656 1 96.31 372 ASP B O 1
ATOM 7806 N N . ILE B 1 373 ? -0.473 13.195 7.09 1 97.19 373 ILE B N 1
ATOM 7807 C CA . ILE B 1 373 ? -1.16 12.367 8.078 1 97.19 373 ILE B CA 1
ATOM 7808 C C . ILE B 1 373 ? -0.144 11.508 8.828 1 97.19 373 ILE B C 1
ATOM 7810 O O . ILE B 1 373 ? -0.185 11.43 10.055 1 97.19 373 ILE B O 1
ATOM 7814 N N . LEU B 1 374 ? 0.82 10.961 8.086 1 95.56 374 LEU B N 1
ATOM 7815 C CA . LEU B 1 374 ? 1.809 10.039 8.648 1 95.56 374 LEU B CA 1
ATOM 7816 C C . LEU B 1 374 ? 2.775 10.781 9.57 1 95.56 374 LEU B C 1
ATOM 7818 O O . LEU B 1 374 ? 3.424 10.172 10.422 1 95.56 374 LEU B O 1
ATOM 7822 N N . ALA B 1 375 ? 2.922 12.039 9.383 1 95.12 375 ALA B N 1
ATOM 7823 C CA . ALA B 1 375 ? 3.811 12.836 10.227 1 95.12 375 ALA B CA 1
ATOM 7824 C C . ALA B 1 375 ? 3.32 12.852 11.672 1 95.12 375 ALA B C 1
ATOM 7826 O O . ALA B 1 375 ? 4.121 12.977 12.602 1 95.12 375 ALA B O 1
ATOM 7827 N N . GLU B 1 376 ? 2.016 12.617 11.836 1 95.25 376 GLU B N 1
ATOM 7828 C CA . GLU B 1 376 ? 1.474 12.703 13.188 1 95.25 376 GLU B CA 1
ATOM 7829 C C . GLU B 1 376 ? 0.957 11.352 13.664 1 95.25 376 GLU B C 1
ATOM 7831 O O . GLU B 1 376 ? 0.822 11.117 14.867 1 95.25 376 GLU B O 1
ATOM 7836 N N . HIS B 1 377 ? 0.615 10.516 12.719 1 94.25 377 HIS B N 1
ATOM 7837 C CA . HIS B 1 377 ? 0.041 9.219 13.062 1 94.25 377 HIS B CA 1
ATOM 7838 C C . HIS B 1 377 ? 0.77 8.086 12.352 1 94.25 377 HIS B C 1
ATOM 7840 O O . HIS B 1 377 ? 0.904 8.102 11.133 1 94.25 377 HIS B O 1
ATOM 7846 N N . HIS B 1 378 ? 1.248 7.133 13.164 1 91.31 378 HIS B N 1
ATOM 7847 C CA . HIS B 1 378 ? 1.886 5.973 12.547 1 91.31 378 HIS B CA 1
ATOM 7848 C C . HIS B 1 378 ? 0.857 5.07 11.875 1 91.31 378 HIS B C 1
ATOM 7850 O O . HIS B 1 378 ? 0.062 4.414 12.555 1 91.31 378 HIS B O 1
ATOM 7856 N N . LEU B 1 379 ? 0.85 5.074 10.617 1 94.31 379 LEU B N 1
ATOM 7857 C CA . LEU B 1 379 ? -0.049 4.289 9.781 1 94.31 379 LEU B CA 1
ATOM 7858 C C . LEU B 1 379 ? 0.704 3.668 8.609 1 94.31 379 LEU B C 1
ATOM 7860 O O . LEU B 1 379 ? 1.816 4.09 8.281 1 94.31 379 LEU B O 1
ATOM 7864 N N . PRO B 1 380 ? 0.122 2.643 8 1 93.31 380 PRO B N 1
ATOM 7865 C CA . PRO B 1 380 ? 0.791 2.014 6.859 1 93.31 380 PRO B CA 1
ATOM 7866 C C . PRO B 1 380 ? 1.014 2.979 5.699 1 93.31 380 PRO B C 1
ATOM 7868 O O . PRO B 1 380 ? 0.182 3.855 5.453 1 93.31 380 PRO B O 1
ATOM 7871 N N . ARG B 1 381 ? 2.117 2.781 4.996 1 93.25 381 ARG B N 1
ATOM 7872 C CA . ARG B 1 381 ? 2.434 3.562 3.805 1 93.25 381 ARG B CA 1
ATOM 7873 C C . ARG B 1 381 ? 1.92 2.875 2.545 1 93.25 381 ARG B C 1
ATOM 7875 O O . ARG B 1 381 ? 1.896 1.645 2.469 1 93.25 381 ARG B O 1
ATOM 7882 N N . SER B 1 382 ? 1.562 3.664 1.585 1 93.81 382 SER B N 1
ATOM 7883 C CA . SER B 1 382 ? 0.972 3.1 0.375 1 93.81 382 SER B CA 1
ATOM 7884 C C . SER B 1 382 ? 2.047 2.691 -0.627 1 93.81 382 SER B C 1
ATOM 7886 O O . SER B 1 382 ? 1.768 1.965 -1.582 1 93.81 382 SER B O 1
ATOM 7888 N N . GLY B 1 383 ? 3.264 3.188 -0.498 1 89.88 383 GLY B N 1
ATOM 7889 C CA . GLY B 1 383 ? 4.34 2.883 -1.43 1 89.88 383 GLY B CA 1
ATOM 7890 C C . GLY B 1 383 ? 4.375 3.816 -2.625 1 89.88 383 GLY B C 1
ATOM 7891 O O . GLY B 1 383 ? 5.191 3.643 -3.531 1 89.88 383 GLY B O 1
ATOM 7892 N N . ILE B 1 384 ? 3.559 4.863 -2.635 1 92.94 384 ILE B N 1
ATOM 7893 C CA . ILE B 1 384 ? 3.424 5.762 -3.775 1 92.94 384 ILE B CA 1
ATOM 7894 C C . ILE B 1 384 ? 4.746 6.488 -4.02 1 92.94 384 ILE B C 1
ATOM 7896 O O . ILE B 1 384 ? 4.996 6.977 -5.125 1 92.94 384 ILE B O 1
ATOM 7900 N N . GLU B 1 385 ? 5.609 6.621 -3.021 1 88.88 385 GLU B N 1
ATOM 7901 C CA . GLU B 1 385 ? 6.875 7.336 -3.139 1 88.88 385 GLU B CA 1
ATOM 7902 C C . GLU B 1 385 ? 7.773 6.695 -4.191 1 88.88 385 GLU B C 1
ATOM 7904 O O . GLU B 1 385 ? 8.562 7.383 -4.848 1 88.88 385 GLU B O 1
ATOM 7909 N N . LYS B 1 386 ? 7.648 5.395 -4.355 1 83.44 386 LYS B N 1
ATOM 7910 C CA . LYS B 1 386 ? 8.469 4.684 -5.336 1 83.44 386 LYS B CA 1
ATOM 7911 C C . LYS B 1 386 ? 8.188 5.184 -6.75 1 83.44 386 LYS B C 1
ATOM 7913 O O . LYS B 1 386 ? 9.07 5.168 -7.609 1 83.44 386 LYS B O 1
ATOM 7918 N N . ILE B 1 387 ? 6.973 5.637 -6.965 1 87 387 ILE B N 1
ATOM 7919 C CA . ILE B 1 387 ? 6.578 6.125 -8.281 1 87 387 ILE B CA 1
ATOM 7920 C C . ILE B 1 387 ? 6.84 7.625 -8.375 1 87 387 ILE B C 1
ATOM 7922 O O . ILE B 1 387 ? 7.414 8.102 -9.359 1 87 387 ILE B O 1
ATOM 7926 N N . VAL B 1 388 ? 6.465 8.383 -7.352 1 88.62 388 VAL B N 1
ATOM 7927 C CA . VAL B 1 388 ? 6.539 9.836 -7.383 1 88.62 388 VAL B CA 1
ATOM 7928 C C . VAL B 1 388 ? 7.996 10.273 -7.523 1 88.62 388 VAL B C 1
ATOM 7930 O O . VAL B 1 388 ? 8.289 11.289 -8.156 1 88.62 388 VAL B O 1
ATOM 7933 N N . ASP B 1 389 ? 8.867 9.508 -6.992 1 79.38 389 ASP B N 1
ATOM 7934 C CA . ASP B 1 389 ? 10.289 9.812 -7.094 1 79.38 389 ASP B CA 1
ATOM 7935 C C . ASP B 1 389 ? 10.742 9.828 -8.555 1 79.38 389 ASP B C 1
ATOM 7937 O O . ASP B 1 389 ? 11.766 10.438 -8.883 1 79.38 389 ASP B O 1
ATOM 7941 N N . LYS B 1 390 ? 9.945 9.203 -9.312 1 75.88 390 LYS B N 1
ATOM 7942 C CA . LYS B 1 390 ? 10.305 9.109 -10.719 1 75.88 390 LYS B CA 1
ATOM 7943 C C . LYS B 1 390 ? 9.539 10.141 -11.555 1 75.88 390 LYS B C 1
ATOM 7945 O O . LYS B 1 390 ? 9.773 10.266 -12.758 1 75.88 390 LYS B O 1
ATOM 7950 N N . LEU B 1 391 ? 8.719 10.852 -10.953 1 82 391 LEU B N 1
ATOM 7951 C CA . LEU B 1 391 ? 7.867 11.805 -11.672 1 82 391 LEU B CA 1
ATOM 7952 C C . LEU B 1 391 ? 8.414 13.219 -11.547 1 82 391 LEU B C 1
ATOM 7954 O O . LEU B 1 391 ? 8.922 13.602 -10.492 1 82 391 LEU B O 1
ATOM 7958 N N . PRO B 1 392 ? 8.297 13.938 -12.609 1 82.06 392 PRO B N 1
ATOM 7959 C CA . PRO B 1 392 ? 8.633 15.359 -12.477 1 82.06 392 PRO B CA 1
ATOM 7960 C C . PRO B 1 392 ? 7.594 16.141 -11.672 1 82.06 392 PRO B C 1
ATOM 7962 O O . PRO B 1 392 ? 6.48 15.648 -11.453 1 82.06 392 PRO B O 1
ATOM 7965 N N . TYR B 1 393 ? 7.941 17.312 -11.266 1 84 393 TYR B N 1
ATOM 7966 C CA . TYR B 1 393 ? 6.973 18.219 -10.648 1 84 393 TYR B CA 1
ATOM 7967 C C . TYR B 1 393 ? 5.945 18.688 -11.672 1 84 393 TYR B C 1
ATOM 7969 O O . TYR B 1 393 ? 6.266 18.875 -12.844 1 84 393 TYR B O 1
ATOM 7977 N N . PRO B 1 394 ? 4.723 18.844 -11.227 1 83.62 394 PRO B N 1
ATOM 7978 C CA . PRO B 1 394 ? 3.713 19.375 -12.133 1 83.62 394 PRO B CA 1
ATOM 7979 C C . PRO B 1 394 ? 4.066 20.781 -12.648 1 83.62 394 PRO B C 1
ATOM 7981 O O . PRO B 1 394 ? 4.785 21.516 -11.969 1 83.62 394 PRO B O 1
ATOM 7984 N N . TRP B 1 395 ? 3.494 21.047 -13.883 1 79 395 TRP B N 1
ATOM 7985 C CA . TRP B 1 395 ? 3.748 22.344 -14.508 1 79 395 TRP B CA 1
ATOM 7986 C C . TRP B 1 395 ? 2.803 23.406 -13.961 1 79 395 TRP B C 1
ATOM 7988 O O . TRP B 1 395 ? 1.684 23.094 -13.547 1 79 395 TRP B O 1
ATOM 7998 N N . SER B 1 396 ? 3.367 24.594 -13.82 1 67.88 396 SER B N 1
ATOM 7999 C CA . SER B 1 396 ? 2.514 25.75 -13.531 1 67.88 396 SER B CA 1
ATOM 8000 C C . SER B 1 396 ? 2.088 26.453 -14.812 1 67.88 396 SER B C 1
ATOM 8002 O O . SER B 1 396 ? 2.906 26.672 -15.703 1 67.88 396 SER B O 1
ATOM 8004 N N . ASP B 1 397 ? 0.885 26.141 -15.406 1 55.12 397 ASP B N 1
ATOM 8005 C CA . ASP B 1 397 ? 0.43 26.75 -16.656 1 55.12 397 ASP B CA 1
ATOM 8006 C C . ASP B 1 397 ? 0.602 28.266 -16.609 1 55.12 397 ASP B C 1
ATOM 8008 O O . ASP B 1 397 ? -0.382 29 -16.547 1 55.12 397 ASP B O 1
ATOM 8012 N N . GLY B 1 398 ? 1.771 28.844 -16.219 1 50.78 398 GLY B N 1
ATOM 8013 C CA . GLY B 1 398 ? 2.094 30.234 -16.469 1 50.78 398 GLY B CA 1
ATOM 8014 C C . GLY B 1 398 ? 2.238 31.062 -15.195 1 50.78 398 GLY B C 1
ATOM 8015 O O . GLY B 1 398 ? 1.942 30.562 -14.102 1 50.78 398 GLY B O 1
ATOM 8016 N N . PRO B 1 399 ? 3.033 32.219 -15.289 1 47.53 399 PRO B N 1
ATOM 8017 C CA . PRO B 1 399 ? 3.303 33.125 -14.188 1 47.53 399 PRO B CA 1
ATOM 8018 C C . PRO B 1 399 ? 2.033 33.562 -13.445 1 47.53 399 PRO B C 1
ATOM 8020 O O . PRO B 1 399 ? 2.109 34.094 -12.336 1 47.53 399 PRO B O 1
ATOM 8023 N N . SER B 1 400 ? 0.894 33.188 -14.078 1 48.88 400 SER B N 1
ATOM 8024 C CA . SER B 1 400 ? -0.316 33.906 -13.688 1 48.88 400 SER B CA 1
ATOM 8025 C C . SER B 1 400 ? -1.077 33.156 -12.602 1 48.88 400 SER B C 1
ATOM 8027 O O . SER B 1 400 ? -2.117 33.625 -12.133 1 48.88 400 SER B O 1
ATOM 8029 N N . GLU B 1 401 ? -0.51 32 -12.047 1 68.94 401 GLU B N 1
ATOM 8030 C CA . GLU B 1 401 ? -1.341 31.453 -10.992 1 68.94 401 GLU B CA 1
ATOM 8031 C C . GLU B 1 401 ? -0.535 31.219 -9.711 1 68.94 401 GLU B C 1
ATOM 8033 O O . GLU B 1 401 ? 0.003 30.141 -9.492 1 68.94 401 GLU B O 1
ATOM 8038 N N . PRO B 1 402 ? -0.531 32.312 -8.914 1 77.25 402 PRO B N 1
ATOM 8039 C CA . PRO B 1 402 ? 0.289 32.281 -7.703 1 77.25 402 PRO B CA 1
ATOM 8040 C C . PRO B 1 402 ? -0.019 31.094 -6.816 1 77.25 402 PRO B C 1
ATOM 8042 O O . PRO B 1 402 ? 0.867 30.594 -6.117 1 77.25 402 PRO B O 1
ATOM 8045 N N . TYR B 1 403 ? -1.281 30.672 -6.977 1 85.25 403 TYR B N 1
ATOM 8046 C CA . TYR B 1 403 ? -1.609 29.562 -6.09 1 85.25 403 TYR B CA 1
ATOM 8047 C C . TYR B 1 403 ? -0.875 28.297 -6.508 1 85.25 403 TYR B C 1
ATOM 8049 O O . TYR B 1 403 ? -0.52 27.469 -5.66 1 85.25 403 TYR B O 1
ATOM 8057 N N . MET B 1 404 ? -0.558 28.141 -7.746 1 86.38 404 MET B N 1
ATOM 8058 C CA . MET B 1 404 ? 0.186 26.984 -8.211 1 86.38 404 MET B CA 1
ATOM 8059 C C . MET B 1 404 ? 1.629 27.016 -7.723 1 86.38 404 MET B C 1
ATOM 8061 O O . MET B 1 404 ? 2.203 25.984 -7.379 1 86.38 404 MET B O 1
ATOM 8065 N N . HIS B 1 405 ? 2.18 28.188 -7.719 1 85.44 405 HIS B N 1
ATOM 8066 C CA . HIS B 1 405 ? 3.535 28.344 -7.199 1 85.44 405 HIS B CA 1
ATOM 8067 C C . HIS B 1 405 ? 3.602 27.984 -5.719 1 85.44 405 HIS B C 1
ATOM 8069 O O . HIS B 1 405 ? 4.551 27.328 -5.273 1 85.44 405 HIS B O 1
ATOM 8075 N N . ARG B 1 406 ? 2.67 28.422 -5.086 1 89.19 406 ARG B N 1
ATOM 8076 C CA . ARG B 1 406 ? 2.611 28.109 -3.664 1 89.19 406 ARG B CA 1
ATOM 8077 C C . ARG B 1 406 ? 2.469 26.609 -3.445 1 89.19 406 ARG B C 1
ATOM 8079 O O . ARG B 1 406 ? 3.088 26.047 -2.541 1 89.19 406 ARG B O 1
ATOM 8086 N N . TRP B 1 407 ? 1.621 26.047 -4.227 1 92.31 407 TRP B N 1
ATOM 8087 C CA . TRP B 1 407 ? 1.423 24.609 -4.102 1 92.31 407 TRP B CA 1
ATOM 8088 C C . TRP B 1 407 ? 2.711 23.844 -4.406 1 92.31 407 TRP B C 1
ATOM 8090 O O . TRP B 1 407 ? 3.061 22.891 -3.707 1 92.31 407 TRP B O 1
ATOM 8100 N N . LEU B 1 408 ? 3.389 24.266 -5.395 1 89.19 408 LEU B N 1
ATOM 8101 C CA . LEU B 1 408 ? 4.664 23.656 -5.742 1 89.19 408 LEU B CA 1
ATOM 8102 C C . LEU B 1 408 ? 5.68 23.844 -4.621 1 89.19 408 LEU B C 1
ATOM 8104 O O . LEU B 1 408 ? 6.488 22.938 -4.355 1 89.19 408 LEU B O 1
ATOM 8108 N N . ALA B 1 409 ? 5.621 24.984 -4.031 1 89.81 409 ALA B N 1
ATOM 8109 C CA . ALA B 1 409 ? 6.48 25.234 -2.873 1 89.81 409 ALA B CA 1
ATOM 8110 C C . ALA B 1 409 ? 6.172 24.25 -1.746 1 89.81 409 ALA B C 1
ATOM 8112 O O . ALA B 1 409 ? 7.082 23.766 -1.066 1 89.81 409 ALA B O 1
ATOM 8113 N N . ASP B 1 410 ? 4.965 23.984 -1.604 1 91.62 410 ASP B N 1
ATOM 8114 C CA . ASP B 1 410 ? 4.547 23.016 -0.585 1 91.62 410 ASP B CA 1
ATOM 8115 C C . ASP B 1 410 ? 5.062 21.625 -0.905 1 91.62 410 ASP B C 1
ATOM 8117 O O . ASP B 1 410 ? 5.492 20.891 -0.009 1 91.62 410 ASP B O 1
ATOM 8121 N N . LEU B 1 411 ? 5.008 21.25 -2.158 1 90.94 411 LEU B N 1
ATOM 8122 C CA . LEU B 1 411 ? 5.5 19.938 -2.58 1 90.94 411 LEU B CA 1
ATOM 8123 C C . LEU B 1 411 ? 6.992 19.797 -2.287 1 90.94 411 LEU B C 1
ATOM 8125 O O . LEU B 1 411 ? 7.434 18.781 -1.751 1 90.94 411 LEU B O 1
ATOM 8129 N N . SER B 1 412 ? 7.707 20.828 -2.598 1 87.31 412 SER B N 1
ATOM 8130 C CA . SER B 1 412 ? 9.148 20.781 -2.406 1 87.31 412 SER B CA 1
ATOM 8131 C C . SER B 1 412 ? 9.516 20.781 -0.925 1 87.31 412 SER B C 1
ATOM 8133 O O . SER B 1 412 ? 10.484 20.156 -0.518 1 87.31 412 SER B O 1
ATOM 8135 N N . SER B 1 413 ? 8.758 21.531 -0.199 1 91.56 413 SER B N 1
ATOM 8136 C CA . SER B 1 413 ? 9.016 21.547 1.237 1 91.56 413 SER B CA 1
ATOM 8137 C C . SER B 1 413 ? 8.758 20.172 1.858 1 91.56 413 SER B C 1
ATOM 8139 O O . SER B 1 413 ? 9.406 19.797 2.838 1 91.56 413 SER B O 1
ATOM 8141 N N . ARG B 1 414 ? 7.801 19.469 1.303 1 92 414 ARG B N 1
ATOM 8142 C CA . ARG B 1 414 ? 7.48 18.141 1.817 1 92 414 ARG B CA 1
ATOM 8143 C C . ARG B 1 414 ? 8.672 17.203 1.662 1 92 414 ARG B C 1
ATOM 8145 O O . ARG B 1 414 ? 8.945 16.391 2.551 1 92 414 ARG B O 1
ATOM 8152 N N . ARG B 1 415 ? 9.359 17.25 0.637 1 88.19 415 ARG B N 1
ATOM 8153 C CA . ARG B 1 415 ? 10.547 16.422 0.439 1 88.19 415 ARG B CA 1
ATOM 8154 C C . ARG B 1 415 ? 11.594 16.719 1.509 1 88.19 415 ARG B C 1
ATOM 8156 O O . ARG B 1 415 ? 12.219 15.797 2.041 1 88.19 415 ARG B O 1
ATOM 8163 N N . LEU B 1 416 ? 11.781 18 1.761 1 90.44 416 LEU B N 1
ATOM 8164 C CA . LEU B 1 416 ? 12.727 18.391 2.805 1 90.44 416 LEU B CA 1
ATOM 8165 C C . LEU B 1 416 ? 12.273 17.859 4.164 1 90.44 416 LEU B C 1
ATOM 8167 O O . LEU B 1 416 ? 13.086 17.328 4.93 1 90.44 416 LEU B O 1
ATOM 8171 N N . LEU B 1 417 ? 11.008 17.969 4.391 1 94.19 417 LEU B N 1
ATOM 8172 C CA . LEU B 1 417 ? 10.461 17.5 5.656 1 94.19 417 LEU B CA 1
ATOM 8173 C C . LEU B 1 417 ? 10.664 15.984 5.797 1 94.19 417 LEU B C 1
ATOM 8175 O O . LEU B 1 417 ? 11 15.5 6.875 1 94.19 417 LEU B O 1
ATOM 8179 N N . ASN B 1 418 ? 10.383 15.281 4.75 1 92.06 418 ASN B N 1
ATOM 8180 C CA . ASN B 1 418 ? 10.602 13.836 4.777 1 92.06 418 ASN B CA 1
ATOM 8181 C C . ASN B 1 418 ? 12.062 13.5 5.047 1 92.06 418 ASN B C 1
ATOM 8183 O O . ASN B 1 418 ? 12.352 12.555 5.789 1 92.06 418 ASN B O 1
ATOM 8187 N N . ARG B 1 419 ? 12.922 14.203 4.488 1 88.06 419 ARG B N 1
ATOM 8188 C CA . ARG B 1 419 ? 14.352 14.023 4.746 1 88.06 419 ARG B CA 1
ATOM 8189 C C . ARG B 1 419 ? 14.672 14.258 6.219 1 88.06 419 ARG B C 1
ATOM 8191 O O . ARG B 1 419 ? 15.438 13.5 6.82 1 88.06 419 ARG B O 1
ATOM 8198 N N . ILE B 1 420 ? 14.172 15.266 6.742 1 92.19 420 ILE B N 1
ATOM 8199 C CA . ILE B 1 420 ? 14.406 15.594 8.141 1 92.19 420 ILE B CA 1
ATOM 8200 C C . ILE B 1 420 ? 13.906 14.453 9.031 1 92.19 420 ILE B C 1
ATOM 8202 O O . ILE B 1 420 ? 14.609 14.016 9.945 1 92.19 420 ILE B O 1
ATOM 8206 N N . HIS B 1 421 ? 12.711 13.961 8.75 1 92 421 HIS B N 1
ATOM 8207 C CA . HIS B 1 421 ? 12.18 12.836 9.516 1 92 421 HIS B CA 1
ATOM 8208 C C . HIS B 1 421 ? 13.109 11.633 9.438 1 92 421 HIS B C 1
ATOM 8210 O O . HIS B 1 421 ? 13.297 10.922 10.422 1 92 421 HIS B O 1
ATOM 8216 N N . TYR B 1 422 ? 13.617 11.469 8.336 1 85.31 422 TYR B N 1
ATOM 8217 C CA . TYR B 1 422 ? 14.461 10.305 8.094 1 85.31 422 TYR B CA 1
ATOM 8218 C C . TYR B 1 422 ? 15.812 10.453 8.781 1 85.31 422 TYR B C 1
ATOM 8220 O O . TYR B 1 422 ? 16.312 9.516 9.406 1 85.31 422 TYR B O 1
ATOM 8228 N N . VAL B 1 423 ? 16.406 11.594 8.734 1 84 423 VAL B N 1
ATOM 8229 C CA . VAL B 1 423 ? 17.797 11.805 9.156 1 84 423 VAL B CA 1
ATOM 8230 C C . VAL B 1 423 ? 17.844 12.062 10.664 1 84 423 VAL B C 1
ATOM 8232 O O . VAL B 1 423 ? 18.734 11.57 11.359 1 84 423 VAL B O 1
ATOM 8235 N N . LEU B 1 424 ? 16.859 12.773 11.133 1 89.31 424 LEU B N 1
ATOM 8236 C CA . LEU B 1 424 ? 16.969 13.242 12.516 1 89.31 424 LEU B CA 1
ATOM 8237 C C . LEU B 1 424 ? 16.125 12.367 13.445 1 89.31 424 LEU B C 1
ATOM 8239 O O . LEU B 1 424 ? 16.406 12.266 14.641 1 89.31 424 LEU B O 1
ATOM 8243 N N . TYR B 1 425 ? 15.133 11.758 12.883 1 91.12 425 TYR B N 1
ATOM 8244 C CA . TYR B 1 425 ? 14.156 11.203 13.812 1 91.12 425 TYR B CA 1
ATOM 8245 C C . TYR B 1 425 ? 13.945 9.711 13.555 1 91.12 425 TYR B C 1
ATOM 8247 O O . TYR B 1 425 ? 13.133 9.07 14.219 1 91.12 425 TYR B O 1
ATOM 8255 N N . ALA B 1 426 ? 14.594 9.133 12.602 1 83.75 426 ALA B N 1
ATOM 8256 C CA . ALA B 1 426 ? 14.438 7.699 12.359 1 83.75 426 ALA B CA 1
ATOM 8257 C C . ALA B 1 426 ? 14.977 6.887 13.531 1 83.75 426 ALA B C 1
ATOM 8259 O O . ALA B 1 426 ? 16.094 7.129 14.008 1 83.75 426 ALA B O 1
ATOM 8260 N N . GLU B 1 427 ? 14.141 6.164 14.125 1 71.75 427 GLU B N 1
ATOM 8261 C CA . GLU B 1 427 ? 14.562 5.297 15.219 1 71.75 427 GLU B CA 1
ATOM 8262 C C . GLU B 1 427 ? 14.914 3.9 14.711 1 71.75 427 GLU B C 1
ATOM 8264 O O . GLU B 1 427 ? 14.531 3.525 13.602 1 71.75 427 GLU B O 1
ATOM 8269 N N . ALA B 1 428 ? 15.836 3.398 15.5 1 54.19 428 ALA B N 1
ATOM 8270 C CA . ALA B 1 428 ? 16.156 2.01 15.18 1 54.19 428 ALA B CA 1
ATOM 8271 C C . ALA B 1 428 ? 14.914 1.127 15.234 1 54.19 428 ALA B C 1
ATOM 8273 O O . ALA B 1 428 ? 14.102 1.253 16.141 1 54.19 428 ALA B O 1
ATOM 8274 N N . GLU B 1 429 ? 14.523 0.697 14.086 1 52.66 429 GLU B N 1
ATOM 8275 C CA . GLU B 1 429 ? 13.344 -0.158 14.008 1 52.66 429 GLU B CA 1
ATOM 8276 C C . GLU B 1 429 ? 13.523 -1.418 14.852 1 52.66 429 GLU B C 1
ATOM 8278 O O . GLU B 1 429 ? 14.617 -1.98 14.914 1 52.66 429 GLU B O 1
ATOM 8283 N N . PRO B 1 430 ? 12.523 -1.717 15.648 1 47.16 430 PRO B N 1
ATOM 8284 C CA . PRO B 1 430 ? 12.641 -2.924 16.469 1 47.16 430 PRO B CA 1
ATOM 8285 C C . PRO B 1 430 ? 12.977 -4.164 15.648 1 47.16 430 PRO B C 1
ATOM 8287 O O . PRO B 1 430 ? 12.43 -4.355 14.555 1 47.16 430 PRO B O 1
ATOM 8290 N N . GLY B 1 431 ? 13.953 -4.992 16.078 1 42.88 431 GLY B N 1
ATOM 8291 C CA . GLY B 1 431 ? 14.305 -6.301 15.547 1 42.88 431 GLY B CA 1
ATOM 8292 C C . GLY B 1 431 ? 15.531 -6.273 14.656 1 42.88 431 GLY B C 1
ATOM 8293 O O . GLY B 1 431 ? 16 -7.32 14.211 1 42.88 431 GLY B O 1
ATOM 8294 N N . THR B 1 432 ? 15.672 -5.055 14.164 1 41.69 432 THR B N 1
ATOM 8295 C CA . THR B 1 432 ? 16.844 -5.055 13.305 1 41.69 432 THR B CA 1
ATOM 8296 C C . THR B 1 432 ? 18.125 -5.062 14.133 1 41.69 432 THR B C 1
ATOM 8298 O O . THR B 1 432 ? 18.391 -4.125 14.891 1 41.69 432 THR B O 1
ATOM 8301 N N . GLY B 1 433 ? 18.266 -5.766 15.094 1 40.38 433 GLY B N 1
ATOM 8302 C CA . GLY B 1 433 ? 19.5 -5.949 15.852 1 40.38 433 GLY B CA 1
ATOM 8303 C C . GLY B 1 433 ? 20.359 -4.703 15.898 1 40.38 433 GLY B C 1
ATOM 8304 O O . GLY B 1 433 ? 21.516 -4.754 16.344 1 40.38 433 GLY B O 1
ATOM 8305 N N . ASP B 1 434 ? 20.031 -3.752 15.273 1 40.5 434 ASP B N 1
ATOM 8306 C CA . ASP B 1 434 ? 20.859 -2.561 15.391 1 40.5 434 ASP B CA 1
ATOM 8307 C C . ASP B 1 434 ? 20.75 -1.94 16.781 1 40.5 434 ASP B C 1
ATOM 8309 O O . ASP B 1 434 ? 19.641 -1.661 17.25 1 40.5 434 ASP B O 1
ATOM 8313 N N . ASN B 1 435 ? 21.625 -2.094 17.656 1 39 435 ASN B N 1
ATOM 8314 C CA . ASN B 1 435 ? 21.719 -1.479 18.969 1 39 435 ASN B CA 1
ATOM 8315 C C . ASN B 1 435 ? 21.422 0.018 18.922 1 39 435 ASN B C 1
ATOM 8317 O O . ASN B 1 435 ? 22.109 0.762 18.219 1 39 435 ASN B O 1
ATOM 8321 N N . GLN B 1 436 ? 20.344 0.447 19.344 1 44.81 436 GLN B N 1
ATOM 8322 C CA . GLN B 1 436 ? 19.875 1.815 19.516 1 44.81 436 GLN B CA 1
ATOM 8323 C C . GLN B 1 436 ? 21 2.723 20.016 1 44.81 436 GLN B C 1
ATOM 8325 O O . GLN B 1 436 ? 21.016 3.918 19.703 1 44.81 436 GLN B O 1
ATOM 8330 N N . ALA B 1 437 ? 21.859 2.164 20.812 1 44.12 437 ALA B N 1
ATOM 8331 C CA . ALA B 1 437 ? 22.828 2.975 21.531 1 44.12 437 ALA B CA 1
ATOM 8332 C C . ALA B 1 437 ? 23.906 3.518 20.594 1 44.12 437 ALA B C 1
ATOM 8334 O O . ALA B 1 437 ? 24.312 4.676 20.703 1 44.12 437 ALA B O 1
ATOM 8335 N N . ASP B 1 438 ? 24.391 2.709 19.781 1 44.03 438 ASP B N 1
ATOM 8336 C CA . ASP B 1 438 ? 25.547 3.135 18.984 1 44.03 438 ASP B CA 1
ATOM 8337 C C . ASP B 1 438 ? 25.141 4.145 17.922 1 44.03 438 ASP B C 1
ATOM 8339 O O . ASP B 1 438 ? 25.844 5.125 17.672 1 44.03 438 ASP B O 1
ATOM 8343 N N . SER B 1 439 ? 23.969 3.973 17.297 1 47.25 439 SER B N 1
ATOM 8344 C CA . SER B 1 439 ? 23.469 4.879 16.281 1 47.25 439 SER B CA 1
ATOM 8345 C C . SER B 1 439 ? 23.047 6.215 16.875 1 47.25 439 SER B C 1
ATOM 8347 O O . SER B 1 439 ? 23.219 7.266 16.266 1 47.25 439 SER B O 1
ATOM 8349 N N . SER B 1 440 ? 22.656 6.141 18.094 1 51.09 440 SER B N 1
ATOM 8350 C CA . SER B 1 440 ? 22.25 7.352 18.797 1 51.09 440 SER B CA 1
ATOM 8351 C C . SER B 1 440 ? 23.438 8.258 19.078 1 51.09 440 SER B C 1
ATOM 8353 O O . SER B 1 440 ? 23.359 9.477 18.922 1 51.09 440 SER B O 1
ATOM 8355 N N . GLU B 1 441 ? 24.516 7.609 19.484 1 49.62 441 GLU B N 1
ATOM 8356 C CA . GLU B 1 441 ? 25.688 8.43 19.828 1 49.62 441 GLU B CA 1
ATOM 8357 C C . GLU B 1 441 ? 26.281 9.07 18.578 1 49.62 441 GLU B C 1
ATOM 8359 O O . GLU B 1 441 ? 26.688 10.234 18.594 1 49.62 441 GLU B O 1
ATOM 8364 N N . GLU B 1 442 ? 26.297 8.203 17.516 1 48.66 442 GLU B N 1
ATOM 8365 C CA . GLU B 1 442 ? 26.812 8.75 16.25 1 48.66 442 GLU B CA 1
ATOM 8366 C C . GLU B 1 442 ? 25.891 9.844 15.719 1 48.66 442 GLU B C 1
ATOM 8368 O O . GLU B 1 442 ? 26.375 10.875 15.234 1 48.66 442 GLU B O 1
ATOM 8373 N N . THR B 1 443 ? 24.688 9.609 15.859 1 56.5 443 THR B N 1
ATOM 8374 C CA . THR B 1 443 ? 23.75 10.633 15.43 1 56.5 443 THR B CA 1
ATOM 8375 C C . THR B 1 443 ? 23.875 11.883 16.297 1 56.5 443 THR B C 1
ATOM 8377 O O . THR B 1 443 ? 23.859 13.008 15.781 1 56.5 443 THR B O 1
ATOM 8380 N N . GLN B 1 444 ? 24.188 11.648 17.469 1 62.34 444 GLN B N 1
ATOM 8381 C CA . GLN B 1 444 ? 24.281 12.789 18.375 1 62.34 444 GLN B CA 1
ATOM 8382 C C . GLN B 1 444 ? 25.531 13.617 18.094 1 62.34 444 GLN B C 1
ATOM 8384 O O . GLN B 1 444 ? 25.484 14.852 18.172 1 62.34 444 GLN B O 1
ATOM 8389 N N . SER B 1 445 ? 26.609 12.891 17.766 1 67.69 445 SER B N 1
ATOM 8390 C CA . SER B 1 445 ? 27.828 13.648 17.484 1 67.69 445 SER B CA 1
ATOM 8391 C C . SER B 1 445 ? 27.703 14.391 16.156 1 67.69 445 SER B C 1
ATOM 8393 O O . SER B 1 445 ? 28.281 15.469 15.984 1 67.69 445 SER B O 1
ATOM 8395 N N . SER B 1 446 ? 26.828 13.828 15.359 1 81.56 446 SER B N 1
ATOM 8396 C CA . SER B 1 446 ? 26.703 14.43 14.031 1 81.56 446 SER B CA 1
ATOM 8397 C C . SER B 1 446 ? 25.5 15.359 13.961 1 81.56 446 SER B C 1
ATOM 8399 O O . SER B 1 446 ? 25.312 16.062 12.969 1 81.56 446 SER B O 1
ATOM 8401 N N . LEU B 1 447 ? 24.875 15.578 15 1 87.81 447 LEU B N 1
ATOM 8402 C CA . LEU B 1 447 ? 23.594 16.266 15.023 1 87.81 447 LEU B CA 1
ATOM 8403 C C . LEU B 1 447 ? 23.75 17.734 14.664 1 87.81 447 LEU B C 1
ATOM 8405 O O . LEU B 1 447 ? 23.016 18.266 13.836 1 87.81 447 LEU B O 1
ATOM 8409 N N . PRO B 1 448 ? 24.797 18.438 15.18 1 88.88 448 PRO B N 1
ATOM 8410 C CA . PRO B 1 448 ? 24.938 19.844 14.828 1 88.88 448 PRO B CA 1
ATOM 8411 C C . PRO B 1 448 ? 25.219 20.062 13.344 1 88.88 448 PRO B C 1
ATOM 8413 O O . PRO B 1 448 ? 24.688 20.984 12.734 1 88.88 448 PRO B O 1
ATOM 8416 N N . ASN B 1 449 ? 26.031 19.156 12.836 1 88.44 449 ASN B N 1
ATOM 8417 C CA . ASN B 1 449 ? 26.344 19.266 11.414 1 88.44 449 ASN B CA 1
ATOM 8418 C C . ASN B 1 449 ? 25.125 18.969 10.547 1 88.44 449 ASN B C 1
ATOM 8420 O O . ASN B 1 449 ? 24.891 19.641 9.531 1 88.44 449 ASN B O 1
ATOM 8424 N N . LEU B 1 450 ? 24.406 18.016 10.961 1 89.5 450 LEU B N 1
ATOM 8425 C CA . LEU B 1 450 ? 23.188 17.672 10.227 1 89.5 450 LEU B CA 1
ATOM 8426 C C . LEU B 1 450 ? 22.172 18.812 10.281 1 89.5 450 LEU B C 1
ATOM 8428 O O . LEU B 1 450 ? 21.578 19.156 9.258 1 89.5 450 LEU B O 1
ATOM 8432 N N . ALA B 1 451 ? 22.047 19.344 11.445 1 92.5 451 ALA B N 1
ATOM 8433 C CA . ALA B 1 451 ? 21.094 20.438 11.617 1 92.5 451 ALA B CA 1
ATOM 8434 C C . ALA B 1 451 ? 21.5 21.656 10.797 1 92.5 451 ALA B C 1
ATOM 8436 O O . ALA B 1 451 ? 20.656 22.344 10.219 1 92.5 451 ALA B O 1
ATOM 8437 N N . HIS B 1 452 ? 22.781 21.906 10.758 1 92.12 452 HIS B N 1
ATOM 8438 C CA . HIS B 1 452 ? 23.297 23.031 9.977 1 92.12 452 HIS B CA 1
ATOM 8439 C C . HIS B 1 452 ? 22.984 22.844 8.492 1 92.12 452 HIS B C 1
ATOM 8441 O O . HIS B 1 452 ? 22.547 23.781 7.816 1 92.12 452 HIS B O 1
ATOM 8447 N N . GLU B 1 453 ? 23.234 21.641 8.055 1 90.94 453 GLU B N 1
ATOM 8448 C CA . GLU B 1 453 ? 22.969 21.344 6.648 1 90.94 453 GLU B CA 1
ATOM 8449 C C . GLU B 1 453 ? 21.484 21.438 6.328 1 90.94 453 GLU B C 1
ATOM 8451 O O . GLU B 1 453 ? 21.094 21.984 5.293 1 90.94 453 GLU B O 1
ATOM 8456 N N . LEU B 1 454 ? 20.688 20.906 7.117 1 92.88 454 LEU B N 1
ATOM 8457 C CA . LEU B 1 454 ? 19.25 20.938 6.906 1 92.88 454 LEU B CA 1
ATOM 8458 C C . LEU B 1 454 ? 18.719 22.359 6.961 1 92.88 454 LEU B C 1
ATOM 8460 O O . LEU B 1 454 ? 17.828 22.734 6.195 1 92.88 454 LEU B O 1
ATOM 8464 N N . ASN B 1 455 ? 19.25 23.125 7.863 1 95.31 455 ASN B N 1
ATOM 8465 C CA . ASN B 1 455 ? 18.859 24.531 7.93 1 95.31 455 ASN B CA 1
ATOM 8466 C C . ASN B 1 455 ? 19.281 25.297 6.676 1 95.31 455 ASN B C 1
ATOM 8468 O O . ASN B 1 455 ? 18.578 26.203 6.227 1 95.31 455 ASN B O 1
ATOM 8472 N N . ARG B 1 456 ? 20.484 25 6.242 1 94.81 456 ARG B N 1
ATOM 8473 C CA . ARG B 1 456 ? 20.906 25.594 4.984 1 94.81 456 ARG B CA 1
ATOM 8474 C C . ARG B 1 456 ? 19.938 25.281 3.859 1 94.81 456 ARG B C 1
ATOM 8476 O O . ARG B 1 456 ? 19.594 26.156 3.061 1 94.81 456 ARG B O 1
ATOM 8483 N N . GLN B 1 457 ? 19.5 24.078 3.805 1 91.19 457 GLN B N 1
ATOM 8484 C CA . GLN B 1 457 ? 18.531 23.656 2.797 1 91.19 457 GLN B CA 1
ATOM 8485 C C . GLN B 1 457 ? 17.203 24.391 2.984 1 91.19 457 GLN B C 1
ATOM 8487 O O . GLN B 1 457 ? 16.547 24.75 2.008 1 91.19 457 GLN B O 1
ATOM 8492 N N . LEU B 1 458 ? 16.75 24.547 4.199 1 96 458 LEU B N 1
ATOM 8493 C CA . LEU B 1 458 ? 15.531 25.297 4.484 1 96 458 LEU B CA 1
ATOM 8494 C C . LEU B 1 458 ? 15.656 26.734 3.998 1 96 458 LEU B C 1
ATOM 8496 O O . LEU B 1 458 ? 14.734 27.266 3.383 1 96 458 LEU B O 1
ATOM 8500 N N . GLY B 1 459 ? 16.812 27.312 4.312 1 94.75 459 GLY B N 1
ATOM 8501 C CA . GLY B 1 459 ? 17.078 28.656 3.816 1 94.75 459 GLY B CA 1
ATOM 8502 C C . GLY B 1 459 ? 17.078 28.75 2.301 1 94.75 459 GLY B C 1
ATOM 8503 O O . GLY B 1 459 ? 16.547 29.688 1.73 1 94.75 459 GLY B O 1
ATOM 8504 N N . ALA B 1 460 ? 17.688 27.734 1.71 1 89.81 460 ALA B N 1
ATOM 8505 C CA . ALA B 1 460 ? 17.719 27.688 0.251 1 89.81 460 ALA B CA 1
ATOM 8506 C C . ALA B 1 460 ? 16.312 27.562 -0.322 1 89.81 460 ALA B C 1
ATOM 8508 O O . ALA B 1 460 ? 15.977 28.219 -1.314 1 89.81 460 ALA B O 1
ATOM 8509 N N . TRP B 1 461 ? 15.531 26.75 0.248 1 91.12 461 TRP B N 1
ATOM 8510 C CA . TRP B 1 461 ? 14.141 26.594 -0.162 1 91.12 461 TRP B CA 1
ATOM 8511 C C . TRP B 1 461 ? 13.414 27.938 -0.118 1 91.12 461 TRP B C 1
ATOM 8513 O O . TRP B 1 461 ? 12.727 28.312 -1.072 1 91.12 461 TRP B O 1
ATOM 8523 N N . TYR B 1 462 ? 13.578 28.656 0.976 1 94.88 462 TYR B N 1
ATOM 8524 C CA . TYR B 1 462 ? 12.914 29.953 1.152 1 94.88 462 TYR B CA 1
ATOM 8525 C C . TYR B 1 462 ? 13.383 30.953 0.102 1 94.88 462 TYR B C 1
ATOM 8527 O O . TYR B 1 462 ? 12.562 31.672 -0.487 1 94.88 462 TYR B O 1
ATOM 8535 N N . HIS B 1 463 ? 14.656 30.953 -0.211 1 90.75 463 HIS B N 1
ATOM 8536 C CA . HIS B 1 463 ? 15.227 31.953 -1.112 1 90.75 463 HIS B CA 1
ATOM 8537 C C . HIS B 1 463 ? 14.922 31.609 -2.568 1 90.75 463 HIS B C 1
ATOM 8539 O O . HIS B 1 463 ? 14.977 32.5 -3.436 1 90.75 463 HIS B O 1
ATOM 8545 N N . LEU B 1 464 ? 14.578 30.375 -2.746 1 84.94 464 LEU B N 1
ATOM 8546 C CA . LEU B 1 464 ? 14.273 29.953 -4.109 1 84.94 464 LEU B CA 1
ATOM 8547 C C . LEU B 1 464 ? 12.812 30.234 -4.453 1 84.94 464 LEU B C 1
ATOM 8549 O O . LEU B 1 464 ? 12.422 30.172 -5.621 1 84.94 464 LEU B O 1
ATOM 8553 N N . LEU B 1 465 ? 12.047 30.594 -3.439 1 88.31 465 LEU B N 1
ATOM 8554 C CA . LEU B 1 465 ? 10.656 30.922 -3.705 1 88.31 465 LEU B CA 1
ATOM 8555 C C . LEU B 1 465 ? 10.547 32.188 -4.543 1 88.31 465 LEU B C 1
ATOM 8557 O O . LEU B 1 465 ? 11.297 33.156 -4.332 1 88.31 465 LEU B O 1
ATOM 8561 N N . PRO B 1 466 ? 9.664 32.156 -5.555 1 84.56 466 PRO B N 1
ATOM 8562 C CA . PRO B 1 466 ? 9.422 33.438 -6.273 1 84.56 466 PRO B CA 1
ATOM 8563 C C . PRO B 1 466 ? 9 34.562 -5.348 1 84.56 466 PRO B C 1
ATOM 8565 O O . PRO B 1 466 ? 8.336 34.312 -4.332 1 84.56 466 PRO B O 1
ATOM 8568 N N . HIS B 1 467 ? 9.281 35.719 -5.707 1 86.5 467 HIS B N 1
ATOM 8569 C CA . HIS B 1 467 ? 9.023 36.875 -4.883 1 86.5 467 HIS B CA 1
ATOM 8570 C C . HIS B 1 467 ? 7.535 37.031 -4.582 1 86.5 467 HIS B C 1
ATOM 8572 O O . HIS B 1 467 ? 7.156 37.531 -3.529 1 86.5 467 HIS B O 1
ATOM 8578 N N . SER B 1 468 ? 6.754 36.594 -5.484 1 83.19 468 SER B N 1
ATOM 8579 C CA . SER B 1 468 ? 5.309 36.781 -5.363 1 83.19 468 SER B CA 1
ATOM 8580 C C . SER B 1 468 ? 4.746 35.938 -4.219 1 83.19 468 SER B C 1
ATOM 8582 O O . SER B 1 468 ? 3.662 36.25 -3.707 1 83.19 468 SER B O 1
ATOM 8584 N N . ILE B 1 469 ? 5.488 34.906 -3.734 1 88.88 469 ILE B N 1
ATOM 8585 C CA . ILE B 1 469 ? 4.949 34.062 -2.68 1 88.88 469 ILE B CA 1
ATOM 8586 C C . ILE B 1 469 ? 5.941 34 -1.521 1 88.88 469 ILE B C 1
ATOM 8588 O O . ILE B 1 469 ? 5.812 33.125 -0.641 1 88.88 469 ILE B O 1
ATOM 8592 N N . ARG B 1 470 ? 6.953 34.781 -1.555 1 92.38 470 ARG B N 1
ATOM 8593 C CA . ARG B 1 470 ? 7.953 34.781 -0.49 1 92.38 470 ARG B CA 1
ATOM 8594 C C . ARG B 1 470 ? 7.645 35.844 0.557 1 92.38 470 ARG B C 1
ATOM 8596 O O . ARG B 1 470 ? 7.98 37 0.374 1 92.38 470 ARG B O 1
ATOM 8603 N N . PRO B 1 471 ? 7.125 35.438 1.633 1 94.38 471 PRO B N 1
ATOM 8604 C CA . PRO B 1 471 ? 6.805 36.438 2.654 1 94.38 471 PRO B CA 1
ATOM 8605 C C . PRO B 1 471 ? 8.039 36.906 3.406 1 94.38 471 PRO B C 1
ATOM 8607 O O . PRO B 1 471 ? 9.047 36.219 3.469 1 94.38 471 PRO B O 1
ATOM 8610 N N . ASN B 1 472 ? 7.918 38.125 3.885 1 94.06 472 ASN B N 1
ATOM 8611 C CA . ASN B 1 472 ? 8.922 38.594 4.824 1 94.06 472 ASN B CA 1
ATOM 8612 C C . ASN B 1 472 ? 8.758 37.969 6.199 1 94.06 472 ASN B C 1
ATOM 8614 O O . ASN B 1 472 ? 7.789 38.219 6.906 1 94.06 472 ASN B O 1
ATOM 8618 N N . LEU B 1 473 ? 9.617 37.188 6.582 1 94.38 473 LEU B N 1
ATOM 8619 C CA . LEU B 1 473 ? 9.523 36.375 7.797 1 94.38 473 LEU B CA 1
ATOM 8620 C C . LEU B 1 473 ? 9.664 37.25 9.039 1 94.38 473 LEU B C 1
ATOM 8622 O O . LEU B 1 473 ? 9.367 36.812 10.148 1 94.38 473 LEU B O 1
ATOM 8626 N N . GLU B 1 474 ? 10 38.531 8.898 1 90.94 474 GLU B N 1
ATOM 8627 C CA . GLU B 1 474 ? 10.234 39.438 10.023 1 90.94 474 GLU B CA 1
ATOM 8628 C C . GLU B 1 474 ? 8.961 40.156 10.414 1 90.94 474 GLU B C 1
ATOM 8630 O O . GLU B 1 474 ? 8.883 40.75 11.492 1 90.94 474 GLU B O 1
ATOM 8635 N N . ILE B 1 475 ? 8.016 40.125 9.531 1 90.94 475 ILE B N 1
ATOM 8636 C CA . ILE B 1 475 ? 6.742 40.781 9.805 1 90.94 475 ILE B CA 1
ATOM 8637 C C . ILE B 1 475 ? 5.613 39.75 9.766 1 90.94 475 ILE B C 1
ATOM 8639 O O . ILE B 1 475 ? 5.758 38.688 9.18 1 90.94 475 ILE B O 1
ATOM 8643 N N . PRO B 1 476 ? 4.531 40.094 10.445 1 88.81 476 PRO B N 1
ATOM 8644 C CA . PRO B 1 476 ? 3.395 39.188 10.359 1 88.81 476 PRO B CA 1
ATOM 8645 C C . PRO B 1 476 ? 2.924 38.969 8.93 1 88.81 476 PRO B C 1
ATOM 8647 O O . PRO B 1 476 ? 2.873 39.906 8.133 1 88.81 476 PRO B O 1
ATOM 8650 N N . PRO B 1 477 ? 2.684 37.719 8.594 1 89.5 477 PRO B N 1
ATOM 8651 C CA . PRO B 1 477 ? 2.273 37.406 7.223 1 89.5 477 PRO B CA 1
ATOM 8652 C C . PRO B 1 477 ? 0.947 38.062 6.848 1 89.5 477 PRO B C 1
ATOM 8654 O O . PRO B 1 477 ? 0.05 38.188 7.688 1 89.5 477 PRO B O 1
ATOM 8657 N N . ILE B 1 478 ? 0.964 38.438 5.551 1 88.19 478 ILE B N 1
ATOM 8658 C CA . ILE B 1 478 ? -0.225 39.094 5.02 1 88.19 478 ILE B CA 1
ATOM 8659 C C . ILE B 1 478 ? -1.065 38.094 4.238 1 88.19 478 ILE B C 1
ATOM 8661 O O . ILE B 1 478 ? -0.649 37.594 3.18 1 88.19 478 ILE B O 1
ATOM 8665 N N . GLY B 1 479 ? -2.203 37.781 4.801 1 88.94 479 GLY B N 1
ATOM 8666 C CA . GLY B 1 479 ? -3.096 36.875 4.105 1 88.94 479 GLY B CA 1
ATOM 8667 C C . GLY B 1 479 ? -2.77 35.406 4.355 1 88.94 479 GLY B C 1
ATOM 8668 O O . GLY B 1 479 ? -1.775 35.094 5.012 1 88.94 479 GLY B O 1
ATOM 8669 N N . ILE B 1 480 ? -3.594 34.594 3.799 1 91.81 480 ILE B N 1
ATOM 8670 C CA . ILE B 1 480 ? -3.512 33.156 4.109 1 91.81 480 ILE B CA 1
ATOM 8671 C C . ILE B 1 480 ? -2.346 32.531 3.35 1 91.81 480 ILE B C 1
ATOM 8673 O O . ILE B 1 480 ? -1.696 31.609 3.85 1 91.81 480 ILE B O 1
ATOM 8677 N N . ASP B 1 481 ? -2.006 33 2.188 1 89.75 481 ASP B N 1
ATOM 8678 C CA . ASP B 1 481 ? -0.914 32.438 1.395 1 89.75 481 ASP B CA 1
ATOM 8679 C C . ASP B 1 481 ? 0.43 32.656 2.086 1 89.75 481 ASP B C 1
ATOM 8681 O O . ASP B 1 481 ? 1.205 31.703 2.25 1 89.75 481 ASP B O 1
ATOM 8685 N N . ASP B 1 482 ? 0.675 33.844 2.496 1 92.88 482 ASP B N 1
ATOM 8686 C CA . ASP B 1 482 ? 1.895 34.156 3.23 1 92.88 482 ASP B CA 1
ATOM 8687 C C . ASP B 1 482 ? 1.959 33.375 4.547 1 92.88 482 ASP B C 1
ATOM 8689 O O . ASP B 1 482 ? 3.027 32.938 4.953 1 92.88 482 ASP B O 1
ATOM 8693 N N . THR B 1 483 ? 0.81 33.344 5.109 1 95.5 483 THR B N 1
ATOM 8694 C CA . THR B 1 483 ? 0.729 32.656 6.402 1 95.5 483 THR B CA 1
ATOM 8695 C C . THR B 1 483 ? 1.151 31.203 6.273 1 95.5 483 THR B C 1
ATOM 8697 O O . THR B 1 483 ? 1.927 30.688 7.09 1 95.5 483 THR B O 1
ATOM 8700 N N . MET B 1 484 ? 0.665 30.562 5.25 1 93.88 484 MET B N 1
ATOM 8701 C CA . MET B 1 484 ? 0.956 29.141 5.074 1 93.88 484 MET B CA 1
ATOM 8702 C C . MET B 1 484 ? 2.436 28.922 4.777 1 93.88 484 MET B C 1
ATOM 8704 O O . MET B 1 484 ? 3.037 27.969 5.277 1 93.88 484 MET B O 1
ATOM 8708 N N . VAL B 1 485 ? 3.092 29.75 4.02 1 94.31 485 VAL B N 1
ATOM 8709 C CA . VAL B 1 485 ? 4.516 29.641 3.73 1 94.31 485 VAL B CA 1
ATOM 8710 C C . VAL B 1 485 ? 5.324 29.891 5.004 1 94.31 485 VAL B C 1
ATOM 8712 O O . VAL B 1 485 ? 6.293 29.172 5.277 1 94.31 485 VAL B O 1
ATOM 8715 N N . THR B 1 486 ? 4.875 30.891 5.73 1 96.62 486 THR B N 1
ATOM 8716 C CA . THR B 1 486 ? 5.539 31.234 6.98 1 96.62 486 THR B CA 1
ATOM 8717 C C . THR B 1 486 ? 5.469 30.062 7.965 1 96.62 486 THR B C 1
ATOM 8719 O O . THR B 1 486 ? 6.465 29.719 8.609 1 96.62 486 THR B O 1
ATOM 8722 N N . ILE B 1 487 ? 4.32 29.516 8.039 1 96.88 487 ILE B N 1
ATOM 8723 C CA . ILE B 1 487 ? 4.117 28.375 8.93 1 96.88 487 ILE B CA 1
ATOM 8724 C C . ILE B 1 487 ? 5.016 27.219 8.5 1 96.88 487 ILE B C 1
ATOM 8726 O O . ILE B 1 487 ? 5.664 26.578 9.336 1 96.88 487 ILE B O 1
ATOM 8730 N N . ARG B 1 488 ? 5.02 26.938 7.223 1 95.38 488 ARG B N 1
ATOM 8731 C CA . ARG B 1 488 ? 5.848 25.859 6.707 1 95.38 488 ARG B CA 1
ATOM 8732 C C . ARG B 1 488 ? 7.316 26.078 7.047 1 95.38 488 ARG B C 1
ATOM 8734 O O . ARG B 1 488 ? 8.016 25.156 7.461 1 95.38 488 ARG B O 1
ATOM 8741 N N . TYR B 1 489 ? 7.793 27.266 6.914 1 96.88 489 TYR B N 1
ATOM 8742 C CA . TYR B 1 489 ? 9.18 27.609 7.223 1 96.88 489 TYR B CA 1
ATOM 8743 C C . TYR B 1 489 ? 9.484 27.359 8.695 1 96.88 489 TYR B C 1
ATOM 8745 O O . TYR B 1 489 ? 10.477 26.703 9.031 1 96.88 489 TYR B O 1
ATOM 8753 N N . HIS B 1 490 ? 8.664 27.812 9.508 1 97.25 490 HIS B N 1
ATOM 8754 C CA . HIS B 1 490 ? 8.961 27.766 10.938 1 97.25 490 HIS B CA 1
ATOM 8755 C C . HIS B 1 490 ? 8.695 26.375 11.516 1 97.25 490 HIS B C 1
ATOM 8757 O O . HIS B 1 490 ? 9.391 25.938 12.43 1 97.25 490 HIS B O 1
ATOM 8763 N N . THR B 1 491 ? 7.691 25.688 10.992 1 96.31 491 THR B N 1
ATOM 8764 C CA . THR B 1 491 ? 7.488 24.312 11.414 1 96.31 491 THR B CA 1
ATOM 8765 C C . THR B 1 491 ? 8.703 23.453 11.07 1 96.31 491 THR B C 1
ATOM 8767 O O . THR B 1 491 ? 9.125 22.609 11.867 1 96.31 491 THR B O 1
ATOM 8770 N N . THR B 1 492 ? 9.195 23.656 9.875 1 96.56 492 THR B N 1
ATOM 8771 C CA . THR B 1 492 ? 10.391 22.922 9.453 1 96.56 492 THR B CA 1
ATOM 8772 C C . THR B 1 492 ? 11.586 23.281 10.328 1 96.56 492 THR B C 1
ATOM 8774 O O . THR B 1 492 ? 12.336 22.406 10.75 1 96.56 492 THR B O 1
ATOM 8777 N N . GLY B 1 493 ? 11.742 24.531 10.625 1 97.31 493 GLY B N 1
ATOM 8778 C CA . GLY B 1 493 ? 12.82 24.984 11.492 1 97.31 493 GLY B CA 1
ATOM 8779 C C . GLY B 1 493 ? 12.75 24.406 12.891 1 97.31 493 GLY B C 1
ATOM 8780 O O . GLY B 1 493 ? 13.773 24 13.453 1 97.31 493 GLY B O 1
ATOM 8781 N N . ASP B 1 494 ? 11.625 24.391 13.375 1 96.56 494 ASP B N 1
ATOM 8782 C CA . ASP B 1 494 ? 11.43 23.844 14.711 1 96.56 494 ASP B CA 1
ATOM 8783 C C . ASP B 1 494 ? 11.867 22.375 14.773 1 96.56 494 ASP B C 1
ATOM 8785 O O . ASP B 1 494 ? 12.57 21.969 15.703 1 96.56 494 ASP B O 1
ATOM 8789 N N . ILE B 1 495 ? 11.477 21.594 13.82 1 96.06 495 ILE B N 1
ATOM 8790 C CA . ILE B 1 495 ? 11.758 20.156 13.836 1 96.06 495 ILE B CA 1
ATOM 8791 C C . ILE B 1 495 ? 13.258 19.922 13.617 1 96.06 495 ILE B C 1
ATOM 8793 O O . ILE B 1 495 ? 13.812 18.938 14.109 1 96.06 495 ILE B O 1
ATOM 8797 N N . ILE B 1 496 ? 13.898 20.797 12.906 1 96.75 496 ILE B N 1
ATOM 8798 C CA . ILE B 1 496 ? 15.344 20.703 12.695 1 96.75 496 ILE B CA 1
ATOM 8799 C C . ILE B 1 496 ? 16.062 20.891 14.031 1 96.75 496 ILE B C 1
ATOM 8801 O O . ILE B 1 496 ? 17 20.156 14.344 1 96.75 496 ILE B O 1
ATOM 8805 N N . TYR B 1 497 ? 15.617 21.797 14.883 1 97.25 497 TYR B N 1
ATOM 8806 C CA . TYR B 1 497 ? 16.391 22.219 16.047 1 97.25 497 TYR B CA 1
ATOM 8807 C C . TYR B 1 497 ? 15.812 21.609 17.328 1 97.25 497 TYR B C 1
ATOM 8809 O O . TYR B 1 497 ? 16.438 21.672 18.391 1 97.25 497 TYR B O 1
ATOM 8817 N N . ARG B 1 498 ? 14.766 20.953 17.266 1 96.31 498 ARG B N 1
ATOM 8818 C CA . ARG B 1 498 ? 14.055 20.391 18.406 1 96.31 498 ARG B CA 1
ATOM 8819 C C . ARG B 1 498 ? 14.969 19.453 19.203 1 96.31 498 ARG B C 1
ATOM 8821 O O . ARG B 1 498 ? 14.953 19.484 20.438 1 96.31 498 ARG B O 1
ATOM 8828 N N . PRO B 1 499 ? 15.766 18.625 18.547 1 93.19 499 PRO B N 1
ATOM 8829 C CA . PRO B 1 499 ? 16.625 17.719 19.312 1 93.19 499 PRO B CA 1
ATOM 8830 C C . PRO B 1 499 ? 17.562 18.453 20.266 1 93.19 499 PRO B C 1
ATOM 8832 O O . PRO B 1 499 ? 17.906 17.922 21.328 1 93.19 499 PRO B O 1
ATOM 8835 N N . PHE B 1 500 ? 17.984 19.672 19.969 1 94.44 500 PHE B N 1
ATOM 8836 C CA . PHE B 1 500 ? 18.891 20.438 20.812 1 94.44 500 PHE B CA 1
ATOM 8837 C C . PHE B 1 500 ? 18.172 20.922 22.062 1 94.44 500 PHE B C 1
ATOM 8839 O O . PHE B 1 500 ? 18.766 20.969 23.156 1 94.44 500 PHE B O 1
ATOM 8846 N N . LEU B 1 501 ? 17 21.297 21.844 1 94.5 501 LEU B N 1
ATOM 8847 C CA . LEU B 1 501 ? 16.203 21.703 23 1 94.5 501 LEU B CA 1
ATOM 8848 C C . LEU B 1 501 ? 16 20.531 23.969 1 94.5 501 LEU B C 1
ATOM 8850 O O . LEU B 1 501 ? 16.078 20.703 25.188 1 94.5 501 LEU B O 1
ATOM 8854 N N . TYR B 1 502 ? 15.742 19.328 23.422 1 90.06 502 TYR B N 1
ATOM 8855 C CA . TYR B 1 502 ? 15.633 18.125 24.234 1 90.06 502 TYR B CA 1
ATOM 8856 C C . TYR B 1 502 ? 16.891 17.922 25.078 1 90.06 502 TYR B C 1
ATOM 8858 O O . TYR B 1 502 ? 16.797 17.641 26.266 1 90.06 502 TYR B O 1
ATOM 8866 N N . GLN B 1 503 ? 17.953 18.047 24.438 1 88.44 503 GLN B N 1
ATOM 8867 C CA . GLN B 1 503 ? 19.234 17.797 25.078 1 88.44 503 GLN B CA 1
ATOM 8868 C C . GLN B 1 503 ? 19.469 18.766 26.234 1 88.44 503 GLN B C 1
ATOM 8870 O O . GLN B 1 503 ? 19.891 18.359 27.312 1 88.44 503 GLN B O 1
ATOM 8875 N N . VAL B 1 504 ? 19.188 19.969 25.969 1 91.69 504 VAL B N 1
ATOM 8876 C CA . VAL B 1 504 ? 19.453 21 26.969 1 91.69 504 VAL B CA 1
ATOM 8877 C C . VAL B 1 504 ? 18.5 20.828 28.156 1 91.69 504 VAL B C 1
ATOM 8879 O O . VAL B 1 504 ? 18.922 20.969 29.312 1 91.69 504 VAL B O 1
ATOM 8882 N N . CYS B 1 505 ? 17.281 20.516 27.859 1 90.25 505 CYS B N 1
ATOM 8883 C CA . CYS B 1 505 ? 16.281 20.406 28.906 1 90.25 505 CYS B CA 1
ATOM 8884 C C . CYS B 1 505 ? 16.422 19.109 29.672 1 90.25 505 CYS B C 1
ATOM 8886 O O . CYS B 1 505 ? 15.883 18.969 30.781 1 90.25 505 CYS B O 1
ATOM 8888 N N . ALA B 1 506 ? 17.078 18.188 29.109 1 82.81 506 ALA B N 1
ATOM 8889 C CA . ALA B 1 506 ? 17.266 16.891 29.766 1 82.81 506 ALA B CA 1
ATOM 8890 C C . ALA B 1 506 ? 18.484 16.922 30.688 1 82.81 506 ALA B C 1
ATOM 8892 O O . ALA B 1 506 ? 18.688 16 31.469 1 82.81 506 ALA B O 1
ATOM 8893 N N . LEU B 1 507 ? 19.25 17.969 30.578 1 83 507 LEU B N 1
ATOM 8894 C CA . LEU B 1 507 ? 20.438 18.062 31.406 1 83 507 LEU B CA 1
ATOM 8895 C C . LEU B 1 507 ? 20.094 18.188 32.875 1 83 507 LEU B C 1
ATOM 8897 O O . LEU B 1 507 ? 19.047 18.75 33.219 1 83 507 LEU B O 1
ATOM 8901 N N . ALA B 1 508 ? 20.969 17.578 33.625 1 79.31 508 ALA B N 1
ATOM 8902 C CA . ALA B 1 508 ? 20.797 17.688 35.094 1 79.31 508 ALA B CA 1
ATOM 8903 C C . ALA B 1 508 ? 20.875 19.141 35.531 1 79.31 508 ALA B C 1
ATOM 8905 O O . ALA B 1 508 ? 21.609 19.938 34.969 1 79.31 508 ALA B O 1
ATOM 8906 N N . PRO B 1 509 ? 20.047 19.391 36.594 1 76.62 509 PRO B N 1
ATOM 8907 C CA . PRO B 1 509 ? 20.125 20.766 37.125 1 76.62 509 PRO B CA 1
ATOM 8908 C C . PRO B 1 509 ? 21.547 21.188 37.469 1 76.62 509 PRO B C 1
ATOM 8910 O O . PRO B 1 509 ? 22.297 20.406 38.094 1 76.62 509 PRO B O 1
ATOM 8913 N N . GLY B 1 510 ? 21.953 22.234 37.031 1 76.06 510 GLY B N 1
ATOM 8914 C CA . GLY B 1 510 ? 23.281 22.766 37.344 1 76.06 510 GLY B CA 1
ATOM 8915 C C . GLY B 1 510 ? 24.297 22.531 36.25 1 76.06 510 GLY B C 1
ATOM 8916 O O . GLY B 1 510 ? 25.359 23.141 36.25 1 76.06 510 GLY B O 1
ATOM 8917 N N . THR B 1 511 ? 23.938 21.594 35.312 1 83.12 511 THR B N 1
ATOM 8918 C CA . THR B 1 511 ? 24.859 21.328 34.188 1 83.12 511 THR B CA 1
ATOM 8919 C C . THR B 1 511 ? 24.734 22.391 33.125 1 83.12 511 THR B C 1
ATOM 8921 O O . THR B 1 511 ? 23.641 22.703 32.656 1 83.12 511 THR B O 1
ATOM 8924 N N . GLN B 1 512 ? 25.938 23 32.844 1 84.06 512 GLN B N 1
ATOM 8925 C CA . GLN B 1 512 ? 25.922 24.016 31.812 1 84.06 512 GLN B CA 1
ATOM 8926 C C . GLN B 1 512 ? 26.031 23.375 30.422 1 84.06 512 GLN B C 1
ATOM 8928 O O . GLN B 1 512 ? 26.984 22.641 30.141 1 84.06 512 GLN B O 1
ATOM 8933 N N . PRO B 1 513 ? 25.031 23.625 29.656 1 88.56 513 PRO B N 1
ATOM 8934 C CA . PRO B 1 513 ? 25.062 23.031 28.312 1 88.56 513 PRO B CA 1
ATOM 8935 C C . PRO B 1 513 ? 26.125 23.641 27.422 1 88.56 513 PRO B C 1
ATOM 8937 O O . PRO B 1 513 ? 26.594 24.766 27.672 1 88.56 513 PRO B O 1
ATOM 8940 N N . ASN B 1 514 ? 26.562 22.891 26.422 1 89.31 514 ASN B N 1
ATOM 8941 C CA . ASN B 1 514 ? 27.438 23.406 25.375 1 89.31 514 ASN B CA 1
ATOM 8942 C C . ASN B 1 514 ? 26.828 24.625 24.688 1 89.31 514 ASN B C 1
ATOM 8944 O O . ASN B 1 514 ? 25.641 24.625 24.359 1 89.31 514 ASN B O 1
ATOM 8948 N N . PRO B 1 515 ? 27.609 25.719 24.547 1 91.12 515 PRO B N 1
ATOM 8949 C CA . PRO B 1 515 ? 27.062 26.953 23.969 1 91.12 515 PRO B CA 1
ATOM 8950 C C . PRO B 1 515 ? 26.453 26.734 22.594 1 91.12 515 PRO B C 1
ATOM 8952 O O . PRO B 1 515 ? 25.438 27.359 22.266 1 91.12 515 PRO B O 1
ATOM 8955 N N . ALA B 1 516 ? 27.078 25.938 21.812 1 91.44 516 ALA B N 1
ATOM 8956 C CA . ALA B 1 516 ? 26.531 25.688 20.484 1 91.44 516 ALA B CA 1
ATOM 8957 C C . ALA B 1 516 ? 25.172 25.016 20.562 1 91.44 516 ALA B C 1
ATOM 8959 O O . ALA B 1 516 ? 24.25 25.344 19.812 1 91.44 516 ALA B O 1
ATOM 8960 N N . THR B 1 517 ? 25.047 24.078 21.422 1 93.5 517 THR B N 1
ATOM 8961 C CA . THR B 1 517 ? 23.781 23.391 21.625 1 93.5 517 THR B CA 1
ATOM 8962 C C . THR B 1 517 ? 22.719 24.344 22.172 1 93.5 517 THR B C 1
ATOM 8964 O O . THR B 1 517 ? 21.562 24.281 21.766 1 93.5 517 THR B O 1
ATOM 8967 N N . LEU B 1 518 ? 23.172 25.172 23.031 1 94.81 518 LEU B N 1
ATOM 8968 C CA . LEU B 1 518 ? 22.266 26.156 23.609 1 94.81 518 LEU B CA 1
ATOM 8969 C C . LEU B 1 518 ? 21.766 27.125 22.547 1 94.81 518 LEU B C 1
ATOM 8971 O O . LEU B 1 518 ? 20.594 27.5 22.531 1 94.81 518 LEU B O 1
ATOM 8975 N N . GLU B 1 519 ? 22.656 27.547 21.672 1 95.25 519 GLU B N 1
ATOM 8976 C CA . GLU B 1 519 ? 22.266 28.438 20.594 1 95.25 519 GLU B CA 1
ATOM 8977 C C . GLU B 1 519 ? 21.25 27.781 19.656 1 95.25 519 GLU B C 1
ATOM 8979 O O . GLU B 1 519 ? 20.297 28.422 19.219 1 95.25 519 GLU B O 1
ATOM 8984 N N . ASN B 1 520 ? 21.484 26.578 19.297 1 95.88 520 ASN B N 1
ATOM 8985 C CA . ASN B 1 520 ? 20.547 25.844 18.469 1 95.88 520 ASN B CA 1
ATOM 8986 C C . ASN B 1 520 ? 19.188 25.672 19.156 1 95.88 520 ASN B C 1
ATOM 8988 O O . ASN B 1 520 ? 18.141 25.719 18.516 1 95.88 520 ASN B O 1
ATOM 8992 N N . ALA B 1 521 ? 19.234 25.438 20.453 1 96.5 521 ALA B N 1
ATOM 8993 C CA . ALA B 1 521 ? 17.984 25.359 21.219 1 96.5 521 ALA B CA 1
ATOM 8994 C C . ALA B 1 521 ? 17.234 26.688 21.172 1 96.5 521 ALA B C 1
ATOM 8996 O O . ALA B 1 521 ? 16 26.703 21.094 1 96.5 521 ALA B O 1
ATOM 8997 N N . ARG B 1 522 ? 17.953 27.75 21.25 1 96.75 522 ARG B N 1
ATOM 8998 C CA . ARG B 1 522 ? 17.344 29.062 21.156 1 96.75 522 ARG B CA 1
ATOM 8999 C C . ARG B 1 522 ? 16.688 29.266 19.797 1 96.75 522 ARG B C 1
ATOM 9001 O O . ARG B 1 522 ? 15.609 29.875 19.719 1 96.75 522 ARG B O 1
ATOM 9008 N N . GLN B 1 523 ? 17.344 28.797 18.766 1 96.5 523 GLN B N 1
ATOM 9009 C CA . GLN B 1 523 ? 16.766 28.875 17.438 1 96.5 523 GLN B CA 1
ATOM 9010 C C . GLN B 1 523 ? 15.43 28.125 17.375 1 96.5 523 GLN B C 1
ATOM 9012 O O . GLN B 1 523 ? 14.5 28.578 16.703 1 96.5 523 GLN B O 1
ATOM 9017 N N . CYS B 1 524 ? 15.383 27.016 17.984 1 97.69 524 CYS B N 1
ATOM 9018 C CA . CYS B 1 524 ? 14.133 26.25 18.062 1 97.69 524 CYS B CA 1
ATOM 9019 C C . CYS B 1 524 ? 13.016 27.109 18.641 1 97.69 524 CYS B C 1
ATOM 9021 O O . CYS B 1 524 ? 11.906 27.141 18.109 1 97.69 524 CYS B O 1
ATOM 9023 N N . LEU B 1 525 ? 13.289 27.859 19.703 1 97.38 525 LEU B N 1
ATOM 9024 C CA . LEU B 1 525 ? 12.289 28.672 20.375 1 97.38 525 LEU B CA 1
ATOM 9025 C C . LEU B 1 525 ? 11.82 29.812 19.469 1 97.38 525 LEU B C 1
ATOM 9027 O O . LEU B 1 525 ? 10.641 30.172 19.484 1 97.38 525 LEU B O 1
ATOM 9031 N N . VAL B 1 526 ? 12.766 30.328 18.703 1 96.81 526 VAL B N 1
ATOM 9032 C CA . VAL B 1 526 ? 12.406 31.391 17.766 1 96.81 526 VAL B CA 1
ATOM 9033 C C . VAL B 1 526 ? 11.375 30.875 16.766 1 96.81 526 VAL B C 1
ATOM 9035 O O . VAL B 1 526 ? 10.359 31.531 16.516 1 96.81 526 VAL B O 1
ATOM 9038 N N . HIS B 1 527 ? 11.617 29.734 16.234 1 97.81 527 HIS B N 1
ATOM 9039 C CA . HIS B 1 527 ? 10.688 29.125 15.289 1 97.81 527 HIS B CA 1
ATOM 9040 C C . HIS B 1 527 ? 9.344 28.812 15.953 1 97.81 527 HIS B C 1
ATOM 9042 O O . HIS B 1 527 ? 8.289 29.016 15.344 1 97.81 527 HIS B O 1
ATOM 9048 N N . CYS B 1 528 ? 9.398 28.344 17.188 1 98 528 CYS B N 1
ATOM 9049 C CA . CYS B 1 528 ? 8.172 28.016 17.906 1 98 528 CYS B CA 1
ATOM 9050 C C . CYS B 1 528 ? 7.293 29.234 18.078 1 98 528 CYS B C 1
ATOM 9052 O O . CYS B 1 528 ? 6.09 29.188 17.828 1 98 528 CYS B O 1
ATOM 9054 N N . ARG B 1 529 ? 7.871 30.359 18.516 1 96.56 529 ARG B N 1
ATOM 9055 C CA . ARG B 1 529 ? 7.133 31.594 18.734 1 96.56 529 ARG B CA 1
ATOM 9056 C C . ARG B 1 529 ? 6.52 32.125 17.438 1 96.56 529 ARG B C 1
ATOM 9058 O O . ARG B 1 529 ? 5.359 32.531 17.422 1 96.56 529 ARG B O 1
ATOM 9065 N N . ARG B 1 530 ? 7.332 32.094 16.422 1 96.88 530 ARG B N 1
ATOM 9066 C CA . ARG B 1 530 ? 6.867 32.594 15.133 1 96.88 530 ARG B CA 1
ATOM 9067 C C . ARG B 1 530 ? 5.766 31.719 14.562 1 96.88 530 ARG B C 1
ATOM 9069 O O . ARG B 1 530 ? 4.82 32.219 13.938 1 96.88 530 ARG B O 1
ATOM 9076 N N . TYR B 1 531 ? 5.887 30.422 14.688 1 97.5 531 TYR B N 1
ATOM 9077 C CA . TYR B 1 531 ? 4.828 29.516 14.273 1 97.5 531 TYR B CA 1
ATOM 9078 C C . TYR B 1 531 ? 3.52 29.828 14.984 1 97.5 531 TYR B C 1
ATOM 9080 O O . TYR B 1 531 ? 2.469 29.938 14.344 1 97.5 531 TYR B O 1
ATOM 9088 N N . LEU B 1 532 ? 3.582 29.969 16.328 1 97.06 532 LEU B N 1
ATOM 9089 C CA . LEU B 1 532 ? 2.389 30.203 17.125 1 97.06 532 LEU B CA 1
ATOM 9090 C C . LEU B 1 532 ? 1.704 31.5 16.734 1 97.06 532 LEU B C 1
ATOM 9092 O O . LEU B 1 532 ? 0.475 31.594 16.766 1 97.06 532 LEU B O 1
ATOM 9096 N N . ASN B 1 533 ? 2.453 32.469 16.328 1 94.25 533 ASN B N 1
ATOM 9097 C CA . ASN B 1 533 ? 1.905 33.75 15.914 1 94.25 533 ASN B CA 1
ATOM 9098 C C . ASN B 1 533 ? 1.178 33.656 14.578 1 94.25 533 ASN B C 1
ATOM 9100 O O . ASN B 1 533 ? 0.208 34.375 14.336 1 94.25 533 ASN B O 1
ATOM 9104 N N . ALA B 1 534 ? 1.645 32.781 13.758 1 95.75 534 ALA B N 1
ATOM 9105 C CA . ALA B 1 534 ? 1.099 32.688 12.406 1 95.75 534 ALA B CA 1
ATOM 9106 C C . ALA B 1 534 ? -0.07 31.703 12.359 1 95.75 534 ALA B C 1
ATOM 9108 O O . ALA B 1 534 ? -1.029 31.906 11.609 1 95.75 534 ALA B O 1
ATOM 9109 N N . VAL B 1 535 ? -0.081 30.625 13.164 1 97.25 535 VAL B N 1
ATOM 9110 C CA . VAL B 1 535 ? -0.982 29.484 13.008 1 97.25 535 VAL B CA 1
ATOM 9111 C C . VAL B 1 535 ? -2.404 29.891 13.383 1 97.25 535 VAL B C 1
ATOM 9113 O O . VAL B 1 535 ? -3.375 29.344 12.859 1 97.25 535 VAL B O 1
ATOM 9116 N N . GLU B 1 536 ? -2.541 30.844 14.258 1 93.94 536 GLU B N 1
ATOM 9117 C CA . GLU B 1 536 ? -3.867 31.297 14.672 1 93.94 536 GLU B CA 1
ATOM 9118 C C . GLU B 1 536 ? -4.695 31.766 13.477 1 93.94 536 GLU B C 1
ATOM 9120 O O . GLU B 1 536 ? -5.883 31.453 13.383 1 93.94 536 GLU B O 1
ATOM 9125 N N . PHE B 1 537 ? -4.039 32.438 12.625 1 94.06 537 PHE B N 1
ATOM 9126 C CA . PHE B 1 537 ? -4.727 32.938 11.438 1 94.06 537 PHE B CA 1
ATOM 9127 C C . PHE B 1 537 ? -5.09 31.781 10.5 1 94.06 537 PHE B C 1
ATOM 9129 O O . PHE B 1 537 ? -6.164 31.781 9.898 1 94.06 537 PHE B O 1
ATOM 9136 N N . ALA B 1 538 ? -4.23 30.859 10.375 1 94.44 538 ALA B N 1
ATOM 9137 C CA . ALA B 1 538 ? -4.41 29.75 9.438 1 94.44 538 ALA B CA 1
ATOM 9138 C C . ALA B 1 538 ? -5.59 28.875 9.844 1 94.44 538 ALA B C 1
ATOM 9140 O O . ALA B 1 538 ? -6.289 28.328 8.992 1 94.44 538 ALA B O 1
ATOM 9141 N N . VAL B 1 539 ? -5.891 28.75 11.148 1 95 539 VAL B N 1
ATOM 9142 C CA . VAL B 1 539 ? -6.906 27.797 11.602 1 95 539 VAL B CA 1
ATOM 9143 C C . VAL B 1 539 ? -8.18 28.547 11.992 1 95 539 VAL B C 1
ATOM 9145 O O . VAL B 1 539 ? -9.062 27.984 12.633 1 95 539 VAL B O 1
ATOM 9148 N N . HIS B 1 540 ? -8.203 29.812 11.617 1 92.94 540 HIS B N 1
ATOM 9149 C CA . HIS B 1 540 ? -9.438 30.562 11.859 1 92.94 540 HIS B CA 1
ATOM 9150 C C . HIS B 1 540 ? -10.602 29.984 11.062 1 92.94 540 HIS B C 1
ATOM 9152 O O . HIS B 1 540 ? -11.758 30.109 11.461 1 92.94 540 HIS B O 1
ATOM 9158 N N . ALA B 1 541 ? -10.266 29.422 9.922 1 93.56 541 ALA B N 1
ATOM 9159 C CA . ALA B 1 541 ? -11.203 28.703 9.055 1 93.56 541 ALA B CA 1
ATOM 9160 C C . ALA B 1 541 ? -10.742 27.281 8.805 1 93.56 541 ALA B C 1
ATOM 9162 O O . ALA B 1 541 ? -9.57 26.953 9.016 1 93.56 541 ALA B O 1
ATOM 9163 N N . PRO B 1 542 ? -11.75 26.438 8.391 1 95.25 542 PRO B N 1
ATOM 9164 C CA . PRO B 1 542 ? -11.352 25.062 8.102 1 95.25 542 PRO B CA 1
ATOM 9165 C C . PRO B 1 542 ? -10.289 24.969 7.016 1 95.25 542 PRO B C 1
ATOM 9167 O O . PRO B 1 542 ? -10.32 25.719 6.043 1 95.25 542 PRO B O 1
ATOM 9170 N N . THR B 1 543 ? -9.352 24.094 7.242 1 96.31 543 THR B N 1
ATOM 9171 C CA . THR B 1 543 ? -8.312 23.812 6.258 1 96.31 543 THR B CA 1
ATOM 9172 C C . THR B 1 543 ? -7.965 22.328 6.254 1 96.31 543 THR B C 1
ATOM 9174 O O . THR B 1 543 ? -8.219 21.625 7.23 1 96.31 543 THR B O 1
ATOM 9177 N N . ALA B 1 544 ? -7.43 21.875 5.141 1 96.12 544 ALA B N 1
ATOM 9178 C CA . ALA B 1 544 ? -7.062 20.469 5.027 1 96.12 544 ALA B CA 1
ATOM 9179 C C . ALA B 1 544 ? -5.914 20.125 5.973 1 96.12 544 ALA B C 1
ATOM 9181 O O . ALA B 1 544 ? -5.746 18.953 6.355 1 96.12 544 ALA B O 1
ATOM 9182 N N . SER B 1 545 ? -5.125 21.094 6.398 1 96.06 545 SER B N 1
ATOM 9183 C CA . SER B 1 545 ? -3.963 20.875 7.254 1 96.06 545 SER B CA 1
ATOM 9184 C C . SER B 1 545 ? -4.32 21.062 8.727 1 96.06 545 SER B C 1
ATOM 9186 O O . SER B 1 545 ? -3.432 21.188 9.57 1 96.06 545 SER B O 1
ATOM 9188 N N . LEU B 1 546 ? -5.574 21.094 9.016 1 97 546 LEU B N 1
ATOM 9189 C CA . LEU B 1 546 ? -6.07 21.422 10.344 1 97 546 LEU B CA 1
ATOM 9190 C C . LEU B 1 546 ? -5.414 20.531 11.406 1 97 546 LEU B C 1
ATOM 9192 O O . LEU B 1 546 ? -4.875 21.047 12.391 1 97 546 LEU B O 1
ATOM 9196 N N . GLU B 1 547 ? -5.457 19.25 11.195 1 96.69 547 GLU B N 1
ATOM 9197 C CA . GLU B 1 547 ? -4.895 18.312 12.148 1 96.69 547 GLU B CA 1
ATOM 9198 C C . GLU B 1 547 ? -3.416 18.578 12.406 1 96.69 547 GLU B C 1
ATOM 9200 O O . GLU B 1 547 ? -2.977 18.641 13.555 1 96.69 547 GLU B O 1
ATOM 9205 N N . ASN B 1 548 ? -2.646 18.766 11.406 1 96.81 548 ASN B N 1
ATOM 9206 C CA . ASN B 1 548 ? -1.213 19.016 11.508 1 96.81 548 ASN B CA 1
ATOM 9207 C C . ASN B 1 548 ? -0.921 20.328 12.227 1 96.81 548 ASN B C 1
ATOM 9209 O O . ASN B 1 548 ? -0.008 20.406 13.047 1 96.81 548 ASN B O 1
ATOM 9213 N N . LEU B 1 549 ? -1.658 21.344 11.891 1 98.12 549 LEU B N 1
ATOM 9214 C CA . LEU B 1 549 ? -1.441 22.656 12.477 1 98.12 549 LEU B CA 1
ATOM 9215 C C . LEU B 1 549 ? -1.758 22.656 13.969 1 98.12 549 LEU B C 1
ATOM 9217 O O . LEU B 1 549 ? -1.048 23.281 14.758 1 98.12 549 LEU B O 1
ATOM 9221 N N . LEU B 1 550 ? -2.748 21.953 14.32 1 98.38 550 LEU B N 1
ATOM 9222 C CA . LEU B 1 550 ? -3.129 21.906 15.727 1 98.38 550 LEU B CA 1
ATOM 9223 C C . LEU B 1 550 ? -2.152 21.062 16.531 1 98.38 550 LEU B C 1
ATOM 9225 O O . LEU B 1 550 ? -1.792 21.422 17.656 1 98.38 550 LEU B O 1
ATOM 9229 N N . HIS B 1 551 ? -1.739 19.922 15.984 1 97.88 551 HIS B N 1
ATOM 9230 C CA . HIS B 1 551 ? -0.671 19.172 16.625 1 97.88 551 HIS B CA 1
ATOM 9231 C C . HIS B 1 551 ? 0.601 20 16.75 1 97.88 551 HIS B C 1
ATOM 9233 O O . HIS B 1 551 ? 1.279 19.953 17.766 1 97.88 551 HIS B O 1
ATOM 9239 N N . GLY B 1 552 ? 0.893 20.734 15.672 1 97.75 552 GLY B N 1
ATOM 9240 C CA . GLY B 1 552 ? 2.021 21.641 15.734 1 97.75 552 GLY B CA 1
ATOM 9241 C C . GLY B 1 552 ? 1.89 22.688 16.828 1 97.75 552 GLY B C 1
ATOM 9242 O O . GLY B 1 552 ? 2.867 23 17.516 1 97.75 552 GLY B O 1
ATOM 9243 N N . THR B 1 553 ? 0.751 23.188 17 1 98.44 553 THR B N 1
ATOM 9244 C CA . THR B 1 553 ? 0.487 24.188 18.047 1 98.44 553 THR B CA 1
ATOM 9245 C C . THR B 1 553 ? 0.767 23.594 19.422 1 98.44 553 THR B C 1
ATOM 9247 O O . THR B 1 553 ? 1.438 24.234 20.25 1 98.44 553 THR B O 1
ATOM 9250 N N . MET B 1 554 ? 0.244 22.453 19.672 1 98.06 554 MET B N 1
ATOM 9251 C CA . MET B 1 554 ? 0.513 21.812 20.953 1 98.06 554 MET B CA 1
ATOM 9252 C C . MET B 1 554 ? 2.008 21.578 21.141 1 98.06 554 MET B C 1
ATOM 9254 O O . MET B 1 554 ? 2.549 21.812 22.219 1 98.06 554 MET B O 1
ATOM 9258 N N . ALA B 1 555 ? 2.635 21.062 20.094 1 97.5 555 ALA B N 1
ATOM 9259 C CA . ALA B 1 555 ? 4.066 20.766 20.156 1 97.5 555 ALA B CA 1
ATOM 9260 C C . ALA B 1 555 ? 4.859 22.016 20.547 1 97.5 555 ALA B C 1
ATOM 9262 O O . ALA B 1 555 ? 5.723 21.953 21.438 1 97.5 555 ALA B O 1
ATOM 9263 N N . VAL B 1 556 ? 4.559 23.109 19.922 1 97.88 556 VAL B N 1
ATOM 9264 C CA . VAL B 1 556 ? 5.316 24.328 20.156 1 97.88 556 VAL B CA 1
ATOM 9265 C C . VAL B 1 556 ? 5.062 24.844 21.578 1 97.88 556 VAL B C 1
ATOM 9267 O O . VAL B 1 556 ? 5.973 25.344 22.234 1 97.88 556 VAL B O 1
ATOM 9270 N N . VAL B 1 557 ? 3.883 24.734 22.047 1 97.88 557 VAL B N 1
ATOM 9271 C CA . VAL B 1 557 ? 3.57 25.172 23.406 1 97.88 557 VAL B CA 1
ATOM 9272 C C . VAL B 1 557 ? 4.324 24.297 24.406 1 97.88 557 VAL B C 1
ATOM 9274 O O . VAL B 1 557 ? 4.84 24.797 25.422 1 97.88 557 VAL B O 1
ATOM 9277 N N . LEU B 1 558 ? 4.355 23 24.156 1 96.81 558 LEU B N 1
ATOM 9278 C CA . LEU B 1 558 ? 5.125 22.094 25.016 1 96.81 558 LEU B CA 1
ATOM 9279 C C . LEU B 1 558 ? 6.602 22.484 25.016 1 96.81 558 LEU B C 1
ATOM 9281 O O . LEU B 1 558 ? 7.223 22.578 26.078 1 96.81 558 LEU B O 1
ATOM 9285 N N . LEU B 1 559 ? 7.148 22.734 23.875 1 97 559 LEU B N 1
ATOM 9286 C CA . LEU B 1 559 ? 8.562 23.047 23.75 1 97 559 LEU B CA 1
ATOM 9287 C C . LEU B 1 559 ? 8.891 24.359 24.469 1 97 559 LEU B C 1
ATOM 9289 O O . LEU B 1 559 ? 9.898 24.438 25.172 1 97 559 LEU B O 1
ATOM 9293 N N . LEU B 1 560 ? 8.039 25.344 24.312 1 96.88 560 LEU B N 1
ATOM 9294 C CA . LEU B 1 560 ? 8.219 26.594 25.031 1 96.88 560 LEU B CA 1
ATOM 9295 C C . LEU B 1 560 ? 8.148 26.391 26.547 1 96.88 560 LEU B C 1
ATOM 9297 O O . LEU B 1 560 ? 8.891 27.016 27.297 1 96.88 560 LEU B O 1
ATOM 9301 N N . SER B 1 561 ? 7.305 25.547 26.953 1 95.81 561 SER B N 1
ATOM 9302 C CA . SER B 1 561 ? 7.184 25.234 28.359 1 95.81 561 SER B CA 1
ATOM 9303 C C . SER B 1 561 ? 8.43 24.516 28.875 1 95.81 561 SER B C 1
ATOM 9305 O O . SER B 1 561 ? 8.898 24.797 29.984 1 95.81 561 SER B O 1
ATOM 9307 N N . PHE B 1 562 ? 8.953 23.547 28.031 1 93.94 562 PHE B N 1
ATOM 9308 C CA . PHE B 1 562 ? 10.188 22.875 28.406 1 93.94 562 PHE B CA 1
ATOM 9309 C C . PHE B 1 562 ? 11.297 23.875 28.672 1 93.94 562 PHE B C 1
ATOM 9311 O O . PHE B 1 562 ? 12.023 23.766 29.656 1 93.94 562 PHE B O 1
ATOM 9318 N N . ALA B 1 563 ? 11.383 24.797 27.781 1 94.06 563 ALA B N 1
ATOM 9319 C CA . ALA B 1 563 ? 12.422 25.812 27.875 1 94.06 563 ALA B CA 1
ATOM 9320 C C . ALA B 1 563 ? 12.258 26.641 29.156 1 94.06 563 ALA B C 1
ATOM 9322 O O . ALA B 1 563 ? 13.234 26.891 29.875 1 94.06 563 ALA B O 1
ATOM 9323 N N . ALA B 1 564 ? 11.094 27.031 29.438 1 92.31 564 ALA B N 1
ATOM 9324 C CA . ALA B 1 564 ? 10.82 27.859 30.625 1 92.31 564 ALA B CA 1
ATOM 9325 C C . ALA B 1 564 ? 11.172 27.109 31.906 1 92.31 564 ALA B C 1
ATOM 9327 O O . ALA B 1 564 ? 11.656 27.703 32.875 1 92.31 564 ALA B O 1
ATOM 9328 N N . PHE B 1 565 ? 10.984 25.891 31.953 1 88.62 565 PHE B N 1
ATOM 9329 C CA . PHE B 1 565 ? 11.18 25.094 33.156 1 88.62 565 PHE B CA 1
ATOM 9330 C C . PHE B 1 565 ? 12.633 24.688 33.312 1 88.62 565 PHE B C 1
ATOM 9332 O O . PHE B 1 565 ? 13.047 24.219 34.375 1 88.62 565 PHE B O 1
ATOM 9339 N N . SER B 1 566 ? 13.422 24.781 32.25 1 86.5 566 SER B N 1
ATOM 9340 C CA . SER B 1 566 ? 14.844 24.484 32.375 1 86.5 566 SER B CA 1
ATOM 9341 C C . SER B 1 566 ? 15.555 25.5 33.25 1 86.5 566 SER B C 1
ATOM 9343 O O . SER B 1 566 ? 16.641 25.219 33.75 1 86.5 566 SER B O 1
ATOM 9345 N N . ARG B 1 567 ? 15.125 26.719 33.438 1 82.06 567 ARG B N 1
ATOM 9346 C CA . ARG B 1 567 ? 15.617 27.812 34.281 1 82.06 567 ARG B CA 1
ATOM 9347 C C . ARG B 1 567 ? 16.953 28.344 33.75 1 82.06 567 ARG B C 1
ATOM 9349 O O . ARG B 1 567 ? 17.688 29 34.5 1 82.06 567 ARG B O 1
ATOM 9356 N N . LEU B 1 568 ? 17.203 27.953 32.531 1 88.06 568 LEU B N 1
ATOM 9357 C CA . LEU B 1 568 ? 18.359 28.547 31.875 1 88.06 568 LEU B CA 1
ATOM 9358 C C . LEU B 1 568 ? 18.047 29.938 31.359 1 88.06 568 LEU B C 1
ATOM 9360 O O . LEU B 1 568 ? 17.016 30.156 30.719 1 88.06 568 LEU B O 1
ATOM 9364 N N . ASP B 1 569 ? 18.891 30.844 31.578 1 86.94 569 ASP B N 1
ATOM 9365 C CA . ASP B 1 569 ? 18.656 32.25 31.203 1 86.94 569 ASP B CA 1
ATOM 9366 C C . ASP B 1 569 ? 18.531 32.406 29.703 1 86.94 569 ASP B C 1
ATOM 9368 O O . ASP B 1 569 ? 17.734 33.219 29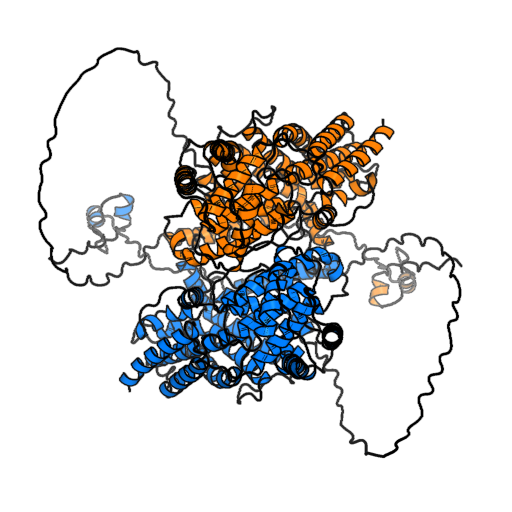.219 1 86.94 569 ASP B O 1
ATOM 9372 N N . ALA B 1 570 ? 19.234 31.641 29 1 88 570 ALA B N 1
ATOM 9373 C CA . ALA B 1 570 ? 19.25 31.75 27.547 1 88 570 ALA B CA 1
ATOM 9374 C C . ALA B 1 570 ? 17.922 31.25 26.953 1 88 570 ALA B C 1
ATOM 9376 O O . ALA B 1 570 ? 17.578 31.594 25.812 1 88 570 ALA B O 1
ATOM 9377 N N . LEU B 1 571 ? 17.172 30.516 27.703 1 93.12 571 LEU B N 1
ATOM 9378 C CA . LEU B 1 571 ? 15.938 29.906 27.203 1 93.12 571 LEU B CA 1
ATOM 9379 C C . LEU B 1 571 ? 14.719 30.469 27.938 1 93.12 571 LEU B C 1
ATOM 9381 O O . LEU B 1 571 ? 13.68 29.812 28.016 1 93.12 571 LEU B O 1
ATOM 9385 N N . ARG B 1 572 ? 14.875 31.625 28.484 1 92.44 572 ARG B N 1
ATOM 9386 C CA . ARG B 1 572 ? 13.789 32.25 29.25 1 92.44 572 ARG B CA 1
ATOM 9387 C C . ARG B 1 572 ? 12.602 32.562 28.344 1 92.44 572 ARG B C 1
ATOM 9389 O O . ARG B 1 572 ? 12.781 33.031 27.219 1 92.44 572 ARG B O 1
ATOM 9396 N N . VAL B 1 573 ? 11.453 32.25 28.828 1 94.69 573 VAL B N 1
ATOM 9397 C CA . VAL B 1 573 ? 10.203 32.562 28.156 1 94.69 573 VAL B CA 1
ATOM 9398 C C . VAL B 1 573 ? 9.297 33.375 29.094 1 94.69 573 VAL B C 1
ATOM 9400 O O . VAL B 1 573 ? 8.336 32.844 29.641 1 94.69 573 VAL B O 1
ATOM 9403 N N . PRO B 1 574 ? 9.484 34.625 29.156 1 92.44 574 PRO B N 1
ATOM 9404 C CA . PRO B 1 574 ? 8.797 35.438 30.156 1 92.44 574 PRO B CA 1
ATOM 9405 C C . PRO B 1 574 ? 7.289 35.5 29.938 1 92.44 574 PRO B C 1
ATOM 9407 O O . PRO B 1 574 ? 6.527 35.719 30.891 1 92.44 574 PRO B O 1
ATOM 9410 N N . ASP B 1 575 ? 6.863 35.375 28.734 1 95.06 575 ASP B N 1
ATOM 9411 C CA . ASP B 1 575 ? 5.438 35.469 28.422 1 95.06 575 ASP B CA 1
ATOM 9412 C C . ASP B 1 575 ? 4.828 34.094 28.25 1 95.06 575 ASP B C 1
ATOM 9414 O O . ASP B 1 575 ? 3.945 33.875 27.406 1 95.06 575 ASP B O 1
ATOM 9418 N N . LEU B 1 576 ? 5.293 33.094 28.938 1 95.44 576 LEU B N 1
ATOM 9419 C CA . LEU B 1 576 ? 4.875 31.703 28.781 1 95.44 576 LEU B CA 1
ATOM 9420 C C . LEU B 1 576 ? 3.371 31.547 28.969 1 95.44 576 LEU B C 1
ATOM 9422 O O . LEU B 1 576 ? 2.697 30.891 28.188 1 95.44 576 LEU B O 1
ATOM 9426 N N . ASN B 1 577 ? 2.828 32.219 30.031 1 94.81 577 ASN B N 1
ATOM 9427 C CA . ASN B 1 577 ? 1.403 32.094 30.328 1 94.81 577 ASN B CA 1
ATOM 9428 C C . ASN B 1 577 ? 0.547 32.562 29.156 1 94.81 577 ASN B C 1
ATOM 9430 O O . ASN B 1 577 ? -0.45 31.922 28.812 1 94.81 577 ASN B O 1
ATOM 9434 N N . GLN B 1 578 ? 0.979 33.656 28.578 1 96 578 GLN B N 1
ATOM 9435 C CA . GLN B 1 578 ? 0.248 34.188 27.438 1 96 578 GLN B CA 1
ATOM 9436 C C . GLN B 1 578 ? 0.326 33.219 26.234 1 96 578 GLN B C 1
ATOM 9438 O O . GLN B 1 578 ? -0.657 33.062 25.516 1 96 578 GLN B O 1
ATOM 9443 N N . LEU B 1 579 ? 1.461 32.688 26.047 1 96.94 579 LEU B N 1
ATOM 9444 C CA . LEU B 1 579 ? 1.667 31.766 24.938 1 96.94 579 LEU B CA 1
ATOM 9445 C C . LEU B 1 579 ? 0.876 30.484 25.125 1 96.94 579 LEU B C 1
ATOM 9447 O O . LEU B 1 579 ? 0.289 29.953 24.188 1 96.94 579 LEU B O 1
ATOM 9451 N N . GLN B 1 580 ? 0.854 29.953 26.328 1 97.38 580 GLN B N 1
ATOM 9452 C CA . GLN B 1 580 ? 0.067 28.766 26.656 1 97.38 580 GLN B CA 1
ATOM 9453 C C . GLN B 1 580 ? -1.424 29.016 26.438 1 97.38 580 GLN B C 1
ATOM 9455 O O . GLN B 1 580 ? -2.127 28.203 25.859 1 97.38 580 GLN B O 1
ATOM 9460 N N . ASP B 1 581 ? -1.9 30.172 26.922 1 97.5 581 ASP B N 1
ATOM 9461 C CA . ASP B 1 581 ? -3.305 30.531 26.75 1 97.5 581 ASP B CA 1
ATOM 9462 C C . ASP B 1 581 ? -3.672 30.641 25.281 1 97.5 581 ASP B C 1
ATOM 9464 O O . ASP B 1 581 ? -4.762 30.234 24.875 1 97.5 581 ASP B O 1
ATOM 9468 N N . LYS B 1 582 ? -2.773 31.203 24.562 1 97.5 582 LYS B N 1
ATOM 9469 C CA . LYS B 1 582 ? -2.988 31.312 23.109 1 97.5 582 LYS B CA 1
ATOM 9470 C C . LYS B 1 582 ? -3.125 29.938 22.484 1 97.5 582 LYS B C 1
ATOM 9472 O O . LYS B 1 582 ? -4.035 29.703 21.688 1 97.5 582 LYS B O 1
ATOM 9477 N N . GLY B 1 583 ? -2.205 29.016 22.812 1 98.19 583 GLY B N 1
ATOM 9478 C CA . GLY B 1 583 ? -2.285 27.656 22.297 1 98.19 583 GLY B CA 1
ATOM 9479 C C . GLY B 1 583 ? -3.582 26.969 22.656 1 98.19 583 GLY B C 1
ATOM 9480 O O . GLY B 1 583 ? -4.184 26.281 21.828 1 98.19 583 GLY B O 1
ATOM 9481 N N . ILE B 1 584 ? -4.035 27.109 23.891 1 98.19 584 ILE B N 1
ATOM 9482 C CA . ILE B 1 584 ? -5.277 26.516 24.375 1 98.19 584 ILE B CA 1
ATOM 9483 C C . ILE B 1 584 ? -6.457 27.062 23.578 1 98.19 584 ILE B C 1
ATOM 9485 O O . ILE B 1 584 ? -7.305 26.297 23.109 1 98.19 584 ILE B O 1
ATOM 9489 N N . ARG B 1 585 ? -6.5 28.344 23.344 1 97.38 585 ARG B N 1
ATOM 9490 C CA . ARG B 1 585 ? -7.594 28.969 22.609 1 97.38 585 ARG B CA 1
ATOM 9491 C C . ARG B 1 585 ? -7.648 28.469 21.172 1 97.38 585 ARG B C 1
ATOM 9493 O O . ARG B 1 585 ? -8.727 28.172 20.641 1 97.38 585 ARG B O 1
ATOM 9500 N N . ILE B 1 586 ? -6.52 28.391 20.562 1 97.44 586 ILE B N 1
ATOM 9501 C CA . ILE B 1 586 ? -6.426 27.938 19.188 1 97.44 586 ILE B CA 1
ATOM 9502 C C . ILE B 1 586 ? -6.969 26.516 19.062 1 97.44 586 ILE B C 1
ATOM 9504 O O . ILE B 1 586 ? -7.809 26.25 18.203 1 97.44 586 ILE B O 1
ATOM 9508 N N . CYS B 1 587 ? -6.559 25.594 19.938 1 97.88 587 CYS B N 1
ATOM 9509 C CA . CYS B 1 587 ? -6.973 24.203 19.859 1 97.88 587 CYS B CA 1
ATOM 9510 C C . CYS B 1 587 ? -8.43 24.047 20.297 1 97.88 587 CYS B C 1
ATOM 9512 O O . CYS B 1 587 ? -9.156 23.219 19.75 1 97.88 587 CYS B O 1
ATOM 9514 N N . GLU B 1 588 ? -8.852 24.875 21.234 1 97.12 588 GLU B N 1
ATOM 9515 C CA . GLU B 1 588 ? -10.188 24.766 21.797 1 97.12 588 GLU B CA 1
ATOM 9516 C C . GLU B 1 588 ? -11.258 25.016 20.75 1 97.12 588 GLU B C 1
ATOM 9518 O O . GLU B 1 588 ? -12.344 24.422 20.797 1 97.12 588 GLU B O 1
ATOM 9523 N N . ARG B 1 589 ? -10.953 25.812 19.812 1 95.06 589 ARG B N 1
ATOM 9524 C CA . ARG B 1 589 ? -11.883 26.125 18.734 1 95.06 589 ARG B CA 1
ATOM 9525 C C . ARG B 1 589 ? -12.258 24.875 17.953 1 95.06 589 ARG B C 1
ATOM 9527 O O . ARG B 1 589 ? -13.344 24.797 17.375 1 95.06 589 ARG B O 1
ATOM 9534 N N . TRP B 1 590 ? -11.414 23.891 17.953 1 96.75 590 TRP B N 1
ATOM 9535 C CA . TRP B 1 590 ? -11.594 22.703 17.125 1 96.75 590 TRP B CA 1
ATOM 9536 C C . TRP B 1 590 ? -11.68 21.438 17.984 1 96.75 590 TRP B C 1
ATOM 9538 O O . TRP B 1 590 ? -11.508 20.328 17.484 1 96.75 590 TRP B O 1
ATOM 9548 N N . ALA B 1 591 ? -11.898 21.609 19.266 1 96.75 591 ALA B N 1
ATOM 9549 C CA . ALA B 1 591 ? -11.898 20.5 20.219 1 96.75 591 ALA B CA 1
ATOM 9550 C C . ALA B 1 591 ? -13.227 19.75 20.188 1 96.75 591 ALA B C 1
ATOM 9552 O O . ALA B 1 591 ? -13.969 19.734 21.172 1 96.75 591 ALA B O 1
ATOM 9553 N N . PHE B 1 592 ? -13.531 19.047 19.141 1 96.19 592 PHE B N 1
ATOM 9554 C CA . PHE B 1 592 ? -14.758 18.266 19.016 1 96.19 592 PHE B CA 1
ATOM 9555 C C . PHE B 1 592 ? -14.742 17.078 19.969 1 96.19 592 PHE B C 1
ATOM 9557 O O . PHE B 1 592 ? -13.68 16.531 20.266 1 96.19 592 PHE B O 1
ATOM 9564 N N . PRO B 1 593 ? -15.898 16.641 20.328 1 94.06 593 PRO B N 1
ATOM 9565 C CA . PRO B 1 593 ? -15.969 15.562 21.312 1 94.06 593 PRO B CA 1
ATOM 9566 C C . PRO B 1 593 ? -15.336 14.266 20.828 1 94.06 593 PRO B C 1
ATOM 9568 O O . PRO B 1 593 ? -15.609 13.828 19.703 1 94.06 593 PRO B O 1
ATOM 9571 N N . GLY B 1 594 ? -14.469 13.734 21.672 1 94.19 594 GLY B N 1
ATOM 9572 C CA . GLY B 1 594 ? -13.844 12.445 21.406 1 94.19 594 GLY B CA 1
ATOM 9573 C C . GLY B 1 594 ? -12.625 12.562 20.5 1 94.19 594 GLY B C 1
ATOM 9574 O O . GLY B 1 594 ? -11.953 11.562 20.234 1 94.19 594 GLY B O 1
ATOM 9575 N N . SER B 1 595 ? -12.258 13.742 20.094 1 96.12 595 SER B N 1
ATOM 9576 C CA . SER B 1 595 ? -11.156 13.93 19.156 1 96.12 595 SER B CA 1
ATOM 9577 C C . SER B 1 595 ? -9.82 14.031 19.891 1 96.12 595 SER B C 1
ATOM 9579 O O . SER B 1 595 ? -9.789 14.258 21.094 1 96.12 595 SER B O 1
ATOM 9581 N N . SER B 1 596 ? -8.742 13.828 19.188 1 96.88 596 SER B N 1
ATOM 9582 C CA . SER B 1 596 ? -7.395 14.07 19.703 1 96.88 596 SER B CA 1
ATOM 9583 C C . SER B 1 596 ? -7.215 15.516 20.125 1 96.88 596 SER B C 1
ATOM 9585 O O . SER B 1 596 ? -6.52 15.805 21.109 1 96.88 596 SER B O 1
ATOM 9587 N N . ILE B 1 597 ? -7.887 16.453 19.453 1 97.62 597 ILE B N 1
ATOM 9588 C CA . ILE B 1 597 ? -7.738 17.875 19.719 1 97.62 597 ILE B CA 1
ATOM 9589 C C . ILE B 1 597 ? -8.352 18.203 21.094 1 97.62 597 ILE B C 1
ATOM 9591 O O . ILE B 1 597 ? -7.82 19.031 21.828 1 97.62 597 ILE B O 1
ATOM 9595 N N . GLU B 1 598 ? -9.461 17.562 21.375 1 97 598 GLU B N 1
ATOM 9596 C CA . GLU B 1 598 ? -10.031 17.734 22.703 1 97 598 GLU B CA 1
ATOM 9597 C C . GLU B 1 598 ? -9.055 17.297 23.781 1 97 598 GLU B C 1
ATOM 9599 O O . GLU B 1 598 ? -8.891 17.984 24.797 1 97 598 GLU B O 1
ATOM 9604 N N . GLN B 1 599 ? -8.438 16.172 23.578 1 97.31 599 GLN B N 1
ATOM 9605 C CA . GLN B 1 599 ? -7.449 15.688 24.547 1 97.31 599 GLN B CA 1
ATOM 9606 C C . GLN B 1 599 ? -6.258 16.641 24.641 1 97.31 599 GLN B C 1
ATOM 9608 O O . GLN B 1 599 ? -5.688 16.812 25.719 1 97.31 599 GLN B O 1
ATOM 9613 N N . MET B 1 600 ? -5.859 17.188 23.547 1 97.81 600 MET B N 1
ATOM 9614 C CA . MET B 1 600 ? -4.773 18.156 23.547 1 97.81 600 MET B CA 1
ATOM 9615 C C . MET B 1 600 ? -5.105 19.344 24.438 1 97.81 600 MET B C 1
ATOM 9617 O O . MET B 1 600 ? -4.246 19.844 25.172 1 97.81 600 MET B O 1
ATOM 9621 N N . VAL B 1 601 ? -6.34 19.812 24.344 1 98.06 601 VAL B N 1
ATOM 9622 C CA . VAL B 1 601 ? -6.766 20.922 25.172 1 98.06 601 VAL B CA 1
ATOM 9623 C C . VAL B 1 601 ? -6.66 20.547 26.641 1 98.06 601 VAL B C 1
ATOM 9625 O O . VAL B 1 601 ? -6.195 21.359 27.453 1 98.06 601 VAL B O 1
ATOM 9628 N N . VAL B 1 602 ? -7.047 19.344 26.969 1 97.62 602 VAL B N 1
ATOM 9629 C CA . VAL B 1 602 ? -6.961 18.875 28.344 1 97.62 602 VAL B CA 1
ATOM 9630 C C . VAL B 1 602 ? -5.504 18.875 28.797 1 97.62 602 VAL B C 1
ATOM 9632 O O . VAL B 1 602 ? -5.195 19.328 29.906 1 97.62 602 VAL B O 1
ATOM 9635 N N . ILE B 1 603 ? -4.621 18.422 27.984 1 96.94 603 ILE B N 1
ATOM 9636 C CA . ILE B 1 603 ? -3.201 18.328 28.312 1 96.94 603 ILE B CA 1
ATOM 9637 C C . ILE B 1 603 ? -2.609 19.734 28.453 1 96.94 603 ILE B C 1
ATOM 9639 O O . ILE B 1 603 ? -1.855 20 29.391 1 96.94 603 ILE B O 1
ATOM 9643 N N . LEU B 1 604 ? -2.967 20.625 27.562 1 97.44 604 LEU B N 1
ATOM 9644 C CA . LEU B 1 604 ? -2.449 21.984 27.594 1 97.44 604 LEU B CA 1
ATOM 9645 C C . LEU B 1 604 ? -2.936 22.734 28.828 1 97.44 604 LEU B C 1
ATOM 9647 O O . LEU B 1 604 ? -2.189 23.516 29.422 1 97.44 604 LEU B O 1
ATOM 9651 N N . ARG B 1 605 ? -4.145 22.5 29.203 1 96.94 605 ARG B N 1
ATOM 9652 C CA . ARG B 1 605 ? -4.664 23.109 30.422 1 96.94 605 ARG B CA 1
ATOM 9653 C C . ARG B 1 605 ? -3.947 22.578 31.656 1 96.94 605 ARG B C 1
ATOM 9655 O O . ARG B 1 605 ? -3.691 23.312 32.594 1 96.94 605 ARG B O 1
ATOM 9662 N N . ALA B 1 606 ? -3.68 21.281 31.625 1 94.69 606 ALA B N 1
ATOM 9663 C CA . ALA B 1 606 ? -2.896 20.703 32.719 1 94.69 606 ALA B CA 1
ATOM 9664 C C . ALA B 1 606 ? -1.506 21.328 32.781 1 94.69 606 ALA B C 1
ATOM 9666 O O . ALA B 1 606 ? -0.989 21.594 33.875 1 94.69 606 ALA B O 1
ATOM 9667 N N . LEU B 1 607 ? -0.942 21.531 31.688 1 94.88 607 LEU B N 1
ATOM 9668 C CA . LEU B 1 607 ? 0.367 22.172 31.609 1 94.88 607 LEU B CA 1
ATOM 9669 C C . LEU B 1 607 ? 0.312 23.594 32.156 1 94.88 607 LEU B C 1
ATOM 9671 O O . LEU B 1 607 ? 1.188 24 32.906 1 94.88 607 LEU B O 1
ATOM 9675 N N . ARG B 1 608 ? -0.714 24.328 31.766 1 94.5 608 ARG B N 1
ATOM 9676 C CA . ARG B 1 608 ? -0.909 25.719 32.188 1 94.5 608 ARG B CA 1
ATOM 9677 C C . ARG B 1 608 ? -1.072 25.812 33.719 1 94.5 608 ARG B C 1
ATOM 9679 O O . ARG B 1 608 ? -0.573 26.734 34.344 1 94.5 608 ARG B O 1
ATOM 9686 N N . ALA B 1 609 ? -1.72 24.891 34.25 1 90.75 609 ALA B N 1
ATOM 9687 C CA . ALA B 1 609 ? -1.975 24.859 35.688 1 90.75 609 ALA B CA 1
ATOM 9688 C C . ALA B 1 609 ? -0.684 24.641 36.5 1 90.75 609 ALA B C 1
ATOM 9690 O O . ALA B 1 609 ? -0.543 25.125 37.625 1 90.75 609 ALA B O 1
ATOM 9691 N N . LYS B 1 610 ? 0.215 23.984 35.938 1 85.06 610 LYS B N 1
ATOM 9692 C CA . LYS B 1 610 ? 1.49 23.734 36.625 1 85.06 610 LYS B CA 1
ATOM 9693 C C . LYS B 1 610 ? 2.377 24.969 36.594 1 85.06 610 LYS B C 1
ATOM 9695 O O . LYS B 1 610 ? 3.262 25.109 37.438 1 85.06 610 LYS B O 1
ATOM 9700 N N . CYS B 1 611 ? 2.238 25.812 35.656 1 76.75 611 CYS B N 1
ATOM 9701 C CA . CYS B 1 611 ? 3.09 26.984 35.531 1 76.75 611 CYS B CA 1
ATOM 9702 C C . CYS B 1 611 ? 2.572 28.141 36.406 1 76.75 611 CYS B C 1
ATOM 9704 O O . CYS B 1 611 ? 3.281 29.125 36.625 1 76.75 611 CYS B O 1
ATOM 9706 N N . ILE B 1 612 ? 1.345 28.328 36.781 1 62.12 612 ILE B N 1
ATOM 9707 C CA . ILE B 1 612 ? 0.854 29.359 37.688 1 62.12 612 ILE B CA 1
ATOM 9708 C C . ILE B 1 612 ? 1.584 29.266 39.031 1 62.12 612 ILE B C 1
ATOM 9710 O O . ILE B 1 612 ? 1.894 30.281 39.656 1 62.12 612 ILE B O 1
ATOM 9714 N N . ASP B 1 613 ? 1.981 28.016 39.469 1 50.12 613 ASP B N 1
ATOM 9715 C CA . ASP B 1 613 ? 2.58 27.922 40.812 1 50.12 613 ASP B CA 1
ATOM 9716 C C . ASP B 1 613 ? 4.035 28.375 40.781 1 50.12 613 ASP B C 1
ATOM 9718 O O . ASP B 1 613 ? 4.664 28.5 41.844 1 50.12 613 ASP B O 1
ATOM 9722 N N . THR B 1 614 ? 4.652 28.547 39.625 1 44.47 614 THR B N 1
ATOM 9723 C CA . THR B 1 614 ? 6.047 28.969 39.625 1 44.47 614 THR B CA 1
ATOM 9724 C C . THR B 1 614 ? 6.152 30.5 39.531 1 44.47 614 THR B C 1
ATOM 9726 O O . THR B 1 614 ? 7.254 31.047 39.531 1 44.47 614 THR B O 1
ATOM 9729 N N . GLY B 1 615 ? 5.098 31.281 39.281 1 36.28 615 GLY B N 1
ATOM 9730 C CA . GLY B 1 615 ? 5.207 32.719 39.469 1 36.28 615 GLY B CA 1
ATOM 9731 C C . GLY B 1 615 ? 5.031 33.125 40.906 1 36.28 615 GLY B C 1
ATOM 9732 O O . GLY B 1 615 ? 4.379 32.438 41.688 1 36.28 615 GLY B O 1
#

InterPro domains:
  IPR001138 Zn(2)Cys(6) fungal-type DNA-binding domain [PF00172] (11-46)
  IPR001138 Zn(2)Cys(6) fungal-type DNA-binding domain [PS00463] (12-41)
  IPR001138 Zn(2)Cys(6) fungal-type DNA-binding domain [PS50048] (12-43)
  IPR001138 Zn(2)Cys(6) fungal-type DNA-binding domain [SM00066] (7-52)
  IPR001138 Zn(2)Cys(6) fungal-type DNA-binding domain [cd00067] (8-43)
  IPR007219 Xylanolytic transcriptional activator, regulatory domain [PF04082] (221-371)
  IPR036864 Zn(2)-C6 fungal-type DNA-binding domain superfamily [G3DSA:4.10.240.10] (10-89)
  IPR036864 Zn(2)-C6 fungal-type DNA-binding domain superfamily [SSF57701] (3-45)

Secondary structure (DSSP, 8-state):
--------PPPPPHHHHHTT------SSS-HHHHHTT-S-----------------HHHHHHHHHHHHHHHHHHHHHHHHHTTS-----------------------------------------------------HHHHHHHSS----PPPPTT-S-SHHHHHTSHHHHHHH----TTHHHHHHHHS---GGGS-----GGGPPPPP--HHHHHHHHHHIIIIITTT---S-HHHHHHHHHHHHHH---SSHHHHHHHHHHHHHHHHTPPP-TT-TT--TTHHHHHHHHHHHHHHHHH--S--THHHHHHHHHHHHHHHTT-HHHHHHHHHHHHHHHHHHHHHHHHHHHTS---HHHHHHHHHHHHHHHHHHHHS------THHHHTTSPPPP-SSTT-HHHHHHHHHHHHHHHHHHHHHHHH----TTS---HHHHHHHHHHHHHHHHHHHHHHHHHHHHHS-GGG---TTS---HHHHHHHHHHHHHHHHHHHHHHHHHHHHSPTTPPPPHHHHHHHHHHHHHHHHHHHHHHHHTTS--TTHHHHHHHHHHHHHHHHHHHHHT-GGG--TTHHHHHHHHHHHHHTT--TTSHHHHHHHHHHHHHHHHHTT-/-------------HHHHHTT------SSS-HHHHHTT-S-----------------HHHHHHHHHHHHHHHHHHHHHHHHHTTS-----------------------------------------------------HHHHHHHSS----PPPPTT-S-SHHHHHTSHHHHHHH----TTHHHHHHHHS---GGGS-----GGGPPPPP--HHHHHHHHHHIIIIITTT---S-HHHHHHHHHHHHHH---SSHHHHHHHHHHHHHHHHTPPP-TT-TT--TTHHHHHHHHHHHHHHHHH--S--THHHHHHHHHHHHHHHTT-HHHHHHHHHHHHHHHHHHHHHHHHHHHTS---HHHHHHHHHHHHHHHHHHHHS------THHHHTTSPPPP-SSTT-HHHHHHHHHHHHHHHHHHHHHHHH----TTS---HHHHHHHHHHHHHHHHHHHHHHHHHHHHHS-GGG---TTS---HHHHHHHHHHHHHHHHHHHHHHHHHHHHSPTTPPPPHHHHHHHHHHHHHHHHHHHHHHHHTTS--TTHHHHHHHHHHHHHHHHHHHHHT-GGG--TTHHHHHHHHHHHHHTT--TTSHHHHHHHHHHHHHHHHHTT-

Nearest PDB structures (foldseek):
  6rl4-assembly1_A-2  TM=3.709E-01  e=3.890E+00  Homo sapiens
  9dze-assembly1_S  TM=1.920E-01  e=9.541E-01  synthetic construct
  6rl4-assembly1_A-2  TM=3.865E-01  e=4.903E+00  Homo sapiens
  9dze-assembly1_B  TM=1.847E-01  e=1.884E+00  synthetic construct

Organism: Fusarium proliferatum (strain ET1) (NCBI:txid1227346)

pLDDT: mean 76.78, std 26.97, range [15.12, 98.94]

Foldseek 3Di:
DDDDDDDDAAQAFPVCVVVVHRFPNDPPATPVCVVVVPPCSHRPPVPCPVVVVPPDPVVVVVVVVVVVCVVVVVVVVVVVVVPDDPDPPPDDDPDDPDDDDDDDDDDPDPPDDDDDDDDDPDDPPPPCPPPVPVLCALLNCQQVDPLLQQFAQALQFQLALQNVCQFPLNCVQQNHDDHQNQVVLLVPQDDDPLLDQAADDQVPFDADQDDCVPQVQLLVLLCVQPCLQQVLDDSVVLVVLLVVCNVVHAGLDLSSLQSLLSSQNSQQQPDADDQVDLNDRGSSSSLRSSSNSLSNCLVPDQEDDLSNLVSLQSSLLSCLLLVNLVSSLVSLLSSLRHLVSHCVVCVVVCVVPPHPLSSLSSLLSSVLLNRLSCSHGNDDDNCSSVVNSVDGHRDDPDPPRVSVLLNSLSSSLSSLLSVLSVLQGDADPPPPPPPRPVVVVVSVVCLLVQLVVSLVVLVVSLVSRPPVQRDDLVDAADDQSVLVNNLSSLLSLLSSLVVLLSVLLVDDPPDDDDPSSLVSLLSNLVSLVSNLRSLLVNLSGRGSSNNVSLSSLLSSLSSLLSLCVSPDPSSHDPCSLVSLVSSLVSLVSSLHPSHSSVVSNVSSVSSSVSVVVVD/DPPDDDDDAAQAFPVCVVVVHRFNNDPPATPVCVVVVPPCSHRPPVPCPVVVVPPDPVVVVVVVVVVVCVVVVVVVVVVVVVPDDPDPPPDDDPDDPDDDDDDDDDDPDDDDDDDDDDDDDDDPPPPPPPPPPVLCALLNCQQVDPLLQQFAQDLQFQLALQNVCQFPLNCVQQNHDDHQNQVVLLVPQDDDPLLDQAADDQVPFDADQDDCVVQVQLLVLLCVQPCLQQVLDDSVVLVVLLVVCNVVHAGLDLSSLQSLLSSQNSQQQPDADDQVDLNPRGSSSSLRSSSNSLSNCLVPDLEDDLSNLVSLQSSLLSCLLLVNLVSSLVSLLSSLRHLVSHCVVCVVVCPVPPHPLSSLSSLLSSVLLNRLSCSHGNDDDNCSSVVNSVDRHRDDPDPPRVSVLLNSLSSSLSSLLSVLSVLQGDADDPPPPPPRPVVVVVSVVCLLVQLVVSLVVLVVSLVSRPPVQRDDLVDAADDQSVLVNNLSSLLSLLSSLVVLLSVLLVDDPPDDDDPSSLVSLLSNLVSLVSNLRSLLVNVSGRGSSNNVSLSSLLSSLSSLLSLCVSPDPSSHDPCSLVSLVSSLVSLVSSLHPSHSSVVSNVSSVSSSVSVVVVD

Sequence (1230 aa):
MESAKRKRAAKACNYCRKRKRKCDGRQPVCTLCEEANNSECEYRDEGNESKRIAIPVDRVDEIFDRLESLESTFQSAIARQRDRSPISTPFPASTPYPASTPYAPYSIARHNEPISPEDGIVPASSVHSTGPGTQTSLSQFANNNVFNTTMDIPLSHSSTTGNLLRSAPAKALLGHYPSDLFLHIELRRPIPEGLRLNAEPASQIDLPTLSPNETDHLVRNYFQLVHRFHPILDQRAFYDLYDRTVDHGARPDLTSSLVLVVLALGSVAAETPNRMDASWSPGVKFFTPAVRLLLTESLCSFGGDPLLPQALYLAALYYSYLSRPLLAWRLVHMASTDVQHYWIRSEKLLRDGSQDQSILRVFWAILVLECDILAEHHLPRSGIEKIVDKLPYPWSDGPSEPYMHRWLADLSSRRLLNRIHYVLYAEAEPGTGDNQADSSEETQSSLPNLAHELNRQLGAWYHLLPHSIRPNLEIPPIGIDDTMVTIRYHTTGDIIYRPFLYQVCALAPGTQPNPATLENARQCLVHCRRYLNAVEFAVHAPTASLENLLHGTMAVVLLLSFAAFSRLDALRVPDLNQLQDKGIRICERWAFPGSSIEQMVVILRALRAKCIDTGMESAKRKRAAKACNYCRKRKRKCDGRQPVCTLCEEANNSECEYRDEGNESKRIAIPVDRVDEIFDRLESLESTFQSAIARQRDRSPISTPFPASTPYPASTPYAPYSIARHNEPISPEDGIVPASSVHSTGPGTQTSLSQFANNNVFNTTMDIPLSHSSTTGNLLRSAPAKALLGHYPSDLFLHIELRRPIPEGLRLNAEPASQIDLPTLSPNETDHLVRNYFQLVHRFHPILDQRAFYDLYDRTVDHGARPDLTSSLVLVVLALGSVAAETPNRMDASWSPGVKFFTPAVRLLLTESLCSFGGDPLLPQALYLAALYYSYLSRPLLAWRLVHMASTDVQHYWIRSEKLLRDGSQDQSILRVFWAILVLECDILAEHHLPRSGIEKIVDKLPYPWSDGPSEPYMHRWLADLSSRRLLNRIHYVLYAEAEPGTGDNQADSSEETQSSLPNLAHELNRQLGAWYHLLPHSIRPNLEIPPIGIDDTMVTIRYHTTGDIIYRPFLYQVCALAPGTQPNPATLENARQCLVHCRRYLNAVEFAVHAPTASLENLLHGTMAVVLLLSFAAFSRLDALRVPDLNQLQDKGIRICERWAFPGSSIEQMVVILRALRAKCIDTG